Protein 2DZD (pdb70)

Radius of gyration: 31.81 Å; Cα contacts (8 Å, |Δi|>4): 2058; chains: 2; bounding box: 111×65×65 Å

Foldseek 3Di:
DQDFQEEEELDAFLQLLVLLVLQVVVNHAYEYEAEPVCPVWPSCPSHPHYYYFQYPDDRLVRSVRLVRVVVVCVVPVGQEYEHGDDRCQLPLVNQVVCVVSNHFYLFWHSVVSVCFVDQVSVQVLLVVLPAAAWDKDPFFDPDQVRVVVSCVVQPDQKKKAQPQLPPDPLMDTDGDPVGRPVRLVVSQVVSCVPPNGSTIMMTHDPPQFWKKKWKWAFFPVLDIEILFIKTQQADDVNHGFKIKPPQQPQDVVLSVVVHVSVRSSCSSVRTHAIKMWIWTHDDSDIHTRGIGRHDDPPVVFSCVFQVADRSSLSSCSSSRAGCCHPRNNHDDHVPGGGAFMKMKGFKFLQALVVVRQRKWAAWADWDFDDDPQKDWSAGQQDHGGGGDNPDDRTGIMIMGGDRYPLVNLCVVLVGLVRIDIDDTHICSLLSNLPSVDCCVSVSDGGNCVPVPDVVSSDD/DFDAQEEEELDAFLQLLLLLVLQVVVNHAYEYEAEPVCPVWPSQVNGNYYYYAPHPDARLCRSVPLVRVVVVCVVVVGQEYEHGDDHCQLPLVSCVVCVVVNHQYLFWHSVVSVLQVDQVSVVVLLVVLVHAAWDKDPFFDPDLVRVVVSCVVVNDFKKKAADVQDPPRQIDTDGDPVCSVVVVVVSVVNSCGIMMTHDPPLWWKKKWKWAFAPVLDIAILFIKTQFADDVNHGFKIKPPQQPQDPVLSVVVHVSVRSSCSSVSIHAIKMWMWTHDDSDIHTGHMGRGDDPPVVFSCLFQVADRSSLSSCRSSRDGCCDPRNPDDDNVPGDGFWMKMKGWKFLQALVVVGQGKWAFWQDKDFDDDPQKDWSAGQQDHGGTGDNRDDRTGTMIMGTDRYPLVRLVVQLVRLVRIDIPTGHICSLLSNLVSPDVCVSVSDGGNCVPVPPVVSSPD

Structure (mmCIF, N/CA/C/O backbone):
data_2DZD
#
_entry.id   2DZD
#
_cell.length_a   79.609
_cell.length_b   115.987
_cell.length_c   115.729
_cell.angle_alpha   90.00
_cell.angle_beta   90.00
_cell.angle_gamma   90.00
#
_symmetry.space_group_name_H-M   'P 21 21 21'
#
loop_
_entity.id
_entity.type
_entity.pdbx_description
1 polymer 'pyruvate carboxylase'
2 water water
#
loop_
_atom_site.group_PDB
_atom_site.id
_atom_site.type_symbol
_atom_site.label_atom_id
_atom_site.label_alt_id
_atom_site.label_comp_id
_atom_site.label_asym_id
_atom_site.label_entity_id
_atom_site.label_seq_id
_atom_site.pdbx_PDB_ins_code
_atom_site.Cartn_x
_atom_site.Cartn_y
_atom_site.Cartn_z
_atom_site.occupancy
_atom_site.B_iso_or_equiv
_atom_site.auth_seq_id
_atom_site.auth_comp_id
_atom_site.auth_asym_id
_atom_site.auth_atom_id
_atom_site.pdbx_PDB_model_num
ATOM 1 N N . THR A 1 3 ? 58.435 19.696 12.725 1.00 37.29 3 THR A N 1
ATOM 2 C CA . THR A 1 3 ? 59.098 19.289 14.002 1.00 36.77 3 THR A CA 1
ATOM 3 C C . THR A 1 3 ? 58.050 19.056 15.088 1.00 35.89 3 THR A C 1
ATOM 4 O O . THR A 1 3 ? 57.001 19.703 15.092 1.00 36.10 3 THR A O 1
ATOM 8 N N . ARG A 1 4 ? 58.327 18.126 16.000 1.00 35.25 4 ARG A N 1
ATOM 9 C CA . ARG A 1 4 ? 57.489 17.965 17.190 1.00 33.39 4 ARG A CA 1
ATOM 10 C C . ARG A 1 4 ? 57.541 19.279 17.970 1.00 32.44 4 ARG A C 1
ATOM 11 O O . ARG A 1 4 ? 58.623 19.804 18.239 1.00 32.61 4 ARG A O 1
ATOM 19 N N . ARG A 1 5 ? 56.378 19.820 18.313 1.00 31.13 5 ARG A N 1
ATOM 20 C CA . ARG A 1 5 ? 56.319 21.070 19.067 1.00 30.31 5 ARG A CA 1
ATOM 21 C C . ARG A 1 5 ? 55.836 20.875 20.497 1.00 29.06 5 ARG A C 1
ATOM 22 O O . ARG A 1 5 ? 56.077 21.721 21.360 1.00 30.24 5 ARG A O 1
ATOM 30 N N . ILE A 1 6 ? 55.141 19.766 20.736 1.00 26.12 6 ILE A N 1
ATOM 31 C CA . ILE A 1 6 ? 54.326 19.614 21.928 1.00 22.84 6 ILE A CA 1
ATOM 32 C C . ILE A 1 6 ? 55.153 19.118 23.109 1.00 21.58 6 ILE A C 1
ATOM 33 O O . ILE A 1 6 ? 55.509 17.937 23.179 1.00 19.17 6 ILE A O 1
ATOM 38 N N . ARG A 1 7 ? 55.442 20.028 24.036 1.00 20.83 7 ARG A N 1
ATOM 39 C CA . ARG A 1 7 ? 56.191 19.704 25.252 1.00 20.01 7 ARG A CA 1
ATOM 40 C C . ARG A 1 7 ? 55.208 19.466 26.375 1.00 19.23 7 ARG A C 1
ATOM 41 O O . ARG A 1 7 ? 55.361 18.530 27.152 1.00 19.79 7 ARG A O 1
ATOM 49 N N . LYS A 1 8 ? 54.194 20.323 26.450 1.00 20.50 8 LYS A N 1
ATOM 50 C CA . LYS A 1 8 ? 53.202 20.269 27.519 1.00 20.31 8 LYS A CA 1
ATOM 51 C C . LYS A 1 8 ? 51.784 20.284 26.964 1.00 19.16 8 LYS A C 1
ATOM 52 O O . LYS A 1 8 ? 51.474 21.060 26.059 1.00 20.08 8 LYS A O 1
ATOM 58 N N . VAL A 1 9 ? 50.919 19.440 27.520 1.00 18.74 9 VAL A N 1
ATOM 59 C CA . VAL A 1 9 ? 49.514 19.408 27.124 1.00 15.02 9 VAL A CA 1
ATOM 60 C C . VAL A 1 9 ? 48.560 19.705 28.278 1.00 17.24 9 VAL A C 1
ATOM 61 O O . VAL A 1 9 ? 48.756 19.228 29.408 1.00 16.06 9 VAL A O 1
ATOM 65 N N . LEU A 1 10 ? 47.528 20.500 27.983 1.00 15.76 10 LEU A N 1
ATOM 66 C CA . LEU A 1 10 ? 46.440 20.737 28.923 1.00 15.35 10 LEU A CA 1
ATOM 67 C C . LEU A 1 10 ? 45.182 19.994 28.479 1.00 15.97 10 LEU A C 1
ATOM 68 O O . LEU A 1 10 ? 44.755 20.095 27.324 1.00 15.53 10 LEU A O 1
ATOM 73 N N . VAL A 1 11 ? 44.586 19.245 29.396 1.00 16.06 11 VAL A N 1
ATOM 74 C CA . VAL A 1 11 ? 43.311 18.606 29.102 1.00 17.19 11 VAL A CA 1
ATOM 75 C C . VAL A 1 11 ? 42.172 19.478 29.613 1.00 16.44 11 VAL A C 1
ATOM 76 O O . VAL A 1 11 ? 42.039 19.706 30.811 1.00 19.07 11 VAL A O 1
ATOM 80 N N . ALA A 1 12 ? 41.365 19.981 28.690 1.00 17.11 12 ALA A N 1
ATOM 81 C CA . ALA A 1 12 ? 40.224 20.798 29.044 1.00 16.17 12 ALA A CA 1
ATOM 82 C C . ALA A 1 12 ? 39.033 19.890 29.294 1.00 16.97 12 ALA A C 1
ATOM 83 O O . ALA A 1 12 ? 38.131 19.790 28.463 1.00 20.86 12 ALA A O 1
ATOM 85 N N . ASN A 1 13 ? 39.023 19.233 30.444 1.00 14.84 13 ASN A N 1
ATOM 86 C CA . ASN A 1 13 ? 37.967 18.295 30.748 1.00 15.35 13 ASN A CA 1
ATOM 87 C C . ASN A 1 13 ? 38.174 17.805 32.178 1.00 16.94 13 ASN A C 1
ATOM 88 O O . ASN A 1 13 ? 38.942 18.394 32.939 1.00 19.41 13 ASN A O 1
ATOM 93 N N . ARG A 1 14 ? 37.485 16.738 32.550 1.00 16.66 14 ARG A N 1
ATOM 94 C CA . ARG A 1 14 ? 37.516 16.274 33.927 1.00 16.16 14 ARG A CA 1
ATOM 95 C C . ARG A 1 14 ? 37.293 14.765 33.983 1.00 18.59 14 ARG A C 1
ATOM 96 O O . ARG A 1 14 ? 36.944 14.141 32.973 1.00 17.63 14 ARG A O 1
ATOM 104 N N . GLY A 1 15 ? 37.506 14.175 35.156 1.00 17.37 15 GLY A N 1
ATOM 105 C CA . GLY A 1 15 ? 37.130 12.788 35.338 1.00 17.82 15 GLY A CA 1
ATOM 106 C C . GLY A 1 15 ? 37.938 11.818 34.500 1.00 16.64 15 GLY A C 1
ATOM 107 O O . GLY A 1 15 ? 39.050 12.116 34.082 1.00 18.62 15 GLY A O 1
ATOM 108 N N . GLU A 1 16 ? 37.369 10.649 34.247 1.00 17.44 16 GLU A N 1
ATOM 109 C CA . GLU A 1 16 ? 38.129 9.534 33.696 1.00 16.91 16 GLU A CA 1
ATOM 110 C C . GLU A 1 16 ? 38.878 9.882 32.409 1.00 16.84 16 GLU A C 1
ATOM 111 O O . GLU A 1 16 ? 40.018 9.447 32.210 1.00 17.83 16 GLU A O 1
ATOM 117 N N . ILE A 1 17 ? 38.248 10.654 31.533 1.00 14.98 17 ILE A N 1
ATOM 118 C CA . ILE A 1 17 ? 38.854 10.936 30.232 1.00 15.18 17 ILE A CA 1
ATOM 119 C C . ILE A 1 17 ? 40.039 11.892 30.349 1.00 14.84 17 ILE A C 1
ATOM 120 O O . ILE A 1 17 ? 40.972 11.825 29.561 1.00 14.84 17 ILE A O 1
ATOM 125 N N . ALA A 1 18 ? 40.000 12.780 31.335 1.00 14.84 18 ALA A N 1
ATOM 126 C CA . ALA A 1 18 ? 41.164 13.591 31.670 1.00 15.19 18 ALA A CA 1
ATOM 127 C C . ALA A 1 18 ? 42.298 12.687 32.165 1.00 15.51 18 ALA A C 1
ATOM 128 O O . ALA A 1 18 ? 43.422 12.752 31.664 1.00 14.94 18 ALA A O 1
ATOM 130 N N . ILE A 1 19 ? 41.994 11.831 33.141 1.00 16.30 19 ILE A N 1
ATOM 131 C CA . ILE A 1 19 ? 42.959 10.845 33.623 1.00 14.84 19 ILE A CA 1
ATOM 132 C C . ILE A 1 19 ? 43.530 10.057 32.445 1.00 15.30 19 ILE A C 1
ATOM 133 O O . ILE A 1 19 ? 44.750 9.881 32.336 1.00 16.36 19 ILE A O 1
ATOM 138 N N . ARG A 1 20 ? 42.654 9.586 31.557 1.00 14.84 20 ARG A N 1
ATOM 139 C CA . ARG A 1 20 ? 43.103 8.820 30.393 1.00 14.84 20 ARG A CA 1
ATOM 140 C C . ARG A 1 20 ? 44.176 9.542 29.568 1.00 14.84 20 ARG A C 1
ATOM 141 O O . ARG A 1 20 ? 45.166 8.935 29.154 1.00 14.84 20 ARG A O 1
ATOM 149 N N . VAL A 1 21 ? 43.978 10.832 29.324 1.00 14.84 21 VAL A N 1
ATOM 150 C CA . VAL A 1 21 ? 44.895 11.582 28.471 1.00 15.23 21 VAL A CA 1
ATOM 151 C C . VAL A 1 21 ? 46.155 11.977 29.242 1.00 14.84 21 VAL A C 1
ATOM 152 O O . VAL A 1 21 ? 47.202 12.213 28.658 1.00 14.84 21 VAL A O 1
ATOM 156 N N . PHE A 1 22 ? 46.056 12.032 30.563 1.00 14.84 22 PHE A N 1
ATOM 157 C CA . PHE A 1 22 ? 47.237 12.287 31.372 1.00 15.14 22 PHE A CA 1
ATOM 158 C C . PHE A 1 22 ? 48.254 11.154 31.225 1.00 14.84 22 PHE A C 1
ATOM 159 O O . PHE A 1 22 ? 49.447 11.395 31.045 1.00 14.84 22 PHE A O 1
ATOM 167 N N . ARG A 1 23 ? 47.768 9.922 31.285 1.00 15.74 23 ARG A N 1
ATOM 168 C CA . ARG A 1 23 ? 48.613 8.743 31.140 1.00 15.72 23 ARG A CA 1
ATOM 169 C C . ARG A 1 23 ? 49.312 8.751 29.786 1.00 14.84 23 ARG A C 1
ATOM 170 O O . ARG A 1 23 ? 50.531 8.597 29.710 1.00 14.84 23 ARG A O 1
ATOM 178 N N . ALA A 1 24 ? 48.520 8.923 28.730 1.00 16.10 24 ALA A N 1
ATOM 179 C CA . ALA A 1 24 ? 49.007 8.992 27.352 1.00 14.84 24 ALA A CA 1
ATOM 180 C C . ALA A 1 24 ? 50.117 10.014 27.211 1.00 14.84 24 ALA A C 1
ATOM 181 O O . ALA A 1 24 ? 51.108 9.768 26.527 1.00 14.84 24 ALA A O 1
ATOM 183 N N . CYS A 1 25 ? 49.946 11.159 27.865 1.00 14.84 25 CYS A N 1
ATOM 184 C CA . CYS A 1 25 ? 50.952 12.220 27.855 1.00 15.43 25 CYS A CA 1
ATOM 185 C C . CYS A 1 25 ? 52.234 11.822 28.569 1.00 15.43 25 CYS A C 1
ATOM 186 O O . CYS A 1 25 ? 53.324 11.959 28.023 1.00 18.13 25 CYS A O 1
ATOM 189 N N . THR A 1 26 ? 52.096 11.341 29.800 1.00 16.71 26 THR A N 1
ATOM 190 C CA . THR A 1 26 ? 53.237 10.966 30.624 1.00 15.13 26 THR A CA 1
ATOM 191 C C . THR A 1 26 ? 54.042 9.910 29.877 1.00 16.23 26 THR A C 1
ATOM 192 O O . THR A 1 26 ? 55.258 10.014 29.759 1.00 15.86 26 THR A O 1
ATOM 196 N N . GLU A 1 27 ? 53.335 8.909 29.352 1.00 16.67 27 GLU A N 1
ATOM 197 C CA . GLU A 1 27 ? 53.934 7.862 28.536 1.00 15.92 27 GLU A CA 1
ATOM 198 C C . GLU A 1 27 ? 54.772 8.392 27.379 1.00 15.83 27 GLU A C 1
ATOM 199 O O . GLU A 1 27 ? 55.814 7.826 27.062 1.00 17.35 27 GLU A O 1
ATOM 205 N N . LEU A 1 28 ? 54.322 9.479 26.758 1.00 14.98 28 LEU A N 1
ATOM 206 C CA . LEU A 1 28 ? 55.001 10.064 25.608 1.00 15.17 28 LEU A CA 1
ATOM 207 C C . LEU A 1 28 ? 56.053 11.095 26.019 1.00 16.06 28 LEU A C 1
ATOM 208 O O . LEU A 1 28 ? 56.729 11.676 25.173 1.00 14.84 28 LEU A O 1
ATOM 213 N N . GLY A 1 29 ? 56.175 11.334 27.321 1.00 16.61 29 GLY A N 1
ATOM 214 C CA . GLY A 1 29 ? 57.209 12.234 27.807 1.00 16.49 29 GLY A CA 1
ATOM 215 C C . GLY A 1 29 ? 56.747 13.678 27.848 1.00 16.79 29 GLY A C 1
ATOM 216 O O . GLY A 1 29 ? 57.557 14.594 27.948 1.00 17.73 29 GLY A O 1
ATOM 217 N N . ILE A 1 30 ? 55.436 13.877 27.764 1.00 17.23 30 ILE A N 1
ATOM 218 C CA . ILE A 1 30 ? 54.848 15.205 27.690 1.00 16.36 30 ILE A CA 1
ATOM 219 C C . ILE A 1 30 ? 54.282 15.567 29.071 1.00 18.51 30 ILE A C 1
ATOM 220 O O . ILE A 1 30 ? 53.615 14.742 29.707 1.00 18.15 30 ILE A O 1
ATOM 225 N N . ARG A 1 31 ? 54.556 16.788 29.529 1.00 16.65 31 ARG A N 1
ATOM 226 C CA . ARG A 1 31 ? 54.001 17.300 30.785 1.00 19.65 31 ARG A CA 1
ATOM 227 C C . ARG A 1 31 ? 52.502 17.573 30.669 1.00 21.29 31 ARG A C 1
ATOM 228 O O . ARG A 1 31 ? 52.000 17.804 29.564 1.00 21.16 31 ARG A O 1
ATOM 236 N N . THR A 1 32 ? 51.792 17.570 31.797 1.00 19.45 32 THR A N 1
ATOM 237 C CA . THR A 1 32 ? 50.337 17.729 31.763 1.00 21.12 32 THR A CA 1
ATOM 238 C C . THR A 1 32 ? 49.775 18.901 32.567 1.00 21.61 32 THR A C 1
ATOM 239 O O . THR A 1 32 ? 50.352 19.315 33.568 1.00 22.56 32 THR A O 1
ATOM 243 N N . VAL A 1 33 ? 48.635 19.430 32.126 1.00 23.19 33 VAL A N 1
ATOM 244 C CA . VAL A 1 33 ? 47.913 20.430 32.911 1.00 23.64 33 VAL A CA 1
ATOM 245 C C . VAL A 1 33 ? 46.418 20.146 33.000 1.00 24.61 33 VAL A C 1
ATOM 246 O O . VAL A 1 33 ? 45.724 20.094 31.985 1.00 26.72 33 VAL A O 1
ATOM 250 N N . ALA A 1 34 ? 45.929 19.974 34.224 1.00 23.51 34 ALA A N 1
ATOM 251 C CA . ALA A 1 34 ? 44.507 19.793 34.472 1.00 24.60 34 ALA A CA 1
ATOM 252 C C . ALA A 1 34 ? 43.855 21.101 34.892 1.00 25.09 34 ALA A C 1
ATOM 253 O O . ALA A 1 34 ? 44.500 21.963 35.488 1.00 25.82 34 ALA A O 1
ATOM 255 N N . ILE A 1 35 ? 42.567 21.234 34.591 1.00 24.49 35 ILE A N 1
ATOM 256 C CA . ILE A 1 35 ? 41.762 22.311 35.140 1.00 24.31 35 ILE A CA 1
ATOM 257 C C . ILE A 1 35 ? 40.664 21.705 36.003 1.00 25.62 35 ILE A C 1
ATOM 258 O O . ILE A 1 35 ? 40.230 20.578 35.764 1.00 26.34 35 ILE A O 1
ATOM 263 N N . TYR A 1 36 ? 40.222 22.451 37.009 1.00 25.34 36 TYR A N 1
ATOM 264 C CA . TYR A 1 36 ? 39.103 22.020 37.831 1.00 26.20 36 TYR A CA 1
ATOM 265 C C . TYR A 1 36 ? 38.224 23.209 38.210 1.00 27.43 36 TYR A C 1
ATOM 266 O O . TYR A 1 36 ? 38.700 24.338 38.301 1.00 26.20 36 TYR A O 1
ATOM 275 N N . SER A 1 37 ? 36.935 22.949 38.410 1.00 27.78 37 SER A N 1
ATOM 276 C CA . SER A 1 37 ? 36.020 23.965 38.923 1.00 28.47 37 SER A CA 1
ATOM 277 C C . SER A 1 37 ? 36.014 23.869 40.444 1.00 29.74 37 SER A C 1
ATOM 278 O O . SER A 1 37 ? 36.519 22.897 41.002 1.00 30.15 37 SER A O 1
ATOM 281 N N . LYS A 1 38 ? 35.446 24.867 41.110 1.00 30.50 38 LYS A N 1
ATOM 282 C CA . LYS A 1 38 ? 35.287 24.806 42.560 1.00 30.92 38 LYS A CA 1
ATOM 283 C C . LYS A 1 38 ? 34.645 23.477 42.898 1.00 31.63 38 LYS A C 1
ATOM 284 O O . LYS A 1 38 ? 35.013 22.823 43.874 1.00 32.12 38 LYS A O 1
ATOM 290 N N . GLU A 1 39 ? 33.681 23.083 42.072 1.00 32.99 39 GLU A N 1
ATOM 291 C CA . GLU A 1 39 ? 32.964 21.826 42.256 1.00 34.94 39 GLU A CA 1
ATOM 292 C C . GLU A 1 39 ? 33.919 20.641 42.278 1.00 34.97 39 GLU A C 1
ATOM 293 O O . GLU A 1 39 ? 33.646 19.635 42.930 1.00 36.09 39 GLU A O 1
ATOM 299 N N . ASP A 1 40 ? 35.036 20.763 41.566 1.00 34.64 40 ASP A N 1
ATOM 300 C CA . ASP A 1 40 ? 35.998 19.667 41.456 1.00 35.27 40 ASP A CA 1
ATOM 301 C C . ASP A 1 40 ? 37.284 19.873 42.247 1.00 34.76 40 ASP A C 1
ATOM 302 O O . ASP A 1 40 ? 38.320 19.310 41.897 1.00 36.61 40 ASP A O 1
ATOM 307 N N . VAL A 1 41 ? 37.235 20.670 43.305 1.00 33.56 41 VAL A N 1
ATOM 308 C CA . VAL A 1 41 ? 38.420 20.848 44.134 1.00 32.67 41 VAL A CA 1
ATOM 309 C C . VAL A 1 41 ? 38.778 19.537 44.829 1.00 33.76 41 VAL A C 1
ATOM 310 O O . VAL A 1 41 ? 39.907 19.356 45.286 1.00 34.81 41 VAL A O 1
ATOM 314 N N . GLY A 1 42 ? 37.813 18.623 44.903 1.00 33.86 42 GLY A N 1
ATOM 315 C CA . GLY A 1 42 ? 38.080 17.309 45.462 1.00 32.46 42 GLY A CA 1
ATOM 316 C C . GLY A 1 42 ? 38.055 16.191 44.431 1.00 32.39 42 GLY A C 1
ATOM 317 O O . GLY A 1 42 ? 38.019 15.012 44.789 1.00 31.51 42 GLY A O 1
ATOM 318 N N . SER A 1 43 ? 38.075 16.546 43.148 1.00 31.19 43 SER A N 1
ATOM 319 C CA . SER A 1 43 ? 38.003 15.534 42.099 1.00 30.48 43 SER A CA 1
ATOM 320 C C . SER A 1 43 ? 39.349 14.860 41.870 1.00 29.02 43 SER A C 1
ATOM 321 O O . SER A 1 43 ? 40.402 15.494 41.947 1.00 28.02 43 SER A O 1
ATOM 324 N N . TYR A 1 44 ? 39.293 13.566 41.578 1.00 28.52 44 TYR A N 1
ATOM 325 C CA . TYR A 1 44 ? 40.486 12.745 41.411 1.00 27.43 44 TYR A CA 1
ATOM 326 C C . TYR A 1 44 ? 41.412 13.313 40.320 1.00 25.63 44 TYR A C 1
ATOM 327 O O . TYR A 1 44 ? 42.635 13.308 40.467 1.00 25.93 44 TYR A O 1
ATOM 336 N N . HIS A 1 45 ? 40.835 13.830 39.241 1.00 22.70 45 HIS A N 1
ATOM 337 C CA . HIS A 1 45 ? 41.634 14.189 38.078 1.00 21.32 45 HIS A CA 1
ATOM 338 C C . HIS A 1 45 ? 42.555 15.379 38.316 1.00 22.60 45 HIS A C 1
ATOM 339 O O . HIS A 1 45 ? 43.625 15.473 37.717 1.00 21.31 45 HIS A O 1
ATOM 346 N N . ARG A 1 46 ? 42.141 16.285 39.195 1.00 23.40 46 ARG A N 1
ATOM 347 C CA . ARG A 1 46 ? 42.962 17.434 39.553 1.00 25.64 46 ARG A CA 1
ATOM 348 C C . ARG A 1 46 ? 44.372 17.006 39.969 1.00 25.72 46 ARG A C 1
ATOM 349 O O . ARG A 1 46 ? 45.337 17.744 39.778 1.00 25.75 46 ARG A O 1
ATOM 357 N N . TYR A 1 47 ? 44.488 15.810 40.533 1.00 26.69 47 TYR A N 1
ATOM 358 C CA . TYR A 1 47 ? 45.740 15.377 41.151 1.00 28.34 47 TYR A CA 1
ATOM 359 C C . TYR A 1 47 ? 46.596 14.483 40.257 1.00 28.05 47 TYR A C 1
ATOM 360 O O . TYR A 1 47 ? 47.764 14.238 40.548 1.00 28.26 47 TYR A O 1
ATOM 369 N N . LYS A 1 48 ? 46.014 14.007 39.163 1.00 27.12 48 LYS A N 1
ATOM 370 C CA . LYS A 1 48 ? 46.704 13.082 38.284 1.00 24.45 48 LYS A CA 1
ATOM 371 C C . LYS A 1 48 ? 47.475 13.834 37.208 1.00 24.21 48 LYS A C 1
ATOM 372 O O . LYS A 1 48 ? 48.204 13.225 36.430 1.00 24.50 48 LYS A O 1
ATOM 378 N N . ALA A 1 49 ? 47.309 15.155 37.167 1.00 22.51 49 ALA A N 1
ATOM 379 C CA . ALA A 1 49 ? 48.073 16.000 36.251 1.00 22.28 49 ALA A CA 1
ATOM 380 C C . ALA A 1 49 ? 49.290 16.577 36.957 1.00 23.63 49 ALA A C 1
ATOM 381 O O . ALA A 1 49 ? 49.300 16.703 38.182 1.00 24.47 49 ALA A O 1
ATOM 383 N N . ASP A 1 50 ? 50.314 16.927 36.182 1.00 24.10 50 ASP A N 1
ATOM 384 C CA . ASP A 1 50 ? 51.551 17.467 36.741 1.00 24.85 50 ASP A CA 1
ATOM 385 C C . ASP A 1 50 ? 51.295 18.787 37.478 1.00 25.22 50 ASP A C 1
ATOM 386 O O . ASP A 1 50 ? 52.060 19.177 38.354 1.00 24.36 50 ASP A O 1
ATOM 391 N N . GLU A 1 51 ? 50.215 19.467 37.114 1.00 26.16 51 GLU A N 1
ATOM 392 C CA . GLU A 1 51 ? 49.826 20.706 37.778 1.00 28.69 51 GLU A CA 1
ATOM 393 C C . GLU A 1 51 ? 48.403 21.082 37.384 1.00 28.97 51 GLU A C 1
ATOM 394 O O . GLU A 1 51 ? 47.979 20.840 36.253 1.00 29.66 51 GLU A O 1
ATOM 400 N N . ALA A 1 52 ? 47.664 21.669 38.318 1.00 29.26 52 ALA A N 1
ATOM 401 C CA . ALA A 1 52 ? 46.253 21.934 38.095 1.00 29.74 52 ALA A CA 1
ATOM 402 C C . ALA A 1 52 ? 45.872 23.385 38.386 1.00 31.13 52 ALA A C 1
ATOM 403 O O . ALA A 1 52 ? 46.394 24.012 39.311 1.00 29.86 52 ALA A O 1
ATOM 405 N N . TYR A 1 53 ? 44.951 23.910 37.584 1.00 32.40 53 TYR A N 1
ATOM 406 C CA . TYR A 1 53 ? 44.469 25.267 37.763 1.00 32.84 53 TYR A CA 1
ATOM 407 C C . TYR A 1 53 ? 42.945 25.344 37.722 1.00 32.73 53 TYR A C 1
ATOM 408 O O . TYR A 1 53 ? 42.297 24.721 36.873 1.00 31.31 53 TYR A O 1
ATOM 417 N N . LEU A 1 54 ? 42.390 26.113 38.656 1.00 31.63 54 LEU A N 1
ATOM 418 C CA . LEU A 1 54 ? 40.953 26.354 38.750 1.00 30.83 54 LEU A CA 1
ATOM 419 C C . LEU A 1 54 ? 40.468 27.196 37.567 1.00 31.29 54 LEU A C 1
ATOM 420 O O . LEU A 1 54 ? 41.052 28.230 37.248 1.00 30.67 54 LEU A O 1
ATOM 425 N N . VAL A 1 55 ? 39.401 26.752 36.912 1.00 31.49 55 VAL A N 1
ATOM 426 C CA . VAL A 1 55 ? 38.883 27.481 35.761 1.00 32.18 55 VAL A CA 1
ATOM 427 C C . VAL A 1 55 ? 37.471 27.981 36.028 1.00 33.33 55 VAL A C 1
ATOM 428 O O . VAL A 1 55 ? 36.781 27.472 36.921 1.00 33.19 55 VAL A O 1
ATOM 432 N N . GLY A 1 56 ? 37.063 28.993 35.260 1.00 33.99 56 GLY A N 1
ATOM 433 C CA . GLY A 1 56 ? 35.675 29.420 35.242 1.00 33.27 56 GLY A CA 1
ATOM 434 C C . GLY A 1 56 ? 35.135 29.821 36.599 1.00 33.25 56 GLY A C 1
ATOM 435 O O . GLY A 1 56 ? 33.972 29.560 36.910 1.00 31.89 56 GLY A O 1
ATOM 436 N N . GLU A 1 57 ? 35.978 30.454 37.409 1.00 33.56 57 GLU A N 1
ATOM 437 C CA . GLU A 1 57 ? 35.580 30.874 38.749 1.00 35.16 57 GLU A CA 1
ATOM 438 C C . GLU A 1 57 ? 34.333 31.748 38.722 1.00 34.77 57 GLU A C 1
ATOM 439 O O . GLU A 1 57 ? 34.235 32.681 37.921 1.00 34.98 57 GLU A O 1
ATOM 445 N N . GLY A 1 58 ? 33.386 31.441 39.604 1.00 34.35 58 GLY A N 1
ATOM 446 C CA . GLY A 1 58 ? 32.186 32.255 39.716 1.00 34.83 58 GLY A CA 1
ATOM 447 C C . GLY A 1 58 ? 31.119 31.807 38.739 1.00 34.66 58 GLY A C 1
ATOM 448 O O . GLY A 1 58 ? 29.935 32.096 38.917 1.00 36.35 58 GLY A O 1
ATOM 449 N N . LYS A 1 59 ? 31.542 31.096 37.700 1.00 33.69 59 LYS A N 1
ATOM 450 C CA . LYS A 1 59 ? 30.609 30.435 36.804 1.00 32.50 59 LYS A CA 1
ATOM 451 C C . LYS A 1 59 ? 30.005 29.205 37.474 1.00 32.45 59 LYS A C 1
ATOM 452 O O . LYS A 1 59 ? 30.389 28.833 38.587 1.00 30.94 59 LYS A O 1
ATOM 458 N N . LYS A 1 60 ? 29.049 28.589 36.786 1.00 33.12 60 LYS A N 1
ATOM 459 C CA . LYS A 1 60 ? 28.355 27.414 37.291 1.00 32.77 60 LYS A CA 1
ATOM 460 C C . LYS A 1 60 ? 29.193 26.170 37.034 1.00 32.32 60 LYS A C 1
ATOM 461 O O . LYS A 1 60 ? 30.150 26.213 36.267 1.00 32.16 60 LYS A O 1
ATOM 467 N N . PRO A 1 61 ? 28.829 25.039 37.663 1.00 31.93 61 PRO A N 1
ATOM 468 C CA . PRO A 1 61 ? 29.617 23.803 37.602 1.00 31.68 61 PRO A CA 1
ATOM 469 C C . PRO A 1 61 ? 29.957 23.374 36.185 1.00 31.68 61 PRO A C 1
ATOM 470 O O . PRO A 1 61 ? 31.119 23.151 35.853 1.00 32.13 61 PRO A O 1
ATOM 474 N N . ILE A 1 62 ? 28.933 23.255 35.351 1.00 32.81 62 ILE A N 1
ATOM 475 C CA . ILE A 1 62 ? 29.117 22.897 33.949 1.00 33.35 62 ILE A CA 1
ATOM 476 C C . ILE A 1 62 ? 29.769 24.031 33.153 1.00 33.65 62 ILE A C 1
ATOM 477 O O . ILE A 1 62 ? 30.611 23.793 32.277 1.00 32.84 62 ILE A O 1
ATOM 482 N N . GLU A 1 63 ? 29.372 25.263 33.459 1.00 34.21 63 GLU A N 1
ATOM 483 C CA . GLU A 1 63 ? 29.802 26.421 32.678 1.00 35.24 63 GLU A CA 1
ATOM 484 C C . GLU A 1 63 ? 31.303 26.633 32.791 1.00 33.19 63 GLU A C 1
ATOM 485 O O . GLU A 1 63 ? 31.947 27.045 31.831 1.00 33.92 63 GLU A O 1
ATOM 491 N N . ALA A 1 64 ? 31.854 26.336 33.965 1.00 31.49 64 ALA A N 1
ATOM 492 C CA . ALA A 1 64 ? 33.252 26.616 34.254 1.00 29.70 64 ALA A CA 1
ATOM 493 C C . ALA A 1 64 ? 34.187 25.789 33.378 1.00 28.56 64 ALA A C 1
ATOM 494 O O . ALA A 1 64 ? 35.377 26.067 33.290 1.00 28.92 64 ALA A O 1
ATOM 496 N N . TYR A 1 65 ? 33.649 24.763 32.734 1.00 27.01 65 TYR A N 1
ATOM 497 C CA . TYR A 1 65 ? 34.442 23.960 31.822 1.00 25.75 65 TYR A CA 1
ATOM 498 C C . TYR A 1 65 ? 34.221 24.422 30.397 1.00 26.90 65 TYR A C 1
ATOM 499 O O . TYR A 1 65 ? 34.943 24.019 29.483 1.00 27.36 65 TYR A O 1
ATOM 508 N N . LEU A 1 66 ? 33.221 25.283 30.220 1.00 26.93 66 LEU A N 1
ATOM 509 C CA . LEU A 1 66 ? 32.878 25.831 28.913 1.00 27.06 66 LEU A CA 1
ATOM 510 C C . LEU A 1 66 ? 33.530 27.193 28.767 1.00 27.12 66 LEU A C 1
ATOM 511 O O . LEU A 1 66 ? 33.444 27.831 27.718 1.00 26.42 66 LEU A O 1
ATOM 516 N N . ASP A 1 67 ? 34.179 27.637 29.838 1.00 27.82 67 ASP A N 1
ATOM 517 C CA . ASP A 1 67 ? 34.829 28.938 29.855 1.00 27.72 67 ASP A CA 1
ATOM 518 C C . ASP A 1 67 ? 35.989 28.987 28.859 1.00 25.78 67 ASP A C 1
ATOM 519 O O . ASP A 1 67 ? 37.157 28.944 29.236 1.00 26.31 67 ASP A O 1
ATOM 524 N N . ILE A 1 68 ? 35.654 29.097 27.581 1.00 25.13 68 ILE A N 1
ATOM 525 C CA . ILE A 1 68 ? 36.658 29.134 26.528 1.00 25.59 68 ILE A CA 1
ATOM 526 C C . ILE A 1 68 ? 37.784 30.148 26.731 1.00 26.78 68 ILE A C 1
ATOM 527 O O . ILE A 1 68 ? 38.943 29.827 26.480 1.00 28.49 68 ILE A O 1
ATOM 532 N N . GLU A 1 69 ? 37.465 31.360 27.177 1.00 26.57 69 GLU A N 1
ATOM 533 C CA . GLU A 1 69 ? 38.497 32.390 27.328 1.00 27.57 69 GLU A CA 1
ATOM 534 C C . GLU A 1 69 ? 39.376 32.198 28.568 1.00 27.76 69 GLU A C 1
ATOM 535 O O . GLU A 1 69 ? 40.564 32.515 28.548 1.00 27.93 69 GLU A O 1
ATOM 541 N N . GLY A 1 70 ? 38.793 31.677 29.644 1.00 27.75 70 GLY A N 1
ATOM 542 C CA . GLY A 1 70 ? 39.577 31.390 30.831 1.00 27.59 70 GLY A CA 1
ATOM 543 C C . GLY A 1 70 ? 40.476 30.177 30.651 1.00 27.38 70 GLY A C 1
ATOM 544 O O . GLY A 1 70 ? 41.592 30.133 31.181 1.00 25.98 70 GLY A O 1
ATOM 545 N N . ILE A 1 71 ? 39.993 29.184 29.912 1.00 26.70 71 ILE A N 1
ATOM 546 C CA . ILE A 1 71 ? 40.812 28.011 29.623 1.00 28.13 71 ILE A CA 1
ATOM 547 C C . ILE A 1 71 ? 42.051 28.430 28.855 1.00 28.16 71 ILE A C 1
ATOM 548 O O . ILE A 1 71 ? 43.177 28.138 29.262 1.00 28.23 71 ILE A O 1
ATOM 553 N N . ILE A 1 72 ? 41.829 29.126 27.745 1.00 29.71 72 ILE A N 1
ATOM 554 C CA . ILE A 1 72 ? 42.920 29.612 26.902 1.00 32.50 72 ILE A CA 1
ATOM 555 C C . ILE A 1 72 ? 43.868 30.550 27.644 1.00 34.19 72 ILE A C 1
ATOM 556 O O . ILE A 1 72 ? 45.071 30.570 27.381 1.00 34.56 72 ILE A O 1
ATOM 561 N N . GLU A 1 73 ? 43.317 31.322 28.574 1.00 36.09 73 GLU A N 1
ATOM 562 C CA . GLU A 1 73 ? 44.118 32.190 29.423 1.00 37.43 73 GLU A CA 1
ATOM 563 C C . GLU A 1 73 ? 45.062 31.353 30.281 1.00 38.27 73 GLU A C 1
ATOM 564 O O . GLU A 1 73 ? 46.163 31.790 30.622 1.00 38.59 73 GLU A O 1
ATOM 570 N N . ILE A 1 74 ? 44.632 30.139 30.618 1.00 38.48 74 ILE A N 1
ATOM 571 C CA . ILE A 1 74 ? 45.462 29.224 31.395 1.00 37.06 74 ILE A CA 1
ATOM 572 C C . ILE A 1 74 ? 46.561 28.585 30.552 1.00 35.98 74 ILE A C 1
ATOM 573 O O . ILE A 1 74 ? 47.709 28.506 30.975 1.00 34.95 74 ILE A O 1
ATOM 578 N N . ALA A 1 75 ? 46.205 28.134 29.356 1.00 35.58 75 ALA A N 1
ATOM 579 C CA . ALA A 1 75 ? 47.179 27.537 28.449 1.00 36.15 75 ALA A CA 1
ATOM 580 C C . ALA A 1 75 ? 48.359 28.481 28.209 1.00 35.92 75 ALA A C 1
ATOM 581 O O . ALA A 1 75 ? 49.514 28.128 28.452 1.00 35.10 75 ALA A O 1
ATOM 583 N N . LYS A 1 76 ? 48.055 29.685 27.734 1.00 36.29 76 LYS A N 1
ATOM 584 C CA . LYS A 1 76 ? 49.073 30.683 27.419 1.00 36.14 76 LYS A CA 1
ATOM 585 C C . LYS A 1 76 ? 49.883 31.058 28.661 1.00 35.22 76 LYS A C 1
ATOM 586 O O . LYS A 1 76 ? 51.063 31.404 28.565 1.00 35.29 76 LYS A O 1
ATOM 592 N N . ALA A 1 77 ? 49.245 30.982 29.824 1.00 32.74 77 ALA A N 1
ATOM 593 C CA . ALA A 1 77 ? 49.874 31.390 31.075 1.00 30.73 77 ALA A CA 1
ATOM 594 C C . ALA A 1 77 ? 50.893 30.366 31.573 1.00 30.72 77 ALA A C 1
ATOM 595 O O . ALA A 1 77 ? 51.783 30.703 32.355 1.00 30.01 77 ALA A O 1
ATOM 597 N N . HIS A 1 78 ? 50.768 29.119 31.123 1.00 29.39 78 HIS A N 1
ATOM 598 C CA . HIS A 1 78 ? 51.665 28.062 31.584 1.00 27.46 78 HIS A CA 1
ATOM 599 C C . HIS A 1 78 ? 52.322 27.228 30.481 1.00 25.53 78 HIS A C 1
ATOM 600 O O . HIS A 1 78 ? 52.499 26.023 30.633 1.00 27.23 78 HIS A O 1
ATOM 607 N N . ASP A 1 79 ? 52.684 27.873 29.380 1.00 22.65 79 ASP A N 1
ATOM 608 C CA . ASP A 1 79 ? 53.472 27.242 28.318 1.00 23.58 79 ASP A CA 1
ATOM 609 C C . ASP A 1 79 ? 52.850 25.982 27.717 1.00 22.32 79 ASP A C 1
ATOM 610 O O . ASP A 1 79 ? 53.549 25.008 27.441 1.00 21.07 79 ASP A O 1
ATOM 615 N N . VAL A 1 80 ? 51.540 26.012 27.504 1.00 21.31 80 VAL A N 1
ATOM 616 C CA . VAL A 1 80 ? 50.851 24.899 26.883 1.00 17.67 80 VAL A CA 1
ATOM 617 C C . VAL A 1 80 ? 50.944 24.991 25.376 1.00 20.32 80 VAL A C 1
ATOM 618 O O . VAL A 1 80 ? 50.720 26.056 24.787 1.00 21.32 80 VAL A O 1
ATOM 622 N N . ASP A 1 81 ? 51.289 23.866 24.756 1.00 20.38 81 ASP A N 1
ATOM 623 C CA . ASP A 1 81 ? 51.441 23.780 23.307 1.00 20.87 81 ASP A CA 1
ATOM 624 C C . ASP A 1 81 ? 50.181 23.269 22.614 1.00 19.19 81 ASP A C 1
ATOM 625 O O . ASP A 1 81 ? 49.939 23.591 21.453 1.00 19.24 81 ASP A O 1
ATOM 630 N N . ALA A 1 82 ? 49.387 22.476 23.326 1.00 17.18 82 ALA A N 1
ATOM 631 C CA . ALA A 1 82 ? 48.210 21.855 22.738 1.00 19.36 82 ALA A CA 1
ATOM 632 C C . ALA A 1 82 ? 47.190 21.489 23.806 1.00 19.65 82 ALA A C 1
ATOM 633 O O . ALA A 1 82 ? 47.554 21.167 24.934 1.00 20.93 82 ALA A O 1
ATOM 635 N N . ILE A 1 83 ? 45.912 21.549 23.448 1.00 19.31 83 ILE A N 1
ATOM 636 C CA . ILE A 1 83 ? 44.842 21.200 24.381 1.00 20.65 83 ILE A CA 1
ATOM 637 C C . ILE A 1 83 ? 44.114 19.968 23.874 1.00 19.40 83 ILE A C 1
ATOM 638 O O . ILE A 1 83 ? 43.685 19.929 22.721 1.00 19.22 83 ILE A O 1
ATOM 643 N N . HIS A 1 84 ? 43.981 18.955 24.725 1.00 18.95 84 HIS A N 1
ATOM 644 C CA . HIS A 1 84 ? 43.099 17.839 24.410 1.00 17.49 84 HIS A CA 1
ATOM 645 C C . HIS A 1 84 ? 41.735 18.114 25.031 1.00 18.08 84 HIS A C 1
ATOM 646 O O . HIS A 1 84 ? 41.636 18.368 26.235 1.00 18.15 84 HIS A O 1
ATOM 653 N N . PRO A 1 85 ? 40.670 18.092 24.208 1.00 16.49 85 PRO A N 1
ATOM 654 C CA . PRO A 1 85 ? 39.280 18.352 24.601 1.00 15.39 85 PRO A CA 1
ATOM 655 C C . PRO A 1 85 ? 38.494 17.111 25.066 1.00 15.65 85 PRO A C 1
ATOM 656 O O . PRO A 1 85 ? 37.294 17.195 25.324 1.00 14.87 85 PRO A O 1
ATOM 660 N N . GLY A 1 86 ? 39.154 15.960 25.132 1.00 14.84 86 GLY A N 1
ATOM 661 C CA . GLY A 1 86 ? 38.455 14.738 25.492 1.00 15.88 86 GLY A CA 1
ATOM 662 C C . GLY A 1 86 ? 37.178 14.499 24.694 1.00 17.18 86 GLY A C 1
ATOM 663 O O . GLY A 1 86 ? 37.179 14.568 23.456 1.00 14.84 86 GLY A O 1
ATOM 664 N N . TYR A 1 87 ? 36.088 14.212 25.407 1.00 15.74 87 TYR A N 1
ATOM 665 C CA . TYR A 1 87 ? 34.767 14.159 24.794 1.00 16.04 87 TYR A CA 1
ATOM 666 C C . TYR A 1 87 ? 33.751 14.955 25.615 1.00 18.59 87 TYR A C 1
ATOM 667 O O . TYR A 1 87 ? 33.933 15.164 26.815 1.00 21.21 87 TYR A O 1
ATOM 676 N N . GLY A 1 88 ? 32.696 15.419 24.956 1.00 20.10 88 GLY A N 1
ATOM 677 C CA . GLY A 1 88 ? 31.514 15.871 25.661 1.00 20.90 88 GLY A CA 1
ATOM 678 C C . GLY A 1 88 ? 31.571 17.171 26.442 1.00 24.99 88 GLY A C 1
ATOM 679 O O . GLY A 1 88 ? 30.815 17.342 27.409 1.00 28.82 88 GLY A O 1
ATOM 680 N N . PHE A 1 89 ? 32.437 18.098 26.056 1.00 22.74 89 PHE A N 1
ATOM 681 C CA . PHE A 1 89 ? 32.320 19.448 26.594 1.00 21.88 89 PHE A CA 1
ATOM 682 C C . PHE A 1 89 ? 32.508 20.456 25.470 1.00 20.39 89 PHE A C 1
ATOM 683 O O . PHE A 1 89 ? 31.532 20.900 24.861 1.00 21.33 89 PHE A O 1
ATOM 691 N N . LEU A 1 90 ? 33.766 20.795 25.188 1.00 17.78 90 LEU A N 1
ATOM 692 C CA . LEU A 1 90 ? 34.124 21.674 24.076 1.00 18.74 90 LEU A CA 1
ATOM 693 C C . LEU A 1 90 ? 34.729 20.894 22.901 1.00 24.29 90 LEU A C 1
ATOM 694 O O . LEU A 1 90 ? 35.124 21.471 21.893 1.00 19.71 90 LEU A O 1
ATOM 699 N N . SER A 1 91 ? 34.799 19.577 23.054 1.00 22.32 91 SER A N 1
ATOM 700 C CA . SER A 1 91 ? 35.430 18.691 22.076 1.00 24.50 91 SER A CA 1
ATOM 701 C C . SER A 1 91 ? 34.911 18.838 20.643 1.00 27.24 91 SER A C 1
ATOM 702 O O . SER A 1 91 ? 35.601 18.467 19.688 1.00 26.97 91 SER A O 1
ATOM 705 N N . GLU A 1 92 ? 33.700 19.362 20.487 1.00 26.33 92 GLU A N 1
ATOM 706 C CA . GLU A 1 92 ? 33.111 19.517 19.159 1.00 28.37 92 GLU A CA 1
ATOM 707 C C . GLU A 1 92 ? 32.812 20.979 18.860 1.00 28.75 92 GLU A C 1
ATOM 708 O O . GLU A 1 92 ? 32.204 21.300 17.838 1.00 28.46 92 GLU A O 1
ATOM 714 N N . ASN A 1 93 ? 33.247 21.856 19.760 1.00 27.94 93 ASN A N 1
ATOM 715 C CA . ASN A 1 93 ? 32.930 23.275 19.679 1.00 26.46 93 ASN A CA 1
ATOM 716 C C . ASN A 1 93 ? 33.866 24.026 18.723 1.00 28.12 93 ASN A C 1
ATOM 717 O O . ASN A 1 93 ? 35.075 24.119 18.962 1.00 29.64 93 ASN A O 1
ATOM 722 N N . ILE A 1 94 ? 33.297 24.565 17.648 1.00 28.65 94 ILE A N 1
ATOM 723 C CA . ILE A 1 94 ? 34.069 25.255 16.621 1.00 29.53 94 ILE A CA 1
ATOM 724 C C . ILE A 1 94 ? 34.824 26.456 17.184 1.00 30.34 94 ILE A C 1
ATOM 725 O O . ILE A 1 94 ? 35.997 26.658 16.867 1.00 31.07 94 ILE A O 1
ATOM 730 N N . GLN A 1 95 ? 34.150 27.249 18.015 1.00 29.93 95 GLN A N 1
ATOM 731 C CA . GLN A 1 95 ? 34.739 28.460 18.583 1.00 29.34 95 GLN A CA 1
ATOM 732 C C . GLN A 1 95 ? 36.039 28.149 19.320 1.00 29.30 95 GLN A C 1
ATOM 733 O O . GLN A 1 95 ? 37.042 28.851 19.158 1.00 29.42 95 GLN A O 1
ATOM 739 N N . PHE A 1 96 ? 36.011 27.095 20.129 1.00 26.99 96 PHE A N 1
ATOM 740 C CA . PHE A 1 96 ? 37.175 26.688 20.901 1.00 27.29 96 PHE A CA 1
ATOM 741 C C . PHE A 1 96 ? 38.358 26.434 19.972 1.00 26.18 96 PHE A C 1
ATOM 742 O O . PHE A 1 96 ? 39.414 27.048 20.115 1.00 24.91 96 PHE A O 1
ATOM 750 N N . ALA A 1 97 ? 38.158 25.540 19.007 1.00 27.07 97 ALA A N 1
ATOM 751 C CA . ALA A 1 97 ? 39.223 25.101 18.111 1.00 27.71 97 ALA A CA 1
ATOM 752 C C . ALA A 1 97 ? 39.917 26.253 17.391 1.00 28.30 97 ALA A C 1
ATOM 753 O O . ALA A 1 97 ? 41.143 26.311 17.337 1.00 28.90 97 ALA A O 1
ATOM 755 N N . LYS A 1 98 ? 39.140 27.172 16.836 1.00 29.22 98 LYS A N 1
ATOM 756 C CA . LYS A 1 98 ? 39.736 28.259 16.077 1.00 30.78 98 LYS A CA 1
ATOM 757 C C . LYS A 1 98 ? 40.415 29.277 16.991 1.00 29.64 98 LYS A C 1
ATOM 758 O O . LYS A 1 98 ? 41.420 29.872 16.611 1.00 30.36 98 LYS A O 1
ATOM 764 N N . ARG A 1 99 ? 39.875 29.476 18.191 1.00 30.19 99 ARG A N 1
ATOM 765 C CA . ARG A 1 99 ? 40.532 30.330 19.184 1.00 30.30 99 ARG A CA 1
ATOM 766 C C . ARG A 1 99 ? 41.897 29.757 19.541 1.00 29.54 99 ARG A C 1
ATOM 767 O O . ARG A 1 99 ? 42.900 30.478 19.560 1.00 29.12 99 ARG A O 1
ATOM 775 N N . CYS A 1 100 ? 41.934 28.456 19.815 1.00 27.91 100 CYS A N 1
ATOM 776 C CA . CYS A 1 100 ? 43.206 27.764 19.961 1.00 26.86 100 CYS A CA 1
ATOM 777 C C . CYS A 1 100 ? 44.113 28.093 18.786 1.00 27.31 100 CYS A C 1
ATOM 778 O O . CYS A 1 100 ? 45.286 28.412 18.976 1.00 28.89 100 CYS A O 1
ATOM 781 N N . ARG A 1 101 ? 43.578 28.021 17.572 1.00 27.73 101 ARG A N 1
ATOM 782 C CA . ARG A 1 101 ? 44.414 28.234 16.400 1.00 29.51 101 ARG A CA 1
ATOM 783 C C . ARG A 1 101 ? 44.968 29.651 16.359 1.00 30.81 101 ARG A C 1
ATOM 784 O O . ARG A 1 101 ? 46.106 29.866 15.944 1.00 29.04 101 ARG A O 1
ATOM 792 N N . GLU A 1 102 ? 44.163 30.619 16.786 1.00 30.91 102 GLU A N 1
ATOM 793 C CA . GLU A 1 102 ? 44.593 32.008 16.760 1.00 30.65 102 GLU A CA 1
ATOM 794 C C . GLU A 1 102 ? 45.688 32.210 17.800 1.00 31.24 102 GLU A C 1
ATOM 795 O O . GLU A 1 102 ? 46.705 32.841 17.526 1.00 32.56 102 GLU A O 1
ATOM 801 N N . GLU A 1 103 ? 45.492 31.649 18.988 1.00 31.49 103 GLU A N 1
ATOM 802 C CA . GLU A 1 103 ? 46.453 31.814 20.070 1.00 29.85 103 GLU A CA 1
ATOM 803 C C . GLU A 1 103 ? 47.691 30.964 19.854 1.00 28.68 103 GLU A C 1
ATOM 804 O O . GLU A 1 103 ? 48.589 30.928 20.693 1.00 29.07 103 GLU A O 1
ATOM 810 N N . GLY A 1 104 ? 47.731 30.269 18.725 1.00 27.74 104 GLY A N 1
ATOM 811 C CA . GLY A 1 104 ? 48.863 29.412 18.435 1.00 26.39 104 GLY A CA 1
ATOM 812 C C . GLY A 1 104 ? 48.931 28.145 19.275 1.00 26.79 104 GLY A C 1
ATOM 813 O O . GLY A 1 104 ? 49.969 27.476 19.291 1.00 27.55 104 GLY A O 1
ATOM 814 N N . ILE A 1 105 ? 47.842 27.806 19.968 1.00 24.79 105 ILE A N 1
ATOM 815 C CA . ILE A 1 105 ? 47.759 26.544 20.707 1.00 22.16 105 ILE A CA 1
ATOM 816 C C . ILE A 1 105 ? 47.171 25.452 19.811 1.00 22.75 105 ILE A C 1
ATOM 817 O O . ILE A 1 105 ? 46.079 25.629 19.267 1.00 23.04 105 ILE A O 1
ATOM 822 N N . ILE A 1 106 ? 47.870 24.323 19.675 1.00 20.60 106 ILE A N 1
ATOM 823 C CA . ILE A 1 106 ? 47.349 23.193 18.897 1.00 19.11 106 ILE A CA 1
ATOM 824 C C . ILE A 1 106 ? 46.092 22.577 19.506 1.00 19.23 106 ILE A C 1
ATOM 825 O O . ILE A 1 106 ? 45.973 22.462 20.728 1.00 17.64 106 ILE A O 1
ATOM 830 N N . PHE A 1 107 ? 45.158 22.183 18.637 1.00 20.02 107 PHE A N 1
ATOM 831 C CA . PHE A 1 107 ? 43.922 21.513 19.046 1.00 16.32 107 PHE A CA 1
ATOM 832 C C . PHE A 1 107 ? 43.989 20.047 18.609 1.00 17.00 107 PHE A C 1
ATOM 833 O O . PHE A 1 107 ? 44.013 19.752 17.408 1.00 15.70 107 PHE A O 1
ATOM 841 N N . ILE A 1 108 ? 44.032 19.134 19.583 1.00 17.93 108 ILE A N 1
ATOM 842 C CA . ILE A 1 108 ? 44.020 17.696 19.295 1.00 16.42 108 ILE A CA 1
ATOM 843 C C . ILE A 1 108 ? 42.619 17.308 18.844 1.00 17.81 108 ILE A C 1
ATOM 844 O O . ILE A 1 108 ? 41.709 17.189 19.666 1.00 16.41 108 ILE A O 1
ATOM 849 N N . GLY A 1 109 ? 42.468 17.101 17.538 1.00 19.31 109 GLY A N 1
ATOM 850 C CA . GLY A 1 109 ? 41.158 16.905 16.951 1.00 20.00 109 GLY A CA 1
ATOM 851 C C . GLY A 1 109 ? 41.144 17.394 15.507 1.00 22.89 109 GLY A C 1
ATOM 852 O O . GLY A 1 109 ? 42.125 17.994 15.033 1.00 19.04 109 GLY A O 1
ATOM 853 N N . PRO A 1 110 ? 40.043 17.151 14.771 1.00 22.78 110 PRO A N 1
ATOM 854 C CA . PRO A 1 110 ? 39.993 17.536 13.360 1.00 22.09 110 PRO A CA 1
ATOM 855 C C . PRO A 1 110 ? 39.941 19.053 13.219 1.00 22.09 110 PRO A C 1
ATOM 856 O O . PRO A 1 110 ? 39.973 19.784 14.209 1.00 19.60 110 PRO A O 1
ATOM 860 N N . ASN A 1 111 ? 39.849 19.506 11.977 1.00 22.72 111 ASN A N 1
ATOM 861 C CA . ASN A 1 111 ? 39.767 20.919 11.662 1.00 25.15 111 ASN A CA 1
ATOM 862 C C . ASN A 1 111 ? 38.350 21.449 11.815 1.00 25.82 111 ASN A C 1
ATOM 863 O O . ASN A 1 111 ? 37.389 20.684 11.853 1.00 25.33 111 ASN A O 1
ATOM 868 N N . GLU A 1 112 ? 38.224 22.765 11.897 1.00 26.65 112 GLU A N 1
ATOM 869 C CA . GLU A 1 112 ? 36.931 23.380 12.141 1.00 28.99 112 GLU A CA 1
ATOM 870 C C . GLU A 1 112 ? 35.903 23.046 11.063 1.00 30.67 112 GLU A C 1
ATOM 871 O O . GLU A 1 112 ? 34.727 22.826 11.371 1.00 31.25 112 GLU A O 1
ATOM 877 N N . ASN A 1 113 ? 36.323 22.999 9.801 1.00 30.54 113 ASN A N 1
ATOM 878 C CA . ASN A 1 113 ? 35.355 22.692 8.753 1.00 29.93 113 ASN A CA 1
ATOM 879 C C . ASN A 1 113 ? 34.878 21.255 8.902 1.00 29.57 113 ASN A C 1
ATOM 880 O O . ASN A 1 113 ? 33.830 20.876 8.372 1.00 29.53 113 ASN A O 1
ATOM 885 N N . HIS A 1 114 ? 35.647 20.460 9.642 1.00 30.66 114 HIS A N 1
ATOM 886 C CA . HIS A 1 114 ? 35.224 19.109 10.012 1.00 29.82 114 HIS A CA 1
ATOM 887 C C . HIS A 1 114 ? 34.203 19.186 11.139 1.00 28.70 114 HIS A C 1
ATOM 888 O O . HIS A 1 114 ? 33.175 18.515 11.099 1.00 29.80 114 HIS A O 1
ATOM 895 N N . LEU A 1 115 ? 34.481 20.016 12.138 1.00 28.77 115 LEU A N 1
ATOM 896 C CA . LEU A 1 115 ? 33.579 20.147 13.275 1.00 27.64 115 LEU A CA 1
ATOM 897 C C . LEU A 1 115 ? 32.256 20.747 12.826 1.00 27.67 115 LEU A C 1
ATOM 898 O O . LEU A 1 115 ? 31.192 20.393 13.341 1.00 27.88 115 LEU A O 1
ATOM 903 N N . ASP A 1 116 ? 32.323 21.646 11.852 1.00 27.88 116 ASP A N 1
ATOM 904 C CA . ASP A 1 116 ? 31.119 22.269 11.339 1.00 28.32 116 ASP A CA 1
ATOM 905 C C . ASP A 1 116 ? 30.327 21.279 10.497 1.00 29.09 116 ASP A C 1
ATOM 906 O O . ASP A 1 116 ? 29.142 21.059 10.751 1.00 28.88 116 ASP A O 1
ATOM 911 N N . MET A 1 117 ? 30.983 20.672 9.509 1.00 27.76 117 MET A N 1
ATOM 912 C CA . MET A 1 117 ? 30.289 19.815 8.553 1.00 28.52 117 MET A CA 1
ATOM 913 C C . MET A 1 117 ? 29.637 18.605 9.205 1.00 29.31 117 MET A C 1
ATOM 914 O O . MET A 1 117 ? 28.713 18.012 8.644 1.00 27.95 117 MET A O 1
ATOM 919 N N . PHE A 1 118 ? 30.120 18.235 10.386 1.00 28.12 118 PHE A N 1
ATOM 920 C CA . PHE A 1 118 ? 29.592 17.069 11.059 1.00 28.92 118 PHE A CA 1
ATOM 921 C C . PHE A 1 118 ? 28.790 17.430 12.304 1.00 30.20 118 PHE A C 1
ATOM 922 O O . PHE A 1 118 ? 28.350 16.547 13.041 1.00 32.39 118 PHE A O 1
ATOM 930 N N . GLY A 1 119 ? 28.596 18.727 12.531 1.00 29.12 119 GLY A N 1
ATOM 931 C CA . GLY A 1 119 ? 27.728 19.165 13.604 1.00 27.80 119 GLY A CA 1
ATOM 932 C C . GLY A 1 119 ? 26.354 19.490 13.055 1.00 29.66 119 GLY A C 1
ATOM 933 O O . GLY A 1 119 ? 25.386 19.662 13.800 1.00 27.27 119 GLY A O 1
ATOM 934 N N . ASP A 1 120 ? 26.273 19.574 11.731 1.00 32.23 120 ASP A N 1
ATOM 935 C CA . ASP A 1 120 ? 25.008 19.808 11.051 1.00 32.80 120 ASP A CA 1
ATOM 936 C C . ASP A 1 120 ? 24.583 18.539 10.337 1.00 32.53 120 ASP A C 1
ATOM 937 O O . ASP A 1 120 ? 25.294 18.033 9.463 1.00 33.49 120 ASP A O 1
ATOM 942 N N . LYS A 1 121 ? 23.418 18.026 10.708 1.00 31.87 121 LYS A N 1
ATOM 943 C CA . LYS A 1 121 ? 22.943 16.764 10.159 1.00 31.26 121 LYS A CA 1
ATOM 944 C C . LYS A 1 121 ? 22.715 16.853 8.656 1.00 29.52 121 LYS A C 1
ATOM 945 O O . LYS A 1 121 ? 22.829 15.858 7.948 1.00 29.63 121 LYS A O 1
ATOM 951 N N . VAL A 1 122 ? 22.398 18.047 8.165 1.00 28.24 122 VAL A N 1
ATOM 952 C CA . VAL A 1 122 ? 22.195 18.236 6.734 1.00 26.85 122 VAL A CA 1
ATOM 953 C C . VAL A 1 122 ? 23.533 18.219 5.989 1.00 26.72 122 VAL A C 1
ATOM 954 O O . VAL A 1 122 ? 23.676 17.554 4.961 1.00 26.57 122 VAL A O 1
ATOM 958 N N . LYS A 1 123 ? 24.520 18.934 6.515 1.00 25.64 123 LYS A N 1
ATOM 959 C CA . LYS A 1 123 ? 25.833 18.973 5.883 1.00 25.62 123 LYS A CA 1
ATOM 960 C C . LYS A 1 123 ? 26.484 17.590 5.842 1.00 25.00 123 LYS A C 1
ATOM 961 O O . LYS A 1 123 ? 27.162 17.236 4.875 1.00 22.74 123 LYS A O 1
ATOM 967 N N . ALA A 1 124 ? 26.264 16.810 6.898 1.00 26.74 124 ALA A N 1
ATOM 968 C CA . ALA A 1 124 ? 26.829 15.468 7.000 1.00 26.78 124 ALA A CA 1
ATOM 969 C C . ALA A 1 124 ? 26.132 14.526 6.022 1.00 27.33 124 ALA A C 1
ATOM 970 O O . ALA A 1 124 ? 26.785 13.776 5.284 1.00 25.64 124 ALA A O 1
ATOM 972 N N . ARG A 1 125 ? 24.803 14.575 6.025 1.00 26.68 125 ARG A N 1
ATOM 973 C CA . ARG A 1 125 ? 24.004 13.787 5.102 1.00 27.93 125 ARG A CA 1
ATOM 974 C C . ARG A 1 125 ? 24.508 14.051 3.687 1.00 27.95 125 ARG A C 1
ATOM 975 O O . ARG A 1 125 ? 24.665 13.127 2.894 1.00 29.09 125 ARG A O 1
ATOM 983 N N . HIS A 1 126 ? 24.776 15.316 3.378 1.00 28.03 126 HIS A N 1
ATOM 984 C CA . HIS A 1 126 ? 25.302 15.670 2.065 1.00 28.44 126 HIS A CA 1
ATOM 985 C C . HIS A 1 126 ? 26.724 15.147 1.881 1.00 27.31 126 HIS A C 1
ATOM 986 O O . HIS A 1 126 ? 27.080 14.669 0.803 1.00 27.18 126 HIS A O 1
ATOM 993 N N . ALA A 1 127 ? 27.531 15.236 2.933 1.00 26.63 127 ALA A N 1
ATOM 994 C CA . ALA A 1 127 ? 28.898 14.741 2.874 1.00 26.43 127 ALA A CA 1
ATOM 995 C C . ALA A 1 127 ? 28.900 13.266 2.502 1.00 27.19 127 ALA A C 1
ATOM 996 O O . ALA A 1 127 ? 29.652 12.847 1.621 1.00 28.64 127 ALA A O 1
ATOM 998 N N . ALA A 1 128 ? 28.040 12.490 3.163 1.00 26.88 128 ALA A N 1
ATOM 999 C CA . ALA A 1 128 ? 27.959 11.044 2.950 1.00 25.31 128 ALA A CA 1
ATOM 1000 C C . ALA A 1 128 ? 27.453 10.664 1.558 1.00 25.55 128 ALA A C 1
ATOM 1001 O O . ALA A 1 128 ? 27.961 9.718 0.949 1.00 24.96 128 ALA A O 1
ATOM 1003 N N . VAL A 1 129 ? 26.451 11.385 1.055 1.00 24.87 129 VAL A N 1
ATOM 1004 C CA . VAL A 1 129 ? 25.913 11.089 -0.276 1.00 24.15 129 VAL A CA 1
ATOM 1005 C C . VAL A 1 129 ? 26.953 11.437 -1.346 1.00 23.96 129 VAL A C 1
ATOM 1006 O O . VAL A 1 129 ? 27.184 10.669 -2.273 1.00 20.42 129 VAL A O 1
ATOM 1010 N N . ASN A 1 130 ? 27.593 12.591 -1.195 1.00 24.60 130 ASN A N 1
ATOM 1011 C CA . ASN A 1 130 ? 28.691 12.965 -2.078 1.00 26.07 130 ASN A CA 1
ATOM 1012 C C . ASN A 1 130 ? 29.752 11.876 -2.168 1.00 25.58 130 ASN A C 1
ATOM 1013 O O . ASN A 1 130 ? 30.378 11.690 -3.211 1.00 25.01 130 ASN A O 1
ATOM 1018 N N . ALA A 1 131 ? 29.969 11.175 -1.060 1.00 25.97 131 ALA A N 1
ATOM 1019 C CA . ALA A 1 131 ? 31.073 10.229 -0.964 1.00 25.60 131 ALA A CA 1
ATOM 1020 C C . ALA A 1 131 ? 30.645 8.834 -1.408 1.00 24.86 131 ALA A C 1
ATOM 1021 O O . ALA A 1 131 ? 31.475 7.936 -1.513 1.00 25.90 131 ALA A O 1
ATOM 1023 N N . GLY A 1 132 ? 29.351 8.656 -1.665 1.00 23.55 132 GLY A N 1
ATOM 1024 C CA . GLY A 1 132 ? 28.879 7.400 -2.223 1.00 23.90 132 GLY A CA 1
ATOM 1025 C C . GLY A 1 132 ? 28.491 6.363 -1.185 1.00 23.54 132 GLY A C 1
ATOM 1026 O O . GLY A 1 132 ? 28.456 5.170 -1.468 1.00 25.10 132 GLY A O 1
ATOM 1027 N N . ILE A 1 133 ? 28.203 6.822 0.025 1.00 24.02 133 ILE A N 1
ATOM 1028 C CA . ILE A 1 133 ? 27.720 5.955 1.093 1.00 22.55 133 ILE A CA 1
ATOM 1029 C C . ILE A 1 133 ? 26.221 6.096 1.272 1.00 22.16 133 ILE A C 1
ATOM 1030 O O . ILE A 1 133 ? 25.678 7.204 1.244 1.00 19.75 133 ILE A O 1
ATOM 1035 N N . PRO A 1 134 ? 25.530 4.964 1.469 1.00 21.58 134 PRO A N 1
ATOM 1036 C CA . PRO A 1 134 ? 24.075 4.990 1.621 1.00 20.25 134 PRO A CA 1
ATOM 1037 C C . PRO A 1 134 ? 23.626 5.735 2.872 1.00 20.46 134 PRO A C 1
ATOM 1038 O O . PRO A 1 134 ? 24.286 5.717 3.917 1.00 19.19 134 PRO A O 1
ATOM 1042 N N . VAL A 1 135 ? 22.491 6.402 2.736 1.00 20.58 135 VAL A N 1
ATOM 1043 C CA . VAL A 1 135 ? 21.881 7.167 3.807 1.00 19.52 135 VAL A CA 1
ATOM 1044 C C . VAL A 1 135 ? 20.449 6.660 3.965 1.00 18.22 135 VAL A C 1
ATOM 1045 O O . VAL A 1 135 ? 19.955 5.940 3.097 1.00 17.03 135 VAL A O 1
ATOM 1049 N N . ILE A 1 136 ? 19.796 7.009 5.072 1.00 18.07 136 ILE A N 1
ATOM 1050 C CA . ILE A 1 136 ? 18.403 6.615 5.293 1.00 16.44 136 ILE A CA 1
ATOM 1051 C C . ILE A 1 136 ? 17.485 7.510 4.469 1.00 15.70 136 ILE A C 1
ATOM 1052 O O . ILE A 1 136 ? 17.535 8.729 4.578 1.00 14.84 136 ILE A O 1
ATOM 1057 N N . PRO A 1 137 ? 16.635 6.905 3.624 1.00 16.02 137 PRO A N 1
ATOM 1058 C CA . PRO A 1 137 ? 15.714 7.655 2.760 1.00 16.08 137 PRO A CA 1
ATOM 1059 C C . PRO A 1 137 ? 14.714 8.520 3.531 1.00 16.72 137 PRO A C 1
ATOM 1060 O O . PRO A 1 137 ? 14.017 8.036 4.415 1.00 17.04 137 PRO A O 1
ATOM 1064 N N . GLY A 1 138 ? 14.645 9.799 3.177 1.00 16.44 138 GLY A N 1
ATOM 1065 C CA . GLY A 1 138 ? 13.682 10.691 3.782 1.00 20.60 138 GLY A CA 1
ATOM 1066 C C . GLY A 1 138 ? 13.345 11.803 2.808 1.00 23.64 138 GLY A C 1
ATOM 1067 O O . GLY A 1 138 ? 14.112 12.045 1.880 1.00 25.53 138 GLY A O 1
ATOM 1068 N N . SER A 1 139 ? 12.209 12.474 2.997 1.00 24.73 139 SER A N 1
ATOM 1069 C CA . SER A 1 139 ? 11.944 13.689 2.234 1.00 29.02 139 SER A CA 1
ATOM 1070 C C . SER A 1 139 ? 12.851 14.800 2.747 1.00 30.92 139 SER A C 1
ATOM 1071 O O . SER A 1 139 ? 13.168 14.859 3.934 1.00 30.31 139 SER A O 1
ATOM 1074 N N . ASP A 1 140 ? 13.278 15.665 1.835 1.00 34.07 140 ASP A N 1
ATOM 1075 C CA . ASP A 1 140 ? 14.181 16.768 2.158 1.00 36.39 140 ASP A CA 1
ATOM 1076 C C . ASP A 1 140 ? 13.397 17.910 2.797 1.00 35.54 140 ASP A C 1
ATOM 1077 O O . ASP A 1 140 ? 13.899 18.603 3.687 1.00 36.33 140 ASP A O 1
ATOM 1082 N N . GLY A 1 141 ? 12.176 18.114 2.310 1.00 33.50 141 GLY A N 1
ATOM 1083 C CA . GLY A 1 141 ? 11.284 19.087 2.904 1.00 32.35 141 GLY A CA 1
ATOM 1084 C C . GLY A 1 141 ? 10.093 18.357 3.484 1.00 31.88 141 GLY A C 1
ATOM 1085 O O . GLY A 1 141 ? 10.121 17.134 3.598 1.00 32.39 141 GLY A O 1
ATOM 1086 N N . PRO A 1 142 ? 9.037 19.077 3.878 1.00 31.77 142 PRO A N 1
ATOM 1087 C CA . PRO A 1 142 ? 7.761 18.449 4.232 1.00 31.51 142 PRO A CA 1
ATOM 1088 C C . PRO A 1 142 ? 7.050 18.002 2.969 1.00 31.24 142 PRO A C 1
ATOM 1089 O O . PRO A 1 142 ? 7.065 18.722 1.975 1.00 33.05 142 PRO A O 1
ATOM 1093 N N . VAL A 1 143 ? 6.434 16.825 2.997 1.00 29.64 143 VAL A N 1
ATOM 1094 C CA . VAL A 1 143 ? 5.752 16.309 1.812 1.00 29.66 143 VAL A CA 1
ATOM 1095 C C . VAL A 1 143 ? 4.643 17.264 1.374 1.00 31.11 143 VAL A C 1
ATOM 1096 O O . VAL A 1 143 ? 4.127 18.037 2.186 1.00 31.16 143 VAL A O 1
ATOM 1100 N N . ASP A 1 144 ? 4.285 17.209 0.091 1.00 31.69 144 ASP A N 1
ATOM 1101 C CA . ASP A 1 144 ? 3.207 18.043 -0.446 1.00 33.59 144 ASP A CA 1
ATOM 1102 C C . ASP A 1 144 ? 1.833 17.469 -0.120 1.00 32.58 144 ASP A C 1
ATOM 1103 O O . ASP A 1 144 ? 0.889 18.215 0.148 1.00 34.80 144 ASP A O 1
ATOM 1108 N N . GLY A 1 145 ? 1.720 16.146 -0.143 1.00 31.18 145 GLY A N 1
ATOM 1109 C CA . GLY A 1 145 ? 0.447 15.527 0.170 1.00 29.31 145 GLY A CA 1
ATOM 1110 C C . GLY A 1 145 ? 0.493 14.020 0.329 1.00 28.72 145 GLY A C 1
ATOM 1111 O O . GLY A 1 145 ? 1.564 13.409 0.428 1.00 27.82 145 GLY A O 1
ATOM 1112 N N . LEU A 1 146 ? -0.690 13.419 0.347 1.00 27.41 146 LEU A N 1
ATOM 1113 C CA . LEU A 1 146 ? -0.830 11.999 0.616 1.00 26.76 146 LEU A CA 1
ATOM 1114 C C . LEU A 1 146 ? -0.066 11.159 -0.420 1.00 26.32 146 LEU A C 1
ATOM 1115 O O . LEU A 1 146 ? 0.714 10.270 -0.066 1.00 25.13 146 LEU A O 1
ATOM 1120 N N . GLU A 1 147 ? -0.290 11.459 -1.696 1.00 24.03 147 GLU A N 1
ATOM 1121 C CA . GLU A 1 147 ? 0.285 10.686 -2.794 1.00 22.92 147 GLU A CA 1
ATOM 1122 C C . GLU A 1 147 ? 1.812 10.688 -2.735 1.00 22.55 147 GLU A C 1
ATOM 1123 O O . GLU A 1 147 ? 2.453 9.791 -3.268 1.00 20.89 147 GLU A O 1
ATOM 1129 N N . ASP A 1 148 ? 2.389 11.697 -2.084 1.00 22.46 148 ASP A N 1
ATOM 1130 C CA . ASP A 1 148 ? 3.831 11.751 -1.879 1.00 22.83 148 ASP A CA 1
ATOM 1131 C C . ASP A 1 148 ? 4.263 10.693 -0.878 1.00 21.27 148 ASP A C 1
ATOM 1132 O O . ASP A 1 148 ? 5.231 9.975 -1.099 1.00 22.31 148 ASP A O 1
ATOM 1137 N N . VAL A 1 149 ? 3.535 10.595 0.224 1.00 20.08 149 VAL A N 1
ATOM 1138 C CA . VAL A 1 149 ? 3.852 9.599 1.236 1.00 22.03 149 VAL A CA 1
ATOM 1139 C C . VAL A 1 149 ? 3.619 8.188 0.690 1.00 23.18 149 VAL A C 1
ATOM 1140 O O . VAL A 1 149 ? 4.405 7.278 0.947 1.00 24.80 149 VAL A O 1
ATOM 1144 N N . VAL A 1 150 ? 2.549 8.016 -0.078 1.00 24.53 150 VAL A N 1
ATOM 1145 C CA . VAL A 1 150 ? 2.274 6.745 -0.737 1.00 24.22 150 VAL A CA 1
ATOM 1146 C C . VAL A 1 150 ? 3.426 6.294 -1.632 1.00 25.68 150 VAL A C 1
ATOM 1147 O O . VAL A 1 150 ? 3.882 5.147 -1.549 1.00 25.55 150 VAL A O 1
ATOM 1151 N N . ALA A 1 151 ? 3.895 7.203 -2.484 1.00 25.01 151 ALA A N 1
ATOM 1152 C CA . ALA A 1 151 ? 4.878 6.866 -3.503 1.00 23.96 151 ALA A CA 1
ATOM 1153 C C . ALA A 1 151 ? 6.276 6.769 -2.890 1.00 23.02 151 ALA A C 1
ATOM 1154 O O . ALA A 1 151 ? 7.104 5.980 -3.339 1.00 22.46 151 ALA A O 1
ATOM 1156 N N . PHE A 1 152 ? 6.530 7.564 -1.854 1.00 21.78 152 PHE A N 1
ATOM 1157 C CA . PHE A 1 152 ? 7.716 7.367 -1.026 1.00 21.30 152 PHE A CA 1
ATOM 1158 C C . PHE A 1 152 ? 7.731 5.941 -0.474 1.00 20.33 152 PHE A C 1
ATOM 1159 O O . PHE A 1 152 ? 8.756 5.264 -0.505 1.00 20.45 152 PHE A O 1
ATOM 1167 N N . ALA A 1 153 ? 6.583 5.488 0.019 1.00 20.51 153 ALA A N 1
ATOM 1168 C CA . ALA A 1 153 ? 6.461 4.137 0.556 1.00 21.37 153 ALA A CA 1
ATOM 1169 C C . ALA A 1 153 ? 6.597 3.057 -0.520 1.00 22.44 153 ALA A C 1
ATOM 1170 O O . ALA A 1 153 ? 7.142 1.978 -0.263 1.00 20.96 153 ALA A O 1
ATOM 1172 N N . GLU A 1 154 ? 6.084 3.335 -1.716 1.00 21.32 154 GLU A N 1
ATOM 1173 C CA . GLU A 1 154 ? 6.206 2.386 -2.817 1.00 20.40 154 GLU A CA 1
ATOM 1174 C C . GLU A 1 154 ? 7.674 2.320 -3.251 1.00 19.67 154 GLU A C 1
ATOM 1175 O O . GLU A 1 154 ? 8.139 1.297 -3.746 1.00 20.08 154 GLU A O 1
ATOM 1181 N N . ALA A 1 155 ? 8.403 3.410 -3.044 1.00 17.68 155 ALA A N 1
ATOM 1182 C CA . ALA A 1 155 ? 9.801 3.467 -3.441 1.00 17.83 155 ALA A CA 1
ATOM 1183 C C . ALA A 1 155 ? 10.742 2.836 -2.419 1.00 19.74 155 ALA A C 1
ATOM 1184 O O . ALA A 1 155 ? 11.796 2.321 -2.790 1.00 21.91 155 ALA A O 1
ATOM 1186 N N . HIS A 1 156 ? 10.380 2.867 -1.138 1.00 19.58 156 HIS A N 1
ATOM 1187 C CA . HIS A 1 156 ? 11.324 2.450 -0.099 1.00 18.76 156 HIS A CA 1
ATOM 1188 C C . HIS A 1 156 ? 10.858 1.334 0.832 1.00 19.22 156 HIS A C 1
ATOM 1189 O O . HIS A 1 156 ? 11.659 0.779 1.588 1.00 17.04 156 HIS A O 1
ATOM 1196 N N . GLY A 1 157 ? 9.570 1.011 0.777 1.00 20.18 157 GLY A N 1
ATOM 1197 C CA . GLY A 1 157 ? 9.040 -0.088 1.562 1.00 20.49 157 GLY A CA 1
ATOM 1198 C C . GLY A 1 157 ? 8.771 0.308 3.001 1.00 22.22 157 GLY A C 1
ATOM 1199 O O . GLY A 1 157 ? 9.560 1.025 3.613 1.00 23.27 157 GLY A O 1
ATOM 1200 N N . TYR A 1 158 ? 7.654 -0.158 3.546 1.00 23.57 158 TYR A N 1
ATOM 1201 C CA . TYR A 1 158 ? 7.344 0.053 4.954 1.00 24.22 158 TYR A CA 1
ATOM 1202 C C . TYR A 1 158 ? 8.200 -0.899 5.754 1.00 23.69 158 TYR A C 1
ATOM 1203 O O . TYR A 1 158 ? 8.701 -1.875 5.212 1.00 24.66 158 TYR A O 1
ATOM 1212 N N . PRO A 1 159 ? 8.360 -0.648 7.062 1.00 23.90 159 PRO A N 1
ATOM 1213 C CA . PRO A 1 159 ? 7.756 0.481 7.785 1.00 24.65 159 PRO A CA 1
ATOM 1214 C C . PRO A 1 159 ? 8.312 1.856 7.409 1.00 24.16 159 PRO A C 1
ATOM 1215 O O . PRO A 1 159 ? 9.488 2.001 7.074 1.00 25.12 159 PRO A O 1
ATOM 1219 N N . ILE A 1 160 ? 7.441 2.856 7.467 1.00 23.03 160 ILE A N 1
ATOM 1220 C CA . ILE A 1 160 ? 7.825 4.245 7.289 1.00 23.19 160 ILE A CA 1
ATOM 1221 C C . ILE A 1 160 ? 7.479 4.996 8.569 1.00 22.80 160 ILE A C 1
ATOM 1222 O O . ILE A 1 160 ? 6.840 4.445 9.468 1.00 22.67 160 ILE A O 1
ATOM 1227 N N . ILE A 1 161 ? 7.897 6.256 8.648 1.00 22.99 161 ILE A N 1
ATOM 1228 C CA . ILE A 1 161 ? 7.606 7.081 9.812 1.00 22.97 161 ILE A CA 1
ATOM 1229 C C . ILE A 1 161 ? 7.398 8.545 9.408 1.00 21.64 161 ILE A C 1
ATOM 1230 O O . ILE A 1 161 ? 8.185 9.115 8.657 1.00 20.29 161 ILE A O 1
ATOM 1235 N N . ILE A 1 162 ? 6.315 9.132 9.906 1.00 21.92 162 ILE A N 1
ATOM 1236 C CA . ILE A 1 162 ? 5.914 10.497 9.563 1.00 22.29 162 ILE A CA 1
ATOM 1237 C C . ILE A 1 162 ? 6.161 11.384 10.777 1.00 23.72 162 ILE A C 1
ATOM 1238 O O . ILE A 1 162 ? 5.668 11.095 11.875 1.00 23.41 162 ILE A O 1
ATOM 1243 N N . LYS A 1 163 ? 6.932 12.451 10.580 1.00 24.44 163 LYS A N 1
ATOM 1244 C CA . LYS A 1 163 ? 7.351 13.320 11.679 1.00 24.13 163 LYS A CA 1
ATOM 1245 C C . LYS A 1 163 ? 6.850 14.746 11.471 1.00 25.63 163 LYS A C 1
ATOM 1246 O O . LYS A 1 163 ? 6.961 15.300 10.374 1.00 26.22 163 LYS A O 1
ATOM 1252 N N . ALA A 1 164 ? 6.311 15.344 12.526 1.00 25.40 164 ALA A N 1
ATOM 1253 C CA . ALA A 1 164 ? 5.908 16.740 12.468 1.00 25.09 164 ALA A CA 1
ATOM 1254 C C . ALA A 1 164 ? 7.155 17.549 12.228 1.00 25.45 164 ALA A C 1
ATOM 1255 O O . ALA A 1 164 ? 8.219 17.217 12.744 1.00 25.85 164 ALA A O 1
ATOM 1257 N N . ALA A 1 165 ? 7.022 18.611 11.442 1.00 26.64 165 ALA A N 1
ATOM 1258 C CA . ALA A 1 165 ? 8.147 19.489 11.134 1.00 26.35 165 ALA A CA 1
ATOM 1259 C C . ALA A 1 165 ? 8.607 20.239 12.385 1.00 26.14 165 ALA A C 1
ATOM 1260 O O . ALA A 1 165 ? 9.801 20.285 12.692 1.00 25.03 165 ALA A O 1
ATOM 1262 N N . LEU A 1 166 ? 7.649 20.818 13.103 1.00 27.58 166 LEU A N 1
ATOM 1263 C CA . LEU A 1 166 ? 7.953 21.612 14.284 1.00 29.19 166 LEU A CA 1
ATOM 1264 C C . LEU A 1 166 ? 7.933 20.759 15.546 1.00 31.24 166 LEU A C 1
ATOM 1265 O O . LEU A 1 166 ? 8.100 21.263 16.653 1.00 32.28 166 LEU A O 1
ATOM 1270 N N . GLY A 1 167 ? 7.739 19.458 15.381 1.00 33.07 167 GLY A N 1
ATOM 1271 C CA . GLY A 1 167 ? 7.871 18.575 16.522 1.00 35.92 167 GLY A CA 1
ATOM 1272 C C . GLY A 1 167 ? 9.336 18.467 16.896 1.00 37.78 167 GLY A C 1
ATOM 1273 O O . GLY A 1 167 ? 9.700 17.813 17.877 1.00 36.99 167 GLY A O 1
ATOM 1274 N N . GLY A 1 168 ? 10.183 19.123 16.108 1.00 39.08 168 GLY A N 1
ATOM 1275 C CA . GLY A 1 168 ? 11.607 18.867 16.201 1.00 40.95 168 GLY A CA 1
ATOM 1276 C C . GLY A 1 168 ? 11.828 17.369 16.142 1.00 42.62 168 GLY A C 1
ATOM 1277 O O . GLY A 1 168 ? 11.121 16.661 15.418 1.00 43.49 168 GLY A O 1
ATOM 1278 N N . GLY A 1 169 ? 12.797 16.874 16.904 1.00 43.12 169 GLY A N 1
ATOM 1279 C CA . GLY A 1 169 ? 12.955 15.439 17.019 1.00 43.40 169 GLY A CA 1
ATOM 1280 C C . GLY A 1 169 ? 12.168 14.932 18.209 1.00 43.54 169 GLY A C 1
ATOM 1281 O O . GLY A 1 169 ? 11.958 15.673 19.175 1.00 44.13 169 GLY A O 1
ATOM 1282 N N . GLY A 1 170 ? 11.717 13.683 18.136 1.00 41.32 170 GLY A N 1
ATOM 1283 C CA . GLY A 1 170 ? 11.284 12.984 19.333 1.00 40.45 170 GLY A CA 1
ATOM 1284 C C . GLY A 1 170 ? 9.832 13.140 19.755 1.00 39.79 170 GLY A C 1
ATOM 1285 O O . GLY A 1 170 ? 9.414 12.543 20.754 1.00 38.52 170 GLY A O 1
ATOM 1286 N N . ARG A 1 171 ? 9.060 13.932 19.013 1.00 37.92 171 ARG A N 1
ATOM 1287 C CA . ARG A 1 171 ? 7.634 14.064 19.289 1.00 36.25 171 ARG A CA 1
ATOM 1288 C C . ARG A 1 171 ? 6.837 14.392 18.037 1.00 34.43 171 ARG A C 1
ATOM 1289 O O . ARG A 1 171 ? 7.371 14.950 17.077 1.00 33.81 171 ARG A O 1
ATOM 1297 N N . GLY A 1 172 ? 5.553 14.045 18.053 1.00 32.04 172 GLY A N 1
ATOM 1298 C CA . GLY A 1 172 ? 4.741 14.192 16.861 1.00 29.66 172 GLY A CA 1
ATOM 1299 C C . GLY A 1 172 ? 5.255 13.267 15.771 1.00 29.10 172 GLY A C 1
ATOM 1300 O O . GLY A 1 172 ? 5.402 13.668 14.622 1.00 27.51 172 GLY A O 1
ATOM 1301 N N . MET A 1 173 ? 5.542 12.023 16.136 1.00 28.41 173 MET A N 1
ATOM 1302 C CA . MET A 1 173 ? 5.966 11.026 15.161 1.00 29.95 173 MET A CA 1
ATOM 1303 C C . MET A 1 173 ? 4.964 9.871 15.048 1.00 29.32 173 MET A C 1
ATOM 1304 O O . MET A 1 173 ? 4.378 9.442 16.046 1.00 29.50 173 MET A O 1
ATOM 1309 N N . ARG A 1 174 ? 4.771 9.375 13.827 1.00 27.37 174 ARG A N 1
ATOM 1310 C CA . ARG A 1 174 ? 3.829 8.292 13.586 1.00 24.52 174 ARG A CA 1
ATOM 1311 C C . ARG A 1 174 ? 4.415 7.217 12.683 1.00 21.36 174 ARG A C 1
ATOM 1312 O O . ARG A 1 174 ? 4.836 7.492 11.559 1.00 23.02 174 ARG A O 1
ATOM 1320 N N . ILE A 1 175 ? 4.427 5.985 13.179 1.00 22.37 175 ILE A N 1
ATOM 1321 C CA . ILE A 1 175 ? 4.921 4.857 12.405 1.00 20.35 175 ILE A CA 1
ATOM 1322 C C . ILE A 1 175 ? 3.808 4.239 11.569 1.00 19.31 175 ILE A C 1
ATOM 1323 O O . ILE A 1 175 ? 2.690 4.054 12.044 1.00 17.54 175 ILE A O 1
ATOM 1328 N N . VAL A 1 176 ? 4.132 3.932 10.317 1.00 19.13 176 VAL A N 1
ATOM 1329 C CA . VAL A 1 176 ? 3.204 3.265 9.410 1.00 21.47 176 VAL A CA 1
ATOM 1330 C C . VAL A 1 176 ? 3.822 1.961 8.946 1.00 22.29 176 VAL A C 1
ATOM 1331 O O . VAL A 1 176 ? 4.943 1.959 8.442 1.00 24.03 176 VAL A O 1
ATOM 1335 N N . ARG A 1 177 ? 3.105 0.854 9.112 1.00 22.07 177 ARG A N 1
ATOM 1336 C CA . ARG A 1 177 ? 3.642 -0.445 8.712 1.00 23.39 177 ARG A CA 1
ATOM 1337 C C . ARG A 1 177 ? 2.979 -1.008 7.456 1.00 24.84 177 ARG A C 1
ATOM 1338 O O . ARG A 1 177 ? 3.519 -1.906 6.813 1.00 25.72 177 ARG A O 1
ATOM 1346 N N . SER A 1 178 ? 1.819 -0.469 7.103 1.00 23.87 178 SER A N 1
ATOM 1347 C CA . SER A 1 178 ? 1.055 -0.984 5.972 1.00 24.85 178 SER A CA 1
ATOM 1348 C C . SER A 1 178 ? 0.426 0.138 5.171 1.00 23.99 178 SER A C 1
ATOM 1349 O O . SER A 1 178 ? 0.213 1.241 5.673 1.00 23.57 178 SER A O 1
ATOM 1352 N N . LYS A 1 179 ? 0.111 -0.152 3.921 1.00 24.01 179 LYS A N 1
ATOM 1353 C CA . LYS A 1 179 ? -0.539 0.842 3.092 1.00 24.50 179 LYS A CA 1
ATOM 1354 C C . LYS A 1 179 ? -1.974 1.085 3.568 1.00 22.61 179 LYS A C 1
ATOM 1355 O O . LYS A 1 179 ? -2.483 2.196 3.460 1.00 24.28 179 LYS A O 1
ATOM 1361 N N . SER A 1 180 ? -2.624 0.057 4.103 1.00 21.78 180 SER A N 1
ATOM 1362 C CA . SER A 1 180 ? -4.023 0.193 4.514 1.00 23.03 180 SER A CA 1
ATOM 1363 C C . SER A 1 180 ? -4.130 1.133 5.712 1.00 24.70 180 SER A C 1
ATOM 1364 O O . SER A 1 180 ? -5.206 1.334 6.279 1.00 25.19 180 SER A O 1
ATOM 1367 N N . GLU A 1 181 ? -2.994 1.703 6.084 1.00 24.64 181 GLU A N 1
ATOM 1368 C CA . GLU A 1 181 ? -2.821 2.357 7.371 1.00 24.23 181 GLU A CA 1
ATOM 1369 C C . GLU A 1 181 ? -2.447 3.823 7.138 1.00 22.75 181 GLU A C 1
ATOM 1370 O O . GLU A 1 181 ? -2.597 4.667 8.018 1.00 22.73 181 GLU A O 1
ATOM 1376 N N . VAL A 1 182 ? -1.976 4.115 5.931 1.00 21.45 182 VAL A N 1
ATOM 1377 C CA . VAL A 1 182 ? -1.304 5.375 5.643 1.00 21.91 182 VAL A CA 1
ATOM 1378 C C . VAL A 1 182 ? -2.227 6.595 5.517 1.00 21.40 182 VAL A C 1
ATOM 1379 O O . VAL A 1 182 ? -1.858 7.693 5.929 1.00 20.17 182 VAL A O 1
ATOM 1383 N N . LYS A 1 183 ? -3.420 6.413 4.960 1.00 23.07 183 LYS A N 1
ATOM 1384 C CA . LYS A 1 183 ? -4.297 7.553 4.688 1.00 25.48 183 LYS A CA 1
ATOM 1385 C C . LYS A 1 183 ? -4.716 8.239 5.978 1.00 27.12 183 LYS A C 1
ATOM 1386 O O . LYS A 1 183 ? -4.583 9.443 6.127 1.00 27.39 183 LYS A O 1
ATOM 1392 N N . GLU A 1 184 ? -5.227 7.456 6.913 1.00 29.19 184 GLU A N 1
ATOM 1393 C CA . GLU A 1 184 ? -5.685 8.004 8.167 1.00 30.89 184 GLU A CA 1
ATOM 1394 C C . GLU A 1 184 ? -4.486 8.523 8.947 1.00 31.51 184 GLU A C 1
ATOM 1395 O O . GLU A 1 1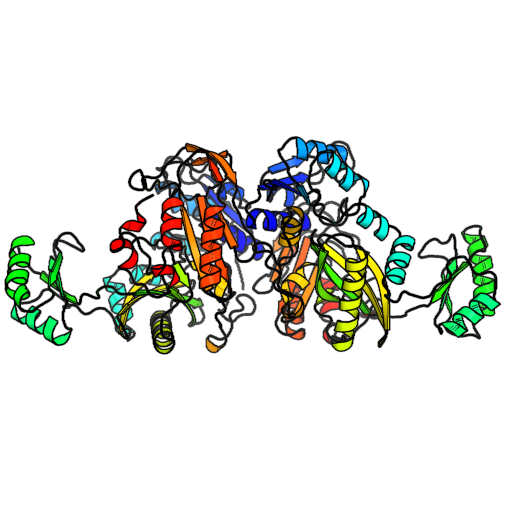84 ? -4.532 9.616 9.510 1.00 32.64 184 GLU A O 1
ATOM 1401 N N . ALA A 1 185 ? -3.409 7.739 8.960 1.00 30.60 185 ALA A N 1
ATOM 1402 C CA . ALA A 1 185 ? -2.215 8.075 9.727 1.00 30.69 185 ALA A CA 1
ATOM 1403 C C . ALA A 1 185 ? -1.576 9.387 9.275 1.00 30.78 185 ALA A C 1
ATOM 1404 O O . ALA A 1 185 ? -0.894 10.052 10.053 1.00 30.26 185 ALA A O 1
ATOM 1406 N N . PHE A 1 186 ? -1.797 9.752 8.016 1.00 30.42 186 PHE A N 1
ATOM 1407 C CA . PHE A 1 186 ? -1.285 11.006 7.474 1.00 30.51 186 PHE A CA 1
ATOM 1408 C C . PHE A 1 186 ? -2.197 12.177 7.852 1.00 31.32 186 PHE A C 1
ATOM 1409 O O . PHE A 1 186 ? -1.734 13.180 8.388 1.00 30.11 186 PHE A O 1
ATOM 1417 N N . GLU A 1 187 ? -3.491 12.042 7.581 1.00 32.42 187 GLU A N 1
ATOM 1418 C CA . GLU A 1 187 ? -4.436 13.112 7.879 1.00 33.59 187 GLU A CA 1
ATOM 1419 C C . GLU A 1 187 ? -4.275 13.488 9.344 1.00 32.82 187 GLU A C 1
ATOM 1420 O O . GLU A 1 187 ? -4.154 14.665 9.694 1.00 29.88 187 GLU A O 1
ATOM 1426 N N . ARG A 1 188 ? -4.249 12.460 10.189 1.00 32.74 188 ARG A N 1
ATOM 1427 C CA . ARG A 1 188 ? -4.076 12.613 11.628 1.00 31.56 188 ARG A CA 1
ATOM 1428 C C . ARG A 1 188 ? -2.773 13.311 11.997 1.00 30.88 188 ARG A C 1
ATOM 1429 O O . ARG A 1 188 ? -2.754 14.185 12.859 1.00 29.88 188 ARG A O 1
ATOM 1437 N N . ALA A 1 189 ? -1.680 12.920 11.350 1.00 31.51 189 ALA A N 1
ATOM 1438 C CA . ALA A 1 189 ? -0.378 13.488 11.689 1.00 31.23 189 ALA A CA 1
ATOM 1439 C C . ALA A 1 189 ? -0.346 14.983 11.394 1.00 31.28 189 ALA A C 1
ATOM 1440 O O . ALA A 1 189 ? 0.404 15.733 12.020 1.00 31.32 189 ALA A O 1
ATOM 1442 N N . LYS A 1 190 ? -1.164 15.420 10.443 1.00 33.13 190 LYS A N 1
ATOM 1443 C CA . LYS A 1 190 ? -1.243 16.840 10.125 1.00 35.54 190 LYS A CA 1
ATOM 1444 C C . LYS A 1 190 ? -1.942 17.557 11.270 1.00 35.82 190 LYS A C 1
ATOM 1445 O O . LYS A 1 190 ? -1.351 18.414 11.935 1.00 34.79 190 LYS A O 1
ATOM 1451 N N . SER A 1 191 ? -3.194 17.177 11.510 1.00 36.19 191 SER A N 1
ATOM 1452 C CA . SER A 1 191 ? -4.056 17.912 12.424 1.00 36.64 191 SER A CA 1
ATOM 1453 C C . SER A 1 191 ? -3.486 17.908 13.832 1.00 36.23 191 SER A C 1
ATOM 1454 O O . SER A 1 191 ? -3.712 18.845 14.594 1.00 36.49 191 SER A O 1
ATOM 1457 N N . GLU A 1 192 ? -2.744 16.856 14.173 1.00 35.63 192 GLU A N 1
ATOM 1458 C CA . GLU A 1 192 ? -2.135 16.749 15.497 1.00 36.31 192 GLU A CA 1
ATOM 1459 C C . GLU A 1 192 ? -0.898 17.637 15.637 1.00 34.94 192 GLU A C 1
ATOM 1460 O O . GLU A 1 192 ? -0.702 18.280 16.668 1.00 34.84 192 GLU A O 1
ATOM 1466 N N . ALA A 1 193 ? -0.067 17.675 14.602 1.00 31.84 193 ALA A N 1
ATOM 1467 C CA . ALA A 1 193 ? 1.086 18.562 14.613 1.00 31.03 193 ALA A CA 1
ATOM 1468 C C . ALA A 1 193 ? 0.624 20.019 14.592 1.00 30.55 193 ALA A C 1
ATOM 1469 O O . ALA A 1 193 ? 1.284 20.894 15.152 1.00 29.47 193 ALA A O 1
ATOM 1471 N N . LYS A 1 194 ? -0.509 20.278 13.944 1.00 29.66 194 LYS A N 1
ATOM 1472 C CA . LYS A 1 194 ? -1.020 21.641 13.872 1.00 30.25 194 LYS A CA 1
ATOM 1473 C C . LYS A 1 194 ? -1.532 22.074 15.235 1.00 30.27 194 LYS A C 1
ATOM 1474 O O . LYS A 1 194 ? -1.424 23.239 15.607 1.00 29.80 194 LYS A O 1
ATOM 1480 N N . ALA A 1 195 ? -2.086 21.127 15.979 1.00 29.54 195 ALA A N 1
ATOM 1481 C CA . ALA A 1 195 ? -2.641 21.438 17.284 1.00 30.12 195 ALA A CA 1
ATOM 1482 C C . ALA A 1 195 ? -1.555 21.546 18.348 1.00 29.91 195 ALA A C 1
ATOM 1483 O O . ALA A 1 195 ? -1.671 22.347 19.281 1.00 30.26 195 ALA A O 1
ATOM 1485 N N . ALA A 1 196 ? -0.505 20.742 18.222 1.00 29.19 196 ALA A N 1
ATOM 1486 C CA . ALA A 1 196 ? 0.507 20.685 19.274 1.00 29.85 196 ALA A CA 1
ATOM 1487 C C . ALA A 1 196 ? 1.664 21.661 19.045 1.00 30.72 196 ALA A C 1
ATOM 1488 O O . ALA A 1 196 ? 2.335 22.070 19.992 1.00 31.35 196 ALA A O 1
ATOM 1490 N N . PHE A 1 197 ? 1.893 22.039 17.793 1.00 31.35 197 PHE A N 1
ATOM 1491 C CA . PHE A 1 197 ? 3.025 22.902 17.463 1.00 32.94 197 PHE A CA 1
ATOM 1492 C C . PHE A 1 197 ? 2.584 24.149 16.709 1.00 33.32 197 PHE A C 1
ATOM 1493 O O . PHE A 1 197 ? 3.217 25.196 16.805 1.00 34.09 197 PHE A O 1
ATOM 1501 N N . GLY A 1 198 ? 1.498 24.029 15.955 1.00 33.99 198 GLY A N 1
ATOM 1502 C CA . GLY A 1 198 ? 0.968 25.183 15.255 1.00 33.73 198 GLY A CA 1
ATOM 1503 C C . GLY A 1 198 ? 1.214 25.146 13.763 1.00 32.19 198 GLY A C 1
ATOM 1504 O O . GLY A 1 198 ? 0.814 26.063 13.046 1.00 33.58 198 GLY A O 1
ATOM 1505 N N . SER A 1 199 ? 1.876 24.095 13.293 1.00 31.01 199 SER A N 1
ATOM 1506 C CA . SER A 1 199 ? 2.053 23.889 11.855 1.00 30.24 199 SER A CA 1
ATOM 1507 C C . SER A 1 199 ? 1.648 22.473 11.454 1.00 28.83 199 SER A C 1
ATOM 1508 O O . SER A 1 199 ? 1.948 21.512 12.156 1.00 28.23 199 SER A O 1
ATOM 1511 N N . ASP A 1 200 ? 0.965 22.354 10.319 1.00 29.79 200 ASP A N 1
ATOM 1512 C CA . ASP A 1 200 ? 0.516 21.056 9.811 1.00 30.16 200 ASP A CA 1
ATOM 1513 C C . ASP A 1 200 ? 1.564 20.331 8.971 1.00 28.80 200 ASP A C 1
ATOM 1514 O O . ASP A 1 200 ? 1.301 19.250 8.448 1.00 30.54 200 ASP A O 1
ATOM 1519 N N . GLU A 1 201 ? 2.746 20.922 8.840 1.00 28.69 201 GLU A N 1
ATOM 1520 C CA . GLU A 1 201 ? 3.800 20.348 8.008 1.00 29.31 201 GLU A CA 1
ATOM 1521 C C . GLU A 1 201 ? 4.471 19.129 8.644 1.00 28.10 201 GLU A C 1
ATOM 1522 O O . GLU A 1 201 ? 4.803 19.128 9.825 1.00 29.16 201 GLU A O 1
ATOM 1528 N N . VAL A 1 202 ? 4.668 18.091 7.841 1.00 26.10 202 VAL A N 1
ATOM 1529 C CA . VAL A 1 202 ? 5.199 16.820 8.312 1.00 23.19 202 VAL A CA 1
ATOM 1530 C C . VAL A 1 202 ? 6.235 16.360 7.301 1.00 22.26 202 VAL A C 1
ATOM 1531 O O . VAL A 1 202 ? 6.118 16.674 6.126 1.00 23.54 202 VAL A O 1
ATOM 1535 N N . TYR A 1 203 ? 7.244 15.623 7.755 1.00 21.71 203 TYR A N 1
ATOM 1536 C CA . TYR A 1 203 ? 8.212 15.000 6.858 1.00 20.52 203 TYR A CA 1
ATOM 1537 C C . TYR A 1 203 ? 7.980 13.498 6.856 1.00 20.20 203 TYR A C 1
ATOM 1538 O O . TYR A 1 203 ? 7.281 12.975 7.723 1.00 19.59 203 TYR A O 1
ATOM 1547 N N . VAL A 1 204 ? 8.570 12.792 5.895 1.00 19.36 204 VAL A N 1
ATOM 1548 C CA . VAL A 1 204 ? 8.563 11.336 5.965 1.00 18.96 204 VAL A CA 1
ATOM 1549 C C . VAL A 1 204 ? 9.963 10.737 5.953 1.00 18.54 204 VAL A C 1
ATOM 1550 O O . VAL A 1 204 ? 10.864 11.264 5.312 1.00 18.88 204 VAL A O 1
ATOM 1554 N N . GLU A 1 205 ? 10.145 9.640 6.683 1.00 18.28 205 GLU A N 1
ATOM 1555 C CA . GLU A 1 205 ? 11.394 8.891 6.614 1.00 20.13 205 GLU A CA 1
ATOM 1556 C C . GLU A 1 205 ? 11.178 7.393 6.522 1.00 20.38 205 GLU A C 1
ATOM 1557 O O . GLU A 1 205 ? 10.144 6.869 6.940 1.00 20.94 205 GLU A O 1
ATOM 1563 N N . LYS A 1 206 ? 12.175 6.711 5.977 1.00 18.73 206 LYS A N 1
ATOM 1564 C CA . LYS A 1 206 ? 12.215 5.260 5.983 1.00 20.53 206 LYS A CA 1
ATOM 1565 C C . LYS A 1 206 ? 12.554 4.779 7.395 1.00 21.60 206 LYS A C 1
ATOM 1566 O O . LYS A 1 206 ? 13.597 5.125 7.940 1.00 20.84 206 LYS A O 1
ATOM 1572 N N . LEU A 1 207 ? 11.677 3.984 7.997 1.00 21.47 207 LEU A N 1
ATOM 1573 C CA . LEU A 1 207 ? 11.982 3.469 9.322 1.00 20.88 207 LEU A CA 1
ATOM 1574 C C . LEU A 1 207 ? 12.859 2.242 9.212 1.00 21.49 207 LEU A C 1
ATOM 1575 O O . LEU A 1 207 ? 12.451 1.214 8.678 1.00 22.40 207 LEU A O 1
ATOM 1580 N N . ILE A 1 208 ? 14.071 2.344 9.730 1.00 22.48 208 ILE A N 1
ATOM 1581 C CA . ILE A 1 208 ? 14.932 1.186 9.773 1.00 23.69 208 ILE A CA 1
ATOM 1582 C C . ILE A 1 208 ? 14.862 0.593 11.163 1.00 26.31 208 ILE A C 1
ATOM 1583 O O . ILE A 1 208 ? 15.488 1.076 12.110 1.00 28.72 208 ILE A O 1
ATOM 1588 N N . GLU A 1 209 ? 14.068 -0.458 11.279 1.00 25.77 209 GLU A N 1
ATOM 1589 C CA . GLU A 1 209 ? 13.602 -0.891 12.573 1.00 26.07 209 GLU A CA 1
ATOM 1590 C C . GLU A 1 209 ? 14.506 -1.962 13.171 1.00 26.61 209 GLU A C 1
ATOM 1591 O O . GLU A 1 209 ? 14.908 -2.917 12.491 1.00 28.53 209 GLU A O 1
ATOM 1597 N N . ASN A 1 210 ? 14.823 -1.783 14.450 1.00 24.13 210 ASN A N 1
ATOM 1598 C CA . ASN A 1 210 ? 15.555 -2.775 15.220 1.00 21.70 210 ASN A CA 1
ATOM 1599 C C . ASN A 1 210 ? 16.937 -3.020 14.627 1.00 20.73 210 ASN A C 1
ATOM 1600 O O . ASN A 1 210 ? 17.422 -4.152 14.595 1.00 19.55 210 ASN A O 1
ATOM 1605 N N . PRO A 1 211 ? 17.595 -1.948 14.160 1.00 20.44 211 PRO A N 1
ATOM 1606 C CA . PRO A 1 211 ? 18.930 -2.092 13.575 1.00 20.38 211 PRO A CA 1
ATOM 1607 C C . PRO A 1 211 ? 19.926 -2.603 14.611 1.00 20.47 211 PRO A C 1
ATOM 1608 O O . PRO A 1 211 ? 19.641 -2.614 15.812 1.00 18.29 211 PRO A O 1
ATOM 1612 N N . LYS A 1 212 ? 21.083 -3.038 14.126 1.00 20.68 212 LYS A N 1
ATOM 1613 C CA . LYS A 1 212 ? 22.289 -3.091 14.941 1.00 20.36 212 LYS A CA 1
ATOM 1614 C C . LYS A 1 212 ? 22.906 -1.711 14.801 1.00 19.36 212 LYS A C 1
ATOM 1615 O O . LYS A 1 212 ? 22.812 -1.098 13.743 1.00 19.85 212 LYS A O 1
ATOM 1621 N N . HIS A 1 213 ? 23.506 -1.207 15.872 1.00 19.34 213 HIS A N 1
ATOM 1622 C CA . HIS A 1 213 ? 24.144 0.101 15.829 1.00 17.39 213 HIS A CA 1
ATOM 1623 C C . HIS A 1 213 ? 25.662 -0.087 15.714 1.00 17.28 213 HIS A C 1
ATOM 1624 O O . HIS A 1 213 ? 26.343 -0.354 16.707 1.00 18.00 213 HIS A O 1
ATOM 1631 N N . ILE A 1 214 ? 26.182 0.053 14.496 1.00 15.86 214 ILE A N 1
ATOM 1632 C CA . ILE A 1 214 ? 27.581 -0.262 14.215 1.00 15.45 214 ILE A CA 1
ATOM 1633 C C . ILE A 1 214 ? 28.388 1.009 13.971 1.00 15.60 214 ILE A C 1
ATOM 1634 O O . ILE A 1 214 ? 27.998 1.842 13.162 1.00 14.84 214 ILE A O 1
ATOM 1639 N N . GLU A 1 215 ? 29.507 1.153 14.680 1.00 14.84 215 GLU A N 1
ATOM 1640 C CA . GLU A 1 215 ? 30.350 2.338 14.550 1.00 14.84 215 GLU A CA 1
ATOM 1641 C C . GLU A 1 215 ? 31.778 1.953 14.173 1.00 15.04 215 GLU A C 1
ATOM 1642 O O . GLU A 1 215 ? 32.300 0.949 14.644 1.00 14.96 215 GLU A O 1
ATOM 1648 N N . VAL A 1 216 ? 32.407 2.754 13.320 1.00 15.22 216 VAL A N 1
ATOM 1649 C CA . VAL A 1 216 ? 33.781 2.501 12.894 1.00 17.04 216 VAL A CA 1
ATOM 1650 C C . VAL A 1 216 ? 34.755 3.589 13.381 1.00 17.96 216 VAL A C 1
ATOM 1651 O O . VAL A 1 216 ? 34.491 4.791 13.210 1.00 16.91 216 VAL A O 1
ATOM 1655 N N . GLN A 1 217 ? 35.873 3.160 13.977 1.00 15.87 217 GLN A N 1
ATOM 1656 C CA . GLN A 1 217 ? 36.946 4.070 14.406 1.00 15.92 217 GLN A CA 1
ATOM 1657 C C . GLN A 1 217 ? 37.842 4.483 13.229 1.00 17.59 217 GLN A C 1
ATOM 1658 O O . GLN A 1 217 ? 38.235 3.633 12.412 1.00 17.20 217 GLN A O 1
ATOM 1664 N N . ILE A 1 218 ? 38.174 5.773 13.158 1.00 15.86 218 ILE A N 1
ATOM 1665 C CA . ILE A 1 218 ? 38.997 6.306 12.072 1.00 16.71 218 ILE A CA 1
ATOM 1666 C C . ILE A 1 218 ? 40.165 7.168 12.564 1.00 18.04 218 ILE A C 1
ATOM 1667 O O . ILE A 1 218 ? 40.079 7.830 13.604 1.00 17.63 218 ILE A O 1
ATOM 1672 N N . LEU A 1 219 ? 41.260 7.145 11.810 1.00 17.00 219 LEU A N 1
ATOM 1673 C CA . LEU A 1 219 ? 42.398 8.018 12.071 1.00 17.93 219 LEU A CA 1
ATOM 1674 C C . LEU A 1 219 ? 42.917 8.563 10.754 1.00 18.34 219 LEU A C 1
ATOM 1675 O O . LEU A 1 219 ? 43.225 7.795 9.833 1.00 18.69 219 LEU A O 1
ATOM 1680 N N . GLY A 1 220 ? 43.013 9.887 10.668 1.00 17.47 220 GLY A N 1
ATOM 1681 C CA . GLY A 1 220 ? 43.622 10.506 9.508 1.00 17.65 220 GLY A CA 1
ATOM 1682 C C . GLY A 1 220 ? 44.778 11.394 9.922 1.00 17.33 220 GLY A C 1
ATOM 1683 O O . GLY A 1 220 ? 44.740 12.009 10.981 1.00 16.23 220 GLY A O 1
ATOM 1684 N N . ASP A 1 221 ? 45.814 11.458 9.096 1.00 18.76 221 ASP A N 1
ATOM 1685 C CA . ASP A 1 221 ? 46.905 12.386 9.347 1.00 20.61 221 ASP A CA 1
ATOM 1686 C C . ASP A 1 221 ? 46.837 13.570 8.379 1.00 21.67 221 ASP A C 1
ATOM 1687 O O . ASP A 1 221 ? 45.916 13.660 7.557 1.00 19.53 221 ASP A O 1
ATOM 1692 N N . TYR A 1 222 ? 47.786 14.495 8.501 1.00 22.30 222 TYR A N 1
ATOM 1693 C CA . TYR A 1 222 ? 47.749 15.717 7.704 1.00 23.39 222 TYR A CA 1
ATOM 1694 C C . TYR A 1 222 ? 48.223 15.432 6.292 1.00 23.02 222 TYR A C 1
ATOM 1695 O O . TYR A 1 222 ? 48.042 16.246 5.394 1.00 24.87 222 TYR A O 1
ATOM 1704 N N . GLU A 1 223 ? 48.836 14.269 6.112 1.00 23.08 223 GLU A N 1
ATOM 1705 C CA . GLU A 1 223 ? 49.283 13.814 4.805 1.00 23.60 223 GLU A CA 1
ATOM 1706 C C . GLU A 1 223 ? 48.225 12.997 4.062 1.00 24.69 223 GLU A C 1
ATOM 1707 O O . GLU A 1 223 ? 48.531 12.382 3.042 1.00 27.04 223 GLU A O 1
ATOM 1713 N N . GLY A 1 224 ? 46.994 12.968 4.573 1.00 24.45 224 GLY A N 1
ATOM 1714 C CA . GLY A 1 224 ? 45.911 12.301 3.859 1.00 24.47 224 GLY A CA 1
ATOM 1715 C C . GLY A 1 224 ? 45.759 10.797 4.069 1.00 24.63 224 GLY A C 1
ATOM 1716 O O . GLY A 1 224 ? 44.915 10.154 3.449 1.00 25.23 224 GLY A O 1
ATOM 1717 N N . ASN A 1 225 ? 46.561 10.213 4.944 1.00 24.95 225 ASN A N 1
ATOM 1718 C CA . ASN A 1 225 ? 46.411 8.793 5.205 1.00 25.63 225 ASN A CA 1
ATOM 1719 C C . ASN A 1 225 ? 45.170 8.533 6.063 1.00 25.60 225 ASN A C 1
ATOM 1720 O O . ASN A 1 225 ? 44.828 9.327 6.949 1.00 22.53 225 ASN A O 1
ATOM 1725 N N . ILE A 1 226 ? 44.479 7.433 5.770 1.00 24.33 226 ILE A N 1
ATOM 1726 C CA . ILE A 1 226 ? 43.308 7.034 6.549 1.00 23.10 226 ILE A CA 1
ATOM 1727 C C . ILE A 1 226 ? 43.385 5.553 6.871 1.00 21.89 226 ILE A C 1
ATOM 1728 O O . ILE A 1 226 ? 43.798 4.753 6.038 1.00 22.96 226 ILE A O 1
ATOM 1733 N N . VAL A 1 227 ? 42.996 5.184 8.082 1.00 20.93 227 VAL A N 1
ATOM 1734 C CA . VAL A 1 227 ? 42.808 3.777 8.399 1.00 19.87 227 VAL A CA 1
ATOM 1735 C C . VAL A 1 227 ? 41.588 3.625 9.279 1.00 18.93 227 VAL A C 1
ATOM 1736 O O . VAL A 1 227 ? 41.229 4.543 10.008 1.00 20.00 227 VAL A O 1
ATOM 1740 N N . HIS A 1 228 ? 40.940 2.471 9.202 1.00 17.95 228 HIS A N 1
ATOM 1741 C CA . HIS A 1 228 ? 39.925 2.136 10.179 1.00 17.96 228 HIS A CA 1
ATOM 1742 C C . HIS A 1 228 ? 40.501 1.152 11.201 1.00 17.36 228 HIS A C 1
ATOM 1743 O O . HIS A 1 228 ? 41.381 0.346 10.889 1.00 16.04 228 HIS A O 1
ATOM 1750 N N . LEU A 1 229 ? 40.024 1.245 12.433 1.00 15.78 229 LEU A N 1
ATOM 1751 C CA . LEU A 1 229 ? 40.397 0.283 13.456 1.00 14.97 229 LEU A CA 1
ATOM 1752 C C . LEU A 1 229 ? 39.202 -0.640 13.685 1.00 15.19 229 LEU A C 1
ATOM 1753 O O . LEU A 1 229 ? 38.855 -0.966 14.818 1.00 14.84 229 LEU A O 1
ATOM 1758 N N . TYR A 1 230 ? 38.566 -1.040 12.583 1.00 14.97 230 TYR A N 1
ATOM 1759 C CA . TYR A 1 230 ? 37.387 -1.903 12.618 1.00 14.84 230 TYR A CA 1
ATOM 1760 C C . TYR A 1 230 ? 36.276 -1.254 13.433 1.00 14.84 230 TYR A C 1
ATOM 1761 O O . TYR A 1 230 ? 36.343 -0.069 13.755 1.00 14.84 230 TYR A O 1
ATOM 1770 N N . GLU A 1 231 ? 35.254 -2.034 13.767 1.00 15.01 231 GLU A N 1
ATOM 1771 C CA . GLU A 1 231 ? 34.010 -1.485 14.303 1.00 15.07 231 GLU A CA 1
ATOM 1772 C C . GLU A 1 231 ? 33.824 -1.768 15.796 1.00 14.84 231 GLU A C 1
ATOM 1773 O O . GLU A 1 231 ? 34.467 -2.658 16.352 1.00 14.84 231 GLU A O 1
ATOM 1779 N N . ARG A 1 232 ? 32.947 -0.996 16.436 1.00 15.22 232 ARG A N 1
ATOM 1780 C CA . ARG A 1 232 ? 32.445 -1.303 17.780 1.00 15.28 232 ARG A CA 1
ATOM 1781 C C . ARG A 1 232 ? 30.925 -1.445 17.712 1.00 14.84 232 ARG A C 1
ATOM 1782 O O . ARG A 1 232 ? 30.257 -0.637 17.059 1.00 15.06 232 ARG A O 1
ATOM 1790 N N . ASP A 1 233 ? 30.383 -2.452 18.395 1.00 14.84 233 ASP A N 1
ATOM 1791 C CA . ASP A 1 233 ? 28.936 -2.693 18.397 1.00 14.93 233 ASP A CA 1
ATOM 1792 C C . ASP A 1 233 ? 28.277 -2.019 19.600 1.00 14.84 233 ASP A C 1
ATOM 1793 O O . ASP A 1 233 ? 28.593 -2.329 20.741 1.00 14.84 233 ASP A O 1
ATOM 1798 N N . CYS A 1 234 ? 27.369 -1.079 19.336 1.00 17.33 234 CYS A N 1
ATOM 1799 C CA . CYS A 1 234 ? 26.727 -0.312 20.409 1.00 17.44 234 CYS A CA 1
ATOM 1800 C C . CYS A 1 234 ? 25.219 -0.564 20.455 1.00 17.76 234 CYS A C 1
ATOM 1801 O O . CYS A 1 234 ? 24.443 0.345 20.749 1.00 20.40 234 CYS A O 1
ATOM 1804 N N . SER A 1 235 ? 24.802 -1.791 20.166 1.00 16.95 235 SER A N 1
ATOM 1805 C CA . SER A 1 235 ? 23.380 -2.094 20.075 1.00 17.07 235 SER A CA 1
ATOM 1806 C C . SER A 1 235 ? 22.686 -2.157 21.442 1.00 17.89 235 SER A C 1
ATOM 1807 O O . SER A 1 235 ? 21.516 -1.790 21.556 1.00 18.01 235 SER A O 1
ATOM 1810 N N . VAL A 1 236 ? 23.399 -2.618 22.472 1.00 16.56 236 VAL A N 1
ATOM 1811 C CA . VAL A 1 236 ? 22.834 -2.677 23.818 1.00 17.79 236 VAL A CA 1
ATOM 1812 C C . VAL A 1 236 ? 22.606 -1.268 24.363 1.00 19.66 236 VAL A C 1
ATOM 1813 O O . VAL A 1 236 ? 23.542 -0.600 24.801 1.00 20.96 236 VAL A O 1
ATOM 1817 N N . GLN A 1 237 ? 21.353 -0.823 24.317 1.00 21.40 237 GLN A N 1
ATOM 1818 C CA . GLN A 1 237 ? 20.987 0.556 24.639 1.00 21.61 237 GLN A CA 1
ATOM 1819 C C . GLN A 1 237 ? 19.719 0.585 25.489 1.00 22.55 237 GLN A C 1
ATOM 1820 O O . GLN A 1 237 ? 18.817 -0.237 25.311 1.00 21.65 237 GLN A O 1
ATOM 1826 N N . ARG A 1 238 ? 19.656 1.542 26.409 1.00 25.17 238 ARG A N 1
ATOM 1827 C CA . ARG A 1 238 ? 18.449 1.800 27.189 1.00 25.85 238 ARG A CA 1
ATOM 1828 C C . ARG A 1 238 ? 17.892 3.180 26.835 1.00 27.48 238 ARG A C 1
ATOM 1829 O O . ARG A 1 238 ? 18.556 4.198 27.044 1.00 27.53 238 ARG A O 1
ATOM 1837 N N . ARG A 1 239 ? 16.677 3.210 26.294 1.00 29.26 239 ARG A N 1
ATOM 1838 C CA . ARG A 1 239 ? 16.078 4.455 25.829 1.00 30.45 239 ARG A CA 1
ATOM 1839 C C . ARG A 1 239 ? 17.047 5.225 24.941 1.00 29.61 239 ARG A C 1
ATOM 1840 O O . ARG A 1 239 ? 17.163 6.456 25.050 1.00 28.75 239 ARG A O 1
ATOM 1848 N N . HIS A 1 240 ? 17.745 4.489 24.078 1.00 26.72 240 HIS A N 1
ATOM 1849 C CA . HIS A 1 240 ? 18.611 5.081 23.073 1.00 25.47 240 HIS A CA 1
ATOM 1850 C C . HIS A 1 240 ? 19.939 5.592 23.645 1.00 26.12 240 HIS A C 1
ATOM 1851 O O . HIS A 1 240 ? 20.732 6.189 22.916 1.00 26.31 240 HIS A O 1
ATOM 1858 N N . GLN A 1 241 ? 20.176 5.389 24.940 1.00 23.27 241 GLN A N 1
ATOM 1859 C CA . GLN A 1 241 ? 21.474 5.732 25.506 1.00 22.41 241 GLN A CA 1
ATOM 1860 C C . GLN A 1 241 ? 22.349 4.479 25.603 1.00 18.72 241 GLN A C 1
ATOM 1861 O O . GLN A 1 241 ? 21.893 3.421 26.035 1.00 19.43 241 GLN A O 1
ATOM 1867 N N . LYS A 1 242 ? 23.604 4.598 25.193 1.00 15.69 242 LYS A N 1
ATOM 1868 C CA . LYS A 1 242 ? 24.500 3.452 25.163 1.00 15.10 242 LYS A CA 1
ATOM 1869 C C . LYS A 1 242 ? 24.691 2.819 26.543 1.00 14.84 242 LYS A C 1
ATOM 1870 O O . LYS A 1 242 ? 24.824 3.512 27.551 1.00 14.84 242 LYS A O 1
ATOM 1876 N N . VAL A 1 243 ? 24.709 1.495 26.590 1.00 14.84 243 VAL A N 1
ATOM 1877 C CA . VAL A 1 243 ? 24.966 0.807 27.851 1.00 14.84 243 VAL A CA 1
ATOM 1878 C C . VAL A 1 243 ? 26.148 -0.152 27.758 1.00 14.84 243 VAL A C 1
ATOM 1879 O O . VAL A 1 243 ? 27.060 -0.083 28.578 1.00 14.84 243 VAL A O 1
ATOM 1883 N N . VAL A 1 244 ? 26.151 -1.044 26.771 1.00 14.84 244 VAL A N 1
ATOM 1884 C CA . VAL A 1 244 ? 27.300 -1.935 26.606 1.00 14.84 244 VAL A CA 1
ATOM 1885 C C . VAL A 1 244 ? 27.797 -2.053 25.167 1.00 14.84 244 VAL A C 1
ATOM 1886 O O . VAL A 1 244 ? 27.069 -2.489 24.282 1.00 15.20 244 VAL A O 1
ATOM 1890 N N . GLU A 1 245 ? 29.053 -1.680 24.947 1.00 15.33 245 GLU A N 1
ATOM 1891 C CA . GLU A 1 245 ? 29.656 -1.767 23.630 1.00 14.84 245 GLU A CA 1
ATOM 1892 C C . GLU A 1 245 ? 30.589 -2.968 23.510 1.00 15.41 245 GLU A C 1
ATOM 1893 O O . GLU A 1 245 ? 31.356 -3.290 24.430 1.00 14.84 245 GLU A O 1
ATOM 1899 N N . VAL A 1 246 ? 30.522 -3.622 22.357 1.00 14.84 246 VAL A N 1
ATOM 1900 C CA . VAL A 1 246 ? 31.310 -4.819 22.105 1.00 15.91 246 VAL A CA 1
ATOM 1901 C C . VAL A 1 246 ? 32.158 -4.658 20.846 1.00 15.64 246 VAL A C 1
ATOM 1902 O O . VAL A 1 246 ? 31.712 -4.075 19.855 1.00 14.84 246 VAL A O 1
ATOM 1906 N N . ALA A 1 247 ? 33.381 -5.177 20.888 1.00 14.84 247 ALA A N 1
ATOM 1907 C CA . ALA A 1 247 ? 34.244 -5.136 19.720 1.00 15.54 247 ALA A CA 1
ATOM 1908 C C . ALA A 1 247 ? 35.091 -6.398 19.572 1.00 14.84 247 ALA A C 1
ATOM 1909 O O . ALA A 1 247 ? 35.760 -6.831 20.510 1.00 14.84 247 ALA A O 1
ATOM 1911 N N . PRO A 1 248 ? 35.057 -7.013 18.379 1.00 15.40 248 PRO A N 1
ATOM 1912 C CA . PRO A 1 248 ? 34.229 -6.512 17.277 1.00 15.57 248 PRO A CA 1
ATOM 1913 C C . PRO A 1 248 ? 32.771 -6.903 17.537 1.00 15.93 248 PRO A C 1
ATOM 1914 O O . PRO A 1 248 ? 32.454 -7.435 18.596 1.00 16.67 248 PRO A O 1
ATOM 1918 N N . SER A 1 249 ? 31.888 -6.643 16.582 1.00 16.40 249 SER A N 1
ATOM 1919 C CA . SER A 1 249 ? 30.508 -7.100 16.697 1.00 17.58 249 SER A CA 1
ATOM 1920 C C . SER A 1 249 ? 30.426 -8.615 16.508 1.00 19.07 249 SER A C 1
ATOM 1921 O O . SER A 1 249 ? 30.866 -9.146 15.487 1.00 18.31 249 SER A O 1
ATOM 1924 N N . VAL A 1 250 ? 29.850 -9.307 17.486 1.00 18.10 250 VAL A N 1
ATOM 1925 C CA . VAL A 1 250 ? 29.946 -10.761 17.529 1.00 19.23 250 VAL A CA 1
ATOM 1926 C C . VAL A 1 250 ? 29.373 -11.430 16.277 1.00 21.24 250 VAL A C 1
ATOM 1927 O O . VAL A 1 250 ? 30.099 -12.085 15.532 1.00 21.32 250 VAL A O 1
ATOM 1931 N N . SER A 1 251 ? 28.077 -11.250 16.039 1.00 23.36 251 SER A N 1
ATOM 1932 C CA . SER A 1 251 ? 27.401 -11.923 14.929 1.00 24.49 251 SER A CA 1
ATOM 1933 C C . SER A 1 251 ? 27.220 -11.031 13.693 1.00 24.99 251 SER A C 1
ATOM 1934 O O . SER A 1 251 ? 26.232 -11.153 12.966 1.00 21.47 251 SER A O 1
ATOM 1937 N N . LEU A 1 252 ? 28.168 -10.129 13.459 1.00 23.89 252 LEU A N 1
ATOM 1938 C CA . LEU A 1 252 ? 28.135 -9.328 12.242 1.00 26.22 252 LEU A CA 1
ATOM 1939 C C . LEU A 1 252 ? 28.864 -10.096 11.147 1.00 29.09 252 LEU A C 1
ATOM 1940 O O . LEU A 1 252 ? 29.959 -10.619 11.361 1.00 30.75 252 LEU A O 1
ATOM 1945 N N . SER A 1 253 ? 28.253 -10.182 9.975 1.00 31.54 253 SER A N 1
ATOM 1946 C CA . SER A 1 253 ? 28.884 -10.878 8.866 1.00 33.58 253 SER A CA 1
ATOM 1947 C C . SER A 1 253 ? 30.242 -10.228 8.609 1.00 34.89 253 SER A C 1
ATOM 1948 O O . SER A 1 253 ? 30.376 -9.005 8.680 1.00 34.65 253 SER A O 1
ATOM 1951 N N . ASP A 1 254 ? 31.250 -11.044 8.329 1.00 35.63 254 ASP A N 1
ATOM 1952 C CA . ASP A 1 254 ? 32.599 -10.530 8.144 1.00 36.23 254 ASP A CA 1
ATOM 1953 C C . ASP A 1 254 ? 32.725 -9.819 6.803 1.00 35.96 254 ASP A C 1
ATOM 1954 O O . ASP A 1 254 ? 33.507 -8.882 6.655 1.00 35.41 254 ASP A O 1
ATOM 1959 N N . GLU A 1 255 ? 31.952 -10.280 5.827 1.00 35.49 255 GLU A N 1
ATOM 1960 C CA . GLU A 1 255 ? 31.835 -9.598 4.547 1.00 35.30 255 GLU A CA 1
ATOM 1961 C C . GLU A 1 255 ? 31.031 -8.307 4.725 1.00 34.53 255 GLU A C 1
ATOM 1962 O O . GLU A 1 255 ? 31.283 -7.302 4.052 1.00 33.42 255 GLU A O 1
ATOM 1968 N N . LEU A 1 256 ? 30.062 -8.343 5.637 1.00 32.16 256 LEU A N 1
ATOM 1969 C CA . LEU A 1 256 ? 29.309 -7.149 5.996 1.00 30.24 256 LEU A CA 1
ATOM 1970 C C . LEU A 1 256 ? 30.216 -6.229 6.817 1.00 29.58 256 LEU A C 1
ATOM 1971 O O . LEU A 1 256 ? 30.205 -5.008 6.638 1.00 29.47 256 LEU A O 1
ATOM 1976 N N . ARG A 1 257 ? 31.010 -6.819 7.706 1.00 28.17 257 ARG A N 1
ATOM 1977 C CA . ARG A 1 257 ? 31.983 -6.052 8.470 1.00 27.75 257 ARG A CA 1
ATOM 1978 C C . ARG A 1 257 ? 32.854 -5.241 7.526 1.00 28.44 257 ARG A C 1
ATOM 1979 O O . ARG A 1 257 ? 33.093 -4.054 7.761 1.00 29.17 257 ARG A O 1
ATOM 1987 N N . GLN A 1 258 ? 33.323 -5.884 6.459 1.00 28.63 258 GLN A N 1
ATOM 1988 C CA . GLN A 1 258 ? 34.186 -5.228 5.480 1.00 28.48 258 GLN A CA 1
ATOM 1989 C C . GLN A 1 258 ? 33.500 -4.057 4.794 1.00 26.84 258 GLN A C 1
ATOM 1990 O O . GLN A 1 258 ? 33.999 -2.942 4.838 1.00 27.31 258 GLN A O 1
ATOM 1996 N N . ARG A 1 259 ? 32.358 -4.307 4.160 1.00 26.77 259 ARG A N 1
ATOM 1997 C CA . ARG A 1 259 ? 31.642 -3.251 3.447 1.00 25.71 259 ARG A CA 1
ATOM 1998 C C . ARG A 1 259 ? 31.462 -2.020 4.327 1.00 24.37 259 ARG A C 1
ATOM 1999 O O . ARG A 1 259 ? 31.655 -0.902 3.876 1.00 24.98 259 ARG A O 1
ATOM 2007 N N . ILE A 1 260 ? 31.090 -2.236 5.587 1.00 24.15 260 ILE A N 1
ATOM 2008 C CA . ILE A 1 260 ? 30.809 -1.138 6.504 1.00 21.21 260 ILE A CA 1
ATOM 2009 C C . ILE A 1 260 ? 32.051 -0.299 6.716 1.00 21.23 260 ILE A C 1
ATOM 2010 O O . ILE A 1 260 ? 32.046 0.908 6.482 1.00 20.60 260 ILE A O 1
ATOM 2015 N N . CYS A 1 261 ? 33.124 -0.946 7.148 1.00 19.80 261 CYS A N 1
ATOM 2016 C CA . CYS A 1 261 ? 34.352 -0.233 7.450 1.00 20.59 261 CYS A CA 1
ATOM 2017 C C . CYS A 1 261 ? 34.883 0.572 6.273 1.00 22.43 261 CYS A C 1
ATOM 2018 O O . CYS A 1 261 ? 35.301 1.724 6.434 1.00 22.12 261 CYS A O 1
ATOM 2021 N N . GLU A 1 262 ? 34.868 -0.025 5.090 1.00 22.25 262 GLU A N 1
ATOM 2022 C CA . GLU A 1 262 ? 35.325 0.683 3.910 1.00 24.49 262 GLU A CA 1
ATOM 2023 C C . GLU A 1 262 ? 34.438 1.888 3.697 1.00 23.20 262 GLU A C 1
ATOM 2024 O O . GLU A 1 262 ? 34.911 2.969 3.352 1.00 23.01 262 GLU A O 1
ATOM 2030 N N . ALA A 1 263 ? 33.142 1.705 3.918 1.00 22.76 263 ALA A N 1
ATOM 2031 C CA . ALA A 1 263 ? 32.208 2.813 3.788 1.00 21.23 263 ALA A CA 1
ATOM 2032 C C . ALA A 1 263 ? 32.742 3.986 4.604 1.00 20.84 263 ALA A C 1
ATOM 2033 O O . ALA A 1 263 ? 32.735 5.127 4.148 1.00 20.81 263 ALA A O 1
ATOM 2035 N N . ALA A 1 264 ? 33.229 3.687 5.807 1.00 21.95 264 ALA A N 1
ATOM 2036 C CA . ALA A 1 264 ? 33.650 4.715 6.757 1.00 18.61 264 ALA A CA 1
ATOM 2037 C C . ALA A 1 264 ? 34.930 5.430 6.343 1.00 17.64 264 ALA A C 1
ATOM 2038 O O . ALA A 1 264 ? 35.079 6.626 6.602 1.00 15.86 264 ALA A O 1
ATOM 2040 N N . VAL A 1 265 ? 35.858 4.705 5.719 1.00 16.63 265 VAL A N 1
ATOM 2041 C CA . VAL A 1 265 ? 37.116 5.314 5.310 1.00 17.03 265 VAL A CA 1
ATOM 2042 C C . VAL A 1 265 ? 36.877 6.177 4.076 1.00 19.48 265 VAL A C 1
ATOM 2043 O O . VAL A 1 265 ? 37.383 7.298 3.974 1.00 18.80 265 VAL A O 1
ATOM 2047 N N . GLN A 1 266 ? 36.080 5.650 3.154 1.00 21.10 266 GLN A N 1
ATOM 2048 C CA . GLN A 1 266 ? 35.763 6.332 1.911 1.00 22.29 266 GLN A CA 1
ATOM 2049 C C . GLN A 1 266 ? 35.144 7.702 2.155 1.00 22.87 266 GLN A C 1
ATOM 2050 O O . GLN A 1 266 ? 35.416 8.647 1.413 1.00 24.28 266 GLN A O 1
ATOM 2056 N N . LEU A 1 267 ? 34.327 7.818 3.200 1.00 22.57 267 LEU A N 1
ATOM 2057 C CA . LEU A 1 267 ? 33.729 9.104 3.551 1.00 20.79 267 LEU A CA 1
ATOM 2058 C C . LEU A 1 267 ? 34.732 10.048 4.209 1.00 20.48 267 LEU A C 1
ATOM 2059 O O . LEU A 1 267 ? 34.750 11.241 3.924 1.00 20.26 267 LEU A O 1
ATOM 2064 N N . MET A 1 268 ? 35.564 9.518 5.098 1.00 20.12 268 MET A N 1
ATOM 2065 C CA . MET A 1 268 ? 36.513 10.361 5.817 1.00 20.12 268 MET A CA 1
ATOM 2066 C C . MET A 1 268 ? 37.639 10.834 4.900 1.00 20.33 268 MET A C 1
ATOM 2067 O O . MET A 1 268 ? 38.106 11.967 5.000 1.00 19.33 268 MET A O 1
ATOM 2072 N N . ARG A 1 269 ? 38.072 9.964 3.999 1.00 22.04 269 ARG A N 1
ATOM 2073 C CA . ARG A 1 269 ? 39.048 10.355 2.994 1.00 23.57 269 ARG A CA 1
ATOM 2074 C C . ARG A 1 269 ? 38.479 11.427 2.077 1.00 23.88 269 ARG A C 1
ATOM 2075 O O . ARG A 1 269 ? 39.189 12.349 1.679 1.00 25.46 269 ARG A O 1
ATOM 2083 N N . SER A 1 270 ? 37.195 11.313 1.750 1.00 24.80 270 SER A N 1
ATOM 2084 C CA . SER A 1 270 ? 36.567 12.259 0.833 1.00 24.70 270 SER A CA 1
ATOM 2085 C C . SER A 1 270 ? 36.507 13.653 1.457 1.00 24.15 270 SER A C 1
ATOM 2086 O O . SER A 1 270 ? 36.283 14.643 0.769 1.00 26.20 270 SER A O 1
ATOM 2089 N N . VAL A 1 271 ? 36.717 13.735 2.763 1.00 24.31 271 VAL A N 1
ATOM 2090 C CA . VAL A 1 271 ? 36.721 15.032 3.433 1.00 23.32 271 VAL A CA 1
ATOM 2091 C C . VAL A 1 271 ? 38.083 15.294 4.083 1.00 23.79 271 VAL A C 1
ATOM 2092 O O . VAL A 1 271 ? 38.293 16.318 4.735 1.00 22.70 271 VAL A O 1
ATOM 2096 N N . GLY A 1 272 ? 39.013 14.364 3.890 1.00 22.93 272 GLY A N 1
ATOM 2097 C CA . GLY A 1 272 ? 40.326 14.515 4.489 1.00 23.43 272 GLY A CA 1
ATOM 2098 C C . GLY A 1 272 ? 40.284 14.661 6.001 1.00 21.88 272 GLY A C 1
ATOM 2099 O O . GLY A 1 272 ? 40.923 15.548 6.558 1.00 22.92 272 GLY A O 1
ATOM 2100 N N . TYR A 1 273 ? 39.532 13.801 6.678 1.00 20.46 273 TYR A N 1
ATOM 2101 C CA . TYR A 1 273 ? 39.441 13.883 8.135 1.00 18.46 273 TYR A CA 1
ATOM 2102 C C . TYR A 1 273 ? 40.829 13.750 8.752 1.00 18.01 273 TYR A C 1
ATOM 2103 O O . TYR A 1 273 ? 41.595 12.856 8.398 1.00 18.45 273 TYR A O 1
ATOM 2112 N N . VAL A 1 274 ? 41.165 14.646 9.666 1.00 16.78 274 VAL A N 1
ATOM 2113 C CA . VAL A 1 274 ? 42.458 14.551 10.327 1.00 17.33 274 VAL A CA 1
ATOM 2114 C C . VAL A 1 274 ? 42.237 14.248 11.794 1.00 17.89 274 VAL A C 1
ATOM 2115 O O . VAL A 1 274 ? 41.340 14.823 12.420 1.00 18.66 274 VAL A O 1
ATOM 2119 N N . ASN A 1 275 ? 43.052 13.337 12.326 1.00 16.22 275 ASN A N 1
ATOM 2120 C CA . ASN A 1 275 ? 42.981 12.910 13.724 1.00 16.03 275 ASN A CA 1
ATOM 2121 C C . ASN A 1 275 ? 41.936 11.811 13.952 1.00 16.12 275 ASN A C 1
ATOM 2122 O O . ASN A 1 275 ? 41.590 11.063 13.031 1.00 14.84 275 ASN A O 1
ATOM 2127 N N . ALA A 1 276 ? 41.452 11.699 15.186 1.00 16.35 276 ALA A N 1
ATOM 2128 C CA . ALA A 1 276 ? 40.577 10.590 15.561 1.00 15.21 276 ALA A CA 1
ATOM 2129 C C . ALA A 1 276 ? 39.092 10.929 15.386 1.00 15.68 276 ALA A C 1
ATOM 2130 O O . ALA A 1 276 ? 38.625 11.980 15.824 1.00 14.84 276 ALA A O 1
ATOM 2132 N N . GLY A 1 277 ? 38.356 10.025 14.745 1.00 14.84 277 GLY A N 1
ATOM 2133 C CA . GLY A 1 277 ? 36.923 10.209 14.615 1.00 14.84 277 GLY A CA 1
ATOM 2134 C C . GLY A 1 277 ? 36.193 8.925 14.309 1.00 14.84 277 GLY A C 1
ATOM 2135 O O . GLY A 1 277 ? 36.779 7.954 13.839 1.00 14.84 277 GLY A O 1
ATOM 2136 N N . THR A 1 278 ? 34.895 8.920 14.564 1.00 14.84 278 THR A N 1
ATOM 2137 C CA . THR A 1 278 ? 34.103 7.711 14.414 1.00 14.84 278 THR A CA 1
ATOM 2138 C C . THR A 1 278 ? 32.947 7.921 13.439 1.00 15.03 278 THR A C 1
ATOM 2139 O O . THR A 1 278 ? 32.388 9.010 13.360 1.00 15.81 278 THR A O 1
ATOM 2143 N N . VAL A 1 279 ? 32.597 6.880 12.690 1.00 14.84 279 VAL A N 1
ATOM 2144 C CA . VAL A 1 279 ? 31.452 6.944 11.791 1.00 16.25 279 VAL A CA 1
ATOM 2145 C C . VAL A 1 279 ? 30.376 5.962 12.236 1.00 16.08 279 VAL A C 1
ATOM 2146 O O . VAL A 1 279 ? 30.658 4.788 12.426 1.00 17.39 279 VAL A O 1
ATOM 2150 N N . GLU A 1 280 ? 29.145 6.436 12.417 1.00 17.31 280 GLU A N 1
ATOM 2151 C CA . GLU A 1 280 ? 28.066 5.565 12.909 1.00 16.72 280 GLU A CA 1
ATOM 2152 C C . GLU A 1 280 ? 27.125 5.090 11.798 1.00 17.06 280 GLU A C 1
ATOM 2153 O O . GLU A 1 280 ? 26.755 5.862 10.914 1.00 20.21 280 GLU A O 1
ATOM 2159 N N . PHE A 1 281 ? 26.745 3.818 11.840 1.00 16.65 281 PHE A N 1
ATOM 2160 C CA . PHE A 1 281 ? 25.777 3.266 10.892 1.00 16.67 281 PHE A CA 1
ATOM 2161 C C . PHE A 1 281 ? 24.623 2.518 11.587 1.00 16.77 281 PHE A C 1
ATOM 2162 O O . PHE A 1 281 ? 24.782 1.964 12.673 1.00 17.45 281 PHE A O 1
ATOM 2170 N N . LEU A 1 282 ? 23.466 2.481 10.938 1.00 17.15 282 LEU A N 1
ATOM 2171 C CA . LEU A 1 282 ? 22.429 1.529 11.308 1.00 18.04 282 LEU A CA 1
ATOM 2172 C C . LEU A 1 282 ? 22.419 0.370 10.314 1.00 17.59 282 LEU A C 1
ATOM 2173 O O . LEU A 1 282 ? 22.592 0.573 9.114 1.00 18.92 282 LEU A O 1
ATOM 2178 N N . VAL A 1 283 ? 22.214 -0.840 10.817 1.00 16.74 283 VAL A N 1
ATOM 2179 C CA . VAL A 1 283 ? 22.331 -2.037 9.992 1.00 17.75 283 VAL A CA 1
ATOM 2180 C C . VAL A 1 283 ? 21.111 -2.954 10.078 1.00 18.15 283 VAL A C 1
ATOM 2181 O O . VAL A 1 283 ? 20.571 -3.195 11.156 1.00 17.68 283 VAL A O 1
ATOM 2185 N N . SER A 1 284 ? 20.689 -3.463 8.926 1.00 19.26 284 SER A N 1
ATOM 2186 C CA . SER A 1 284 ? 19.587 -4.411 8.846 1.00 17.96 284 SER A CA 1
ATOM 2187 C C . SER A 1 284 ? 19.836 -5.405 7.713 1.00 19.83 284 SER A C 1
ATOM 2188 O O . SER A 1 284 ? 19.907 -5.030 6.531 1.00 15.36 284 SER A O 1
ATOM 2191 N N . GLY A 1 285 ? 19.975 -6.672 8.091 1.00 21.00 285 GLY A N 1
ATOM 2192 C CA . GLY A 1 285 ? 20.244 -7.714 7.122 1.00 24.10 285 GLY A CA 1
ATOM 2193 C C . GLY A 1 285 ? 21.580 -7.513 6.440 1.00 26.42 285 GLY A C 1
ATOM 2194 O O . GLY A 1 285 ? 22.632 -7.745 7.038 1.00 28.74 285 GLY A O 1
ATOM 2195 N N . ASP A 1 286 ? 21.541 -7.077 5.185 1.00 27.58 286 ASP A N 1
ATOM 2196 C CA . ASP A 1 286 ? 22.760 -6.853 4.426 1.00 29.04 286 ASP A CA 1
ATOM 2197 C C . ASP A 1 286 ? 22.991 -5.370 4.152 1.00 28.55 286 ASP A C 1
ATOM 2198 O O . ASP A 1 286 ? 24.076 -4.978 3.727 1.00 29.54 286 ASP A O 1
ATOM 2203 N N . GLU A 1 287 ? 21.972 -4.549 4.397 1.00 27.71 287 GLU A N 1
ATOM 2204 C CA . GLU A 1 287 ? 22.083 -3.112 4.174 1.00 26.67 287 GLU A CA 1
ATOM 2205 C C . GLU A 1 287 ? 22.573 -2.363 5.408 1.00 25.36 287 GLU A C 1
ATOM 2206 O O . GLU A 1 287 ? 22.342 -2.781 6.544 1.00 26.75 287 GLU A O 1
ATOM 2212 N N . PHE A 1 288 ? 23.259 -1.251 5.178 1.00 23.11 288 PHE A N 1
ATOM 2213 C CA . PHE A 1 288 ? 23.652 -0.367 6.263 1.00 21.99 288 PHE A CA 1
ATOM 2214 C C . PHE A 1 288 ? 23.455 1.075 5.831 1.00 20.51 288 PHE A C 1
ATOM 2215 O O . PHE A 1 288 ? 23.546 1.402 4.653 1.00 22.89 288 PHE A O 1
ATOM 2223 N N . TYR A 1 289 ? 23.171 1.936 6.789 1.00 19.26 289 TYR A N 1
ATOM 2224 C CA . TYR A 1 289 ? 22.890 3.321 6.482 1.00 18.63 289 TYR A CA 1
ATOM 2225 C C . TYR A 1 289 ? 23.699 4.207 7.420 1.00 19.18 289 TYR A C 1
ATOM 2226 O O . TYR A 1 289 ? 23.688 3.996 8.637 1.00 19.28 289 TYR A O 1
ATOM 2235 N N . PHE A 1 290 ? 24.398 5.189 6.849 1.00 17.92 290 PHE A N 1
ATOM 2236 C CA . PHE A 1 290 ? 25.093 6.210 7.629 1.00 16.53 290 PHE A CA 1
ATOM 2237 C C . PHE A 1 290 ? 24.104 7.100 8.372 1.00 16.76 290 PHE A C 1
ATOM 2238 O O . PHE A 1 290 ? 23.077 7.464 7.819 1.00 15.06 290 PHE A O 1
ATOM 2246 N N . ILE A 1 291 ? 24.440 7.478 9.606 1.00 17.93 291 ILE A N 1
ATOM 2247 C CA . ILE A 1 291 ? 23.598 8.373 10.389 1.00 18.54 291 ILE A CA 1
ATOM 2248 C C . ILE A 1 291 ? 24.311 9.523 11.108 1.00 19.49 291 ILE A C 1
ATOM 2249 O O . ILE A 1 291 ? 23.685 10.534 11.418 1.00 20.77 291 ILE A O 1
ATOM 2254 N N . GLU A 1 292 ? 25.607 9.388 11.373 1.00 20.11 292 GLU A N 1
ATOM 2255 C CA . GLU A 1 292 ? 26.317 10.406 12.157 1.00 19.15 292 GLU A CA 1
ATOM 2256 C C . GLU A 1 292 ? 27.824 10.194 12.105 1.00 17.55 292 GLU A C 1
ATOM 2257 O O . GLU A 1 292 ? 28.283 9.065 11.951 1.00 18.08 292 GLU A O 1
ATOM 2263 N N . VAL A 1 293 ? 28.586 11.282 12.220 1.00 17.25 293 VAL A N 1
ATOM 2264 C CA . VAL A 1 293 ? 30.011 11.206 12.573 1.00 16.85 293 VAL A CA 1
ATOM 2265 C C . VAL A 1 293 ? 30.272 11.908 13.899 1.00 16.28 293 VAL A C 1
ATOM 2266 O O . VAL A 1 293 ? 29.767 13.002 14.128 1.00 14.84 293 VAL A O 1
ATOM 2270 N N . ASN A 1 294 ? 31.083 11.290 14.757 1.00 17.86 294 ASN A N 1
ATOM 2271 C CA . ASN A 1 294 ? 31.578 11.958 15.966 1.00 17.28 294 ASN A CA 1
ATOM 2272 C C . ASN A 1 294 ? 33.010 12.449 15.760 1.00 19.95 294 ASN A C 1
ATOM 2273 O O . ASN A 1 294 ? 33.957 11.647 15.758 1.00 19.39 294 ASN A O 1
ATOM 2278 N N . PRO A 1 295 ? 33.185 13.776 15.589 1.00 19.49 295 PRO A N 1
ATOM 2279 C CA . PRO A 1 295 ? 34.464 14.436 15.281 1.00 18.29 295 PRO A CA 1
ATOM 2280 C C . PRO A 1 295 ? 35.418 14.533 16.472 1.00 17.24 295 PRO A C 1
ATOM 2281 O O . PRO A 1 295 ? 35.981 15.599 16.742 1.00 14.84 295 PRO A O 1
ATOM 2285 N N . ARG A 1 296 ? 35.595 13.421 17.178 1.00 16.15 296 ARG A N 1
ATOM 2286 C CA . ARG A 1 296 ? 36.324 13.415 18.445 1.00 14.84 296 ARG A CA 1
ATOM 2287 C C . ARG A 1 296 ? 36.482 11.966 18.859 1.00 15.24 296 ARG A C 1
ATOM 2288 O O . ARG A 1 296 ? 35.986 11.070 18.187 1.00 14.84 296 ARG A O 1
ATOM 2296 N N . ILE A 1 297 ? 37.166 11.741 19.974 1.00 15.15 297 ILE A N 1
ATOM 2297 C CA . ILE A 1 297 ? 37.258 10.410 20.545 1.00 16.29 297 ILE A CA 1
ATOM 2298 C C . ILE A 1 297 ? 35.970 10.125 21.303 1.00 16.47 297 ILE A C 1
ATOM 2299 O O . ILE A 1 297 ? 35.178 11.041 21.571 1.00 14.97 297 ILE A O 1
ATOM 2304 N N . GLN A 1 298 ? 35.766 8.860 21.657 1.00 16.44 298 GLN A N 1
ATOM 2305 C CA . GLN A 1 298 ? 34.571 8.457 22.388 1.00 14.84 298 GLN A CA 1
ATOM 2306 C C . GLN A 1 298 ? 34.898 7.680 23.657 1.00 15.99 298 GLN A C 1
ATOM 2307 O O . GLN A 1 298 ? 35.983 7.104 23.782 1.00 15.22 298 GLN A O 1
ATOM 2313 N N . VAL A 1 299 ? 33.950 7.663 24.591 1.00 14.84 299 VAL A N 1
ATOM 2314 C CA . VAL A 1 299 ? 34.139 6.992 25.866 1.00 15.21 299 VAL A CA 1
ATOM 2315 C C . VAL A 1 299 ? 34.590 5.542 25.656 1.00 15.42 299 VAL A C 1
ATOM 2316 O O . VAL A 1 299 ? 35.442 5.034 26.379 1.00 14.84 299 VAL A O 1
ATOM 2320 N N . GLU A 1 300 ? 34.018 4.894 24.646 1.00 15.78 300 GLU A N 1
ATOM 2321 C CA . GLU A 1 300 ? 34.237 3.479 24.400 1.00 15.20 300 GLU A CA 1
ATOM 2322 C C . GLU A 1 300 ? 35.378 3.192 23.412 1.00 14.95 300 GLU A C 1
ATOM 2323 O O . GLU A 1 300 ? 35.429 2.119 22.809 1.00 14.84 300 GLU A O 1
ATOM 2329 N N . HIS A 1 301 ? 36.290 4.138 23.238 1.00 14.84 301 HIS A N 1
ATOM 2330 C CA . HIS A 1 301 ? 37.451 3.895 22.387 1.00 14.84 301 HIS A CA 1
ATOM 2331 C C . HIS A 1 301 ? 38.310 2.740 22.904 1.00 14.84 301 HIS A C 1
ATOM 2332 O O . HIS A 1 301 ? 39.061 2.118 22.157 1.00 14.84 301 HIS A O 1
ATOM 2339 N N . THR A 1 302 ? 38.169 2.449 24.188 1.00 15.26 302 THR A N 1
ATOM 2340 C CA . THR A 1 302 ? 39.072 1.560 24.898 1.00 15.46 302 THR A CA 1
ATOM 2341 C C . THR A 1 302 ? 39.116 0.162 24.286 1.00 16.98 302 THR A C 1
ATOM 2342 O O . THR A 1 302 ? 40.174 -0.475 24.225 1.00 14.84 302 THR A O 1
ATOM 2346 N N . ILE A 1 303 ? 37.958 -0.313 23.845 1.00 15.74 303 ILE A N 1
ATOM 2347 C CA . ILE A 1 303 ? 37.813 -1.708 23.482 1.00 14.84 303 ILE A CA 1
ATOM 2348 C C . ILE A 1 303 ? 38.371 -1.965 22.092 1.00 14.84 303 ILE A C 1
ATOM 2349 O O . ILE A 1 303 ? 38.784 -3.087 21.769 1.00 14.94 303 ILE A O 1
ATOM 2354 N N . THR A 1 304 ? 38.405 -0.923 21.271 1.00 14.90 304 THR A N 1
ATOM 2355 C CA . THR A 1 304 ? 39.078 -1.015 19.981 1.00 15.02 304 THR A CA 1
ATOM 2356 C C . THR A 1 304 ? 40.598 -1.092 20.189 1.00 14.84 304 THR A C 1
ATOM 2357 O O . THR A 1 304 ? 41.275 -1.941 19.599 1.00 14.84 304 THR A O 1
ATOM 2361 N N . GLU A 1 305 ? 41.122 -0.211 21.035 1.00 14.84 305 GLU A N 1
ATOM 2362 C CA . GLU A 1 305 ? 42.528 -0.259 21.410 1.00 14.84 305 GLU A CA 1
ATOM 2363 C C . GLU A 1 305 ? 42.919 -1.665 21.856 1.00 14.84 305 GLU A C 1
ATOM 2364 O O . GLU A 1 305 ? 44.024 -2.124 21.567 1.00 14.84 305 GLU A O 1
ATOM 2370 N N . MET A 1 306 ? 42.015 -2.346 22.555 1.00 14.84 306 MET A N 1
ATOM 2371 C CA . MET A 1 306 ? 42.316 -3.673 23.075 1.00 15.09 306 MET A CA 1
ATOM 2372 C C . MET A 1 306 ? 42.371 -4.771 21.996 1.00 14.84 306 MET A C 1
ATOM 2373 O O . MET A 1 306 ? 43.227 -5.645 22.040 1.00 14.84 306 MET A O 1
ATOM 2378 N N . ILE A 1 307 ? 41.472 -4.735 21.026 1.00 14.84 307 ILE A N 1
ATOM 2379 C CA . ILE A 1 307 ? 41.467 -5.796 20.035 1.00 16.05 307 ILE A CA 1
ATOM 2380 C C . ILE A 1 307 ? 42.462 -5.531 18.906 1.00 16.59 307 ILE A C 1
ATOM 2381 O O . ILE A 1 307 ? 42.890 -6.463 18.245 1.00 14.84 307 ILE A O 1
ATOM 2386 N N . THR A 1 308 ? 42.833 -4.265 18.709 1.00 16.87 308 THR A N 1
ATOM 2387 C CA . THR A 1 308 ? 43.799 -3.894 17.677 1.00 17.57 308 THR A CA 1
ATOM 2388 C C . THR A 1 308 ? 45.234 -3.776 18.200 1.00 18.02 308 THR A C 1
ATOM 2389 O O . THR A 1 308 ? 46.186 -3.976 17.452 1.00 19.31 308 THR A O 1
ATOM 2393 N N . GLY A 1 309 ? 45.389 -3.435 19.473 1.00 16.13 309 GLY A N 1
ATOM 2394 C CA . GLY A 1 309 ? 46.713 -3.153 19.989 1.00 15.47 309 GLY A CA 1
ATOM 2395 C C . GLY A 1 309 ? 47.223 -1.757 19.645 1.00 15.68 309 GLY A C 1
ATOM 2396 O O . GLY A 1 309 ? 48.407 -1.465 19.809 1.00 15.30 309 GLY A O 1
ATOM 2397 N N . ILE A 1 310 ? 46.345 -0.886 19.160 1.00 14.84 310 ILE A N 1
ATOM 2398 C CA . ILE A 1 310 ? 46.748 0.481 18.869 1.00 14.84 310 ILE A CA 1
ATOM 2399 C C . ILE A 1 310 ? 46.283 1.417 19.975 1.00 14.84 310 ILE A C 1
ATOM 2400 O O . ILE A 1 310 ? 45.116 1.416 20.348 1.00 14.84 310 ILE A O 1
ATOM 2405 N N . ASP A 1 311 ? 47.203 2.208 20.509 1.00 14.84 311 ASP A N 1
ATOM 2406 C CA . ASP A 1 311 ? 46.847 3.248 21.465 1.00 14.88 311 ASP A CA 1
ATOM 2407 C C . ASP A 1 311 ? 46.263 4.418 20.675 1.00 14.84 311 ASP A C 1
ATOM 2408 O O . ASP A 1 311 ? 46.959 5.086 19.919 1.00 14.84 311 ASP A O 1
ATOM 2413 N N . ILE A 1 312 ? 44.971 4.663 20.850 1.00 16.91 312 ILE A N 1
ATOM 2414 C CA . ILE A 1 312 ? 44.298 5.710 20.094 1.00 16.05 312 ILE A CA 1
ATOM 2415 C C . ILE A 1 312 ? 44.605 7.109 20.631 1.00 14.84 312 ILE A C 1
ATOM 2416 O O . ILE A 1 312 ? 44.813 8.048 19.862 1.00 14.84 312 ILE A O 1
ATOM 2421 N N . VAL A 1 313 ? 44.636 7.275 21.943 1.00 14.84 313 VAL A N 1
ATOM 2422 C CA . VAL A 1 313 ? 44.866 8.621 22.444 1.00 15.87 313 VAL A CA 1
ATOM 2423 C C . VAL A 1 313 ? 46.320 9.065 22.241 1.00 16.21 313 VAL A C 1
ATOM 2424 O O . VAL A 1 313 ? 46.574 10.225 21.915 1.00 14.84 313 VAL A O 1
ATOM 2428 N N . GLN A 1 314 ? 47.268 8.141 22.388 1.00 14.84 314 GLN A N 1
ATOM 2429 C CA . GLN A 1 314 ? 48.651 8.477 22.067 1.00 15.84 314 GLN A CA 1
ATOM 2430 C C . GLN A 1 314 ? 48.777 8.935 20.622 1.00 14.84 314 GLN A C 1
ATOM 2431 O O . GLN A 1 314 ? 49.574 9.828 20.323 1.00 14.84 314 GLN A O 1
ATOM 2437 N N . SER A 1 315 ? 47.987 8.320 19.739 1.00 14.84 315 SER A N 1
ATOM 2438 C CA . SER A 1 315 ? 48.003 8.633 18.307 1.00 14.84 315 SER A CA 1
ATOM 2439 C C . SER A 1 315 ? 47.455 10.020 18.032 1.00 14.84 315 SER A C 1
ATOM 2440 O O . SER A 1 315 ? 48.013 10.771 17.232 1.00 14.84 315 SER A O 1
ATOM 2443 N N . GLN A 1 316 ? 46.349 10.348 18.691 1.00 14.84 316 GLN A N 1
ATOM 2444 C CA . GLN A 1 316 ? 45.775 11.687 18.594 1.00 15.11 316 GLN A CA 1
ATOM 2445 C C . GLN A 1 316 ? 46.834 12.760 18.781 1.00 15.05 316 GLN A C 1
ATOM 2446 O O . GLN A 1 316 ? 46.901 13.735 18.028 1.00 14.84 316 GLN A O 1
ATOM 2452 N N . ILE A 1 317 ? 47.653 12.571 19.804 1.00 14.84 317 ILE A N 1
ATOM 2453 C CA . ILE A 1 317 ? 48.621 13.573 20.208 1.00 15.02 317 ILE A CA 1
ATOM 2454 C C . ILE A 1 317 ? 49.699 13.647 19.133 1.00 16.26 317 ILE A C 1
ATOM 2455 O O . ILE A 1 317 ? 50.071 14.732 18.685 1.00 15.91 317 ILE A O 1
ATOM 2460 N N . LEU A 1 318 ? 50.167 12.485 18.690 1.00 14.84 318 LEU A N 1
ATOM 2461 C CA . LEU A 1 318 ? 51.238 12.432 17.714 1.00 15.06 318 LEU A CA 1
ATOM 2462 C C . LEU A 1 318 ? 50.778 12.975 16.376 1.00 15.09 318 LEU A C 1
ATOM 2463 O O . LEU A 1 318 ? 51.510 13.714 15.716 1.00 15.11 318 LEU A O 1
ATOM 2468 N N . ILE A 1 319 ? 49.556 12.627 15.987 1.00 14.84 319 ILE A N 1
ATOM 2469 C CA . ILE A 1 319 ? 48.975 13.164 14.766 1.00 15.06 319 ILE A CA 1
ATOM 2470 C C . ILE A 1 319 ? 48.857 14.679 14.864 1.00 16.03 319 ILE A C 1
ATOM 2471 O O . ILE A 1 319 ? 49.089 15.386 13.892 1.00 17.05 319 ILE A O 1
ATOM 2476 N N . ALA A 1 320 ? 48.512 15.178 16.047 1.00 18.15 320 ALA A N 1
ATOM 2477 C CA . ALA A 1 320 ? 48.394 16.617 16.254 1.00 19.03 320 ALA A CA 1
ATOM 2478 C C . ALA A 1 320 ? 49.738 17.354 16.168 1.00 20.16 320 ALA A C 1
ATOM 2479 O O . ALA A 1 320 ? 49.771 18.556 15.901 1.00 23.66 320 ALA A O 1
ATOM 2481 N N . ASP A 1 321 ? 50.843 16.649 16.396 1.00 19.61 321 ASP A N 1
ATOM 2482 C CA . ASP A 1 321 ? 52.163 17.286 16.360 1.00 19.47 321 ASP A CA 1
ATOM 2483 C C . ASP A 1 321 ? 52.826 17.012 15.004 1.00 17.92 321 ASP A C 1
ATOM 2484 O O . ASP A 1 321 ? 54.036 17.136 14.848 1.00 15.56 321 ASP A O 1
ATOM 2489 N N . GLY A 1 322 ? 52.011 16.629 14.028 1.00 18.64 322 GLY A N 1
ATOM 2490 C CA . GLY A 1 322 ? 52.491 16.511 12.664 1.00 17.53 322 GLY A CA 1
ATOM 2491 C C . GLY A 1 322 ? 52.935 15.126 12.226 1.00 18.05 322 GLY A C 1
ATOM 2492 O O . GLY A 1 322 ? 53.422 14.968 11.111 1.00 19.02 322 GLY A O 1
ATOM 2493 N N . CYS A 1 323 ? 52.781 14.112 13.070 1.00 17.09 323 CYS A N 1
ATOM 2494 C CA . CYS A 1 323 ? 53.258 12.789 12.685 1.00 18.43 323 CYS A CA 1
ATOM 2495 C C . CYS A 1 323 ? 52.217 12.063 11.832 1.00 19.10 323 CYS A C 1
ATOM 2496 O O . CYS A 1 323 ? 51.014 12.274 12.007 1.00 18.70 323 CYS A O 1
ATOM 2499 N N . SER A 1 324 ? 52.681 11.221 10.907 1.00 17.23 324 SER A N 1
ATOM 2500 C CA . SER A 1 324 ? 51.780 10.472 10.037 1.00 17.58 324 SER A CA 1
ATOM 2501 C C . SER A 1 324 ? 51.461 9.077 10.593 1.00 17.97 324 SER A C 1
ATOM 2502 O O . SER A 1 324 ? 52.227 8.524 11.390 1.00 17.98 324 SER A O 1
ATOM 2505 N N . LEU A 1 325 ? 50.332 8.517 10.161 1.00 16.37 325 LEU A N 1
ATOM 2506 C CA . LEU A 1 325 ? 49.817 7.255 10.689 1.00 16.48 325 LEU A CA 1
ATOM 2507 C C . LEU A 1 325 ? 50.858 6.142 10.666 1.00 18.06 325 LEU A C 1
ATOM 2508 O O . LEU A 1 325 ? 50.867 5.264 11.543 1.00 18.14 325 LEU A O 1
ATOM 2513 N N . HIS A 1 326 ? 51.720 6.158 9.652 1.00 18.00 326 HIS A N 1
ATOM 2514 C CA . HIS A 1 326 ? 52.674 5.071 9.477 1.00 18.29 326 HIS A CA 1
ATOM 2515 C C . HIS A 1 326 ? 54.098 5.551 9.743 1.00 17.36 326 HIS A C 1
ATOM 2516 O O . HIS A 1 326 ? 55.078 4.837 9.501 1.00 18.58 326 HIS A O 1
ATOM 2523 N N . SER A 1 327 ? 54.205 6.769 10.265 1.00 16.46 327 SER A N 1
ATOM 2524 C CA . SER A 1 327 ? 55.488 7.302 10.708 1.00 14.91 327 SER A CA 1
ATOM 2525 C C . SER A 1 327 ? 56.091 6.401 11.785 1.00 17.36 327 SER A C 1
ATOM 2526 O O . SER A 1 327 ? 55.423 5.488 12.291 1.00 15.30 327 SER A O 1
ATOM 2529 N N . HIS A 1 328 ? 57.348 6.670 12.142 1.00 18.35 328 HIS A N 1
ATOM 2530 C CA . HIS A 1 328 ? 58.062 5.845 13.113 1.00 18.77 328 HIS A CA 1
ATOM 2531 C C . HIS A 1 328 ? 57.399 5.888 14.478 1.00 18.79 328 HIS A C 1
ATOM 2532 O O . HIS A 1 328 ? 57.310 4.869 15.166 1.00 17.81 328 HIS A O 1
ATOM 2539 N N . GLU A 1 329 ? 56.934 7.071 14.865 1.00 18.37 329 GLU A N 1
ATOM 2540 C CA . GLU A 1 329 ? 56.474 7.287 16.225 1.00 19.73 329 GLU A CA 1
ATOM 2541 C C . GLU A 1 329 ? 55.029 6.854 16.433 1.00 20.24 329 GLU A C 1
ATOM 2542 O O . GLU A 1 329 ? 54.695 6.255 17.458 1.00 18.78 329 GLU A O 1
ATOM 2548 N N . VAL A 1 330 ? 54.170 7.140 15.461 1.00 19.50 330 VAL A N 1
ATOM 2549 C CA . VAL A 1 330 ? 52.795 6.679 15.547 1.00 18.42 330 VAL A CA 1
ATOM 2550 C C . VAL A 1 330 ? 52.785 5.167 15.427 1.00 19.88 330 VAL A C 1
ATOM 2551 O O . VAL A 1 330 ? 52.278 4.469 16.314 1.00 19.15 330 VAL A O 1
ATOM 2555 N N . GLY A 1 331 ? 53.349 4.667 14.330 1.00 20.25 331 GLY A N 1
ATOM 2556 C CA . GLY A 1 331 ? 53.667 3.256 14.233 1.00 19.89 331 GLY A CA 1
ATOM 2557 C C . GLY A 1 331 ? 52.474 2.396 13.884 1.00 20.83 331 GLY A C 1
ATOM 2558 O O . GLY A 1 331 ? 52.492 1.177 14.069 1.00 22.39 331 GLY A O 1
ATOM 2559 N N . ILE A 1 332 ? 51.429 3.033 13.379 1.00 20.35 332 ILE A N 1
ATOM 2560 C CA . ILE A 1 332 ? 50.261 2.312 12.880 1.00 20.35 332 ILE A CA 1
ATOM 2561 C C . ILE A 1 332 ? 50.571 1.711 11.499 1.00 20.28 332 ILE A C 1
ATOM 2562 O O . ILE A 1 332 ? 51.004 2.419 10.592 1.00 19.32 332 ILE A O 1
ATOM 2567 N N . PRO A 1 333 ? 50.350 0.397 11.328 1.00 19.64 333 PRO A N 1
ATOM 2568 C CA . PRO A 1 333 ? 50.607 -0.290 10.055 1.00 21.68 333 PRO A CA 1
ATOM 2569 C C . PRO A 1 333 ? 49.631 0.075 8.930 1.00 22.60 333 PRO A C 1
ATOM 2570 O O . PRO A 1 333 ? 48.656 0.803 9.155 1.00 21.51 333 PRO A O 1
ATOM 2574 N N . LYS A 1 334 ? 49.906 -0.439 7.728 1.00 22.92 334 LYS A N 1
ATOM 2575 C CA . LYS A 1 334 ? 48.962 -0.369 6.603 1.00 23.32 334 LYS A CA 1
ATOM 2576 C C . LYS A 1 334 ? 47.692 -1.128 6.937 1.00 22.07 334 LYS A C 1
ATOM 2577 O O . LYS A 1 334 ? 47.692 -1.994 7.809 1.00 20.60 334 LYS A O 1
ATOM 2583 N N . GLN A 1 335 ? 46.618 -0.820 6.218 1.00 22.74 335 GLN A N 1
ATOM 2584 C CA . GLN A 1 335 ? 45.324 -1.405 6.522 1.00 24.84 335 GLN A CA 1
ATOM 2585 C C . GLN A 1 335 ? 45.409 -2.927 6.615 1.00 25.97 335 GLN A C 1
ATOM 2586 O O . GLN A 1 335 ? 44.947 -3.526 7.585 1.00 24.38 335 GLN A O 1
ATOM 2592 N N . GLU A 1 336 ? 46.020 -3.550 5.617 1.00 27.23 336 GLU A N 1
ATOM 2593 C CA . GLU A 1 336 ? 45.950 -4.999 5.496 1.00 28.80 336 GLU A CA 1
ATOM 2594 C C . GLU A 1 336 ? 46.637 -5.732 6.649 1.00 28.80 336 GLU A C 1
ATOM 2595 O O . GLU A 1 336 ? 46.425 -6.926 6.836 1.00 28.56 336 GLU A O 1
ATOM 2601 N N . ASP A 1 337 ? 47.449 -5.019 7.427 1.00 28.93 337 ASP A N 1
ATOM 2602 C CA . ASP A 1 337 ? 48.177 -5.635 8.537 1.00 28.90 337 ASP A CA 1
ATOM 2603 C C . ASP A 1 337 ? 47.593 -5.324 9.917 1.00 27.76 337 ASP A C 1
ATOM 2604 O O . ASP A 1 337 ? 48.000 -5.916 10.917 1.00 26.97 337 ASP A O 1
ATOM 2609 N N . ILE A 1 338 ? 46.652 -4.390 9.975 1.00 27.01 338 ILE A N 1
ATOM 2610 C CA . ILE A 1 338 ? 45.915 -4.135 11.205 1.00 25.53 338 ILE A CA 1
ATOM 2611 C C . ILE A 1 338 ? 44.948 -5.286 11.450 1.00 26.79 338 ILE A C 1
ATOM 2612 O O . ILE A 1 338 ? 44.229 -5.707 10.542 1.00 25.80 338 ILE A O 1
ATOM 2617 N N . ARG A 1 339 ? 44.938 -5.797 12.677 1.00 27.34 339 ARG A N 1
ATOM 2618 C CA . ARG A 1 339 ? 44.136 -6.970 13.002 1.00 28.37 339 ARG A CA 1
ATOM 2619 C C . ARG A 1 339 ? 43.411 -6.818 14.321 1.00 28.14 339 ARG A C 1
ATOM 2620 O O . ARG A 1 339 ? 43.807 -6.038 15.185 1.00 29.01 339 ARG A O 1
ATOM 2628 N N . ILE A 1 340 ? 42.348 -7.586 14.477 1.00 28.00 340 ILE A N 1
ATOM 2629 C CA . ILE A 1 340 ? 41.666 -7.663 15.748 1.00 28.55 340 ILE A CA 1
ATOM 2630 C C . ILE A 1 340 ? 41.990 -9.004 16.385 1.00 28.14 340 ILE A C 1
ATOM 2631 O O . ILE A 1 340 ? 42.061 -10.024 15.704 1.00 27.99 340 ILE A O 1
ATOM 2636 N N . ASN A 1 341 ? 42.205 -8.990 17.692 1.00 27.44 341 ASN A N 1
ATOM 2637 C CA . ASN A 1 341 ? 42.458 -10.207 18.444 1.00 26.61 341 ASN A CA 1
ATOM 2638 C C . ASN A 1 341 ? 41.509 -10.297 19.627 1.00 22.90 341 ASN A C 1
ATOM 2639 O O . ASN A 1 341 ? 41.619 -9.520 20.573 1.00 23.12 341 ASN A O 1
ATOM 2644 N N . GLY A 1 342 ? 40.586 -11.252 19.568 1.00 21.55 342 GLY A N 1
ATOM 2645 C CA . GLY A 1 342 ? 39.701 -11.500 20.687 1.00 16.38 342 GLY A CA 1
ATOM 2646 C C . GLY A 1 342 ? 38.561 -10.509 20.757 1.00 15.60 342 GLY A C 1
ATOM 2647 O O . GLY A 1 342 ? 38.200 -9.869 19.771 1.00 14.84 342 GLY A O 1
ATOM 2648 N N . TYR A 1 343 ? 37.983 -10.387 21.942 1.00 14.84 343 TYR A N 1
ATOM 2649 C CA . TYR A 1 343 ? 36.837 -9.523 22.123 1.00 14.88 343 TYR A CA 1
ATOM 2650 C C . TYR A 1 343 ? 37.072 -8.634 23.316 1.00 14.84 343 TYR A C 1
ATOM 2651 O O . TYR A 1 343 ? 37.876 -8.953 24.181 1.00 14.97 343 TYR A O 1
ATOM 2660 N N . ALA A 1 344 ? 36.395 -7.498 23.339 1.00 14.84 344 ALA A N 1
ATOM 2661 C CA . ALA A 1 344 ? 36.481 -6.592 24.466 1.00 14.89 344 ALA A CA 1
ATOM 2662 C C . ALA A 1 344 ? 35.124 -5.926 24.680 1.00 15.14 344 ALA A C 1
ATOM 2663 O O . ALA A 1 344 ? 34.385 -5.678 23.726 1.00 14.84 344 ALA A O 1
ATOM 2665 N N . ILE A 1 345 ? 34.794 -5.662 25.940 1.00 14.84 345 ILE A N 1
ATOM 2666 C CA . ILE A 1 345 ? 33.492 -5.124 26.288 1.00 14.84 345 ILE A CA 1
ATOM 2667 C C . ILE A 1 345 ? 33.700 -3.992 27.287 1.00 16.19 345 ILE A C 1
ATOM 2668 O O . ILE A 1 345 ? 34.638 -4.011 28.082 1.00 15.30 345 ILE A O 1
ATOM 2673 N N . GLN A 1 346 ? 32.823 -3.000 27.240 1.00 17.34 346 GLN A N 1
ATOM 2674 C CA . GLN A 1 346 ? 32.873 -1.906 28.197 1.00 16.04 346 GLN A CA 1
ATOM 2675 C C . GLN A 1 346 ? 31.498 -1.666 28.806 1.00 15.19 346 GLN A C 1
ATOM 2676 O O . GLN A 1 346 ? 30.480 -1.874 28.148 1.00 14.84 346 GLN A O 1
ATOM 2682 N N . SER A 1 347 ? 31.486 -1.253 30.075 1.00 15.12 347 SER A N 1
ATOM 2683 C CA . SER A 1 347 ? 30.321 -0.619 30.687 1.00 14.84 347 SER A CA 1
ATOM 2684 C C . SER A 1 347 ? 30.778 0.482 31.622 1.00 14.84 347 SER A C 1
ATOM 2685 O O . SER A 1 347 ? 31.968 0.637 31.887 1.00 16.19 347 SER A O 1
ATOM 2688 N N . ARG A 1 348 ? 29.826 1.257 32.121 1.00 15.52 348 ARG A N 1
ATOM 2689 C CA . ARG A 1 348 ? 30.148 2.403 32.956 1.00 15.51 348 ARG A CA 1
ATOM 2690 C C . ARG A 1 348 ? 29.383 2.364 34.279 1.00 15.65 348 ARG A C 1
ATOM 2691 O O . ARG A 1 348 ? 28.176 2.628 34.328 1.00 15.30 348 ARG A O 1
ATOM 2699 N N . VAL A 1 349 ? 30.101 2.029 35.347 1.00 15.11 349 VAL A N 1
ATOM 2700 C CA . VAL A 1 349 ? 29.548 2.010 36.686 1.00 14.84 349 VAL A CA 1
ATOM 2701 C C . VAL A 1 349 ? 29.284 3.442 37.136 1.00 15.22 349 VAL A C 1
ATOM 2702 O O . VAL A 1 349 ? 30.196 4.266 37.203 1.00 14.84 349 VAL A O 1
ATOM 2706 N N . THR A 1 350 ? 28.020 3.721 37.432 1.00 15.67 350 THR A N 1
ATOM 2707 C CA . THR A 1 350 ? 27.585 5.036 37.867 1.00 15.71 350 THR A CA 1
ATOM 2708 C C . THR A 1 350 ? 26.886 4.950 39.211 1.00 15.55 350 THR A C 1
ATOM 2709 O O . THR A 1 350 ? 26.734 3.877 39.792 1.00 14.84 350 THR A O 1
ATOM 2713 N N . THR A 1 351 ? 26.447 6.104 39.687 1.00 16.97 351 THR A N 1
ATOM 2714 C CA . THR A 1 351 ? 25.668 6.174 40.905 1.00 18.19 351 THR A CA 1
ATOM 2715 C C . THR A 1 351 ? 24.194 6.225 40.562 1.00 18.49 351 THR A C 1
ATOM 2716 O O . THR A 1 351 ? 23.411 6.787 41.315 1.00 17.46 351 THR A O 1
ATOM 2720 N N . GLU A 1 352 ? 23.819 5.653 39.419 1.00 18.96 352 GLU A N 1
ATOM 2721 C CA . GLU A 1 352 ? 22.406 5.587 39.044 1.00 18.89 352 GLU A CA 1
ATOM 2722 C C . GLU A 1 352 ? 21.693 4.452 39.755 1.00 19.43 352 GLU A C 1
ATOM 2723 O O . GLU A 1 352 ? 22.063 3.289 39.609 1.00 19.52 352 GLU A O 1
ATOM 2729 N N . ASP A 1 353 ? 20.655 4.797 40.511 1.00 22.18 353 ASP A N 1
ATOM 2730 C CA . ASP A 1 353 ? 19.906 3.815 41.286 1.00 22.57 353 ASP A CA 1
ATOM 2731 C C . ASP A 1 353 ? 18.782 3.209 40.455 1.00 24.75 353 ASP A C 1
ATOM 2732 O O . ASP A 1 353 ? 17.702 3.796 40.304 1.00 24.17 353 ASP A O 1
ATOM 2737 N N . PRO A 1 354 ? 19.019 2.011 39.911 1.00 24.67 354 PRO A N 1
ATOM 2738 C CA . PRO A 1 354 ? 18.012 1.377 39.062 1.00 26.87 354 PRO A CA 1
ATOM 2739 C C . PRO A 1 354 ? 16.665 1.244 39.764 1.00 29.76 354 PRO A C 1
ATOM 2740 O O . PRO A 1 354 ? 15.633 1.051 39.122 1.00 29.62 354 PRO A O 1
ATOM 2744 N N . LEU A 1 355 ? 16.673 1.345 41.087 1.00 31.83 355 LEU A N 1
ATOM 2745 C CA . LEU A 1 355 ? 15.444 1.174 41.847 1.00 34.23 355 LEU A CA 1
ATOM 2746 C C . LEU A 1 355 ? 14.858 2.531 42.188 1.00 34.57 355 LEU A C 1
ATOM 2747 O O . LEU A 1 355 ? 14.047 2.664 43.101 1.00 36.76 355 LEU A O 1
ATOM 2752 N N . ASN A 1 356 ? 15.286 3.541 41.443 1.00 34.37 356 ASN A N 1
ATOM 2753 C CA . ASN A 1 356 ? 14.819 4.901 41.650 1.00 33.64 356 ASN A CA 1
ATOM 2754 C C . ASN A 1 356 ? 14.803 5.609 40.302 1.00 33.58 356 ASN A C 1
ATOM 2755 O O . ASN A 1 356 ? 15.238 6.760 40.188 1.00 32.43 356 ASN A O 1
ATOM 2760 N N . ASN A 1 357 ? 14.311 4.905 39.283 1.00 32.87 357 ASN A N 1
ATOM 2761 C CA . ASN A 1 357 ? 14.274 5.429 37.924 1.00 33.73 357 ASN A CA 1
ATOM 2762 C C . ASN A 1 357 ? 15.664 5.869 37.459 1.00 32.96 357 ASN A C 1
ATOM 2763 O O . ASN A 1 357 ? 15.793 6.819 36.687 1.00 31.36 357 ASN A O 1
ATOM 2768 N N . PHE A 1 358 ? 16.699 5.192 37.948 1.00 31.29 358 PHE A N 1
ATOM 2769 C CA . PHE A 1 358 ? 18.074 5.494 37.555 1.00 31.64 358 PHE A CA 1
ATOM 2770 C C . PHE A 1 358 ? 18.514 6.921 37.885 1.00 32.99 358 PHE A C 1
ATOM 2771 O O . PHE A 1 358 ? 19.462 7.425 37.290 1.00 32.26 358 PHE A O 1
ATOM 2779 N N . MET A 1 359 ? 17.833 7.578 38.823 1.00 35.28 359 MET A N 1
ATOM 2780 C CA . MET A 1 359 ? 18.286 8.890 39.279 1.00 36.49 359 MET A CA 1
ATOM 2781 C C . MET A 1 359 ? 19.644 8.745 39.969 1.00 35.53 359 MET A C 1
ATOM 2782 O O . MET A 1 359 ? 19.832 7.877 40.828 1.00 35.26 359 MET A O 1
ATOM 2787 N N . PRO A 1 360 ? 20.613 9.590 39.591 1.00 34.06 360 PRO A N 1
ATOM 2788 C CA . PRO A 1 360 ? 21.954 9.510 40.183 1.00 34.15 360 PRO A CA 1
ATOM 2789 C C . PRO A 1 360 ? 22.018 9.873 41.667 1.00 33.69 360 PRO A C 1
ATOM 2790 O O . PRO A 1 360 ? 21.716 10.996 42.066 1.00 34.10 360 PRO A O 1
ATOM 2794 N N . ASP A 1 361 ? 22.417 8.901 42.475 1.00 32.85 361 ASP A N 1
ATOM 2795 C CA . ASP A 1 361 ? 22.638 9.107 43.896 1.00 31.64 361 ASP A CA 1
ATOM 2796 C C . ASP A 1 361 ? 23.855 10.018 44.059 1.00 30.68 361 ASP A C 1
ATOM 2797 O O . ASP A 1 361 ? 24.703 10.093 43.169 1.00 29.03 361 ASP A O 1
ATOM 2802 N N . THR A 1 362 ? 23.923 10.721 45.188 1.00 29.95 362 THR A N 1
ATOM 2803 C CA . THR A 1 362 ? 25.077 11.556 45.520 1.00 28.87 362 THR A CA 1
ATOM 2804 C C . THR A 1 362 ? 25.599 11.228 46.920 1.00 29.38 362 THR A C 1
ATOM 2805 O O . THR A 1 362 ? 24.981 10.454 47.654 1.00 28.17 362 THR A O 1
ATOM 2809 N N . GLY A 1 363 ? 26.741 11.812 47.282 1.00 28.67 363 GLY A N 1
ATOM 2810 C CA . GLY A 1 363 ? 27.247 11.649 48.633 1.00 27.80 363 GLY A CA 1
ATOM 2811 C C . GLY A 1 363 ? 28.679 11.153 48.756 1.00 28.32 363 GLY A C 1
ATOM 2812 O O . GLY A 1 363 ? 29.499 11.296 47.844 1.00 27.71 363 GLY A O 1
ATOM 2813 N N . LYS A 1 364 ? 28.992 10.568 49.904 1.00 28.06 364 LYS A N 1
ATOM 2814 C CA . LYS A 1 364 ? 30.356 10.149 50.172 1.00 28.90 364 LYS A CA 1
ATOM 2815 C C . LYS A 1 364 ? 30.425 8.638 50.162 1.00 27.49 364 LYS A C 1
ATOM 2816 O O . LYS A 1 364 ? 29.635 7.977 50.829 1.00 27.95 364 LYS A O 1
ATOM 2822 N N . ILE A 1 365 ? 31.376 8.108 49.395 1.00 25.87 365 ILE A N 1
ATOM 2823 C CA . ILE A 1 365 ? 31.634 6.675 49.312 1.00 23.65 365 ILE A CA 1
ATOM 2824 C C . ILE A 1 365 ? 32.406 6.204 50.539 1.00 22.90 365 ILE A C 1
ATOM 2825 O O . ILE A 1 365 ? 33.568 6.553 50.713 1.00 23.20 365 ILE A O 1
ATOM 2830 N N . MET A 1 366 ? 31.755 5.407 51.381 1.00 22.86 366 MET A N 1
ATOM 2831 C CA . MET A 1 366 ? 32.324 5.014 52.670 1.00 24.25 366 MET A CA 1
ATOM 2832 C C . MET A 1 366 ? 33.343 3.884 52.536 1.00 25.09 366 MET A C 1
ATOM 2833 O O . MET A 1 366 ? 34.425 3.940 53.130 1.00 24.13 366 MET A O 1
ATOM 2838 N N . ALA A 1 367 ? 32.990 2.858 51.763 1.00 24.06 367 ALA A N 1
ATOM 2839 C CA . ALA A 1 367 ? 33.919 1.778 51.451 1.00 21.95 367 ALA A CA 1
ATOM 2840 C C . ALA A 1 367 ? 33.921 1.550 49.952 1.00 22.81 367 ALA A C 1
ATOM 2841 O O . ALA A 1 367 ? 32.866 1.543 49.325 1.00 23.86 367 ALA A O 1
ATOM 2843 N N . TYR A 1 368 ? 35.103 1.377 49.369 1.00 23.61 368 TYR A N 1
ATOM 2844 C CA . TYR A 1 368 ? 35.191 1.167 47.928 1.00 25.22 368 TYR A CA 1
ATOM 2845 C C . TYR A 1 368 ? 36.320 0.215 47.570 1.00 25.37 368 TYR A C 1
ATOM 2846 O O . TYR A 1 368 ? 37.476 0.456 47.919 1.00 27.62 368 TYR A O 1
ATOM 2855 N N . ARG A 1 369 ? 35.981 -0.863 46.870 1.00 23.90 369 ARG A N 1
ATOM 2856 C CA . ARG A 1 369 ? 36.973 -1.843 46.431 1.00 23.54 369 ARG A CA 1
ATOM 2857 C C . ARG A 1 369 ? 36.542 -2.447 45.108 1.00 23.17 369 ARG A C 1
ATOM 2858 O O . ARG A 1 369 ? 35.347 -2.627 44.863 1.00 22.62 369 ARG A O 1
ATOM 2866 N N . SER A 1 370 ? 37.514 -2.751 44.253 1.00 22.53 370 SER A N 1
ATOM 2867 C CA . SER A 1 370 ? 37.218 -3.302 42.938 1.00 22.04 370 SER A CA 1
ATOM 2868 C C . SER A 1 370 ? 37.990 -4.579 42.633 1.00 22.06 370 SER A C 1
ATOM 2869 O O . SER A 1 370 ? 38.925 -4.932 43.337 1.00 22.07 370 SER A O 1
ATOM 2872 N N . GLY A 1 371 ? 37.583 -5.271 41.576 1.00 23.08 371 GLY A N 1
ATOM 2873 C CA . GLY A 1 371 ? 38.312 -6.444 41.131 1.00 25.11 371 GLY A CA 1
ATOM 2874 C C . GLY A 1 371 ? 39.588 -6.088 40.385 1.00 26.27 371 GLY A C 1
ATOM 2875 O O . GLY A 1 371 ? 40.612 -5.810 41.014 1.00 24.78 371 GLY A O 1
ATOM 2876 N N . GLY A 1 372 ? 39.531 -6.101 39.051 1.00 24.54 372 GLY A N 1
ATOM 2877 C CA . GLY A 1 372 ? 40.709 -5.795 38.254 1.00 23.14 372 GLY A CA 1
ATOM 2878 C C . GLY A 1 372 ? 41.494 -7.022 37.824 1.00 21.59 372 GLY A C 1
ATOM 2879 O O . GLY A 1 372 ? 41.146 -8.139 38.204 1.00 21.57 372 GLY A O 1
ATOM 2880 N N . GLY A 1 373 ? 42.550 -6.813 37.033 1.00 21.36 373 GLY A N 1
ATOM 2881 C CA . GLY A 1 373 ? 43.386 -7.917 36.577 1.00 18.65 373 GLY A CA 1
ATOM 2882 C C . GLY A 1 373 ? 43.706 -7.899 35.088 1.00 18.01 373 GLY A C 1
ATOM 2883 O O . GLY A 1 373 ? 43.374 -6.947 34.383 1.00 17.18 373 GLY A O 1
ATOM 2884 N N . PHE A 1 374 ? 44.346 -8.962 34.604 1.00 17.77 374 PHE A N 1
ATOM 2885 C CA . PHE A 1 374 ? 44.730 -9.074 33.195 1.00 16.77 374 PHE A CA 1
ATOM 2886 C C . PHE A 1 374 ? 43.536 -8.918 32.266 1.00 17.51 374 PHE A C 1
ATOM 2887 O O . PHE A 1 374 ? 42.472 -9.494 32.506 1.00 17.42 374 PHE A O 1
ATOM 2895 N N . GLY A 1 375 ? 43.724 -8.152 31.195 1.00 14.84 375 GLY A N 1
ATOM 2896 C CA . GLY A 1 375 ? 42.647 -7.927 30.260 1.00 14.84 375 GLY A CA 1
ATOM 2897 C C . GLY A 1 375 ? 41.532 -7.112 30.872 1.00 15.19 375 GLY A C 1
ATOM 2898 O O . GLY A 1 375 ? 40.489 -6.895 30.247 1.00 15.88 375 GLY A O 1
ATOM 2899 N N . VAL A 1 376 ? 41.741 -6.660 32.102 1.00 15.56 376 VAL A N 1
ATOM 2900 C CA . VAL A 1 376 ? 40.805 -5.754 32.742 1.00 14.84 376 VAL A CA 1
ATOM 2901 C C . VAL A 1 376 ? 41.384 -4.355 32.865 1.00 16.40 376 VAL A C 1
ATOM 2902 O O . VAL A 1 376 ? 42.523 -4.176 33.319 1.00 15.04 376 VAL A O 1
ATOM 2906 N N . ARG A 1 377 ? 40.581 -3.368 32.479 1.00 14.84 377 ARG A N 1
ATOM 2907 C CA . ARG A 1 377 ? 41.011 -1.987 32.487 1.00 14.84 377 ARG A CA 1
ATOM 2908 C C . ARG A 1 377 ? 40.085 -1.106 33.323 1.00 15.56 377 ARG A C 1
ATOM 2909 O O . ARG A 1 377 ? 38.866 -1.069 33.123 1.00 14.84 377 ARG A O 1
ATOM 2917 N N . LEU A 1 378 ? 40.689 -0.398 34.267 1.00 16.60 378 LEU A N 1
ATOM 2918 C CA . LEU A 1 378 ? 39.954 0.408 35.223 1.00 16.87 378 LEU A CA 1
ATOM 2919 C C . LEU A 1 378 ? 40.228 1.887 34.998 1.00 17.54 378 LEU A C 1
ATOM 2920 O O . LEU A 1 378 ? 41.219 2.428 35.484 1.00 18.25 378 LEU A O 1
ATOM 2925 N N . ASP A 1 379 ? 39.334 2.532 34.261 1.00 18.29 379 ASP A N 1
ATOM 2926 C CA . ASP A 1 379 ? 39.380 3.968 34.085 1.00 19.52 379 ASP A CA 1
ATOM 2927 C C . ASP A 1 379 ? 38.462 4.633 35.100 1.00 20.58 379 ASP A C 1
ATOM 2928 O O . ASP A 1 379 ? 37.250 4.706 34.902 1.00 21.44 379 ASP A O 1
ATOM 2933 N N . ALA A 1 380 ? 39.036 5.113 36.194 1.00 21.85 380 ALA A N 1
ATOM 2934 C CA . ALA A 1 380 ? 38.218 5.648 37.279 1.00 23.18 380 ALA A CA 1
ATOM 2935 C C . ALA A 1 380 ? 37.773 7.072 36.978 1.00 23.65 380 ALA A C 1
ATOM 2936 O O . ALA A 1 380 ? 38.549 7.889 36.467 1.00 24.58 380 ALA A O 1
ATOM 2938 N N . GLY A 1 381 ? 36.518 7.364 37.298 1.00 23.57 381 GLY A N 1
ATOM 2939 C CA . GLY A 1 381 ? 36.099 8.745 37.400 1.00 24.71 381 GLY A CA 1
ATOM 2940 C C . GLY A 1 381 ? 36.348 9.263 38.803 1.00 25.92 381 GLY A C 1
ATOM 2941 O O . GLY A 1 381 ? 37.449 9.724 39.133 1.00 23.55 381 GLY A O 1
ATOM 2942 N N . ASN A 1 382 ? 35.315 9.190 39.634 1.00 25.82 382 ASN A N 1
ATOM 2943 C CA . ASN A 1 382 ? 35.453 9.523 41.038 1.00 27.62 382 ASN A CA 1
ATOM 2944 C C . ASN A 1 382 ? 34.994 8.351 41.899 1.00 26.82 382 ASN A C 1
ATOM 2945 O O . ASN A 1 382 ? 34.416 8.539 42.965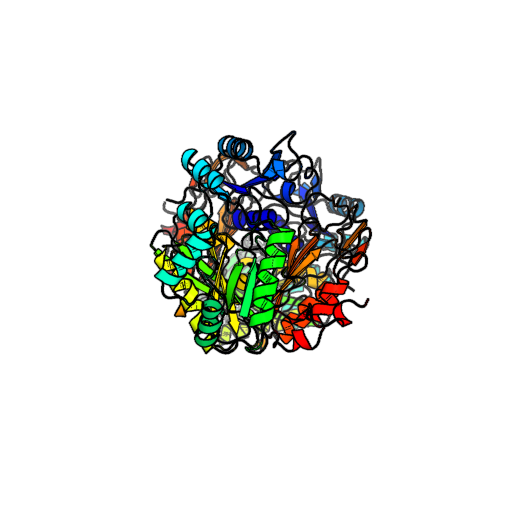 1.00 26.79 382 ASN A O 1
ATOM 2950 N N . GLY A 1 383 ? 35.259 7.140 41.420 1.00 25.80 383 GLY A N 1
ATOM 2951 C CA . GLY A 1 383 ? 34.962 5.957 42.201 1.00 27.00 383 GLY A CA 1
ATOM 2952 C C . GLY A 1 383 ? 36.129 5.554 43.082 1.00 27.97 383 GLY A C 1
ATOM 2953 O O . GLY A 1 383 ? 36.922 4.675 42.726 1.00 26.29 383 GLY A O 1
ATOM 2954 N N . PHE A 1 384 ? 36.247 6.215 44.231 1.00 29.25 384 PHE A N 1
ATOM 2955 C CA . PHE A 1 384 ? 37.228 5.831 45.231 1.00 30.80 384 PHE A CA 1
ATOM 2956 C C . PHE A 1 384 ? 36.704 6.060 46.646 1.00 31.57 384 PHE A C 1
ATOM 2957 O O . PHE A 1 384 ? 35.761 6.822 46.860 1.00 31.11 384 PHE A O 1
ATOM 2965 N N . GLN A 1 385 ? 37.324 5.379 47.602 1.00 30.84 385 GLN A N 1
ATOM 2966 C CA . GLN A 1 385 ? 36.913 5.419 48.999 1.00 31.78 385 GLN A CA 1
ATOM 2967 C C . GLN A 1 385 ? 37.088 6.831 49.551 1.00 31.74 385 GLN A C 1
ATOM 2968 O O . GLN A 1 385 ? 38.161 7.419 49.430 1.00 33.99 385 GLN A O 1
ATOM 2974 N N . GLY A 1 386 ? 36.039 7.379 50.152 1.00 30.74 386 GLY A N 1
ATOM 2975 C CA . GLY A 1 386 ? 36.154 8.704 50.744 1.00 30.19 386 GLY A CA 1
ATOM 2976 C C . GLY A 1 386 ? 35.773 9.831 49.795 1.00 30.79 386 GLY A C 1
ATOM 2977 O O . GLY A 1 386 ? 35.703 10.996 50.199 1.00 29.44 386 GLY A O 1
ATOM 2978 N N . ALA A 1 387 ? 35.516 9.486 48.535 1.00 30.25 387 ALA A N 1
ATOM 2979 C CA . ALA A 1 387 ? 35.117 10.466 47.530 1.00 31.32 387 ALA A CA 1
ATOM 2980 C C . ALA A 1 387 ? 33.775 11.123 47.853 1.00 31.80 387 ALA A C 1
ATOM 2981 O O . ALA A 1 387 ? 32.923 10.539 48.531 1.00 30.04 387 ALA A O 1
ATOM 2983 N N . VAL A 1 388 ? 33.597 12.340 47.345 1.00 32.16 388 VAL A N 1
ATOM 2984 C CA . VAL A 1 388 ? 32.329 13.047 47.450 1.00 33.02 388 VAL A CA 1
ATOM 2985 C C . VAL A 1 388 ? 31.697 13.241 46.073 1.00 32.99 388 VAL A C 1
ATOM 2986 O O . VAL A 1 388 ? 32.147 14.067 45.282 1.00 31.48 388 VAL A O 1
ATOM 2990 N N . ILE A 1 389 ? 30.643 12.482 45.799 1.00 33.30 389 ILE A N 1
ATOM 2991 C CA . ILE A 1 389 ? 29.974 12.541 44.507 1.00 33.91 389 ILE A CA 1
ATOM 2992 C C . ILE A 1 389 ? 28.853 13.579 44.527 1.00 34.95 389 ILE A C 1
ATOM 2993 O O . ILE A 1 389 ? 27.910 13.472 45.311 1.00 34.18 389 ILE A O 1
ATOM 2998 N N . THR A 1 390 ? 28.967 14.580 43.655 1.00 36.25 390 THR A N 1
ATOM 2999 C CA . THR A 1 390 ? 27.992 15.671 43.574 1.00 37.47 390 THR A CA 1
ATOM 3000 C C . THR A 1 390 ? 26.947 15.355 42.499 1.00 37.67 390 THR A C 1
ATOM 3001 O O . THR A 1 390 ? 27.093 14.390 41.746 1.00 38.95 390 THR A O 1
ATOM 3005 N N . PRO A 1 391 ? 25.880 16.170 42.417 1.00 36.90 391 PRO A N 1
ATOM 3006 C CA . PRO A 1 391 ? 24.844 16.063 41.378 1.00 35.72 391 PRO A CA 1
ATOM 3007 C C . PRO A 1 391 ? 25.206 16.740 40.049 1.00 34.01 391 PRO A C 1
ATOM 3008 O O . PRO A 1 391 ? 24.463 16.647 39.072 1.00 31.74 391 PRO A O 1
ATOM 3012 N N . TYR A 1 392 ? 26.335 17.436 40.015 1.00 32.83 392 TYR A N 1
ATOM 3013 C CA . TYR A 1 392 ? 26.609 18.333 38.902 1.00 32.35 392 TYR A CA 1
ATOM 3014 C C . TYR A 1 392 ? 27.032 17.645 37.602 1.00 32.40 392 TYR A C 1
ATOM 3015 O O . TYR A 1 392 ? 26.753 18.149 36.514 1.00 32.88 392 TYR A O 1
ATOM 3024 N N . TYR A 1 393 ? 27.694 16.497 37.690 1.00 31.17 393 TYR A N 1
ATOM 3025 C CA . TYR A 1 393 ? 28.343 15.966 36.501 1.00 31.49 393 TYR A CA 1
ATOM 3026 C C . TYR A 1 393 ? 27.818 14.639 35.967 1.00 31.20 393 TYR A C 1
ATOM 3027 O O . TYR A 1 393 ? 26.614 14.442 35.857 1.00 31.26 393 TYR A O 1
ATOM 3036 N N . ASP A 1 394 ? 28.724 13.742 35.600 1.00 32.04 394 ASP A N 1
ATOM 3037 C CA . ASP A 1 394 ? 28.328 12.494 34.959 1.00 31.53 394 ASP A CA 1
ATOM 3038 C C . ASP A 1 394 ? 28.196 11.354 35.970 1.00 29.51 394 ASP A C 1
ATOM 3039 O O . ASP A 1 394 ? 27.930 10.213 35.593 1.00 28.75 394 ASP A O 1
ATOM 3044 N N . SER A 1 395 ? 28.394 11.672 37.246 1.00 26.15 395 SER A N 1
ATOM 3045 C CA . SER A 1 395 ? 28.250 10.700 38.332 1.00 25.51 395 SER A CA 1
ATOM 3046 C C . SER A 1 395 ? 28.882 9.333 38.020 1.00 24.17 395 SER A C 1
ATOM 3047 O O . SER A 1 395 ? 28.334 8.284 38.361 1.00 21.26 395 SER A O 1
ATOM 3050 N N . LEU A 1 396 ? 30.044 9.359 37.375 1.00 23.59 396 LEU A N 1
ATOM 3051 C CA . LEU A 1 396 ? 30.701 8.138 36.931 1.00 21.55 396 LEU A CA 1
ATOM 3052 C C . LEU A 1 396 ? 31.753 7.653 37.919 1.00 20.59 396 LEU A C 1
ATOM 3053 O O . LEU A 1 396 ? 32.777 8.304 38.111 1.00 20.44 396 LEU A O 1
ATOM 3058 N N . LEU A 1 397 ? 31.510 6.490 38.516 1.00 19.39 397 LEU A N 1
ATOM 3059 C CA . LEU A 1 397 ? 32.458 5.897 39.450 1.00 19.44 397 LE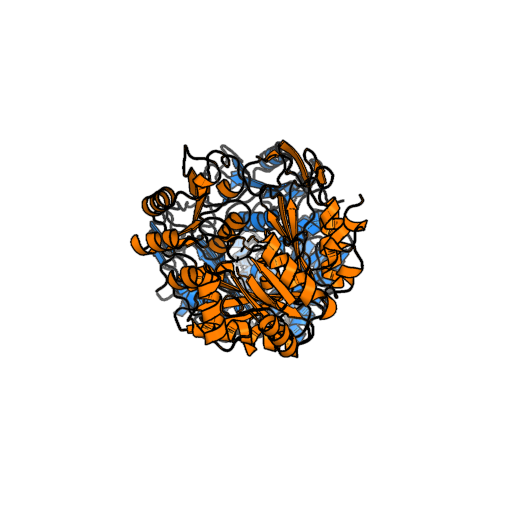U A CA 1
ATOM 3060 C C . LEU A 1 397 ? 33.708 5.337 38.757 1.00 20.81 397 LEU A C 1
ATOM 3061 O O . LEU A 1 397 ? 34.840 5.678 39.122 1.00 23.04 397 LEU A O 1
ATOM 3066 N N . VAL A 1 398 ? 33.506 4.488 37.755 1.00 19.20 398 VAL A N 1
ATOM 3067 C CA . VAL A 1 398 ? 34.615 3.924 36.996 1.00 16.14 398 VAL A CA 1
ATOM 3068 C C . VAL A 1 398 ? 34.108 3.342 35.671 1.00 15.53 398 VAL A C 1
ATOM 3069 O O . VAL A 1 398 ? 32.986 2.849 35.598 1.00 14.84 398 VAL A O 1
ATOM 3073 N N . LYS A 1 399 ? 34.936 3.410 34.633 1.00 14.84 399 LYS A N 1
ATOM 3074 C CA . LYS A 1 399 ? 34.601 2.803 33.347 1.00 15.49 399 LYS A CA 1
ATOM 3075 C C . LYS A 1 399 ? 35.352 1.488 33.215 1.00 14.84 399 LYS A C 1
ATOM 3076 O O . LYS A 1 399 ? 36.561 1.437 33.425 1.00 15.32 399 LYS A O 1
ATOM 3082 N N . LEU A 1 400 ? 34.626 0.433 32.859 1.00 14.84 400 LEU A N 1
ATOM 3083 C CA . LEU A 1 400 ? 35.123 -0.928 32.974 1.00 14.84 400 LEU A CA 1
ATOM 3084 C C . LEU A 1 400 ? 35.235 -1.610 31.616 1.00 14.84 400 LEU A C 1
ATOM 3085 O O . LEU A 1 400 ? 34.230 -1.837 30.962 1.00 14.94 400 LEU A O 1
ATOM 3090 N N . SER A 1 401 ? 36.454 -1.954 31.212 1.00 14.84 401 SER A N 1
ATOM 3091 C CA . SER A 1 401 ? 36.688 -2.560 29.904 1.00 15.43 401 SER A CA 1
ATOM 3092 C C . SER A 1 401 ? 37.393 -3.916 30.016 1.00 14.84 401 SER A C 1
ATOM 3093 O O . SER A 1 401 ? 38.464 -4.009 30.614 1.00 15.67 401 SER A O 1
ATOM 3096 N N . THR A 1 402 ? 36.804 -4.961 29.438 1.00 14.84 402 THR A N 1
ATOM 3097 C CA . THR A 1 402 ? 37.339 -6.312 29.611 1.00 15.98 402 THR A CA 1
ATOM 3098 C C . THR A 1 402 ? 37.550 -7.064 28.302 1.00 15.22 402 THR A C 1
ATOM 3099 O O . THR A 1 402 ? 36.641 -7.175 27.479 1.00 14.84 402 THR A O 1
ATOM 3103 N N . TRP A 1 403 ? 38.758 -7.601 28.149 1.00 15.56 403 TRP A N 1
ATOM 3104 C CA . TRP A 1 403 ? 39.178 -8.304 26.946 1.00 14.84 403 TRP A CA 1
ATOM 3105 C C . TRP A 1 403 ? 39.444 -9.774 27.256 1.00 15.31 403 TRP A C 1
ATOM 3106 O O . TRP A 1 403 ? 39.943 -10.123 28.332 1.00 14.86 403 TRP A O 1
ATOM 3117 N N . ALA A 1 404 ? 39.110 -10.634 26.303 1.00 14.84 404 ALA A N 1
ATOM 3118 C CA . ALA A 1 404 ? 39.476 -12.034 26.377 1.00 14.94 404 ALA A CA 1
ATOM 3119 C C . ALA A 1 404 ? 39.452 -12.581 24.965 1.00 14.84 404 ALA A C 1
ATOM 3120 O O . ALA A 1 404 ? 38.824 -11.995 24.093 1.00 16.44 404 ALA A O 1
ATOM 3122 N N . LEU A 1 405 ? 40.128 -13.705 24.749 1.00 15.65 405 LEU A N 1
ATOM 3123 C CA . LEU A 1 405 ? 40.228 -14.316 23.423 1.00 16.74 405 LEU A CA 1
ATOM 3124 C C . LEU A 1 405 ? 38.883 -14.608 22.770 1.00 17.69 405 LEU A C 1
ATOM 3125 O O . LEU A 1 405 ? 38.732 -14.386 21.586 1.00 20.22 405 LEU A O 1
ATOM 3130 N N . THR A 1 406 ? 37.919 -15.118 23.533 1.00 19.97 406 THR A N 1
ATOM 3131 C CA . THR A 1 406 ? 36.592 -15.430 22.994 1.00 21.89 406 THR A CA 1
ATOM 3132 C C . THR A 1 406 ? 35.514 -14.551 23.629 1.00 24.08 406 THR A C 1
ATOM 3133 O O . THR A 1 406 ? 35.614 -14.190 24.804 1.00 23.74 406 THR A O 1
ATOM 3137 N N . PHE A 1 407 ? 34.478 -14.213 22.860 1.00 24.07 407 PHE A N 1
ATOM 3138 C CA . PHE A 1 407 ? 33.411 -13.368 23.390 1.00 24.16 407 PHE A CA 1
ATOM 3139 C C . PHE A 1 407 ? 32.826 -13.903 24.692 1.00 21.95 407 PHE A C 1
ATOM 3140 O O . PHE A 1 407 ? 32.600 -13.150 25.637 1.00 19.98 407 PHE A O 1
ATOM 3148 N N . GLU A 1 408 ? 32.573 -15.204 24.729 1.00 21.57 408 GLU A N 1
ATOM 3149 C CA . GLU A 1 408 ? 32.075 -15.837 25.938 1.00 23.04 408 GLU A CA 1
ATOM 3150 C C . GLU A 1 408 ? 32.995 -15.481 27.112 1.00 22.50 408 GLU A C 1
ATOM 3151 O O . GLU A 1 408 ? 32.527 -15.028 28.162 1.00 23.42 408 GLU A O 1
ATOM 3157 N N . GLN A 1 409 ? 34.300 -15.654 26.916 1.00 20.56 409 GLN A N 1
ATOM 3158 C CA . GLN A 1 409 ? 35.302 -15.318 27.932 1.00 19.65 409 GLN A CA 1
ATOM 3159 C C . GLN A 1 409 ? 35.264 -13.843 28.355 1.00 18.19 409 GLN A C 1
ATOM 3160 O O . GLN A 1 409 ? 35.325 -13.527 29.553 1.00 18.71 409 GLN A O 1
ATOM 3166 N N . ALA A 1 410 ? 35.174 -12.948 27.375 1.00 15.81 410 ALA A N 1
ATOM 3167 C CA . ALA A 1 410 ? 35.081 -11.518 27.651 1.00 15.64 410 ALA A CA 1
ATOM 3168 C C . ALA A 1 410 ? 33.844 -11.194 28.491 1.00 16.50 410 ALA A C 1
ATOM 3169 O O . ALA A 1 410 ? 33.861 -10.272 29.316 1.00 16.03 410 ALA A O 1
ATOM 3171 N N . ALA A 1 411 ? 32.775 -11.956 28.284 1.00 15.63 411 ALA A N 1
ATOM 3172 C CA . ALA A 1 411 ? 31.526 -11.713 28.991 1.00 15.63 411 ALA A CA 1
ATOM 3173 C C . ALA A 1 411 ? 31.606 -12.188 30.441 1.00 16.10 411 ALA A C 1
ATOM 3174 O O . ALA A 1 411 ? 31.163 -11.486 31.355 1.00 15.09 411 ALA A O 1
ATOM 3176 N N . ARG A 1 412 ? 32.175 -13.374 30.651 1.00 17.14 412 ARG A N 1
ATOM 3177 C CA . ARG A 1 412 ? 32.397 -13.876 32.002 1.00 18.74 412 ARG A CA 1
ATOM 3178 C C . ARG A 1 412 ? 33.284 -12.892 32.763 1.00 17.03 412 ARG A C 1
ATOM 3179 O O . ARG A 1 412 ? 33.073 -12.646 33.946 1.00 17.00 412 ARG A O 1
ATOM 3187 N N . LYS A 1 413 ? 34.275 -12.331 32.076 1.00 16.88 413 LYS A N 1
ATOM 3188 C CA . LYS A 1 413 ? 35.238 -11.442 32.721 1.00 16.19 413 LYS A CA 1
ATOM 3189 C C . LYS A 1 413 ? 34.549 -10.163 33.208 1.00 15.88 413 LYS A C 1
ATOM 3190 O O . LYS A 1 413 ? 34.782 -9.709 34.326 1.00 14.84 413 LYS A O 1
ATOM 3196 N N . MET A 1 414 ? 33.689 -9.602 32.367 1.00 15.31 414 MET A N 1
ATOM 3197 C CA . MET A 1 414 ? 32.903 -8.430 32.738 1.00 15.76 414 MET A CA 1
ATOM 3198 C C . MET A 1 414 ? 31.984 -8.698 33.941 1.00 15.06 414 MET A C 1
ATOM 3199 O O . MET A 1 414 ? 32.023 -7.984 34.946 1.00 14.84 414 MET A O 1
ATOM 3204 N N . LEU A 1 415 ? 31.161 -9.734 33.822 1.00 14.84 415 LEU A N 1
ATOM 3205 C CA . LEU A 1 415 ? 30.217 -10.105 34.871 1.00 14.84 415 LEU A CA 1
ATOM 3206 C C . LEU A 1 415 ? 30.943 -10.325 36.197 1.00 15.19 415 LEU A C 1
ATOM 3207 O O . LEU A 1 415 ? 30.489 -9.885 37.254 1.00 14.84 415 LEU A O 1
ATOM 3212 N N . ARG A 1 416 ? 32.082 -11.007 36.130 1.00 14.84 416 ARG A N 1
ATOM 3213 C CA . ARG A 1 416 ? 32.787 -11.390 37.333 1.00 15.52 416 ARG A CA 1
ATOM 3214 C C . ARG A 1 416 ? 33.359 -10.151 38.003 1.00 14.92 416 ARG A C 1
ATOM 3215 O O . ARG A 1 416 ? 33.376 -10.044 39.230 1.00 14.84 416 ARG A O 1
ATOM 3223 N N . ASN A 1 417 ? 33.792 -9.193 37.193 1.00 14.84 417 ASN A N 1
ATOM 3224 C CA . ASN A 1 417 ? 34.383 -7.974 37.724 1.00 15.95 417 ASN A CA 1
ATOM 3225 C C . ASN A 1 417 ? 33.354 -6.927 38.152 1.00 16.21 417 ASN A C 1
ATOM 3226 O O . ASN A 1 417 ? 33.642 -6.099 39.005 1.00 14.84 417 ASN A O 1
ATOM 3231 N N . LEU A 1 418 ? 32.163 -6.955 37.557 1.00 17.48 418 LEU A N 1
ATOM 3232 C CA . LEU A 1 418 ? 31.067 -6.129 38.059 1.00 18.67 418 LEU A CA 1
ATOM 3233 C C . LEU A 1 418 ? 30.708 -6.663 39.426 1.00 21.16 418 LEU A C 1
ATOM 3234 O O . LEU A 1 418 ? 30.404 -5.904 40.349 1.00 23.58 418 LEU A O 1
ATOM 3239 N N . ARG A 1 419 ? 30.760 -7.984 39.554 1.00 22.99 419 ARG A N 1
ATOM 3240 C CA . ARG A 1 419 ? 30.429 -8.636 40.809 1.00 24.46 419 ARG A CA 1
ATOM 3241 C C . ARG A 1 419 ? 31.449 -8.375 41.907 1.00 25.15 419 ARG A C 1
ATOM 3242 O O . ARG A 1 419 ? 31.081 -8.220 43.073 1.00 25.91 419 ARG A O 1
ATOM 3250 N N . GLU A 1 420 ? 32.728 -8.317 41.544 1.00 25.82 420 GLU A N 1
ATOM 3251 C CA . GLU A 1 420 ? 33.767 -8.130 42.550 1.00 26.31 420 GLU A CA 1
ATOM 3252 C C . GLU A 1 420 ? 33.671 -6.773 43.256 1.00 27.07 420 GLU A C 1
ATOM 3253 O O . GLU A 1 420 ? 34.290 -6.567 44.296 1.00 27.18 420 GLU A O 1
ATOM 3259 N N . PHE A 1 421 ? 32.897 -5.846 42.703 1.00 27.65 421 PHE A N 1
ATOM 3260 C CA . PHE A 1 421 ? 32.808 -4.514 43.293 1.00 29.31 421 PHE A CA 1
ATOM 3261 C C . PHE A 1 421 ? 32.124 -4.511 44.648 1.00 31.41 421 PHE A C 1
ATOM 3262 O O . PHE A 1 421 ? 31.095 -5.167 44.844 1.00 31.83 421 PHE A O 1
ATOM 3270 N N . ARG A 1 422 ? 32.708 -3.759 45.576 1.00 33.27 422 ARG A N 1
ATOM 3271 C CA . ARG A 1 422 ? 32.132 -3.539 46.896 1.00 35.26 422 ARG A CA 1
ATOM 3272 C C . ARG A 1 422 ? 32.004 -2.038 47.143 1.00 35.85 422 ARG A C 1
ATOM 3273 O O . ARG A 1 422 ? 33.003 -1.350 47.330 1.00 37.20 422 ARG A O 1
ATOM 3281 N N . ILE A 1 423 ? 30.778 -1.530 47.149 1.00 35.90 423 ILE A N 1
ATOM 3282 C CA . ILE A 1 423 ? 30.554 -0.106 47.394 1.00 35.02 423 ILE A CA 1
ATOM 3283 C C . ILE A 1 423 ? 29.707 0.092 48.638 1.00 34.24 423 ILE A C 1
ATOM 3284 O O . ILE A 1 423 ? 28.739 -0.635 48.861 1.00 34.93 423 ILE A O 1
ATOM 3289 N N . ARG A 1 424 ? 30.063 1.079 49.448 1.00 32.98 424 ARG A N 1
ATOM 3290 C CA . ARG A 1 424 ? 29.281 1.388 50.636 1.00 32.38 424 ARG A CA 1
ATOM 3291 C C . ARG A 1 424 ? 29.164 2.888 50.776 1.00 32.08 424 ARG A C 1
ATOM 3292 O O . ARG A 1 424 ? 30.174 3.576 50.934 1.00 33.26 424 ARG A O 1
ATOM 3300 N N . GLY A 1 425 ? 27.935 3.393 50.723 1.00 30.47 425 GLY A N 1
ATOM 3301 C CA . GLY A 1 425 ? 27.708 4.801 50.982 1.00 29.44 425 GLY A CA 1
ATOM 3302 C C . GLY A 1 425 ? 26.894 5.485 49.902 1.00 29.73 425 GLY A C 1
ATOM 3303 O O . GLY A 1 425 ? 26.396 6.595 50.104 1.00 30.21 425 GLY A O 1
ATOM 3304 N N . ILE A 1 426 ? 26.759 4.824 48.755 1.00 28.93 426 ILE A N 1
ATOM 3305 C CA . ILE A 1 426 ? 26.022 5.382 47.628 1.00 27.57 426 ILE A CA 1
ATOM 3306 C C . ILE A 1 426 ? 25.472 4.231 46.799 1.00 26.44 426 ILE A C 1
ATOM 3307 O O . ILE A 1 426 ? 26.005 3.123 46.847 1.00 28.80 426 ILE A O 1
ATOM 3312 N N . LYS A 1 427 ? 24.407 4.481 46.045 1.00 24.72 427 LYS A N 1
ATOM 3313 C CA . LYS A 1 427 ? 23.851 3.457 45.161 1.00 22.72 427 LYS A CA 1
ATOM 3314 C C . LYS A 1 427 ? 24.637 3.393 43.850 1.00 20.08 427 LYS A C 1
ATOM 3315 O O . LYS A 1 427 ? 25.323 4.346 43.497 1.00 19.09 427 LYS A O 1
ATOM 3321 N N . THR A 1 428 ? 24.549 2.271 43.137 1.00 19.29 428 THR A N 1
ATOM 3322 C CA . THR A 1 428 ? 25.101 2.177 41.780 1.00 16.88 428 THR A CA 1
ATOM 3323 C C . THR A 1 428 ? 24.215 1.411 40.798 1.00 17.33 428 THR A C 1
ATOM 3324 O O . THR A 1 428 ? 23.262 0.732 41.184 1.00 17.75 428 THR A O 1
ATOM 3328 N N . ASN A 1 429 ? 24.568 1.513 39.519 1.00 18.02 429 ASN A N 1
ATOM 3329 C CA . ASN A 1 429 ? 23.855 0.830 38.440 1.00 17.07 429 ASN A CA 1
ATOM 3330 C C . ASN A 1 429 ? 24.383 -0.573 38.163 1.00 14.89 429 ASN A C 1
ATOM 3331 O O . ASN A 1 429 ? 24.022 -1.184 37.157 1.00 15.44 429 ASN A O 1
ATOM 3336 N N . ILE A 1 430 ? 25.226 -1.093 39.048 1.00 14.84 430 ILE A N 1
ATOM 3337 C CA . ILE A 1 430 ? 25.785 -2.435 38.865 1.00 14.84 430 ILE A CA 1
ATOM 3338 C C . ILE A 1 430 ? 24.767 -3.589 38.728 1.00 16.50 430 ILE A C 1
ATOM 3339 O O . ILE A 1 430 ? 24.955 -4.513 37.916 1.00 14.84 430 ILE A O 1
ATOM 3344 N N . PRO A 1 431 ? 23.670 -3.558 39.504 1.00 16.76 431 PRO A N 1
ATOM 3345 C CA . PRO A 1 431 ? 22.709 -4.668 39.388 1.00 18.05 431 PRO A CA 1
ATOM 3346 C C . PRO A 1 431 ? 22.007 -4.738 38.039 1.00 17.75 431 PRO A C 1
ATOM 3347 O O . PRO A 1 431 ? 21.590 -5.803 37.604 1.00 16.91 431 PRO A O 1
ATOM 3351 N N . PHE A 1 432 ? 21.890 -3.595 37.375 1.00 18.60 432 PHE A N 1
ATOM 3352 C CA . PHE A 1 432 ? 21.321 -3.538 36.039 1.00 16.24 432 PHE A CA 1
ATOM 3353 C C . PHE A 1 432 ? 22.376 -3.979 35.013 1.00 16.76 432 PHE A C 1
ATOM 3354 O O . PHE A 1 432 ? 22.094 -4.808 34.149 1.00 15.59 432 PHE A O 1
ATOM 3362 N N . LEU A 1 433 ? 23.600 -3.461 35.132 1.00 18.04 433 LEU A N 1
ATOM 3363 C CA . LEU A 1 433 ? 24.706 -3.927 34.284 1.00 15.99 433 LEU A CA 1
ATOM 3364 C C . LEU A 1 433 ? 24.860 -5.428 34.419 1.00 16.64 433 LEU A C 1
ATOM 3365 O O . LEU A 1 433 ? 25.127 -6.121 33.443 1.00 15.77 433 LEU A O 1
ATOM 3370 N N . GLU A 1 434 ? 24.687 -5.927 35.640 1.00 19.07 434 GLU A N 1
ATOM 3371 C CA . GLU A 1 434 ? 24.795 -7.355 35.902 1.00 19.91 434 GLU A CA 1
ATOM 3372 C C . GLU A 1 434 ? 23.702 -8.078 35.103 1.00 20.61 434 GLU A C 1
ATOM 3373 O O . GLU A 1 434 ? 23.985 -9.041 34.380 1.00 21.23 434 GLU A O 1
ATOM 3379 N N . ASN A 1 435 ? 22.465 -7.585 35.199 1.00 19.71 435 ASN A N 1
ATOM 3380 C CA . ASN A 1 435 ? 21.334 -8.163 34.461 1.00 18.59 435 ASN A CA 1
ATOM 3381 C C . ASN A 1 435 ? 21.553 -8.215 32.950 1.00 18.72 435 ASN A C 1
ATOM 3382 O O . ASN A 1 435 ? 21.190 -9.194 32.292 1.00 16.25 435 ASN A O 1
ATOM 3387 N N . VAL A 1 436 ? 22.135 -7.153 32.402 1.00 18.09 436 VAL A N 1
ATOM 3388 C CA . VAL A 1 436 ? 22.280 -7.048 30.959 1.00 17.63 436 VAL A CA 1
ATOM 3389 C C . VAL A 1 436 ? 23.295 -8.036 30.404 1.00 17.01 436 VAL A C 1
ATOM 3390 O O . VAL A 1 436 ? 22.980 -8.795 29.497 1.00 18.25 436 VAL A O 1
ATOM 3394 N N . VAL A 1 437 ? 24.502 -8.053 30.959 1.00 18.12 437 VAL A N 1
ATOM 3395 C CA . VAL A 1 437 ? 25.541 -8.929 30.433 1.00 19.32 437 VAL A CA 1
ATOM 3396 C C . VAL A 1 437 ? 25.419 -10.386 30.860 1.00 19.95 437 VAL A C 1
ATOM 3397 O O . VAL A 1 437 ? 26.131 -11.234 30.342 1.00 21.29 437 VAL A O 1
ATOM 3401 N N . GLN A 1 438 ? 24.515 -10.698 31.784 1.00 23.05 438 GLN A N 1
ATOM 3402 C CA . GLN A 1 438 ? 24.295 -12.105 32.154 1.00 24.16 438 GLN A CA 1
ATOM 3403 C C . GLN A 1 438 ? 23.151 -12.754 31.364 1.00 25.27 438 GLN A C 1
ATOM 3404 O O . GLN A 1 438 ? 22.941 -13.963 31.451 1.00 23.92 438 GLN A O 1
ATOM 3410 N N . HIS A 1 439 ? 22.428 -11.942 30.590 1.00 25.38 439 HIS A N 1
ATOM 3411 C CA . HIS A 1 439 ? 21.225 -12.395 29.903 1.00 24.83 439 HIS A CA 1
ATOM 3412 C C . HIS A 1 439 ? 21.578 -13.239 28.693 1.00 25.81 439 HIS A C 1
ATOM 3413 O O . HIS A 1 439 ? 22.413 -12.860 27.879 1.00 27.75 439 HIS A O 1
ATOM 3420 N N . PRO A 1 440 ? 20.917 -14.388 28.541 1.00 25.23 440 PRO A N 1
ATOM 3421 C CA . PRO A 1 440 ? 21.142 -15.252 27.378 1.00 24.92 440 PRO A CA 1
ATOM 3422 C C . PRO A 1 440 ? 21.186 -14.500 26.044 1.00 24.75 440 PRO A C 1
ATOM 3423 O O . PRO A 1 440 ? 21.993 -14.823 25.170 1.00 25.52 440 PRO A O 1
ATOM 3427 N N . LYS A 1 441 ? 20.327 -13.497 25.888 1.00 25.07 441 LYS A N 1
ATOM 3428 C CA . LYS A 1 441 ? 20.265 -12.743 24.636 1.00 23.99 441 LYS A CA 1
ATOM 3429 C C . LYS A 1 441 ? 21.586 -12.051 24.323 1.00 23.50 441 LYS A C 1
ATOM 3430 O O . LYS A 1 441 ? 22.106 -12.170 23.212 1.00 24.03 441 LYS A O 1
ATOM 3436 N N . PHE A 1 442 ? 22.132 -11.324 25.294 1.00 22.36 442 PHE A N 1
ATOM 3437 C CA . PHE A 1 442 ? 23.430 -10.689 25.089 1.00 20.50 442 PHE A CA 1
ATOM 3438 C C . PHE A 1 442 ? 24.485 -11.763 24.882 1.00 19.83 442 PHE A C 1
ATOM 3439 O O . PHE A 1 442 ? 25.205 -11.733 23.888 1.00 17.65 442 PHE A O 1
ATOM 3447 N N . LEU A 1 443 ? 24.550 -12.724 25.809 1.00 20.20 443 LEU A N 1
ATOM 3448 C CA . LEU A 1 443 ? 25.510 -13.827 25.726 1.00 22.07 443 LEU A CA 1
ATOM 3449 C C . LEU A 1 443 ? 25.426 -14.576 24.396 1.00 23.98 443 LEU A C 1
ATOM 3450 O O . LEU A 1 443 ? 26.378 -15.259 23.998 1.00 23.84 443 LEU A O 1
ATOM 3455 N N . SER A 1 444 ? 24.286 -14.455 23.715 1.00 24.10 444 SER A N 1
ATOM 3456 C CA . SER A 1 444 ? 24.075 -15.165 22.454 1.00 24.67 444 SER A CA 1
ATOM 3457 C C . SER A 1 444 ? 24.966 -14.573 21.375 1.00 22.87 444 SER A C 1
ATOM 3458 O O . SER A 1 444 ? 25.236 -15.212 20.365 1.00 23.87 444 SER A O 1
ATOM 3461 N N . GLY A 1 445 ? 25.414 -13.344 21.595 1.00 21.53 445 GLY A N 1
ATOM 3462 C CA . GLY A 1 445 ? 26.183 -12.650 20.580 1.00 18.71 445 GLY A CA 1
ATOM 3463 C C . GLY A 1 445 ? 25.295 -12.083 19.492 1.00 17.68 445 GLY A C 1
ATOM 3464 O O . GLY A 1 445 ? 25.735 -11.282 18.673 1.00 17.51 445 GLY A O 1
ATOM 3465 N N . GLU A 1 446 ? 24.033 -12.496 19.480 1.00 17.11 446 GLU A N 1
ATOM 3466 C CA . GLU A 1 446 ? 23.123 -12.082 18.424 1.00 17.20 446 GLU A CA 1
ATOM 3467 C C . GLU A 1 446 ? 21.977 -11.263 19.014 1.00 15.97 446 GLU A C 1
ATOM 3468 O O . GLU A 1 446 ? 21.138 -11.777 19.760 1.00 17.74 446 GLU A O 1
ATOM 3474 N N . TYR A 1 447 ? 21.964 -9.976 18.686 1.00 14.97 447 TYR A N 1
ATOM 3475 C CA . TYR A 1 447 ? 21.039 -9.034 19.292 1.00 15.19 447 TYR A CA 1
ATOM 3476 C C . TYR A 1 447 ? 21.117 -7.707 18.539 1.00 15.16 447 TYR A C 1
ATOM 3477 O O . TYR A 1 447 ? 22.105 -7.437 17.859 1.00 17.42 447 TYR A O 1
ATOM 3486 N N . ASP A 1 448 ? 20.070 -6.896 18.651 1.00 14.84 448 ASP A N 1
ATOM 3487 C CA . ASP A 1 448 ? 20.027 -5.587 18.013 1.00 15.00 448 ASP A CA 1
ATOM 3488 C C . ASP A 1 448 ? 19.625 -4.519 19.021 1.00 14.84 448 ASP A C 1
ATOM 3489 O O . ASP A 1 448 ? 19.674 -4.767 20.221 1.00 15.77 448 ASP A O 1
ATOM 3494 N N . THR A 1 449 ? 19.236 -3.341 18.536 1.00 14.84 449 THR A N 1
ATOM 3495 C CA . THR A 1 449 ? 18.987 -2.183 19.393 1.00 15.91 449 THR A CA 1
ATOM 3496 C C . THR A 1 449 ? 17.677 -2.247 20.166 1.00 18.21 449 THR A C 1
ATOM 3497 O O . THR A 1 449 ? 17.404 -1.384 21.011 1.00 20.33 449 THR A O 1
ATOM 3501 N N . SER A 1 450 ? 16.861 -3.256 19.885 1.00 18.10 450 SER A N 1
ATOM 3502 C CA . SER A 1 450 ? 15.617 -3.428 20.624 1.00 18.76 450 SER A CA 1
ATOM 3503 C C . SER A 1 450 ? 15.839 -4.242 21.904 1.00 20.04 450 SER A C 1
ATOM 3504 O O . SER A 1 450 ? 14.920 -4.409 22.708 1.00 19.85 450 SER A O 1
ATOM 3507 N N . PHE A 1 451 ? 17.061 -4.740 22.090 1.00 21.56 451 PHE A N 1
ATOM 3508 C CA . PHE A 1 451 ? 17.352 -5.679 23.167 1.00 21.86 451 PHE A CA 1
ATOM 3509 C C . PHE A 1 451 ? 16.779 -5.221 24.498 1.00 22.16 451 PHE A C 1
ATOM 3510 O O . PHE A 1 451 ? 15.797 -5.790 24.967 1.00 22.38 451 PHE A O 1
ATOM 3518 N N . ILE A 1 452 ? 17.386 -4.199 25.099 1.00 22.69 452 ILE A N 1
ATOM 3519 C CA . ILE A 1 452 ? 17.019 -3.768 26.449 1.00 25.24 452 ILE A CA 1
ATOM 3520 C C . ILE A 1 452 ? 15.562 -3.338 26.556 1.00 28.65 452 ILE A C 1
ATOM 3521 O O . ILE A 1 452 ? 14.853 -3.760 27.474 1.00 29.37 452 ILE A O 1
ATOM 3526 N N . ASP A 1 453 ? 15.120 -2.501 25.621 1.00 30.85 453 ASP A N 1
ATOM 3527 C CA . ASP A 1 453 ? 13.775 -1.939 25.681 1.00 32.62 453 ASP A CA 1
ATOM 3528 C C . ASP A 1 453 ? 12.688 -3.008 25.583 1.00 32.26 453 ASP A C 1
ATOM 3529 O O . ASP A 1 453 ? 11.522 -2.737 25.877 1.00 31.99 453 ASP A O 1
ATOM 3534 N N . THR A 1 454 ? 13.073 -4.218 25.175 1.00 31.56 454 THR A N 1
ATOM 3535 C CA . THR A 1 454 ? 12.108 -5.253 24.811 1.00 30.17 454 THR A CA 1
ATOM 3536 C C . THR A 1 454 ? 12.150 -6.446 25.780 1.00 28.70 454 THR A C 1
ATOM 3537 O O . THR A 1 454 ? 11.296 -7.343 25.732 1.00 26.48 454 THR A O 1
ATOM 3541 N N . THR A 1 455 ? 13.152 -6.450 26.654 1.00 26.53 455 THR A N 1
ATOM 3542 C CA . THR A 1 455 ? 13.348 -7.545 27.595 1.00 25.46 455 THR A CA 1
ATOM 3543 C C . THR A 1 455 ? 13.134 -7.057 29.033 1.00 24.89 455 THR A C 1
ATOM 3544 O O . THR A 1 455 ? 14.052 -6.557 29.690 1.00 22.50 455 THR A O 1
ATOM 3548 N N . PRO A 1 456 ? 11.898 -7.201 29.536 1.00 24.55 456 PRO A N 1
ATOM 3549 C CA . PRO A 1 456 ? 11.463 -6.627 30.815 1.00 24.54 456 PRO A CA 1
ATOM 3550 C C . PRO A 1 456 ? 12.123 -7.232 32.063 1.00 24.34 456 PRO A C 1
ATOM 3551 O O . PRO A 1 456 ? 12.221 -6.574 33.100 1.00 23.38 456 PRO A O 1
ATOM 3555 N N . GLU A 1 457 ? 12.581 -8.475 31.969 1.00 24.53 457 GLU A N 1
ATOM 3556 C CA . GLU A 1 457 ? 13.183 -9.123 33.134 1.00 26.80 457 GLU A CA 1
ATOM 3557 C C . GLU A 1 457 ? 14.456 -8.406 33.561 1.00 26.81 457 GLU A C 1
ATOM 3558 O O . GLU A 1 457 ? 14.967 -8.621 34.659 1.00 27.91 457 GLU A O 1
ATOM 3564 N N . LEU A 1 458 ? 14.964 -7.561 32.676 1.00 27.12 458 LEU A N 1
ATOM 3565 C CA . LEU A 1 458 ? 16.189 -6.814 32.912 1.00 27.77 458 LEU A CA 1
ATOM 3566 C C . LEU A 1 458 ? 15.970 -5.740 33.969 1.00 30.03 458 LEU A C 1
ATOM 3567 O O . LEU A 1 458 ? 16.925 -5.153 34.491 1.00 30.36 458 LEU A O 1
ATOM 3572 N N . PHE A 1 459 ? 14.706 -5.470 34.277 1.00 30.88 459 PHE A N 1
ATOM 3573 C CA . PHE A 1 459 ? 14.388 -4.427 35.238 1.00 31.90 459 PHE A CA 1
ATOM 3574 C C . PHE A 1 459 ? 13.764 -4.987 36.505 1.00 33.25 459 PHE A C 1
ATOM 3575 O O . PHE A 1 459 ? 13.056 -4.282 37.222 1.00 33.40 459 PHE A O 1
ATOM 3583 N N . VAL A 1 460 ? 14.026 -6.262 36.773 1.00 36.03 460 VAL A N 1
ATOM 3584 C CA . VAL A 1 460 ? 13.653 -6.864 38.048 1.00 39.17 460 VAL A CA 1
ATOM 3585 C C . VAL A 1 460 ? 14.895 -7.052 38.913 1.00 40.23 460 VAL A C 1
ATOM 3586 O O . VAL A 1 460 ? 15.902 -7.597 38.461 1.00 40.63 460 VAL A O 1
ATOM 3590 N N . PHE A 1 461 ? 14.819 -6.592 40.156 1.00 41.88 461 PHE A N 1
ATOM 3591 C CA . PHE A 1 461 ? 15.921 -6.748 41.095 1.00 43.03 461 PHE A CA 1
ATOM 3592 C C . PHE A 1 461 ? 15.423 -7.333 42.420 1.00 44.32 461 PHE A C 1
ATOM 3593 O O . PHE A 1 461 ? 14.506 -8.183 42.374 1.00 44.96 461 PHE A O 1
ATOM 3602 N N . THR B 1 3 ? 39.123 -13.700 50.239 1.00 38.90 3 THR B N 1
ATOM 3603 C CA . THR B 1 3 ? 40.204 -13.978 49.247 1.00 39.49 3 THR B CA 1
ATOM 3604 C C . THR B 1 3 ? 41.259 -12.864 49.209 1.00 38.34 3 THR B C 1
ATOM 3605 O O . THR B 1 3 ? 41.997 -12.659 50.179 1.00 38.47 3 THR B O 1
ATOM 3609 N N . ARG B 1 4 ? 41.326 -12.150 48.089 1.00 36.02 4 ARG B N 1
ATOM 3610 C CA . ARG B 1 4 ? 42.245 -11.026 47.937 1.00 33.64 4 ARG B CA 1
ATOM 3611 C C . ARG B 1 4 ? 42.077 -10.042 49.094 1.00 32.19 4 ARG B C 1
ATOM 3612 O O . ARG B 1 4 ? 40.968 -9.827 49.581 1.00 31.14 4 ARG B O 1
ATOM 3620 N N . ARG B 1 5 ? 43.183 -9.451 49.534 1.00 31.03 5 ARG B N 1
ATOM 3621 C CA . ARG B 1 5 ? 43.155 -8.549 50.672 1.00 29.76 5 ARG B CA 1
ATOM 3622 C C . ARG B 1 5 ? 43.832 -7.213 50.389 1.00 28.08 5 ARG B C 1
ATOM 3623 O O . ARG B 1 5 ? 43.741 -6.292 51.207 1.00 28.35 5 ARG B O 1
ATOM 3631 N N . ILE B 1 6 ? 44.506 -7.094 49.242 1.00 23.94 6 ILE B N 1
ATOM 3632 C CA . ILE B 1 6 ? 45.254 -5.872 48.945 1.00 20.00 6 ILE B CA 1
ATOM 3633 C C . ILE B 1 6 ? 44.397 -4.734 48.390 1.00 18.79 6 ILE B C 1
ATOM 3634 O O . ILE B 1 6 ? 43.872 -4.808 47.277 1.00 18.26 6 ILE B O 1
ATOM 3639 N N . ARG B 1 7 ? 44.282 -3.669 49.173 1.00 18.63 7 ARG B N 1
ATOM 3640 C CA . ARG B 1 7 ? 43.538 -2.484 48.773 1.00 18.53 7 ARG B CA 1
ATOM 3641 C C . ARG B 1 7 ? 44.480 -1.292 48.683 1.00 19.09 7 ARG B C 1
ATOM 3642 O O . ARG B 1 7 ? 44.168 -0.291 48.028 1.00 21.22 7 ARG B O 1
ATOM 3650 N N . LYS B 1 8 ? 45.636 -1.413 49.336 1.00 17.52 8 LYS B N 1
ATOM 3651 C CA . LYS B 1 8 ? 46.585 -0.312 49.444 1.00 17.37 8 LYS B CA 1
ATOM 3652 C C . LYS B 1 8 ? 48.023 -0.824 49.553 1.00 17.61 8 LYS B C 1
ATOM 3653 O O . LYS B 1 8 ? 48.329 -1.704 50.355 1.00 16.96 8 LYS B O 1
ATOM 3659 N N . VAL B 1 9 ? 48.905 -0.258 48.742 1.00 17.99 9 VAL B N 1
ATOM 3660 C CA . VAL B 1 9 ? 50.294 -0.668 48.715 1.00 16.38 9 VAL B CA 1
ATOM 3661 C C . VAL B 1 9 ? 51.188 0.548 48.874 1.00 18.50 9 VAL B C 1
ATOM 3662 O O . VAL B 1 9 ? 50.948 1.604 48.269 1.00 19.75 9 VAL B O 1
ATOM 3666 N N . LEU B 1 10 ? 52.211 0.397 49.705 1.00 18.04 10 LEU B N 1
ATOM 3667 C CA . LEU B 1 10 ? 53.225 1.423 49.885 1.00 15.65 10 LEU B CA 1
ATOM 3668 C C . LEU B 1 10 ? 54.451 0.958 49.118 1.00 14.84 10 LEU B C 1
ATOM 3669 O O . LEU B 1 10 ? 54.833 -0.204 49.213 1.00 14.84 10 LEU B O 1
ATOM 3674 N N . VAL B 1 11 ? 55.058 1.852 48.346 1.00 14.84 11 VAL B N 1
ATOM 3675 C CA . VAL B 1 11 ? 56.277 1.503 47.626 1.00 16.50 11 VAL B CA 1
ATOM 3676 C C . VAL B 1 11 ? 57.508 2.000 48.377 1.00 16.07 11 VAL B C 1
ATOM 3677 O O . VAL B 1 11 ? 57.711 3.210 48.510 1.00 15.15 11 VAL B O 1
ATOM 3681 N N . ALA B 1 12 ? 58.319 1.064 48.873 1.00 14.84 12 ALA B N 1
ATOM 3682 C CA . ALA B 1 12 ? 59.476 1.415 49.694 1.00 15.27 12 ALA B CA 1
ATOM 3683 C C . ALA B 1 12 ? 60.671 1.632 48.788 1.00 17.13 12 ALA B C 1
ATOM 3684 O O . ALA B 1 12 ? 61.597 0.812 48.731 1.00 17.98 12 ALA B O 1
ATOM 3686 N N . ASN B 1 13 ? 60.644 2.750 48.077 1.00 16.81 13 ASN B N 1
ATOM 3687 C CA . ASN B 1 13 ? 61.640 3.021 47.062 1.00 16.66 13 ASN B CA 1
ATOM 3688 C C . ASN B 1 13 ? 61.355 4.411 46.512 1.00 16.40 13 ASN B C 1
ATOM 3689 O O . ASN B 1 13 ? 60.567 5.174 47.086 1.00 16.23 13 ASN B O 1
ATOM 3694 N N . ARG B 1 14 ? 61.996 4.734 45.400 1.00 14.95 14 ARG B N 1
ATOM 3695 C CA . ARG B 1 14 ? 61.940 6.073 44.845 1.00 14.84 14 ARG B CA 1
ATOM 3696 C C . ARG B 1 14 ? 62.272 6.014 43.364 1.00 15.19 14 ARG B C 1
ATOM 3697 O O . ARG B 1 14 ? 62.695 4.973 42.854 1.00 15.40 14 ARG B O 1
ATOM 3705 N N . GLY B 1 15 ? 62.086 7.133 42.670 1.00 15.01 15 GLY B N 1
ATOM 3706 C CA . GLY B 1 15 ? 62.528 7.207 41.290 1.00 14.92 15 GLY B CA 1
ATOM 3707 C C . GLY B 1 15 ? 61.665 6.353 40.385 1.00 14.85 15 GLY B C 1
ATOM 3708 O O . GLY B 1 15 ? 60.481 6.129 40.655 1.00 15.39 15 GLY B O 1
ATOM 3709 N N . GLU B 1 16 ? 62.260 5.866 39.305 1.00 15.69 16 GLU B N 1
ATOM 3710 C CA . GLU B 1 16 ? 61.495 5.223 38.248 1.00 14.96 16 GLU B CA 1
ATOM 3711 C C . GLU B 1 16 ? 60.775 3.987 38.775 1.00 14.99 16 GLU B C 1
ATOM 3712 O O . GLU B 1 16 ? 59.624 3.730 38.417 1.00 14.93 16 GLU B O 1
ATOM 3718 N N . ILE B 1 17 ? 61.445 3.216 39.625 1.00 14.84 17 ILE B N 1
ATOM 3719 C CA . ILE B 1 17 ? 60.894 1.927 39.994 1.00 14.84 17 ILE B CA 1
ATOM 3720 C C . ILE B 1 17 ? 59.641 2.120 40.829 1.00 15.92 17 ILE B C 1
ATOM 3721 O O . ILE B 1 17 ? 58.709 1.326 40.739 1.00 16.39 17 ILE B O 1
ATOM 3726 N N . ALA B 1 18 ? 59.603 3.199 41.612 1.00 16.67 18 ALA B N 1
ATOM 3727 C CA . ALA B 1 18 ? 58.437 3.517 42.434 1.00 14.96 18 ALA B CA 1
ATOM 3728 C C . ALA B 1 18 ? 57.284 4.084 41.603 1.00 15.63 18 ALA B C 1
ATOM 3729 O O . ALA B 1 18 ? 56.124 3.847 41.919 1.00 17.83 18 ALA B O 1
ATOM 3731 N N . ILE B 1 19 ? 57.603 4.836 40.552 1.00 14.94 19 ILE B N 1
ATOM 3732 C CA . ILE B 1 19 ? 56.594 5.340 39.621 1.00 14.84 19 ILE B CA 1
ATOM 3733 C C . ILE B 1 19 ? 56.018 4.185 38.795 1.00 15.44 19 ILE B C 1
ATOM 3734 O O . ILE B 1 19 ? 54.838 4.179 38.449 1.00 16.44 19 ILE B O 1
ATOM 3739 N N . ARG B 1 20 ? 56.861 3.206 38.488 1.00 14.84 20 ARG B N 1
ATOM 3740 C CA . ARG B 1 20 ? 56.448 2.039 37.725 1.00 14.84 20 ARG B CA 1
ATOM 3741 C C . ARG B 1 20 ? 55.446 1.185 38.497 1.00 15.83 20 ARG B C 1
ATOM 3742 O O . ARG B 1 20 ? 54.501 0.631 37.920 1.00 17.19 20 ARG B O 1
ATOM 3750 N N . VAL B 1 21 ? 55.650 1.069 39.802 1.00 14.84 21 VAL B N 1
ATOM 3751 C CA . VAL B 1 21 ? 54.748 0.284 40.616 1.00 14.84 21 VAL B CA 1
ATOM 3752 C C . VAL B 1 21 ? 53.471 1.082 40.891 1.00 15.20 21 VAL B C 1
ATOM 3753 O O . VAL B 1 21 ? 52.386 0.511 40.972 1.00 14.84 21 VAL B O 1
ATOM 3757 N N . PHE B 1 22 ? 53.596 2.404 40.995 1.00 16.13 22 PHE B N 1
ATOM 3758 C CA . PHE B 1 22 ? 52.416 3.265 41.101 1.00 16.35 22 PHE B CA 1
ATOM 3759 C C . PHE B 1 22 ? 51.481 3.077 39.908 1.00 15.56 22 PHE B C 1
ATOM 3760 O O . PHE B 1 22 ? 50.274 3.216 40.042 1.00 16.47 22 PHE B O 1
ATOM 3768 N N . ARG B 1 23 ? 52.032 2.767 38.740 1.00 17.83 23 ARG B N 1
ATOM 3769 C CA . ARG B 1 23 ? 51.200 2.560 37.552 1.00 19.02 23 ARG B CA 1
ATOM 3770 C C . ARG B 1 23 ? 50.405 1.276 37.703 1.00 18.03 23 ARG B C 1
ATOM 3771 O O . ARG B 1 23 ? 49.180 1.275 37.636 1.00 20.78 23 ARG B O 1
ATOM 3779 N N . ALA B 1 24 ? 51.125 0.181 37.897 1.00 15.80 24 ALA B N 1
ATOM 3780 C CA . ALA B 1 24 ? 50.519 -1.118 38.054 1.00 15.11 24 ALA B CA 1
ATOM 3781 C C . ALA B 1 24 ? 49.398 -1.049 39.085 1.00 16.07 24 ALA B C 1
ATOM 3782 O O . ALA B 1 24 ? 48.275 -1.492 38.815 1.00 18.00 24 ALA B O 1
ATOM 3784 N N . CYS B 1 25 ? 49.698 -0.486 40.257 1.00 14.84 25 CYS B N 1
ATOM 3785 C CA . CYS B 1 25 ? 48.712 -0.381 41.324 1.00 15.27 25 CYS B CA 1
ATOM 3786 C C . CYS B 1 25 ? 47.413 0.277 40.863 1.00 14.84 25 CYS B C 1
ATOM 3787 O O . CYS B 1 25 ? 46.333 -0.275 41.061 1.00 14.84 25 CYS B O 1
ATOM 3790 N N . THR B 1 26 ? 47.514 1.442 40.233 1.00 14.84 26 THR B N 1
ATOM 3791 C CA . THR B 1 26 ? 46.320 2.184 39.815 1.00 15.22 26 THR B CA 1
ATOM 3792 C C . THR B 1 26 ? 45.522 1.380 38.794 1.00 16.28 26 THR B C 1
ATOM 3793 O O . THR B 1 26 ? 44.282 1.391 38.793 1.00 15.38 26 THR B O 1
ATOM 3797 N N . GLU B 1 27 ? 46.240 0.680 37.921 1.00 15.75 27 GLU B N 1
ATOM 3798 C CA . GLU B 1 27 ? 45.596 -0.103 36.879 1.00 14.85 27 GLU B CA 1
ATOM 3799 C C . GLU B 1 27 ? 44.859 -1.276 37.489 1.00 15.08 27 GLU B C 1
ATOM 3800 O O . GLU B 1 27 ? 44.108 -1.956 36.795 1.00 17.38 27 GLU B O 1
ATOM 3806 N N . LEU B 1 28 ? 45.070 -1.520 38.782 1.00 14.93 28 LEU B N 1
ATOM 3807 C CA . LEU B 1 28 ? 44.388 -2.622 39.464 1.00 14.84 28 LEU B CA 1
ATOM 3808 C C . LEU B 1 28 ? 43.350 -2.129 40.468 1.00 14.84 28 LEU B C 1
ATOM 3809 O O . LEU B 1 28 ? 42.789 -2.918 41.226 1.00 15.83 28 LEU B O 1
ATOM 3814 N N . GLY B 1 29 ? 43.092 -0.828 40.477 1.00 14.84 29 GLY B N 1
ATOM 3815 C CA . GLY B 1 29 ? 42.179 -0.274 41.460 1.00 14.84 29 GLY B CA 1
ATOM 3816 C C . GLY B 1 29 ? 42.814 -0.139 42.838 1.00 16.60 29 GLY B C 1
ATOM 3817 O O . GLY B 1 29 ? 42.115 0.044 43.835 1.00 17.75 29 GLY B O 1
ATOM 3818 N N . ILE B 1 30 ? 44.141 -0.224 42.898 1.00 15.54 30 ILE B N 1
ATOM 3819 C CA . ILE B 1 30 ? 44.852 -0.237 44.167 1.00 14.84 30 ILE B CA 1
ATOM 3820 C C . ILE B 1 30 ? 45.394 1.147 44.524 1.00 15.14 30 ILE B C 1
ATOM 3821 O O . ILE B 1 30 ? 46.037 1.816 43.704 1.00 15.38 30 ILE B O 1
ATOM 3826 N N . ARG B 1 31 ? 45.121 1.583 45.749 1.00 14.84 31 ARG B N 1
ATOM 3827 C CA . ARG B 1 31 ? 45.554 2.906 46.192 1.00 16.16 31 ARG B CA 1
ATOM 3828 C C . ARG B 1 31 ? 47.038 2.865 46.534 1.00 16.30 31 ARG B C 1
ATOM 3829 O O . ARG B 1 31 ? 47.560 1.820 46.933 1.00 18.12 31 ARG B O 1
ATOM 3837 N N . THR B 1 32 ? 47.712 4.000 46.377 1.00 15.83 32 THR B N 1
ATOM 3838 C CA . THR B 1 32 ? 49.168 4.044 46.432 1.00 15.73 32 THR B CA 1
ATOM 3839 C C . THR B 1 32 ? 49.712 5.050 47.441 1.00 16.46 32 THR B C 1
ATOM 3840 O O . THR B 1 32 ? 49.175 6.153 47.599 1.00 18.61 32 THR B O 1
ATOM 3844 N N . VAL B 1 33 ? 50.784 4.658 48.122 1.00 17.46 33 VAL B N 1
ATOM 3845 C CA . VAL B 1 33 ? 51.523 5.544 49.018 1.00 14.97 33 VAL B CA 1
ATOM 3846 C C . VAL B 1 33 ? 53.011 5.563 48.663 1.00 15.39 33 VAL B C 1
ATOM 3847 O O . VAL B 1 33 ? 53.611 4.523 48.398 1.00 16.18 33 VAL B O 1
ATOM 3851 N N . ALA B 1 34 ? 53.602 6.751 48.661 1.00 17.27 34 ALA B N 1
ATOM 3852 C CA . ALA B 1 34 ? 55.037 6.908 48.446 1.00 19.16 34 ALA B CA 1
ATOM 3853 C C . ALA B 1 34 ? 55.755 7.432 49.705 1.00 21.08 34 ALA B C 1
ATOM 3854 O O . ALA B 1 34 ? 55.146 8.089 50.553 1.00 19.61 34 ALA B O 1
ATOM 3856 N N . ILE B 1 35 ? 57.051 7.151 49.808 1.00 21.98 35 ILE B N 1
ATOM 3857 C CA . ILE B 1 35 ? 57.892 7.733 50.855 1.00 21.84 35 ILE B CA 1
ATOM 3858 C C . ILE B 1 35 ? 59.073 8.450 50.214 1.00 21.70 35 ILE B C 1
ATOM 3859 O O . ILE B 1 35 ? 59.654 7.957 49.259 1.00 23.39 35 ILE B O 1
ATOM 3864 N N . TYR B 1 36 ? 59.432 9.609 50.747 1.00 21.19 36 TYR B N 1
ATOM 3865 C CA . TYR B 1 36 ? 60.551 10.367 50.208 1.00 20.43 36 TYR B CA 1
ATOM 3866 C C . TYR B 1 36 ? 61.451 10.810 51.354 1.00 19.84 36 TYR B C 1
ATOM 3867 O O . TYR B 1 36 ? 60.979 11.039 52.467 1.00 17.94 36 TYR B O 1
ATOM 3876 N N . SER B 1 37 ? 62.744 10.927 51.078 1.00 20.04 37 SER B N 1
ATOM 3877 C CA . SER B 1 37 ? 63.674 11.474 52.056 1.00 20.34 37 SER B CA 1
ATOM 3878 C C . SER B 1 37 ? 63.624 12.978 51.922 1.00 22.28 37 SER B C 1
ATOM 3879 O O . SER B 1 37 ? 63.051 13.502 50.956 1.00 23.17 37 SER B O 1
ATOM 3882 N N . LYS B 1 38 ? 64.217 13.679 52.883 1.00 21.44 38 LYS B N 1
ATOM 3883 C CA . LYS B 1 38 ? 64.271 15.129 52.799 1.00 23.14 38 LYS B CA 1
ATOM 3884 C C . LYS B 1 38 ? 64.858 15.515 51.438 1.00 22.31 38 LYS B C 1
ATOM 3885 O O . LYS B 1 38 ? 64.294 16.335 50.728 1.00 21.22 38 LYS B O 1
ATOM 3891 N N . GLU B 1 39 ? 65.978 14.896 51.077 1.00 22.41 39 GLU B N 1
ATOM 3892 C CA . GLU B 1 39 ? 66.638 15.156 49.804 1.00 22.67 39 GLU B CA 1
ATOM 3893 C C . GLU B 1 39 ? 65.680 15.044 48.605 1.00 24.26 39 GLU B C 1
ATOM 3894 O O . GLU B 1 39 ? 65.788 15.818 47.648 1.00 23.61 39 GLU B O 1
ATOM 3900 N N . ASP B 1 40 ? 64.757 14.083 48.655 1.00 23.53 40 ASP B N 1
ATOM 3901 C CA . ASP B 1 40 ? 63.823 13.834 47.553 1.00 25.18 40 ASP B CA 1
ATOM 3902 C C . ASP B 1 40 ? 62.516 14.606 47.745 1.00 27.06 40 ASP B C 1
ATOM 3903 O O . ASP B 1 40 ? 61.438 14.138 47.365 1.00 25.03 40 ASP B O 1
ATOM 3908 N N . VAL B 1 41 ? 62.622 15.788 48.342 1.00 28.48 41 VAL B N 1
ATOM 3909 C CA . VAL B 1 41 ? 61.458 16.614 48.642 1.00 29.79 41 VAL B CA 1
ATOM 3910 C C . VAL B 1 41 ? 60.867 17.204 47.357 1.00 31.65 41 VAL B C 1
ATOM 3911 O O . VAL B 1 41 ? 59.682 17.553 47.294 1.00 31.20 41 VAL B O 1
ATOM 3915 N N . GLY B 1 42 ? 61.716 17.323 46.339 1.00 32.87 42 GLY B N 1
ATOM 3916 C CA . GLY B 1 42 ? 61.266 17.734 45.025 1.00 31.59 42 GLY B CA 1
ATOM 3917 C C . GLY B 1 42 ? 61.362 16.593 44.026 1.00 32.14 42 GLY B C 1
ATOM 3918 O O . GLY B 1 42 ? 61.237 16.806 42.819 1.00 32.26 42 GLY B O 1
ATOM 3919 N N . SER B 1 43 ? 61.583 15.377 44.521 1.00 31.62 43 SER B N 1
ATOM 3920 C CA . SER B 1 43 ? 61.571 14.201 43.654 1.00 31.45 43 SER B CA 1
ATOM 3921 C C . SER B 1 43 ? 60.204 13.992 42.998 1.00 30.42 43 SER B C 1
ATOM 3922 O O . SER B 1 43 ? 59.158 14.150 43.634 1.00 30.78 43 SER B O 1
ATOM 3925 N N . TYR B 1 44 ? 60.237 13.621 41.722 1.00 28.30 44 TYR B N 1
ATOM 3926 C CA . TYR B 1 44 ? 59.035 13.389 40.925 1.00 26.09 44 TYR B CA 1
ATOM 3927 C C . TYR B 1 44 ? 58.137 12.306 41.529 1.00 24.75 44 TYR B C 1
ATOM 3928 O O . TYR B 1 44 ? 56.919 12.477 41.612 1.00 25.39 44 TYR B O 1
ATOM 3937 N N . HIS B 1 45 ? 58.728 11.194 41.957 1.00 22.28 45 HIS B N 1
ATOM 3938 C CA . HIS B 1 45 ? 57.920 10.061 42.391 1.00 20.36 45 HIS B CA 1
ATOM 3939 C C . HIS B 1 45 ? 56.979 10.403 43.547 1.00 19.31 45 HIS B C 1
ATOM 3940 O O . HIS B 1 45 ? 55.916 9.809 43.665 1.00 17.01 45 HIS B O 1
ATOM 3947 N N . ARG B 1 46 ? 57.358 11.373 44.377 1.00 20.04 46 ARG B N 1
ATOM 3948 C CA . ARG B 1 46 ? 56.538 11.784 45.521 1.00 21.58 46 ARG B CA 1
ATOM 3949 C C . ARG B 1 46 ? 55.129 12.216 45.131 1.00 23.31 46 ARG B C 1
ATOM 3950 O O . ARG B 1 46 ? 54.170 11.969 45.864 1.00 23.57 46 ARG B O 1
ATOM 3958 N N . TYR B 1 47 ? 55.002 12.870 43.981 1.00 24.06 47 TYR B N 1
ATOM 3959 C CA . TYR B 1 47 ? 53.711 13.393 43.557 1.00 25.77 47 TYR B CA 1
ATOM 3960 C C . TYR B 1 47 ? 52.897 12.417 42.712 1.00 24.92 47 TYR B C 1
ATOM 3961 O O . TYR B 1 47 ? 51.772 12.725 42.326 1.00 25.52 47 TYR B O 1
ATOM 3970 N N . LYS B 1 48 ? 53.461 11.237 42.451 1.00 25.08 48 LYS B N 1
ATOM 3971 C CA . LYS B 1 48 ? 52.850 10.240 41.562 1.00 23.91 48 LYS B CA 1
ATOM 3972 C C . LYS B 1 48 ? 52.042 9.169 42.291 1.00 23.07 48 LYS B C 1
ATOM 3973 O O . LYS B 1 48 ? 51.432 8.298 41.655 1.00 23.05 48 LYS B O 1
ATOM 3979 N N . ALA B 1 49 ? 52.046 9.237 43.619 1.00 20.92 49 ALA B N 1
ATOM 3980 C CA . ALA B 1 49 ? 51.300 8.306 44.454 1.00 18.38 49 ALA B CA 1
ATOM 3981 C C . ALA B 1 49 ? 50.074 9.012 45.022 1.00 18.61 49 ALA B C 1
ATOM 3982 O O . ALA B 1 49 ? 50.020 10.241 45.057 1.00 18.55 49 ALA B O 1
ATOM 3984 N N . ASP B 1 50 ? 49.087 8.243 45.472 1.00 18.76 50 ASP B N 1
ATOM 3985 C CA . ASP B 1 50 ? 47.876 8.847 46.009 1.00 21.17 50 ASP B CA 1
ATOM 3986 C C . ASP B 1 50 ? 48.140 9.601 47.325 1.00 23.40 50 ASP B C 1
ATOM 3987 O O . ASP B 1 50 ? 47.463 10.592 47.630 1.00 24.15 50 ASP B O 1
ATOM 3992 N N . GLU B 1 51 ? 49.124 9.125 48.092 1.00 24.48 51 GLU B N 1
ATOM 3993 C CA . GLU B 1 51 ? 49.585 9.771 49.330 1.00 24.53 51 GLU B CA 1
ATOM 3994 C C . GLU B 1 51 ? 51.109 9.863 49.268 1.00 23.94 51 GLU B C 1
ATOM 3995 O O . GLU B 1 51 ? 51.717 9.328 48.339 1.00 24.63 51 GLU B O 1
ATOM 4001 N N . ALA B 1 52 ? 51.723 10.518 50.254 1.00 21.54 52 ALA B N 1
ATOM 4002 C CA . ALA B 1 52 ? 53.183 10.640 50.282 1.00 21.45 52 ALA B CA 1
ATOM 4003 C C . ALA B 1 52 ? 53.694 11.216 51.602 1.00 21.65 52 ALA B C 1
ATOM 4004 O O . ALA B 1 52 ? 53.249 12.277 52.031 1.00 21.18 52 ALA B O 1
ATOM 4006 N N . TYR B 1 53 ? 54.639 10.514 52.229 1.00 21.95 53 TYR B N 1
ATOM 4007 C CA . TYR B 1 53 ? 55.147 10.890 53.547 1.00 22.30 53 TYR B CA 1
ATOM 4008 C C . TYR B 1 53 ? 56.668 10.865 53.645 1.00 22.59 53 TYR B C 1
ATOM 4009 O O . TYR B 1 53 ? 57.320 9.922 53.197 1.00 21.47 53 TYR B O 1
ATOM 4018 N N . LEU B 1 54 ? 57.226 11.905 54.257 1.00 24.99 54 LEU B N 1
ATOM 4019 C CA . LEU B 1 54 ? 58.674 12.014 54.436 1.00 24.42 54 LEU B CA 1
ATOM 4020 C C . LEU B 1 54 ? 59.149 10.907 55.366 1.00 23.56 54 LEU B C 1
ATOM 4021 O O . LEU B 1 54 ? 58.579 10.706 56.438 1.00 23.43 54 LEU B O 1
ATOM 4026 N N . VAL B 1 55 ? 60.191 10.192 54.956 1.00 22.65 55 VAL B N 1
ATOM 4027 C CA . VAL B 1 55 ? 60.680 9.060 55.729 1.00 22.37 55 VAL B CA 1
ATOM 4028 C C . VAL B 1 55 ? 62.119 9.284 56.201 1.00 24.21 55 VAL B C 1
ATOM 4029 O O . VAL B 1 55 ? 62.908 9.975 55.540 1.00 23.20 55 VAL B O 1
ATOM 4033 N N . GLY B 1 56 ? 62.447 8.707 57.354 1.00 23.98 56 GLY B N 1
ATOM 4034 C CA . GLY B 1 56 ? 63.803 8.769 57.864 1.00 25.94 56 GLY B CA 1
ATOM 4035 C C . GLY B 1 56 ? 64.342 10.175 58.044 1.00 28.16 56 GLY B C 1
ATOM 4036 O O . GLY B 1 56 ? 65.533 10.407 57.842 1.00 29.19 56 GLY B O 1
ATOM 4037 N N . GLU B 1 57 ? 63.487 11.120 58.420 1.00 29.88 57 GLU B N 1
ATOM 4038 C CA . GLU B 1 57 ? 63.945 12.491 58.580 1.00 32.99 57 GLU B CA 1
ATOM 4039 C C . GLU B 1 57 ? 65.092 12.473 59.578 1.00 35.16 57 GLU B C 1
ATOM 4040 O O . GLU B 1 57 ? 65.013 11.812 60.616 1.00 36.84 57 GLU B O 1
ATOM 4046 N N . GLY B 1 58 ? 66.169 13.175 59.254 1.00 36.81 58 GLY B N 1
ATOM 4047 C CA . GLY B 1 58 ? 67.294 13.228 60.167 1.00 38.95 58 GLY B CA 1
ATOM 4048 C C . GLY B 1 58 ? 68.292 12.103 59.967 1.00 39.95 58 GLY B C 1
ATOM 4049 O O . GLY B 1 58 ? 69.165 11.897 60.813 1.00 41.74 58 GLY B O 1
ATOM 4050 N N . LYS B 1 59 ? 68.169 11.371 58.860 1.00 38.86 59 LYS B N 1
ATOM 4051 C CA . LYS B 1 59 ? 69.148 10.344 58.503 1.00 38.31 59 LYS B CA 1
ATOM 4052 C C . LYS B 1 59 ? 69.834 10.691 57.187 1.00 38.76 59 LYS B C 1
ATOM 4053 O O . LYS B 1 59 ? 69.337 11.512 56.415 1.00 40.63 59 LYS B O 1
ATOM 4059 N N . LYS B 1 60 ? 70.971 10.061 56.922 1.00 38.41 60 LYS B N 1
ATOM 4060 C CA . LYS B 1 60 ? 71.620 10.220 55.630 1.00 38.07 60 LYS B CA 1
ATOM 4061 C C . LYS B 1 60 ? 70.589 9.961 54.536 1.00 37.42 60 LYS B C 1
ATOM 4062 O O . LYS B 1 60 ? 69.522 9.407 54.797 1.00 37.47 60 LYS B O 1
ATOM 4068 N N . PRO B 1 61 ? 70.888 10.374 53.296 1.00 36.85 61 PRO B N 1
ATOM 4069 C CA . PRO B 1 61 ? 69.977 10.124 52.172 1.00 35.59 61 PRO B CA 1
ATOM 4070 C C . PRO B 1 61 ? 69.667 8.648 51.892 1.00 34.38 61 PRO B C 1
ATOM 4071 O O . PRO B 1 61 ? 68.506 8.276 51.712 1.00 33.80 61 PRO B O 1
ATOM 4075 N N . ILE B 1 62 ? 70.694 7.807 51.863 1.00 33.06 62 ILE B N 1
ATOM 4076 C CA . ILE B 1 62 ? 70.485 6.388 51.584 1.00 31.69 62 ILE B CA 1
ATOM 4077 C C . ILE B 1 62 ? 69.795 5.692 52.758 1.00 31.72 62 ILE B C 1
ATOM 4078 O O . ILE B 1 62 ? 68.827 4.953 52.571 1.00 31.91 62 ILE B O 1
ATOM 4083 N N . GLU B 1 63 ? 70.299 5.937 53.966 1.00 30.39 63 GLU B N 1
ATOM 4084 C CA . GLU B 1 63 ? 69.745 5.325 55.168 1.00 29.35 63 GLU B CA 1
ATOM 4085 C C . GLU B 1 63 ? 68.271 5.684 55.276 1.00 26.86 63 GLU B C 1
ATOM 4086 O O . GLU B 1 63 ? 67.481 4.939 55.860 1.00 25.42 63 GLU B O 1
ATOM 4092 N N . ALA B 1 64 ? 67.910 6.833 54.715 1.00 23.99 64 ALA B N 1
ATOM 4093 C CA . ALA B 1 64 ? 66.532 7.303 54.774 1.00 23.52 64 ALA B CA 1
ATOM 4094 C C . ALA B 1 64 ? 65.609 6.221 54.238 1.00 20.67 64 ALA B C 1
ATOM 4095 O O . ALA B 1 64 ? 64.574 5.951 54.823 1.00 21.47 64 ALA B O 1
ATOM 4097 N N . TYR B 1 65 ? 66.004 5.599 53.131 1.00 21.01 65 TYR B N 1
ATOM 4098 C CA . TYR B 1 65 ? 65.211 4.545 52.495 1.00 23.55 65 TYR B CA 1
ATOM 4099 C C . TYR B 1 65 ? 65.569 3.160 53.027 1.00 23.41 65 TYR B C 1
ATOM 4100 O O . TYR B 1 65 ? 65.185 2.144 52.450 1.00 23.12 65 TYR B O 1
ATOM 4109 N N . LEU B 1 66 ? 66.313 3.134 54.128 1.00 24.86 66 LEU B N 1
ATOM 4110 C CA . LEU B 1 66 ? 66.709 1.890 54.777 1.00 26.16 66 LEU B CA 1
ATOM 4111 C C . LEU B 1 66 ? 66.098 1.801 56.170 1.00 26.78 66 LEU B C 1
ATOM 4112 O O . LEU B 1 66 ? 66.363 0.861 56.918 1.00 27.90 66 LEU B O 1
ATOM 4117 N N . ASP B 1 67 ? 65.286 2.791 56.523 1.00 26.73 67 ASP B N 1
ATOM 4118 C CA . ASP B 1 67 ? 64.682 2.818 57.846 1.00 26.91 67 ASP B CA 1
ATOM 4119 C C . ASP B 1 67 ? 63.466 1.902 57.884 1.00 26.14 67 ASP B C 1
ATOM 4120 O O . ASP B 1 67 ? 62.331 2.332 57.655 1.00 25.30 67 ASP B O 1
ATOM 4125 N N . ILE B 1 68 ? 63.714 0.631 58.175 1.00 25.15 68 ILE B N 1
ATOM 4126 C CA . ILE B 1 68 ? 62.647 -0.357 58.228 1.00 25.76 68 ILE B CA 1
ATOM 4127 C C . ILE B 1 68 ? 61.529 0.054 59.172 1.00 27.37 68 ILE B C 1
ATOM 4128 O O . ILE B 1 68 ? 60.345 -0.035 58.827 1.00 29.38 68 ILE B O 1
ATOM 4133 N N . GLU B 1 69 ? 61.897 0.518 60.358 1.00 26.76 69 GLU B N 1
ATOM 4134 C CA . GLU B 1 69 ? 60.898 0.857 61.361 1.00 27.19 69 GLU B CA 1
ATOM 4135 C C . GLU B 1 69 ? 60.110 2.117 61.014 1.00 25.02 69 GLU B C 1
ATOM 4136 O O . GLU B 1 69 ? 58.954 2.256 61.414 1.00 24.58 69 GLU B O 1
ATOM 4142 N N . GLY B 1 70 ? 60.739 3.027 60.270 1.00 25.22 70 GLY B N 1
ATOM 4143 C CA . GLY B 1 70 ? 60.065 4.241 59.834 1.00 22.63 70 GLY B CA 1
ATOM 4144 C C . GLY B 1 70 ? 59.106 3.966 58.691 1.00 21.75 70 GLY B C 1
ATOM 4145 O O . GLY B 1 70 ? 58.085 4.637 58.531 1.00 20.62 70 GLY B O 1
ATOM 4146 N N . ILE B 1 71 ? 59.434 2.959 57.892 1.00 23.23 71 ILE B N 1
ATOM 4147 C CA . ILE B 1 71 ? 58.569 2.539 56.799 1.00 21.73 71 ILE B CA 1
ATOM 4148 C C . ILE B 1 71 ? 57.368 1.756 57.324 1.00 21.79 71 ILE B C 1
ATOM 4149 O O . ILE B 1 71 ? 56.242 1.950 56.861 1.00 21.31 71 ILE B O 1
ATOM 4154 N N . ILE B 1 72 ? 57.605 0.880 58.297 1.00 22.13 72 ILE B N 1
ATOM 4155 C CA . ILE B 1 72 ? 56.513 0.113 58.890 1.00 23.20 72 ILE B CA 1
ATOM 4156 C C . ILE B 1 72 ? 55.520 1.089 59.514 1.00 23.82 72 ILE B C 1
ATOM 4157 O O . ILE B 1 72 ? 54.315 1.007 59.262 1.00 22.96 72 ILE B O 1
ATOM 4162 N N . GLU B 1 73 ? 56.039 2.025 60.308 1.00 23.45 73 GLU B N 1
ATOM 4163 C CA . GLU B 1 73 ? 55.208 3.047 60.947 1.00 24.72 73 GLU B CA 1
ATOM 4164 C C . GLU B 1 73 ? 54.254 3.737 59.965 1.00 24.86 73 GLU B C 1
ATOM 4165 O O . GLU B 1 73 ? 53.045 3.792 60.197 1.00 23.27 73 GLU B O 1
ATOM 4171 N N . ILE B 1 74 ? 54.804 4.269 58.873 1.00 25.17 74 ILE B N 1
ATOM 4172 C CA . ILE B 1 74 ? 53.997 4.985 57.894 1.00 24.69 74 ILE B CA 1
ATOM 4173 C C . ILE B 1 74 ? 52.914 4.065 57.329 1.00 24.21 74 ILE B C 1
ATOM 4174 O O . ILE B 1 74 ? 51.768 4.481 57.162 1.00 23.57 74 ILE B O 1
ATOM 4179 N N . ALA B 1 75 ? 53.275 2.810 57.069 1.00 24.25 75 ALA B N 1
ATOM 4180 C CA . ALA B 1 75 ? 52.336 1.835 56.515 1.00 24.50 75 ALA B CA 1
ATOM 4181 C C . ALA B 1 75 ? 51.179 1.496 57.462 1.00 24.93 75 ALA B C 1
ATOM 4182 O O . ALA B 1 75 ? 50.031 1.350 57.027 1.00 24.40 75 ALA B O 1
ATOM 4184 N N . LYS B 1 76 ? 51.477 1.365 58.754 1.00 24.70 76 LYS B N 1
ATOM 4185 C CA . LYS B 1 76 ? 50.440 1.051 59.734 1.00 25.55 76 LYS B CA 1
ATOM 4186 C C . LYS B 1 76 ? 49.534 2.254 59.994 1.00 25.27 76 LYS B C 1
ATOM 4187 O O . LYS B 1 76 ? 48.321 2.112 60.133 1.00 25.26 76 LYS B O 1
ATOM 4193 N N . ALA B 1 77 ? 50.129 3.438 60.052 1.00 24.39 77 ALA B N 1
ATOM 4194 C CA . ALA B 1 77 ? 49.378 4.642 60.363 1.00 25.19 77 ALA B CA 1
ATOM 4195 C C . ALA B 1 77 ? 48.391 4.977 59.252 1.00 26.03 77 ALA B C 1
ATOM 4196 O O . ALA B 1 77 ? 47.427 5.720 59.468 1.00 26.87 77 ALA B O 1
ATOM 4198 N N . HIS B 1 78 ? 48.641 4.431 58.066 1.00 24.73 78 HIS B N 1
ATOM 4199 C CA . HIS B 1 78 ? 47.872 4.788 56.879 1.00 22.62 78 HIS B CA 1
ATOM 4200 C C . HIS B 1 78 ? 47.196 3.587 56.224 1.00 22.64 78 HIS B C 1
ATOM 4201 O O . HIS B 1 78 ? 46.751 3.673 55.083 1.00 23.68 78 HIS B O 1
ATOM 4208 N N . ASP B 1 79 ? 47.134 2.473 56.948 1.00 20.67 79 ASP B N 1
ATOM 4209 C CA . ASP B 1 79 ? 46.285 1.352 56.575 1.00 19.51 79 ASP B CA 1
ATOM 4210 C C . ASP B 1 79 ? 46.774 0.688 55.292 1.00 19.35 79 ASP B C 1
ATOM 4211 O O . ASP B 1 79 ? 45.989 0.406 54.384 1.00 19.41 79 ASP B O 1
ATOM 4216 N N . VAL B 1 80 ? 48.081 0.449 55.226 1.00 19.07 80 VAL B N 1
ATOM 4217 C CA . VAL B 1 80 ? 48.708 -0.198 54.078 1.00 17.65 80 VAL B CA 1
ATOM 4218 C C . VAL B 1 80 ? 48.701 -1.720 54.232 1.00 18.72 80 VAL B C 1
ATOM 4219 O O . VAL B 1 80 ? 49.064 -2.265 55.279 1.00 17.36 80 VAL B O 1
ATOM 4223 N N . ASP B 1 81 ? 48.277 -2.394 53.170 1.00 18.39 81 ASP B N 1
ATOM 4224 C CA . ASP B 1 81 ? 48.123 -3.845 53.160 1.00 16.14 81 ASP B CA 1
ATOM 4225 C C . ASP B 1 81 ? 49.346 -4.596 52.664 1.00 14.87 81 ASP B C 1
ATOM 4226 O O . ASP B 1 81 ? 49.482 -5.790 52.901 1.00 16.18 81 ASP B O 1
ATOM 4231 N N . ALA B 1 82 ? 50.224 -3.905 51.952 1.00 14.84 82 ALA B N 1
ATOM 4232 C CA . ALA B 1 82 ? 51.320 -4.574 51.276 1.00 15.29 82 ALA B CA 1
ATOM 4233 C C . ALA B 1 82 ? 52.349 -3.557 50.844 1.00 15.32 82 ALA B C 1
ATOM 4234 O O . ALA B 1 82 ? 52.020 -2.412 50.544 1.00 16.62 82 ALA B O 1
ATOM 4236 N N . ILE B 1 83 ? 53.607 -3.973 50.822 1.00 15.43 83 ILE B N 1
ATOM 4237 C CA . ILE B 1 83 ? 54.674 -3.053 50.475 1.00 15.66 83 ILE B CA 1
ATOM 4238 C C . ILE B 1 83 ? 55.452 -3.618 49.310 1.00 15.37 83 ILE B C 1
ATOM 4239 O O . ILE B 1 83 ? 55.867 -4.766 49.362 1.00 15.36 83 ILE B O 1
ATOM 4244 N N . HIS B 1 84 ? 55.641 -2.815 48.264 1.00 14.84 84 HIS B N 1
ATOM 4245 C CA . HIS B 1 84 ? 56.537 -3.184 47.179 1.00 14.84 84 HIS B CA 1
ATOM 4246 C C . HIS B 1 84 ? 57.946 -2.624 47.390 1.00 14.84 84 HIS B C 1
ATOM 4247 O O . HIS B 1 84 ? 58.133 -1.414 47.471 1.00 14.84 84 HIS B O 1
ATOM 4254 N N . PRO B 1 85 ? 58.962 -3.504 47.487 1.00 16.05 85 PRO B N 1
ATOM 4255 C CA . PRO B 1 85 ? 60.328 -3.025 47.759 1.00 15.46 85 PRO B CA 1
ATOM 4256 C C . PRO B 1 85 ? 61.053 -2.509 46.513 1.00 15.00 85 PRO B C 1
ATOM 4257 O O . PRO B 1 85 ? 62.071 -1.817 46.612 1.00 14.84 85 PRO B O 1
ATOM 4261 N N . GLY B 1 86 ? 60.524 -2.865 45.346 1.00 14.84 86 GLY B N 1
ATOM 4262 C CA . GLY B 1 86 ? 61.172 -2.517 44.092 1.00 15.10 86 GLY B CA 1
ATOM 4263 C C . GLY B 1 86 ? 62.470 -3.279 43.887 1.00 15.07 86 GLY B C 1
ATOM 4264 O O . GLY B 1 86 ? 62.527 -4.486 44.132 1.00 14.84 86 GLY B O 1
ATOM 4265 N N . TYR B 1 87 ? 63.505 -2.574 43.431 1.00 14.84 87 TYR B N 1
ATOM 4266 C CA . TYR B 1 87 ? 64.854 -3.118 43.384 1.00 14.93 87 TYR B CA 1
ATOM 4267 C C . TYR B 1 87 ? 65.850 -2.206 44.100 1.00 14.96 87 TYR B C 1
ATOM 4268 O O . TYR B 1 87 ? 65.687 -0.988 44.120 1.00 14.84 87 TYR B O 1
ATOM 4277 N N . GLY B 1 88 ? 66.872 -2.812 44.696 1.00 16.09 88 GLY B N 1
ATOM 4278 C CA . GLY B 1 88 ? 68.039 -2.070 45.135 1.00 17.86 88 GLY B CA 1
ATOM 4279 C C . GLY B 1 88 ? 68.015 -1.237 46.410 1.00 21.89 88 GLY B C 1
ATOM 4280 O O . GLY B 1 88 ? 68.769 -0.248 46.497 1.00 25.27 88 GLY B O 1
ATOM 4281 N N . PHE B 1 89 ? 67.190 -1.594 47.394 1.00 20.40 89 PHE B N 1
ATOM 4282 C CA . PHE B 1 89 ? 67.311 -0.956 48.716 1.00 21.21 89 PHE B CA 1
ATOM 4283 C C . PHE B 1 89 ? 67.108 -1.946 49.850 1.00 20.10 89 PHE B C 1
ATOM 4284 O O . PHE B 1 89 ? 68.063 -2.478 50.414 1.00 19.64 89 PHE B O 1
ATOM 4292 N N . LEU B 1 90 ? 65.846 -2.186 50.184 1.00 17.20 90 LEU B N 1
ATOM 4293 C CA . LEU B 1 90 ? 65.491 -3.280 51.085 1.00 18.14 90 LEU B CA 1
ATOM 4294 C C . LEU B 1 90 ? 64.833 -4.440 50.335 1.00 18.14 90 LEU B C 1
ATOM 4295 O O . LEU B 1 90 ? 64.121 -5.241 50.927 1.00 18.43 90 LEU B O 1
ATOM 4300 N N . SER B 1 91 ? 65.064 -4.514 49.026 1.00 17.87 91 SER B N 1
ATOM 4301 C CA . SER B 1 91 ? 64.374 -5.483 48.174 1.00 18.39 91 SER B CA 1
ATOM 4302 C C . SER B 1 91 ? 64.907 -6.905 48.334 1.00 20.13 91 SER B C 1
ATOM 4303 O O . SER B 1 91 ? 64.324 -7.860 47.814 1.00 22.20 91 SER B O 1
ATOM 4306 N N . GLU B 1 92 ? 66.016 -7.052 49.050 1.00 19.72 92 GLU B N 1
ATOM 4307 C CA . GLU B 1 92 ? 66.573 -8.379 49.342 1.00 19.37 92 GLU B CA 1
ATOM 4308 C C . GLU B 1 92 ? 66.825 -8.557 50.837 1.00 17.03 92 GLU B C 1
ATOM 4309 O O . GLU B 1 92 ? 67.400 -9.556 51.254 1.00 14.97 92 GLU B O 1
ATOM 4315 N N . ASN B 1 93 ? 66.381 -7.584 51.628 1.00 17.92 93 ASN B N 1
ATOM 4316 C CA . ASN B 1 93 ? 66.658 -7.533 53.067 1.00 18.05 93 ASN B CA 1
ATOM 4317 C C . ASN B 1 93 ? 65.725 -8.434 53.874 1.00 18.37 93 ASN B C 1
ATOM 4318 O O . ASN B 1 93 ? 64.550 -8.109 54.075 1.00 17.43 93 ASN B O 1
ATOM 4323 N N . ILE B 1 94 ? 66.249 -9.559 54.351 1.00 19.67 94 ILE B N 1
ATOM 4324 C CA . ILE B 1 94 ? 65.420 -10.535 55.053 1.00 20.55 94 ILE B CA 1
ATOM 4325 C C . ILE B 1 94 ? 64.732 -9.936 56.275 1.00 20.35 94 ILE B C 1
ATOM 4326 O O . ILE B 1 94 ? 63.595 -10.285 56.598 1.00 19.74 94 ILE B O 1
ATOM 4331 N N . GLN B 1 95 ? 65.419 -9.023 56.951 1.00 20.95 95 GLN B N 1
ATOM 4332 C CA . GLN B 1 95 ? 64.856 -8.402 58.139 1.00 21.06 95 GLN B CA 1
ATOM 4333 C C . GLN B 1 95 ? 63.687 -7.495 57.777 1.00 21.34 95 GLN B C 1
ATOM 4334 O O . GLN B 1 95 ? 62.743 -7.356 58.558 1.00 23.50 95 GLN B O 1
ATOM 4340 N N . PHE B 1 96 ? 63.726 -6.904 56.583 1.00 19.92 96 PHE B N 1
ATOM 4341 C CA . PHE B 1 96 ? 62.600 -6.104 56.114 1.00 18.61 96 PHE B CA 1
ATOM 4342 C C . PHE B 1 96 ? 61.365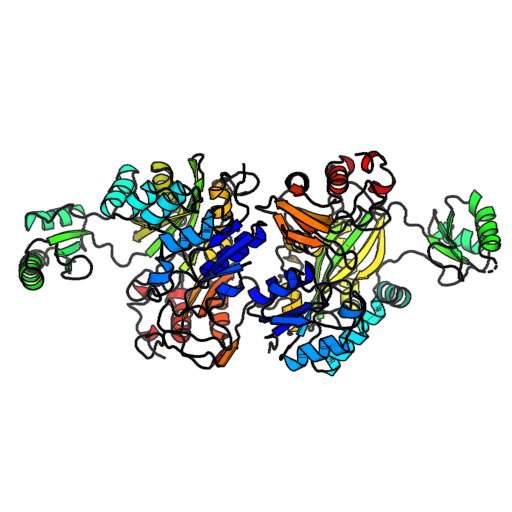 -6.968 55.869 1.00 18.00 96 PHE B C 1
ATOM 4343 O O . PHE B 1 96 ? 60.264 -6.621 56.290 1.00 20.22 96 PHE B O 1
ATOM 4351 N N . ALA B 1 97 ? 61.551 -8.101 55.206 1.00 19.54 97 ALA B N 1
ATOM 4352 C CA . ALA B 1 97 ? 60.446 -9.007 54.929 1.00 19.67 97 ALA B CA 1
ATOM 4353 C C . ALA B 1 97 ? 59.910 -9.605 56.227 1.00 22.21 97 ALA B C 1
ATOM 4354 O O . ALA B 1 97 ? 58.708 -9.891 56.364 1.00 20.61 97 ALA B O 1
ATOM 4356 N N . LYS B 1 98 ? 60.817 -9.784 57.181 1.00 26.20 98 LYS B N 1
ATOM 4357 C CA . LYS B 1 98 ? 60.477 -10.358 58.481 1.00 27.95 98 LYS B CA 1
ATOM 4358 C C . LYS B 1 98 ? 59.530 -9.443 59.257 1.00 26.87 98 LYS B C 1
ATOM 4359 O O . LYS B 1 98 ? 58.519 -9.894 59.799 1.00 26.69 98 LYS B O 1
ATOM 4365 N N . ARG B 1 99 ? 59.855 -8.153 59.305 1.00 27.03 99 ARG B N 1
ATOM 4366 C CA . ARG B 1 99 ? 59.010 -7.197 60.009 1.00 25.28 99 ARG B CA 1
ATOM 4367 C C . ARG B 1 99 ? 57.610 -7.113 59.380 1.00 26.37 99 ARG B C 1
ATOM 4368 O O . ARG B 1 99 ? 56.605 -7.047 60.101 1.00 27.17 99 ARG B O 1
ATOM 4376 N N . CYS B 1 100 ? 57.543 -7.124 58.048 1.00 24.51 100 CYS B N 1
ATOM 4377 C CA . CYS B 1 100 ? 56.261 -7.079 57.346 1.00 22.64 100 CYS B CA 1
ATOM 4378 C C . CYS B 1 100 ? 55.363 -8.218 57.814 1.00 23.93 100 CYS B C 1
ATOM 4379 O O . CYS B 1 100 ? 54.210 -8.001 58.208 1.00 23.55 100 CYS B O 1
ATOM 4382 N N . ARG B 1 101 ? 55.898 -9.434 57.768 1.00 23.98 101 ARG B N 1
ATOM 4383 C CA . ARG B 1 101 ? 55.173 -10.612 58.227 1.00 24.81 101 ARG B CA 1
ATOM 4384 C C . ARG B 1 101 ? 54.790 -10.401 59.688 1.00 24.61 101 ARG B C 1
ATOM 4385 O O . ARG B 1 101 ? 53.664 -10.678 60.099 1.00 23.46 101 ARG B O 1
ATOM 4393 N N . GLU B 1 102 ? 55.733 -9.888 60.466 1.00 27.99 102 GLU B N 1
ATOM 4394 C CA . GLU B 1 102 ? 55.475 -9.600 61.875 1.00 29.99 102 GLU B CA 1
ATOM 4395 C C . GLU B 1 102 ? 54.231 -8.748 62.056 1.00 29.90 102 GLU B C 1
ATOM 4396 O O . GLU B 1 102 ? 53.352 -9.094 62.842 1.00 30.81 102 GLU B O 1
ATOM 4402 N N . GLU B 1 103 ? 54.157 -7.638 61.323 1.00 29.41 103 GLU B N 1
ATOM 4403 C CA . GLU B 1 103 ? 53.037 -6.712 61.449 1.00 27.93 103 GLU B CA 1
ATOM 4404 C C . GLU B 1 103 ? 51.910 -7.081 60.471 1.00 25.69 103 GLU B C 1
ATOM 4405 O O . GLU B 1 103 ? 51.074 -6.244 60.108 1.00 24.21 103 GLU B O 1
ATOM 4411 N N . GLY B 1 104 ? 51.898 -8.339 60.046 1.00 23.16 104 GLY B N 1
ATOM 4412 C CA . GLY B 1 104 ? 50.866 -8.805 59.134 1.00 21.83 104 GLY B CA 1
ATOM 4413 C C . GLY B 1 104 ? 50.750 -7.941 57.894 1.00 20.79 104 GLY B C 1
ATOM 4414 O O . GLY B 1 104 ? 49.659 -7.712 57.387 1.00 20.78 104 GLY B O 1
ATOM 4415 N N . ILE B 1 105 ? 51.884 -7.443 57.419 1.00 20.25 105 ILE B N 1
ATOM 4416 C CA . ILE B 1 105 ? 51.920 -6.632 56.219 1.00 19.32 105 ILE B CA 1
ATOM 4417 C C . ILE B 1 105 ? 52.493 -7.502 55.117 1.00 18.76 105 ILE B C 1
ATOM 4418 O O . ILE B 1 105 ? 53.562 -8.086 55.280 1.00 15.42 105 ILE B O 1
ATOM 4423 N N . ILE B 1 106 ? 51.774 -7.609 54.003 1.00 19.04 106 ILE B N 1
ATOM 4424 C CA . ILE B 1 106 ? 52.227 -8.474 52.917 1.00 17.97 106 ILE B CA 1
ATOM 4425 C C . ILE B 1 106 ? 53.488 -7.891 52.287 1.00 18.38 106 ILE B C 1
ATOM 4426 O O . ILE B 1 106 ? 53.588 -6.678 52.070 1.00 19.19 106 ILE B O 1
ATOM 4431 N N . PHE B 1 107 ? 54.454 -8.767 52.022 1.00 16.85 107 PHE B N 1
ATOM 4432 C CA . PHE B 1 107 ? 55.726 -8.378 51.420 1.00 16.21 107 PHE B CA 1
ATOM 4433 C C . PHE B 1 107 ? 55.723 -8.836 49.971 1.00 16.14 107 PHE B C 1
ATOM 4434 O O . PHE B 1 107 ? 55.709 -10.036 49.690 1.00 15.29 107 PHE B O 1
ATOM 4442 N N . ILE B 1 108 ? 55.726 -7.869 49.058 1.00 14.86 108 ILE B N 1
ATOM 4443 C CA . ILE B 1 108 ? 55.532 -8.148 47.643 1.00 14.84 108 ILE B CA 1
ATOM 4444 C C . ILE B 1 108 ? 56.850 -8.673 47.060 1.00 15.92 108 ILE B C 1
ATOM 4445 O O . ILE B 1 108 ? 57.680 -7.922 46.532 1.00 14.84 108 ILE B O 1
ATOM 4450 N N . GLY B 1 109 ? 57.010 -9.987 47.178 1.00 14.84 109 GLY B N 1
ATOM 4451 C CA . GLY B 1 109 ? 58.305 -10.628 47.051 1.00 15.69 109 GLY B CA 1
ATOM 4452 C C . GLY B 1 109 ? 58.255 -12.025 47.650 1.00 15.47 109 GLY B C 1
ATOM 4453 O O . GLY B 1 109 ? 57.242 -12.421 48.228 1.00 14.84 109 GLY B O 1
ATOM 4454 N N . PRO B 1 110 ? 59.337 -12.803 47.519 1.00 15.53 110 PRO B N 1
ATOM 4455 C CA . PRO B 1 110 ? 59.404 -14.203 47.959 1.00 16.01 110 PRO B CA 1
ATOM 4456 C C . PRO B 1 110 ? 59.520 -14.362 49.476 1.00 16.26 110 PRO B C 1
ATOM 4457 O O . PRO B 1 110 ? 59.571 -13.374 50.201 1.00 18.48 110 PRO B O 1
ATOM 4461 N N . ASN B 1 111 ? 59.582 -15.607 49.945 1.00 17.43 111 ASN B N 1
ATOM 4462 C CA . ASN B 1 111 ? 59.747 -15.895 51.371 1.00 20.12 111 ASN B CA 1
ATOM 4463 C C . ASN B 1 111 ? 61.144 -15.585 51.899 1.00 20.43 111 ASN B C 1
ATOM 4464 O O . ASN B 1 111 ? 62.119 -15.587 51.148 1.00 21.21 111 ASN B O 1
ATOM 4469 N N . GLU B 1 112 ? 61.229 -15.335 53.201 1.00 21.92 112 GLU B N 1
ATOM 4470 C CA . GLU B 1 112 ? 62.498 -15.046 53.862 1.00 25.05 112 GLU B CA 1
ATOM 4471 C C . GLU B 1 112 ? 63.589 -16.106 53.655 1.00 27.14 112 GLU B C 1
ATOM 4472 O O . GLU B 1 112 ? 64.780 -15.769 53.606 1.00 25.89 112 GLU B O 1
ATOM 4478 N N . ASN B 1 113 ? 63.207 -17.379 53.540 1.00 27.61 113 ASN B N 1
ATOM 4479 C CA . ASN B 1 113 ? 64.212 -18.403 53.278 1.00 27.45 113 ASN B CA 1
ATOM 4480 C C . ASN B 1 113 ? 64.754 -18.303 51.851 1.00 26.80 113 ASN B C 1
ATOM 4481 O O . ASN B 1 113 ? 65.932 -18.577 51.609 1.00 28.09 113 ASN B O 1
ATOM 4486 N N . HIS B 1 114 ? 63.906 -17.891 50.911 1.00 25.01 114 HIS B N 1
ATOM 4487 C CA . HIS B 1 114 ? 64.367 -17.556 49.562 1.00 21.65 114 HIS B CA 1
ATOM 4488 C C . HIS B 1 114 ? 65.425 -16.448 49.598 1.00 20.70 114 HIS B C 1
ATOM 4489 O O . HIS B 1 114 ? 66.474 -16.546 48.975 1.00 19.89 114 HIS B O 1
ATOM 4496 N N . LEU B 1 115 ? 65.147 -15.385 50.336 1.00 21.93 115 LEU B N 1
ATOM 4497 C CA . LEU B 1 115 ? 66.115 -14.310 50.475 1.00 20.08 115 LEU B CA 1
ATOM 4498 C C . LEU B 1 115 ? 67.426 -14.824 51.080 1.00 21.63 115 LEU B C 1
ATOM 4499 O O . LEU B 1 115 ? 68.506 -14.529 50.565 1.00 19.36 115 LEU B O 1
ATOM 4504 N N . ASP B 1 116 ? 67.334 -15.608 52.158 1.00 22.98 116 ASP B N 1
ATOM 4505 C CA . ASP B 1 116 ? 68.525 -16.111 52.845 1.00 21.38 116 ASP B CA 1
ATOM 4506 C C . ASP B 1 116 ? 69.400 -17.006 51.959 1.00 19.87 116 ASP B C 1
ATOM 4507 O O . ASP B 1 116 ? 70.605 -16.776 51.836 1.00 18.75 116 ASP B O 1
ATOM 4512 N N . MET B 1 117 ? 68.803 -18.029 51.353 1.00 19.03 117 MET B N 1
ATOM 4513 C CA . MET B 1 117 ? 69.575 -18.993 50.563 1.00 18.03 117 MET B CA 1
ATOM 4514 C C . MET B 1 117 ? 70.159 -18.337 49.310 1.00 17.54 117 MET B C 1
ATOM 4515 O O . MET B 1 117 ? 71.228 -18.719 48.834 1.00 16.52 117 MET B O 1
ATOM 4520 N N . PHE B 1 118 ? 69.458 -17.344 48.779 1.00 17.36 118 PHE B N 1
ATOM 4521 C CA . PHE B 1 118 ? 69.897 -16.696 47.555 1.00 18.79 118 PHE B CA 1
ATOM 4522 C C . PHE B 1 118 ? 70.657 -15.393 47.773 1.00 20.68 118 PHE B C 1
ATOM 4523 O O . PHE B 1 118 ? 71.118 -14.767 46.815 1.00 21.53 118 PHE B O 1
ATOM 4531 N N . GLY B 1 119 ? 70.790 -14.995 49.034 1.00 22.47 119 GLY B N 1
ATOM 4532 C CA . GLY B 1 119 ? 71.633 -13.865 49.375 1.00 23.89 119 GLY B CA 1
ATOM 4533 C C . GLY B 1 119 ? 72.981 -14.344 49.884 1.00 26.75 119 GLY B C 1
ATOM 4534 O O . GLY B 1 119 ? 73.740 -13.579 50.484 1.00 26.22 119 GLY B O 1
ATOM 4535 N N . ASP B 1 120 ? 73.278 -15.621 49.647 1.00 28.16 120 ASP B N 1
ATOM 4536 C CA . ASP B 1 120 ? 74.561 -16.199 50.041 1.00 29.87 120 ASP B CA 1
ATOM 4537 C C . ASP B 1 120 ? 75.081 -17.106 48.937 1.00 29.56 120 ASP B C 1
ATOM 4538 O O . ASP B 1 120 ? 74.392 -18.035 48.520 1.00 31.21 120 ASP B O 1
ATOM 4543 N N . LYS B 1 121 ? 76.295 -16.841 48.467 1.00 29.03 121 LYS B N 1
ATOM 4544 C CA . LYS B 1 121 ? 76.835 -17.570 47.325 1.00 28.00 121 LYS B CA 1
ATOM 4545 C C . LYS B 1 121 ? 76.948 -19.059 47.611 1.00 25.08 121 LYS B C 1
ATOM 4546 O O . LYS B 1 121 ? 76.686 -19.875 46.738 1.00 22.86 121 LYS B O 1
ATOM 4552 N N . VAL B 1 122 ? 77.331 -19.403 48.839 1.00 24.36 122 VAL B N 1
ATOM 4553 C CA . VAL B 1 122 ? 77.467 -20.799 49.238 1.00 23.20 122 VAL B CA 1
ATOM 4554 C C . VAL B 1 122 ? 76.117 -21.495 49.314 1.00 23.32 122 VAL B C 1
ATOM 4555 O O . VAL B 1 122 ? 75.916 -22.543 48.701 1.00 23.22 122 VAL B O 1
ATOM 4559 N N . LYS B 1 123 ? 75.186 -20.919 50.063 1.00 22.71 123 LYS B N 1
ATOM 4560 C CA . LYS B 1 123 ? 73.867 -21.525 50.171 1.00 23.11 123 LYS B CA 1
ATOM 4561 C C . LYS B 1 123 ? 73.238 -21.619 48.784 1.00 22.29 123 LYS B C 1
ATOM 4562 O O . LYS B 1 123 ? 72.558 -22.591 48.468 1.00 21.87 123 LYS B O 1
ATOM 4568 N N . ALA B 1 124 ? 73.485 -20.608 47.953 1.00 21.51 124 ALA B N 1
ATOM 4569 C CA . ALA B 1 124 ? 72.899 -20.555 46.619 1.00 21.13 124 ALA B CA 1
ATOM 4570 C C . ALA B 1 124 ? 73.430 -21.687 45.743 1.00 20.61 124 ALA B C 1
ATOM 4571 O O . ALA B 1 124 ? 72.670 -22.355 45.036 1.00 20.43 124 ALA B O 1
ATOM 4573 N N . ARG B 1 125 ? 74.739 -21.893 45.801 1.00 19.26 125 ARG B N 1
ATOM 4574 C CA . ARG B 1 125 ? 75.412 -22.873 44.966 1.00 20.94 125 ARG B CA 1
ATOM 4575 C C . ARG B 1 125 ? 74.951 -24.290 45.300 1.00 23.59 125 ARG B C 1
ATOM 4576 O O . ARG B 1 125 ? 74.905 -25.169 44.430 1.00 21.36 125 ARG B O 1
ATOM 4584 N N . HIS B 1 126 ? 74.605 -24.498 46.567 1.00 24.77 126 HIS B N 1
ATOM 4585 C CA . HIS B 1 126 ? 74.194 -25.808 47.056 1.00 26.56 126 HIS B CA 1
ATOM 4586 C C . HIS B 1 126 ? 72.769 -26.123 46.608 1.00 27.90 126 HIS B C 1
ATOM 4587 O O . HIS B 1 126 ? 72.472 -27.260 46.236 1.00 28.02 126 HIS B O 1
ATOM 4594 N N . ALA B 1 127 ? 71.894 -25.116 46.619 1.00 26.88 127 ALA B N 1
ATOM 4595 C CA . ALA B 1 127 ? 70.536 -25.285 46.088 1.00 26.20 127 ALA B CA 1
ATOM 4596 C C . ALA B 1 127 ? 70.535 -25.539 44.578 1.00 26.16 127 ALA B C 1
ATOM 4597 O O . ALA B 1 127 ? 69.704 -26.299 44.062 1.00 25.21 127 ALA B O 1
ATOM 4599 N N . ALA B 1 128 ? 71.470 -24.910 43.870 1.00 25.21 128 ALA B N 1
ATOM 4600 C CA . ALA B 1 128 ? 71.572 -25.100 42.429 1.00 24.90 128 ALA B CA 1
ATOM 4601 C C . ALA B 1 128 ? 72.042 -26.520 42.141 1.00 25.31 128 ALA B C 1
ATOM 4602 O O . ALA B 1 128 ? 71.520 -27.195 41.247 1.00 26.07 128 ALA B O 1
ATOM 4604 N N . VAL B 1 129 ? 73.030 -26.963 42.909 1.00 23.37 129 VAL B N 1
ATOM 4605 C CA . VAL B 1 129 ? 73.601 -28.287 42.736 1.00 22.82 129 VAL B CA 1
ATOM 4606 C C . VAL B 1 129 ? 72.585 -29.344 43.120 1.00 23.95 129 VAL B C 1
ATOM 4607 O O . VAL B 1 129 ? 72.369 -30.308 42.387 1.00 23.81 129 VAL B O 1
ATOM 4611 N N . ASN B 1 130 ? 71.950 -29.157 44.268 1.00 24.52 130 ASN B N 1
ATOM 4612 C CA . ASN B 1 130 ? 70.997 -30.140 44.745 1.00 26.60 130 ASN B CA 1
ATOM 4613 C C . ASN B 1 130 ? 69.823 -30.277 43.788 1.00 26.31 130 ASN B C 1
ATOM 4614 O O . ASN B 1 130 ? 69.012 -31.193 43.930 1.00 27.31 130 ASN B O 1
ATOM 4619 N N . ALA B 1 131 ? 69.740 -29.381 42.804 1.00 24.81 131 ALA B N 1
ATOM 4620 C CA . ALA B 1 131 ? 68.635 -29.420 41.845 1.00 23.20 131 ALA B CA 1
ATOM 4621 C C . ALA B 1 131 ? 69.012 -29.984 40.474 1.00 22.41 131 ALA B C 1
ATOM 4622 O O . ALA B 1 131 ? 68.190 -30.014 39.573 1.00 20.47 131 ALA B O 1
ATOM 4624 N N . GLY B 1 132 ? 70.252 -30.436 40.317 1.00 24.47 132 GLY B N 1
ATOM 4625 C CA . GLY B 1 132 ? 70.676 -30.986 39.036 1.00 25.46 132 GLY B CA 1
ATOM 4626 C C . GLY B 1 132 ? 71.087 -29.933 38.017 1.00 26.03 132 GLY B C 1
ATOM 4627 O O . GLY B 1 132 ? 71.222 -30.217 36.824 1.00 26.51 132 GLY B O 1
ATOM 4628 N N . ILE B 1 133 ? 71.292 -28.711 38.493 1.00 25.82 133 ILE B N 1
ATOM 4629 C CA . ILE B 1 133 ? 71.691 -27.600 37.640 1.00 27.19 133 ILE B CA 1
ATOM 4630 C C . ILE B 1 133 ? 73.211 -27.450 37.637 1.00 27.88 133 ILE B C 1
ATOM 4631 O O . ILE B 1 133 ? 73.850 -27.453 38.695 1.00 27.85 133 ILE B O 1
ATOM 4636 N N . PRO B 1 134 ? 73.813 -27.318 36.443 1.00 27.86 134 PRO B N 1
ATOM 4637 C CA . PRO B 1 134 ? 75.270 -27.201 36.378 1.00 28.58 134 PRO B CA 1
ATOM 4638 C C . PRO B 1 134 ? 75.762 -25.910 37.008 1.00 28.52 134 PRO B C 1
ATOM 4639 O O . PRO B 1 134 ? 75.134 -24.869 36.881 1.00 29.35 134 PRO B O 1
ATOM 4643 N N . VAL B 1 135 ? 76.891 -25.993 37.696 1.00 28.30 135 VAL B N 1
ATOM 4644 C CA . VAL B 1 135 ? 77.565 -24.810 38.193 1.00 28.77 135 VAL B CA 1
ATOM 4645 C C . VAL B 1 135 ? 78.996 -24.822 37.669 1.00 28.30 135 VAL B C 1
ATOM 4646 O O . VAL B 1 135 ? 79.406 -25.760 36.971 1.00 27.87 135 VAL B O 1
ATOM 4650 N N . ILE B 1 136 ? 79.750 -23.775 37.990 1.00 27.46 136 ILE B N 1
ATOM 4651 C CA . ILE B 1 136 ? 81.128 -23.660 37.541 1.00 26.08 136 ILE B CA 1
ATOM 4652 C C . ILE B 1 136 ? 82.033 -24.502 38.445 1.00 25.54 136 ILE B C 1
ATOM 4653 O O . ILE B 1 136 ? 81.934 -24.432 39.670 1.00 23.92 136 ILE B O 1
ATOM 4658 N N . PRO B 1 137 ? 82.927 -25.311 37.842 1.00 25.36 137 PRO B N 1
ATOM 4659 C CA . PRO B 1 137 ? 83.804 -26.232 38.573 1.00 25.39 137 PRO B CA 1
ATOM 4660 C C . PRO B 1 137 ? 84.788 -25.560 39.531 1.00 25.07 137 PRO B C 1
ATOM 4661 O O . PRO B 1 137 ? 85.370 -24.532 39.229 1.00 24.17 137 PRO B O 1
ATOM 4665 N N . GLY B 1 138 ? 84.959 -26.155 40.700 1.00 26.34 138 GLY B N 1
ATOM 4666 C CA . GLY B 1 138 ? 85.915 -25.630 41.649 1.00 30.63 138 GLY B CA 1
ATOM 4667 C C . GLY B 1 138 ? 86.281 -26.710 42.637 1.00 33.34 138 GLY B C 1
ATOM 4668 O O . GLY B 1 138 ? 85.548 -27.691 42.777 1.00 34.25 138 GLY B O 1
ATOM 4669 N N . SER B 1 139 ? 87.410 -26.544 43.317 1.00 36.22 139 SER B N 1
ATOM 4670 C CA . SER B 1 139 ? 87.765 -27.430 44.425 1.00 39.87 139 SER B CA 1
ATOM 4671 C C . SER B 1 139 ? 86.876 -27.106 45.626 1.00 42.28 139 SER B C 1
ATOM 4672 O O . SER B 1 139 ? 86.741 -25.943 46.004 1.00 42.64 139 SER B O 1
ATOM 4675 N N . ASP B 1 140 ? 86.265 -28.123 46.225 1.00 44.94 140 ASP B N 1
ATOM 4676 C CA . ASP B 1 140 ? 85.343 -27.885 47.334 1.00 47.19 140 ASP B CA 1
ATOM 4677 C C . ASP B 1 140 ? 86.097 -27.426 48.588 1.00 47.90 140 ASP B C 1
ATOM 4678 O O . ASP B 1 140 ? 85.517 -27.310 49.672 1.00 48.50 140 ASP B O 1
ATOM 4683 N N . GLY B 1 141 ? 87.394 -27.170 48.422 1.00 47.45 141 GLY B N 1
ATOM 4684 C CA . GLY B 1 141 ? 88.224 -26.665 49.503 1.00 46.69 141 GLY B CA 1
ATOM 4685 C C . GLY B 1 141 ? 89.596 -26.315 48.960 1.00 46.14 141 GLY B C 1
ATOM 4686 O O . GLY B 1 141 ? 89.801 -26.373 47.753 1.00 47.35 141 GLY B O 1
ATOM 4687 N N . PRO B 1 142 ? 90.562 -25.946 49.813 1.00 46.08 142 PRO B N 1
ATOM 4688 C CA . PRO B 1 142 ? 91.905 -25.632 49.306 1.00 45.75 142 PRO B CA 1
ATOM 4689 C C . PRO B 1 142 ? 92.579 -26.866 48.717 1.00 44.49 142 PRO B C 1
ATOM 4690 O O . PRO B 1 142 ? 92.382 -27.973 49.209 1.00 44.50 142 PRO B O 1
ATOM 4694 N N . VAL B 1 143 ? 93.375 -26.673 47.671 1.00 44.10 143 VAL B N 1
ATOM 4695 C CA . VAL B 1 143 ? 94.098 -27.781 47.048 1.00 43.04 143 VAL B CA 1
ATOM 4696 C C . VAL B 1 143 ? 95.283 -28.239 47.905 1.00 43.99 143 VAL B C 1
ATOM 4697 O O . VAL B 1 143 ? 95.822 -27.458 48.696 1.00 44.08 143 VAL B O 1
ATOM 4701 N N . ASP B 1 144 ? 95.676 -29.504 47.749 1.00 43.90 144 ASP B N 1
ATOM 4702 C CA . ASP B 1 144 ? 96.692 -30.109 48.617 1.00 44.24 144 ASP B CA 1
ATOM 4703 C C . ASP B 1 144 ? 98.098 -29.837 48.097 1.00 43.25 144 ASP B C 1
ATOM 4704 O O . ASP B 1 144 ? 99.083 -30.005 48.818 1.00 43.85 144 ASP B O 1
ATOM 4709 N N . GLY B 1 145 ? 98.182 -29.429 46.836 1.00 41.47 145 GLY B N 1
ATOM 4710 C CA . GLY B 1 145 ? 99.473 -29.209 46.213 1.00 38.30 145 GLY B CA 1
ATOM 4711 C C . GLY B 1 145 ? 99.307 -28.926 44.734 1.00 35.98 145 GLY B C 1
ATOM 4712 O O . GLY B 1 145 ? 98.194 -28.704 44.266 1.00 35.81 145 GLY B O 1
ATOM 4713 N N . LEU B 1 146 ? 100.412 -28.946 43.998 1.00 33.80 146 LEU B N 1
ATOM 4714 C CA . LEU B 1 146 ? 100.406 -28.603 42.581 1.00 31.91 146 LEU B CA 1
ATOM 4715 C C . LEU B 1 146 ? 99.716 -29.670 41.720 1.00 31.36 146 LEU B C 1
ATOM 4716 O O . LEU B 1 146 ? 98.925 -29.346 40.825 1.00 29.53 146 LEU B O 1
ATOM 4721 N N . GLU B 1 147 ? 100.010 -30.937 41.998 1.00 28.86 147 GLU B N 1
ATOM 4722 C CA . GLU B 1 147 ? 99.426 -32.040 41.238 1.00 27.67 147 GLU B CA 1
ATOM 4723 C C . GLU B 1 147 ? 97.885 -32.059 41.257 1.00 25.71 147 GLU B C 1
ATOM 4724 O O . GLU B 1 147 ? 97.264 -32.577 40.328 1.00 25.01 147 GLU B O 1
ATOM 4730 N N . ASP B 1 148 ? 97.267 -31.487 42.293 1.00 23.62 148 ASP B N 1
ATOM 4731 C CA . ASP B 1 148 ? 95.804 -31.346 42.323 1.00 21.92 148 ASP B CA 1
ATOM 4732 C C . ASP B 1 148 ? 95.305 -30.280 41.344 1.00 22.96 148 ASP B C 1
ATOM 4733 O O . ASP B 1 148 ? 94.254 -30.433 40.709 1.00 20.12 148 ASP B O 1
ATOM 4738 N N . VAL B 1 149 ? 96.056 -29.192 41.223 1.00 22.40 149 VAL B N 1
ATOM 4739 C CA . VAL B 1 149 ? 95.687 -28.155 40.275 1.00 21.22 149 VAL B CA 1
ATOM 4740 C C . VAL B 1 149 ? 95.833 -28.721 38.880 1.00 22.55 149 VAL B C 1
ATOM 4741 O O . VAL B 1 149 ? 94.944 -28.574 38.033 1.00 23.15 149 VAL B O 1
ATOM 4745 N N . VAL B 1 150 ? 96.964 -29.375 38.644 1.00 23.36 150 VAL B N 1
ATOM 4746 C CA . VAL B 1 150 ? 97.200 -30.038 37.375 1.00 23.15 150 VAL B CA 1
ATOM 4747 C C . VAL B 1 150 ? 95.970 -30.879 37.033 1.00 24.23 150 VAL B C 1
ATOM 4748 O O . VAL B 1 150 ? 95.365 -30.716 35.969 1.00 23.53 150 VAL B O 1
ATOM 4752 N N . ALA B 1 151 ? 95.592 -31.753 37.964 1.00 23.83 151 ALA B N 1
ATOM 4753 C CA . ALA B 1 151 ? 94.514 -32.711 37.738 1.00 23.21 151 ALA B CA 1
ATOM 4754 C C . ALA B 1 151 ? 93.135 -32.051 37.625 1.00 22.32 151 ALA B C 1
ATOM 4755 O O . ALA B 1 151 ? 92.278 -32.529 36.882 1.00 21.89 151 ALA B O 1
ATOM 4757 N N . PHE B 1 152 ? 92.921 -30.962 38.363 1.00 22.04 152 PHE B N 1
ATOM 4758 C CA . PHE B 1 152 ? 91.686 -30.182 38.243 1.00 19.98 152 PHE B CA 1
ATOM 4759 C C . PHE B 1 152 ? 91.552 -29.684 36.813 1.00 17.51 152 PHE B C 1
ATOM 4760 O O . PHE B 1 152 ? 90.485 -29.786 36.212 1.00 17.88 152 PHE B O 1
ATOM 4768 N N . ALA B 1 153 ? 92.640 -29.155 36.270 1.00 16.70 153 ALA B N 1
ATOM 4769 C CA . ALA B 1 153 ? 92.620 -28.620 34.907 1.00 19.23 153 ALA B CA 1
ATOM 4770 C C . ALA B 1 153 ? 92.563 -29.716 33.852 1.00 19.91 153 ALA B C 1
ATOM 4771 O O . ALA B 1 153 ? 92.117 -29.476 32.735 1.00 22.25 153 ALA B O 1
ATOM 4773 N N . GLU B 1 154 ? 93.013 -30.917 34.194 1.00 20.95 154 GLU B N 1
ATOM 4774 C CA . GLU B 1 154 ? 92.965 -32.012 33.239 1.00 21.90 154 GLU B CA 1
ATOM 4775 C C . GLU B 1 154 ? 91.535 -32.518 33.128 1.00 22.85 154 GLU B C 1
ATOM 4776 O O . GLU B 1 154 ? 91.072 -32.897 32.044 1.00 19.57 154 GLU B O 1
ATOM 4782 N N . ALA B 1 155 ? 90.836 -32.502 34.259 1.00 22.30 155 ALA B N 1
ATOM 4783 C CA . ALA B 1 155 ? 89.429 -32.861 34.279 1.00 22.87 155 ALA B CA 1
ATOM 4784 C C . ALA B 1 155 ? 88.525 -31.781 33.670 1.00 22.83 155 ALA B C 1
ATOM 4785 O O . ALA B 1 155 ? 87.612 -32.106 32.907 1.00 26.07 155 ALA B O 1
ATOM 4787 N N . HIS B 1 156 ? 88.770 -30.508 33.982 1.00 21.48 156 HIS B N 1
ATOM 4788 C CA . HIS B 1 156 ? 87.833 -29.447 33.571 1.00 20.39 156 HIS B CA 1
ATOM 4789 C C . HIS B 1 156 ? 88.349 -28.574 32.435 1.00 20.98 156 HIS B C 1
ATOM 4790 O O . HIS B 1 156 ? 87.578 -27.850 31.797 1.00 21.59 156 HIS B O 1
ATOM 4797 N N . GLY B 1 157 ? 89.652 -28.641 32.190 1.00 21.22 157 GLY B N 1
ATOM 4798 C CA . GLY B 1 157 ? 90.225 -27.979 31.033 1.00 23.02 157 GLY B CA 1
ATOM 4799 C C . GLY B 1 157 ? 90.529 -26.512 31.262 1.00 23.70 157 GLY B C 1
ATOM 4800 O O . GLY B 1 157 ? 89.735 -25.810 31.871 1.00 23.30 157 GLY B O 1
ATOM 4801 N N . TYR B 1 158 ? 91.678 -26.061 30.763 1.00 26.46 158 TYR B N 1
ATOM 4802 C CA . TYR B 1 158 ? 92.079 -24.649 30.793 1.00 28.78 158 TYR B CA 1
ATOM 4803 C C . TYR B 1 158 ? 91.145 -23.773 29.967 1.00 28.67 158 TYR B C 1
ATOM 4804 O O . TYR B 1 158 ? 90.492 -24.248 29.042 1.00 30.13 158 TYR B O 1
ATOM 4813 N N . PRO B 1 159 ? 91.101 -22.469 30.269 1.00 29.76 159 PRO B N 1
ATOM 4814 C CA . PRO B 1 159 ? 91.873 -21.816 31.333 1.00 30.34 159 PRO B CA 1
ATOM 4815 C C . PRO B 1 159 ? 91.286 -21.943 32.744 1.00 32.46 159 PRO B C 1
ATOM 4816 O O . PRO B 1 159 ? 90.064 -21.985 32.924 1.00 33.16 159 PRO B O 1
ATOM 4820 N N . ILE B 1 160 ? 92.176 -21.990 33.733 1.00 32.39 160 ILE B N 1
ATOM 4821 C CA . ILE B 1 160 ? 91.803 -22.092 35.143 1.00 34.40 160 ILE B CA 1
ATOM 4822 C C . ILE B 1 160 ? 92.138 -20.801 35.888 1.00 35.48 160 ILE B C 1
ATOM 4823 O O . ILE B 1 160 ? 92.793 -19.906 35.347 1.00 35.30 160 ILE B O 1
ATOM 4828 N N . ILE B 1 161 ? 91.685 -20.706 37.134 1.00 35.85 161 ILE B N 1
ATOM 4829 C CA . ILE B 1 161 ? 91.917 -19.514 37.933 1.00 36.48 161 ILE B CA 1
ATOM 4830 C C . ILE B 1 161 ? 92.336 -19.881 39.360 1.00 36.37 161 ILE B C 1
ATOM 4831 O O . ILE B 1 161 ? 91.699 -20.703 40.017 1.00 35.06 161 ILE B O 1
ATOM 4836 N N . ILE B 1 162 ? 93.420 -19.268 39.827 1.00 36.80 162 ILE B N 1
ATOM 4837 C CA . ILE B 1 162 ? 93.949 -19.528 41.165 1.00 37.06 162 ILE B CA 1
ATOM 4838 C C . ILE B 1 162 ? 93.687 -18.326 42.067 1.00 38.55 162 ILE B C 1
ATOM 4839 O O . ILE B 1 162 ? 94.035 -17.202 41.719 1.00 39.61 162 ILE B O 1
ATOM 4844 N N . LYS B 1 163 ? 93.077 -18.561 43.224 1.00 40.99 163 LYS B N 1
ATOM 4845 C CA . LYS B 1 163 ? 92.744 -17.471 44.133 1.00 42.58 163 LYS B CA 1
ATOM 4846 C C . LYS B 1 163 ? 93.173 -17.751 45.569 1.00 44.15 163 LYS B C 1
ATOM 4847 O O . LYS B 1 163 ? 93.289 -18.903 45.981 1.00 43.83 163 LYS B O 1
ATOM 4853 N N . ALA B 1 164 ? 93.411 -16.684 46.324 1.00 47.25 164 ALA B N 1
ATOM 4854 C CA . ALA B 1 164 ? 93.771 -16.801 47.733 1.00 50.33 164 ALA B CA 1
ATOM 4855 C C . ALA B 1 164 ? 92.524 -16.833 48.618 1.00 52.23 164 ALA B C 1
ATOM 4856 O O . ALA B 1 164 ? 91.477 -16.293 48.256 1.00 51.59 164 ALA B O 1
ATOM 4858 N N . ALA B 1 165 ? 92.650 -17.466 49.783 1.00 55.59 165 ALA B N 1
ATOM 4859 C CA . ALA B 1 165 ? 91.542 -17.586 50.731 1.00 58.52 165 ALA B CA 1
ATOM 4860 C C . ALA B 1 165 ? 91.344 -16.313 51.560 1.00 60.41 165 ALA B C 1
ATOM 4861 O O . ALA B 1 165 ? 90.249 -15.749 51.594 1.00 61.36 165 ALA B O 1
ATOM 4863 N N . LEU B 1 166 ? 92.403 -15.861 52.228 1.00 61.88 166 LEU B N 1
ATOM 4864 C CA . LEU B 1 166 ? 92.326 -14.649 53.039 1.00 62.86 166 LEU B CA 1
ATOM 4865 C C . LEU B 1 166 ? 92.148 -13.428 52.136 1.00 63.60 166 LEU B C 1
ATOM 4866 O O . LEU B 1 166 ? 91.937 -12.312 52.614 1.00 63.46 166 LEU B O 1
ATOM 4871 N N . GLY B 1 167 ? 92.232 -13.650 50.828 1.00 64.43 167 GLY B N 1
ATOM 4872 C CA . GLY B 1 167 ? 92.110 -12.554 49.885 1.00 65.33 167 GLY B CA 1
ATOM 4873 C C . GLY B 1 167 ? 90.670 -12.258 49.527 1.00 66.23 167 GLY B C 1
ATOM 4874 O O . GLY B 1 167 ? 90.041 -11.384 50.121 1.00 66.27 167 GLY B O 1
ATOM 4875 N N . GLY B 1 168 ? 90.144 -12.995 48.556 1.00 67.08 168 GLY B N 1
ATOM 4876 C CA . GLY B 1 168 ? 88.795 -12.743 48.084 1.00 67.86 168 GLY B CA 1
ATOM 4877 C C . GLY B 1 168 ? 88.760 -12.459 46.594 1.00 68.38 168 GLY B C 1
ATOM 4878 O O . GLY B 1 168 ? 89.798 -12.208 45.977 1.00 67.75 168 GLY B O 1
ATOM 4879 N N . GLY B 1 169 ? 87.564 -12.500 46.014 1.00 69.06 169 GLY B N 1
ATOM 4880 C CA . GLY B 1 169 ? 87.423 -12.268 44.589 1.00 69.43 169 GLY B CA 1
ATOM 4881 C C . GLY B 1 169 ? 88.080 -10.978 44.142 1.00 69.72 169 GLY B C 1
ATOM 4882 O O . GLY B 1 169 ? 87.635 -9.888 44.499 1.00 69.10 169 GLY B O 1
ATOM 4883 N N . GLY B 1 170 ? 89.143 -11.106 43.352 1.00 70.43 170 GLY B N 1
ATOM 4884 C CA . GLY B 1 170 ? 89.873 -9.944 42.880 1.00 71.16 170 GLY B CA 1
ATOM 4885 C C . GLY B 1 170 ? 91.241 -9.825 43.528 1.00 72.19 170 GLY B C 1
ATOM 4886 O O . GLY B 1 170 ? 92.241 -10.286 42.973 1.00 71.95 170 GLY B O 1
ATOM 4887 N N . ARG B 1 171 ? 91.280 -9.208 44.709 1.00 72.70 171 ARG B N 1
ATOM 4888 C CA . ARG B 1 171 ? 92.528 -8.972 45.432 1.00 72.75 171 ARG B CA 1
ATOM 4889 C C . ARG B 1 171 ? 93.195 -10.287 45.843 1.00 72.62 171 ARG B C 1
ATOM 4890 O O . ARG B 1 171 ? 93.199 -10.663 47.019 1.00 73.07 171 ARG B O 1
ATOM 4898 N N . GLY B 1 172 ? 93.770 -10.971 44.857 1.00 71.89 172 GLY B N 1
ATOM 4899 C CA . GLY B 1 172 ? 94.329 -12.293 45.078 1.00 70.14 172 GLY B CA 1
ATOM 4900 C C . GLY B 1 172 ? 93.845 -13.279 44.028 1.00 68.70 172 GLY B C 1
ATOM 4901 O O . GLY B 1 172 ? 93.296 -14.330 44.363 1.00 68.64 172 GLY B O 1
ATOM 4902 N N . MET B 1 173 ? 94.043 -12.937 42.756 1.00 66.57 173 MET B N 1
ATOM 4903 C CA . MET B 1 173 ? 93.520 -13.744 41.660 1.00 64.13 173 MET B CA 1
ATOM 4904 C C . MET B 1 173 ? 94.435 -13.719 40.435 1.00 62.80 173 MET B C 1
ATOM 4905 O O . MET B 1 173 ? 95.007 -12.679 40.097 1.00 61.64 173 MET B O 1
ATOM 4910 N N . ARG B 1 174 ? 94.556 -14.868 39.770 1.00 60.73 174 ARG B N 1
ATOM 4911 C CA . ARG B 1 174 ? 95.506 -15.039 38.673 1.00 58.66 174 ARG B CA 1
ATOM 4912 C C . ARG B 1 174 ? 95.021 -16.074 37.652 1.00 56.57 174 ARG B C 1
ATOM 4913 O O . ARG B 1 174 ? 94.652 -17.193 38.015 1.00 56.33 174 ARG B O 1
ATOM 4921 N N . ILE B 1 175 ? 95.027 -15.703 36.375 1.00 53.66 175 ILE B N 1
ATOM 4922 C CA . ILE B 1 175 ? 94.622 -16.624 35.314 1.00 51.38 175 ILE B CA 1
ATOM 4923 C C . ILE B 1 175 ? 95.776 -17.522 34.877 1.00 50.92 175 ILE B C 1
ATOM 4924 O O . ILE B 1 175 ? 96.935 -17.109 34.889 1.00 50.74 175 ILE B O 1
ATOM 4929 N N . VAL B 1 176 ? 95.442 -18.752 34.489 1.00 50.10 176 VAL B N 1
ATOM 4930 C CA . VAL B 1 176 ? 96.408 -19.705 33.948 1.00 48.26 176 VAL B CA 1
ATOM 4931 C C . VAL B 1 176 ? 95.837 -20.384 32.707 1.00 47.85 176 VAL B C 1
ATOM 4932 O O . VAL B 1 176 ? 94.814 -21.059 32.793 1.00 47.49 176 VAL B O 1
ATOM 4936 N N . ARG B 1 177 ? 96.504 -20.222 31.566 1.00 47.03 177 ARG B N 1
ATOM 4937 C CA . ARG B 1 177 ? 95.946 -20.647 30.281 1.00 45.99 177 ARG B CA 1
ATOM 4938 C C . ARG B 1 177 ? 96.527 -21.959 29.755 1.00 46.35 177 ARG B C 1
ATOM 4939 O O . ARG B 1 177 ? 95.872 -22.685 28.998 1.00 46.47 177 ARG B O 1
ATOM 4947 N N . SER B 1 178 ? 97.762 -22.253 30.142 1.00 45.41 178 SER B N 1
ATOM 4948 C CA . SER B 1 178 ? 98.421 -23.477 29.7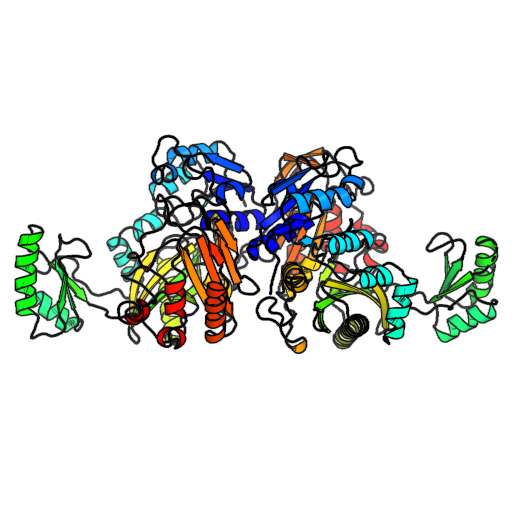17 1.00 44.71 178 SER B CA 1
ATOM 4949 C C . SER B 1 178 ? 99.077 -24.191 30.892 1.00 44.99 178 SER B C 1
ATOM 4950 O O . SER B 1 178 ? 99.114 -23.669 32.007 1.00 44.61 178 SER B O 1
ATOM 4953 N N . LYS B 1 179 ? 99.589 -25.390 30.630 1.00 45.08 179 LYS B N 1
ATOM 4954 C CA . LYS B 1 179 ? 100.235 -26.191 31.658 1.00 45.59 179 LYS B CA 1
ATOM 4955 C C . LYS B 1 179 ? 101.607 -25.618 32.010 1.00 45.46 179 LYS B C 1
ATOM 4956 O O . LYS B 1 179 ? 102.094 -25.793 33.129 1.00 44.83 179 LYS B O 1
ATOM 4962 N N . SER B 1 180 ? 102.220 -24.919 31.059 1.00 45.73 180 SER B N 1
ATOM 4963 C CA . SER B 1 180 ? 103.538 -24.327 31.271 1.00 45.27 180 SER B CA 1
ATOM 4964 C C . SER B 1 180 ? 103.541 -23.287 32.397 1.00 46.10 180 SER B C 1
ATOM 4965 O O . SER B 1 180 ? 104.545 -23.106 33.095 1.00 45.31 180 SER B O 1
ATOM 4968 N N . GLU B 1 181 ? 102.410 -22.613 32.582 1.00 46.14 181 GLU B N 1
ATOM 4969 C CA . GLU B 1 181 ? 102.314 -21.550 33.574 1.00 46.23 181 GLU B CA 1
ATOM 4970 C C . GLU B 1 181 ? 101.997 -22.069 34.974 1.00 47.36 181 GLU B C 1
ATOM 4971 O O . GLU B 1 181 ? 102.472 -21.517 35.966 1.00 47.32 181 GLU B O 1
ATOM 4977 N N . VAL B 1 182 ? 101.193 -23.127 35.054 1.00 47.61 182 VAL B N 1
ATOM 4978 C CA . VAL B 1 182 ? 100.712 -23.618 36.341 1.00 47.83 182 VAL B CA 1
ATOM 4979 C C . VAL B 1 182 ? 101.853 -23.774 37.331 1.00 48.81 182 VAL B C 1
ATOM 4980 O O . VAL B 1 182 ? 101.747 -23.356 38.481 1.00 49.75 182 VAL B O 1
ATOM 4984 N N . LYS B 1 183 ? 102.948 -24.374 36.881 1.00 50.19 183 LYS B N 1
ATOM 4985 C CA . LYS B 1 183 ? 104.077 -24.615 37.765 1.00 50.71 183 LYS B CA 1
ATOM 4986 C C . LYS B 1 183 ? 104.502 -23.301 38.400 1.00 50.87 183 LYS B C 1
ATOM 4987 O O . LYS B 1 183 ? 104.602 -23.197 39.621 1.00 51.69 183 LYS B O 1
ATOM 4993 N N . GLU B 1 184 ? 104.730 -22.293 37.566 1.00 50.69 184 GLU B N 1
ATOM 4994 C CA . GLU B 1 184 ? 105.190 -20.996 38.047 1.00 51.41 184 GLU B CA 1
ATOM 4995 C C . GLU B 1 184 ? 104.058 -20.182 38.662 1.00 49.76 184 GLU B C 1
ATOM 4996 O O . GLU B 1 184 ? 104.270 -19.442 39.621 1.00 49.03 184 GLU B O 1
ATOM 5002 N N . ALA B 1 185 ? 102.860 -20.325 38.103 1.00 48.60 185 ALA B N 1
ATOM 5003 C CA . ALA B 1 185 ? 101.698 -19.566 38.552 1.00 47.91 185 ALA B CA 1
ATOM 5004 C C . ALA B 1 185 ? 101.280 -20.018 39.940 1.00 47.31 185 ALA B C 1
ATOM 5005 O O . ALA B 1 185 ? 101.217 -19.217 40.870 1.00 47.67 185 ALA B O 1
ATOM 5007 N N . PHE B 1 186 ? 100.999 -21.310 40.076 1.00 47.23 186 PHE B N 1
ATOM 5008 C CA . PHE B 1 186 ? 100.719 -21.893 41.384 1.00 46.83 186 PHE B CA 1
ATOM 5009 C C . PHE B 1 186 ? 101.811 -21.472 42.358 1.00 47.58 186 PHE B C 1
ATOM 5010 O O . PHE B 1 186 ? 101.527 -21.069 43.485 1.00 48.63 186 PHE B O 1
ATOM 5018 N N . GLU B 1 187 ? 103.061 -21.547 41.913 1.00 48.34 187 GLU B N 1
ATOM 5019 C CA . GLU B 1 187 ? 104.191 -21.174 42.757 1.00 50.40 187 GLU B CA 1
ATOM 5020 C C . GLU B 1 187 ? 104.091 -19.707 43.189 1.00 51.30 187 GLU B C 1
ATOM 5021 O O . GLU B 1 187 ? 104.348 -19.369 44.349 1.00 51.07 187 GLU B O 1
ATOM 5027 N N . ARG B 1 188 ? 103.704 -18.841 42.258 1.00 51.83 188 ARG B N 1
ATOM 5028 C CA . ARG B 1 188 ? 103.554 -17.421 42.557 1.00 53.01 188 ARG B CA 1
ATOM 5029 C C . ARG B 1 188 ? 102.385 -17.151 43.501 1.00 53.66 188 ARG B C 1
ATOM 5030 O O . ARG B 1 188 ? 102.528 -16.437 44.493 1.00 53.34 188 ARG B O 1
ATOM 5038 N N . ALA B 1 189 ? 101.230 -17.729 43.187 1.00 54.61 189 ALA B N 1
ATOM 5039 C CA . ALA B 1 189 ? 100.017 -17.496 43.963 1.00 55.32 189 ALA B CA 1
ATOM 5040 C C . ALA B 1 189 ? 100.245 -17.793 45.444 1.00 56.25 189 ALA B C 1
ATOM 5041 O O . ALA B 1 189 ? 99.710 -17.111 46.316 1.00 56.03 189 ALA B O 1
ATOM 5043 N N . LYS B 1 190 ? 101.050 -18.813 45.719 1.00 57.90 190 LYS B N 1
ATOM 5044 C CA . LYS B 1 190 ? 101.365 -19.196 47.088 1.00 59.30 190 LYS B CA 1
ATOM 5045 C C . LYS B 1 190 ? 102.224 -18.126 47.754 1.00 60.00 190 LYS B C 1
ATOM 5046 O O . LYS B 1 190 ? 101.973 -17.737 48.893 1.00 60.49 190 LYS B O 1
ATOM 5052 N N . SER B 1 191 ? 103.239 -17.649 47.042 1.00 60.41 191 SER B N 1
ATOM 5053 C CA . SER B 1 191 ? 104.103 -16.610 47.578 1.00 60.74 191 SER B CA 1
ATOM 5054 C C . SER B 1 191 ? 103.349 -15.285 47.693 1.00 61.79 191 SER B C 1
ATOM 5055 O O . SER B 1 191 ? 103.407 -14.621 48.732 1.00 61.19 191 SER B O 1
ATOM 5058 N N . GLU B 1 192 ? 102.635 -14.907 46.635 1.00 61.97 192 GLU B N 1
ATOM 5059 C CA . GLU B 1 192 ? 101.891 -13.650 46.637 1.00 63.72 192 GLU B CA 1
ATOM 5060 C C . GLU B 1 192 ? 100.879 -13.627 47.782 1.00 64.43 192 GLU B C 1
ATOM 5061 O O . GLU B 1 192 ? 100.975 -12.806 48.698 1.00 63.60 192 GLU B O 1
ATOM 5067 N N . ALA B 1 193 ? 99.918 -14.544 47.726 1.00 65.29 193 ALA B N 1
ATOM 5068 C CA . ALA B 1 193 ? 98.843 -14.608 48.712 1.00 65.77 193 ALA B CA 1
ATOM 5069 C C . ALA B 1 193 ? 99.400 -14.609 50.130 1.00 65.94 193 ALA B C 1
ATOM 5070 O O . ALA B 1 193 ? 98.729 -14.189 51.071 1.00 66.62 193 ALA B O 1
ATOM 5072 N N . LYS B 1 194 ? 100.627 -15.092 50.276 1.00 65.75 194 LYS B N 1
ATOM 5073 C CA . LYS B 1 194 ? 101.304 -15.087 51.565 1.00 61.50 194 LYS B CA 1
ATOM 5074 C C . LYS B 1 194 ? 101.958 -13.724 51.767 1.00 59.16 194 LYS B C 1
ATOM 5075 O O . LYS B 1 194 ? 101.753 -13.111 52.840 1.00 62.59 194 LYS B O 1
ATOM 5081 N N . GLU B 1 201 ? 97.871 -21.131 50.919 1.00 54.63 201 GLU B N 1
ATOM 5082 C CA . GLU B 1 201 ? 96.552 -21.826 50.846 1.00 54.40 201 GLU B CA 1
ATOM 5083 C C . GLU B 1 201 ? 95.675 -21.216 49.753 1.00 52.52 201 GLU B C 1
ATOM 5084 O O . GLU B 1 201 ? 95.211 -20.077 49.876 1.00 51.50 201 GLU B O 1
ATOM 5090 N N . VAL B 1 202 ? 95.461 -21.979 48.681 1.00 50.61 202 VAL B N 1
ATOM 5091 C CA . VAL B 1 202 ? 94.739 -21.479 47.514 1.00 49.51 202 VAL B CA 1
ATOM 5092 C C . VAL B 1 202 ? 93.626 -22.406 47.029 1.00 47.78 202 VAL B C 1
ATOM 5093 O O . VAL B 1 202 ? 93.588 -23.600 47.364 1.00 47.24 202 VAL B O 1
ATOM 5097 N N . TYR B 1 203 ? 92.720 -21.827 46.242 1.00 44.54 203 TYR B N 1
ATOM 5098 C CA . TYR B 1 203 ? 91.604 -22.547 45.629 1.00 42.28 203 TYR B CA 1
ATOM 5099 C C . TYR B 1 203 ? 91.770 -22.493 44.110 1.00 39.35 203 TYR B C 1
ATOM 5100 O O . TYR B 1 203 ? 92.475 -21.635 43.588 1.00 37.89 203 TYR B O 1
ATOM 5109 N N . VAL B 1 204 ? 91.122 -23.405 43.398 1.00 37.78 204 VAL B N 1
ATOM 5110 C CA . VAL B 1 204 ? 91.123 -23.345 41.940 1.00 35.49 204 VAL B CA 1
ATOM 5111 C C . VAL B 1 204 ? 89.701 -23.379 41.416 1.00 33.40 204 VAL B C 1
ATOM 5112 O O . VAL B 1 204 ? 88.839 -24.043 41.996 1.00 33.09 204 VAL B O 1
ATOM 5116 N N . GLU B 1 205 ? 89.461 -22.654 40.328 1.00 31.94 205 GLU B N 1
ATOM 5117 C CA . GLU B 1 205 ? 88.164 -22.676 39.654 1.00 32.77 205 GLU B CA 1
ATOM 5118 C C . GLU B 1 205 ? 88.406 -22.765 38.154 1.00 32.44 205 GLU B C 1
ATOM 5119 O O . GLU B 1 205 ? 89.475 -22.376 37.676 1.00 34.13 205 GLU B O 1
ATOM 5125 N N . LYS B 1 206 ? 87.429 -23.265 37.402 1.00 29.45 206 LYS B N 1
ATOM 5126 C CA . LYS B 1 206 ? 87.517 -23.147 35.957 1.00 28.60 206 LYS B CA 1
ATOM 5127 C C . LYS B 1 206 ? 87.152 -21.717 35.585 1.00 28.80 206 LYS B C 1
ATOM 5128 O O . LYS B 1 206 ? 86.271 -21.108 36.199 1.00 26.96 206 LYS B O 1
ATOM 5134 N N . LEU B 1 207 ? 87.850 -21.178 34.590 1.00 27.74 207 LEU B N 1
ATOM 5135 C CA . LEU B 1 207 ? 87.497 -19.884 34.040 1.00 26.51 207 LEU B CA 1
ATOM 5136 C C . LEU B 1 207 ? 86.539 -20.080 32.884 1.00 26.59 207 LEU B C 1
ATOM 5137 O O . LEU B 1 207 ? 86.854 -20.776 31.915 1.00 24.64 207 LEU B O 1
ATOM 5142 N N . ILE B 1 208 ? 85.371 -19.461 32.985 1.00 27.32 208 ILE B N 1
ATOM 5143 C CA . ILE B 1 208 ? 84.474 -19.366 31.840 1.00 28.02 208 ILE B CA 1
ATOM 5144 C C . ILE B 1 208 ? 84.760 -18.043 31.146 1.00 27.74 208 ILE B C 1
ATOM 5145 O O . ILE B 1 208 ? 84.252 -17.003 31.564 1.00 27.06 208 ILE B O 1
ATOM 5150 N N . GLU B 1 209 ? 85.578 -18.074 30.097 1.00 29.35 209 GLU B N 1
ATOM 5151 C CA . GLU B 1 209 ? 86.021 -16.828 29.467 1.00 30.43 209 GLU B CA 1
ATOM 5152 C C . GLU B 1 209 ? 85.151 -16.365 28.308 1.00 29.71 209 GLU B C 1
ATOM 5153 O O . GLU B 1 209 ? 84.661 -17.170 27.528 1.00 30.02 209 GLU B O 1
ATOM 5159 N N . ASN B 1 210 ? 84.983 -15.052 28.202 1.00 29.42 210 ASN B N 1
ATOM 5160 C CA . ASN B 1 210 ? 84.128 -14.449 27.189 1.00 29.45 210 ASN B CA 1
ATOM 5161 C C . ASN B 1 210 ? 82.749 -15.102 27.159 1.00 28.84 210 ASN B C 1
ATOM 5162 O O . ASN B 1 210 ? 82.203 -15.359 26.090 1.00 30.46 210 ASN B O 1
ATOM 5167 N N . PRO B 1 211 ? 82.163 -15.377 28.332 1.00 28.02 211 PRO B N 1
ATOM 5168 C CA . PRO B 1 211 ? 80.843 -16.014 28.331 1.00 25.98 211 PRO B CA 1
ATOM 5169 C C . PRO B 1 211 ? 79.782 -15.011 27.898 1.00 23.62 211 PRO B C 1
ATOM 5170 O O . PRO B 1 211 ? 79.953 -13.810 28.100 1.00 23.50 211 PRO B O 1
ATOM 5174 N N . LYS B 1 212 ? 78.693 -15.496 27.310 1.00 22.49 212 LYS B N 1
ATOM 5175 C CA . LYS B 1 212 ? 77.503 -14.659 27.125 1.00 20.79 212 LYS B CA 1
ATOM 5176 C C . LYS B 1 212 ? 76.779 -14.609 28.460 1.00 17.73 212 LYS B C 1
ATOM 5177 O O . LYS B 1 212 ? 76.816 -15.570 29.213 1.00 17.18 212 LYS B O 1
ATOM 5183 N N . HIS B 1 213 ? 76.136 -13.493 28.769 1.00 17.81 213 HIS B N 1
ATOM 5184 C CA . HIS B 1 213 ? 75.461 -13.376 30.051 1.00 18.10 213 HIS B CA 1
ATOM 5185 C C . HIS B 1 213 ? 73.953 -13.384 29.895 1.00 18.98 213 HIS B C 1
ATOM 5186 O O . HIS B 1 213 ? 73.348 -12.361 29.566 1.00 21.52 213 HIS B O 1
ATOM 5193 N N . ILE B 1 214 ? 73.358 -14.541 30.166 1.00 18.05 214 ILE B N 1
ATOM 5194 C CA . ILE B 1 214 ? 71.933 -14.771 29.951 1.00 17.51 214 ILE B CA 1
ATOM 5195 C C . ILE B 1 214 ? 71.234 -14.963 31.302 1.00 16.92 214 ILE B C 1
ATOM 5196 O O . ILE B 1 214 ? 71.684 -15.751 32.131 1.00 17.19 214 ILE B O 1
ATOM 5201 N N . GLU B 1 215 ? 70.135 -14.244 31.510 1.00 16.66 215 GLU B N 1
ATOM 5202 C CA . GLU B 1 215 ? 69.332 -14.383 32.722 1.00 14.84 215 GLU B CA 1
ATOM 5203 C C . GLU B 1 215 ? 67.902 -14.796 32.352 1.00 15.23 215 GLU B C 1
ATOM 5204 O O . GLU B 1 215 ? 67.351 -14.339 31.348 1.00 14.84 215 GLU B O 1
ATOM 5210 N N . VAL B 1 216 ? 67.299 -15.661 33.158 1.00 17.27 216 VAL B N 1
ATOM 5211 C CA . VAL B 1 216 ? 65.930 -16.102 32.889 1.00 17.29 216 VAL B CA 1
ATOM 5212 C C . VAL B 1 216 ? 64.944 -15.577 33.937 1.00 17.74 216 VAL B C 1
ATOM 5213 O O . VAL B 1 216 ? 65.157 -15.731 35.142 1.00 17.88 216 VAL B O 1
ATOM 5217 N N . GLN B 1 217 ? 63.861 -14.973 33.456 1.00 16.72 217 GLN B N 1
ATOM 5218 C CA . GLN B 1 217 ? 62.781 -14.489 34.301 1.00 15.43 217 GLN B CA 1
ATOM 5219 C C . GLN B 1 217 ? 61.924 -15.671 34.755 1.00 17.13 217 GLN B C 1
ATOM 5220 O O . GLN B 1 217 ? 61.502 -16.502 33.938 1.00 14.84 217 GLN B O 1
ATOM 5226 N N . ILE B 1 218 ? 61.681 -15.736 36.065 1.00 16.50 218 ILE B N 1
ATOM 5227 C CA . ILE B 1 218 ? 60.851 -16.777 36.652 1.00 15.15 218 ILE B CA 1
ATOM 5228 C C . ILE B 1 218 ? 59.683 -16.164 37.433 1.00 16.97 218 ILE B C 1
ATOM 5229 O O . ILE B 1 218 ? 59.805 -15.083 38.019 1.00 15.83 218 ILE B O 1
ATOM 5234 N N . LEU B 1 219 ? 58.555 -16.870 37.433 1.00 16.57 219 LEU B N 1
ATOM 5235 C CA . LEU B 1 219 ? 57.426 -16.546 38.297 1.00 17.84 219 LEU B CA 1
ATOM 5236 C C . LEU B 1 219 ? 56.856 -17.808 38.948 1.00 18.36 219 LEU B C 1
ATOM 5237 O O . LEU B 1 219 ? 56.748 -18.865 38.309 1.00 15.58 219 LEU B O 1
ATOM 5242 N N . GLY B 1 220 ? 56.478 -17.683 40.217 1.00 19.47 220 GLY B N 1
ATOM 5243 C CA . GLY B 1 220 ? 55.859 -18.792 40.920 1.00 20.82 220 GLY B CA 1
ATOM 5244 C C . GLY B 1 220 ? 54.763 -18.337 41.860 1.00 20.64 220 GLY B C 1
ATOM 5245 O O . GLY B 1 220 ? 54.738 -17.179 42.276 1.00 22.21 220 GLY B O 1
ATOM 5246 N N . ASP B 1 221 ? 53.856 -19.247 42.202 1.00 21.17 221 ASP B N 1
ATOM 5247 C CA . ASP B 1 221 ? 52.746 -18.916 43.086 1.00 21.85 221 ASP B CA 1
ATOM 5248 C C . ASP B 1 221 ? 52.746 -19.772 44.356 1.00 23.98 221 ASP B C 1
ATOM 5249 O O . ASP B 1 221 ? 53.589 -20.656 44.534 1.00 23.54 221 ASP B O 1
ATOM 5254 N N . TYR B 1 222 ? 51.799 -19.496 45.244 1.00 24.20 222 TYR B N 1
ATOM 5255 C CA . TYR B 1 222 ? 51.733 -20.188 46.515 1.00 24.45 222 TYR B CA 1
ATOM 5256 C C . TYR B 1 222 ? 51.171 -21.584 46.333 1.00 24.20 222 TYR B C 1
ATOM 5257 O O . TYR B 1 222 ? 51.054 -22.344 47.286 1.00 24.37 222 TYR B O 1
ATOM 5266 N N . GLU B 1 223 ? 50.835 -21.925 45.097 1.00 25.89 223 GLU B N 1
ATOM 5267 C CA . GLU B 1 223 ? 50.258 -23.234 44.801 1.00 26.28 223 GLU B CA 1
ATOM 5268 C C . GLU B 1 223 ? 51.339 -24.175 44.282 1.00 25.58 223 GLU B C 1
ATOM 5269 O O . GLU B 1 223 ? 51.104 -25.364 44.079 1.00 25.18 223 GLU B O 1
ATOM 5275 N N . GLY B 1 224 ? 52.533 -23.630 44.076 1.00 25.45 224 GLY B N 1
ATOM 5276 C CA . GLY B 1 224 ? 53.643 -24.441 43.617 1.00 24.63 224 GLY B CA 1
ATOM 5277 C C . GLY B 1 224 ? 53.801 -24.427 42.107 1.00 23.92 224 GLY B C 1
ATOM 5278 O O . GLY B 1 224 ? 54.493 -25.279 41.554 1.00 26.58 224 GLY B O 1
ATOM 5279 N N . ASN B 1 225 ? 53.171 -23.465 41.438 1.00 21.50 225 ASN B N 1
ATOM 5280 C CA . ASN B 1 225 ? 53.278 -23.354 39.984 1.00 20.92 225 ASN B CA 1
ATOM 5281 C C . ASN B 1 225 ? 54.461 -22.489 39.575 1.00 22.08 225 ASN B C 1
ATOM 5282 O O . ASN B 1 225 ? 54.765 -21.483 40.231 1.00 21.04 225 ASN B O 1
ATOM 5287 N N . ILE B 1 226 ? 55.127 -22.887 38.491 1.00 19.27 226 ILE B N 1
ATOM 5288 C CA . ILE B 1 226 ? 56.300 -22.173 38.010 1.00 18.90 226 ILE B CA 1
ATOM 5289 C C . ILE B 1 226 ? 56.246 -21.981 36.496 1.00 18.03 226 ILE B C 1
ATOM 5290 O O . ILE B 1 226 ? 56.032 -22.936 35.751 1.00 20.08 226 ILE B O 1
ATOM 5295 N N . VAL B 1 227 ? 56.441 -20.748 36.039 1.00 17.32 227 VAL B N 1
ATOM 5296 C CA . VAL B 1 227 ? 56.672 -20.489 34.614 1.00 16.20 227 VAL B CA 1
ATOM 5297 C C . VAL B 1 227 ? 57.884 -19.588 34.403 1.00 17.02 227 VAL B C 1
ATOM 5298 O O . VAL B 1 227 ? 58.163 -18.699 35.221 1.00 17.49 227 VAL B O 1
ATOM 5302 N N . HIS B 1 228 ? 58.614 -19.819 33.317 1.00 16.55 228 HIS B N 1
ATOM 5303 C CA . HIS B 1 228 ? 59.616 -18.850 32.899 1.00 14.84 228 HIS B CA 1
ATOM 5304 C C . HIS B 1 228 ? 58.980 -17.929 31.863 1.00 15.39 228 HIS B C 1
ATOM 5305 O O . HIS B 1 228 ? 58.000 -18.307 31.222 1.00 14.84 228 HIS B O 1
ATOM 5312 N N . LEU B 1 229 ? 59.505 -16.711 31.737 1.00 15.49 229 LEU B N 1
ATOM 5313 C CA . LEU B 1 229 ? 59.091 -15.796 30.672 1.00 14.84 229 LEU B CA 1
ATOM 5314 C C . LEU B 1 229 ? 60.283 -15.600 29.749 1.00 15.63 229 LEU B C 1
ATOM 5315 O O . LEU B 1 229 ? 60.522 -14.510 29.225 1.00 15.69 229 LEU B O 1
ATOM 5320 N N . TYR B 1 230 ? 61.044 -16.674 29.578 1.00 16.80 230 TYR B N 1
ATOM 5321 C CA . TYR B 1 230 ? 62.234 -16.663 28.745 1.00 16.31 230 TYR B CA 1
ATOM 5322 C C . TYR B 1 230 ? 63.303 -15.714 29.251 1.00 15.08 230 TYR B C 1
ATOM 5323 O O . TYR B 1 230 ? 63.246 -15.251 30.385 1.00 14.84 230 TYR B O 1
ATOM 5332 N N . GLU B 1 231 ? 64.286 -15.436 28.402 1.00 17.19 231 GLU B N 1
ATOM 5333 C CA . GLU B 1 231 ? 65.551 -14.862 28.859 1.00 17.40 231 GLU B CA 1
ATOM 5334 C C . GLU B 1 231 ? 65.768 -13.419 28.427 1.00 16.56 231 GLU B C 1
ATOM 5335 O O . GLU B 1 231 ? 65.225 -12.970 27.421 1.00 17.54 231 GLU B O 1
ATOM 5341 N N . ARG B 1 232 ? 66.581 -12.707 29.197 1.00 16.10 232 ARG B N 1
ATOM 5342 C CA . ARG B 1 232 ? 67.142 -11.438 28.766 1.00 16.18 232 ARG B CA 1
ATOM 5343 C C . ARG B 1 232 ? 68.652 -11.594 28.582 1.00 16.75 232 ARG B C 1
ATOM 5344 O O . ARG B 1 232 ? 69.303 -12.339 29.329 1.00 17.63 232 ARG B O 1
ATOM 5352 N N . ASP B 1 233 ? 69.207 -10.895 27.592 1.00 15.00 233 ASP B N 1
ATOM 5353 C CA . ASP B 1 233 ? 70.640 -10.975 27.314 1.00 15.05 233 ASP B CA 1
ATOM 5354 C C . ASP B 1 233 ? 71.344 -9.721 27.807 1.00 15.96 233 ASP B C 1
ATOM 5355 O O . ASP B 1 233 ? 71.134 -8.638 27.259 1.00 14.84 233 ASP B O 1
ATOM 5360 N N . CYS B 1 234 ? 72.186 -9.880 28.830 1.00 15.90 234 CYS B N 1
ATOM 5361 C CA . CYS B 1 234 ? 72.824 -8.749 29.506 1.00 18.05 234 CYS B CA 1
ATOM 5362 C C . CYS B 1 234 ? 74.339 -8.733 29.245 1.00 19.48 234 CYS B C 1
ATOM 5363 O O . CYS B 1 234 ? 75.108 -8.178 30.032 1.00 19.06 234 CYS B O 1
ATOM 5366 N N . SER B 1 235 ? 74.762 -9.345 28.144 1.00 20.45 235 SER B N 1
ATOM 5367 C CA . SER B 1 235 ? 76.182 -9.484 27.848 1.00 22.51 235 SER B CA 1
ATOM 5368 C C . SER B 1 235 ? 76.882 -8.139 27.764 1.00 24.41 235 SER B C 1
ATOM 5369 O O . SER B 1 235 ? 78.041 -8.015 28.152 1.00 27.10 235 SER B O 1
ATOM 5372 N N . VAL B 1 236 ? 76.176 -7.137 27.248 1.00 25.27 236 VAL B N 1
ATOM 5373 C CA . VAL B 1 236 ? 76.761 -5.825 27.010 1.00 23.32 236 VAL B CA 1
ATOM 5374 C C . VAL B 1 236 ? 76.982 -5.060 28.306 1.00 25.72 236 VAL B C 1
ATOM 5375 O O . VAL B 1 236 ? 76.061 -4.459 28.862 1.00 24.03 236 VAL B O 1
ATOM 5379 N N . GLN B 1 237 ? 78.229 -5.082 28.766 1.00 27.35 237 GLN B N 1
ATOM 5380 C CA . GLN B 1 237 ? 78.589 -4.573 30.077 1.00 27.50 237 GLN B CA 1
ATOM 5381 C C . GLN B 1 237 ? 79.853 -3.720 29.979 1.00 30.44 237 GLN B C 1
ATOM 5382 O O . GLN B 1 237 ? 80.770 -4.019 29.211 1.00 31.12 237 GLN B O 1
ATOM 5388 N N . ARG B 1 238 ? 79.898 -2.648 30.751 1.00 32.63 238 ARG B N 1
ATOM 5389 C CA . ARG B 1 238 ? 81.115 -1.871 30.878 1.00 35.53 238 ARG B CA 1
ATOM 5390 C C . ARG B 1 238 ? 81.656 -2.067 32.294 1.00 37.11 238 ARG B C 1
ATOM 5391 O O . ARG B 1 238 ? 81.062 -1.595 33.265 1.00 36.98 238 ARG B O 1
ATOM 5399 N N . ARG B 1 239 ? 82.775 -2.777 32.403 1.00 37.94 239 ARG B N 1
ATOM 5400 C CA . ARG B 1 239 ? 83.341 -3.116 33.701 1.00 38.12 239 ARG B CA 1
ATOM 5401 C C . ARG B 1 239 ? 82.327 -3.877 34.552 1.00 37.73 239 ARG B C 1
ATOM 5402 O O . ARG B 1 239 ? 82.125 -3.579 35.730 1.00 37.19 239 ARG B O 1
ATOM 5410 N N . HIS B 1 240 ? 81.687 -4.858 33.921 1.00 37.40 240 HIS B N 1
ATOM 5411 C CA . HIS B 1 240 ? 80.750 -5.769 34.580 1.00 37.83 240 HIS B CA 1
ATOM 5412 C C . HIS B 1 240 ? 79.484 -5.101 35.093 1.00 36.12 240 HIS B C 1
ATOM 5413 O O . HIS B 1 240 ? 78.679 -5.726 35.784 1.00 36.33 240 HIS B O 1
ATOM 5420 N N . GLN B 1 241 ? 79.315 -3.830 34.751 1.00 33.74 241 GLN B N 1
ATOM 5421 C CA . GLN B 1 241 ? 78.053 -3.134 34.967 1.00 31.98 241 GLN B CA 1
ATOM 5422 C C . GLN B 1 241 ? 77.165 -3.374 33.749 1.00 29.37 241 GLN B C 1
ATOM 5423 O O . GLN B 1 241 ? 77.666 -3.467 32.634 1.00 28.70 241 GLN B O 1
ATOM 5429 N N . LYS B 1 242 ? 75.854 -3.474 33.951 1.00 26.50 242 LYS B N 1
ATOM 5430 C CA . LYS B 1 242 ? 74.952 -3.668 32.816 1.00 22.40 242 LYS B CA 1
ATOM 5431 C C . LYS B 1 242 ? 74.679 -2.355 32.104 1.00 19.59 242 LYS B C 1
ATOM 5432 O O . LYS B 1 242 ? 74.293 -1.365 32.726 1.00 18.16 242 LYS B O 1
ATOM 5438 N N . VAL B 1 243 ? 74.878 -2.348 30.792 1.00 17.66 243 VAL B N 1
ATOM 5439 C CA . VAL B 1 243 ? 74.685 -1.134 30.013 1.00 15.58 243 VAL B CA 1
ATOM 5440 C C . VAL B 1 243 ? 73.504 -1.250 29.060 1.00 15.15 243 VAL B C 1
ATOM 5441 O O . VAL B 1 243 ? 72.647 -0.361 29.014 1.00 15.11 243 VAL B O 1
ATOM 5445 N N . VAL B 1 244 ? 73.451 -2.342 28.300 1.00 14.84 244 VAL B N 1
ATOM 5446 C CA . VAL B 1 244 ? 72.343 -2.559 27.364 1.00 15.14 244 VAL B CA 1
ATOM 5447 C C . VAL B 1 244 ? 71.862 -4.001 27.367 1.00 14.84 244 VAL B C 1
ATOM 5448 O O . VAL B 1 244 ? 72.602 -4.914 27.003 1.00 14.84 244 VAL B O 1
ATOM 5452 N N . GLU B 1 245 ? 70.613 -4.197 27.768 1.00 14.84 245 GLU B N 1
ATOM 5453 C CA . GLU B 1 245 ? 70.010 -5.518 27.791 1.00 14.84 245 GLU B CA 1
ATOM 5454 C C . GLU B 1 245 ? 69.072 -5.741 26.602 1.00 14.84 245 GLU B C 1
ATOM 5455 O O . GLU B 1 245 ? 68.365 -4.824 26.175 1.00 14.84 245 GLU B O 1
ATOM 5461 N N . VAL B 1 246 ? 69.071 -6.962 26.069 1.00 15.09 246 VAL B N 1
ATOM 5462 C CA . VAL B 1 246 ? 68.224 -7.306 24.921 1.00 14.91 246 VAL B CA 1
ATOM 5463 C C . VAL B 1 246 ? 67.425 -8.589 25.145 1.00 15.41 246 VAL B C 1
ATOM 5464 O O . VAL B 1 246 ? 67.900 -9.520 25.788 1.00 15.36 246 VAL B O 1
ATOM 5468 N N . ALA B 1 247 ? 66.209 -8.643 24.611 1.00 15.23 247 ALA B N 1
ATOM 5469 C CA . ALA B 1 247 ? 65.392 -9.845 24.751 1.00 16.75 247 ALA B CA 1
ATOM 5470 C C . ALA B 1 247 ? 64.524 -10.092 23.536 1.00 16.01 247 ALA B C 1
ATOM 5471 O O . ALA B 1 247 ? 63.910 -9.164 23.006 1.00 16.39 247 ALA B O 1
ATOM 5473 N N . PRO B 1 248 ? 64.493 -11.348 23.055 1.00 17.22 248 PRO B N 1
ATOM 5474 C CA . PRO B 1 248 ? 65.297 -12.427 23.651 1.00 18.33 248 PRO B CA 1
ATOM 5475 C C . PRO B 1 248 ? 66.728 -12.257 23.143 1.00 19.20 248 PRO B C 1
ATOM 5476 O O . PRO B 1 248 ? 66.970 -11.434 22.268 1.00 19.64 248 PRO B O 1
ATOM 5480 N N . SER B 1 249 ? 67.665 -13.033 23.673 1.00 20.89 249 SER B N 1
ATOM 5481 C CA . SER B 1 249 ? 69.039 -12.994 23.176 1.00 21.56 249 SER B CA 1
ATOM 5482 C C . SER B 1 249 ? 69.013 -13.299 21.685 1.00 20.33 249 SER B C 1
ATOM 5483 O O . SER B 1 249 ? 68.358 -14.239 21.253 1.00 21.75 249 SER B O 1
ATOM 5486 N N . VAL B 1 250 ? 69.730 -12.507 20.901 1.00 23.45 250 VAL B N 1
ATOM 5487 C CA . VAL B 1 250 ? 69.607 -12.556 19.447 1.00 22.67 250 VAL B CA 1
ATOM 5488 C C . VAL B 1 250 ? 70.179 -13.814 18.804 1.00 25.15 250 VAL B C 1
ATOM 5489 O O . VAL B 1 250 ? 69.527 -14.424 17.954 1.00 26.82 250 VAL B O 1
ATOM 5493 N N . SER B 1 251 ? 71.388 -14.205 19.197 1.00 26.18 251 SER B N 1
ATOM 5494 C CA . SER B 1 251 ? 72.054 -15.342 18.566 1.00 28.84 251 SER B CA 1
ATOM 5495 C C . SER B 1 251 ? 72.192 -16.543 19.489 1.00 30.40 251 SER B C 1
ATOM 5496 O O . SER B 1 251 ? 73.210 -17.228 19.464 1.00 32.00 251 SER B O 1
ATOM 5499 N N . LEU B 1 252 ? 71.174 -16.804 20.299 1.00 30.73 252 LEU B N 1
ATOM 5500 C CA . LEU B 1 252 ? 71.211 -17.945 21.206 1.00 31.06 252 LEU B CA 1
ATOM 5501 C C . LEU B 1 252 ? 70.302 -19.069 20.691 1.00 31.04 252 LEU B C 1
ATOM 5502 O O . LEU B 1 252 ? 69.092 -18.899 20.564 1.00 29.42 252 LEU B O 1
ATOM 5507 N N . SER B 1 253 ? 70.907 -20.213 20.387 1.00 32.24 253 SER B N 1
ATOM 5508 C CA . SER B 1 253 ? 70.197 -21.380 19.855 1.00 32.87 253 SER B CA 1
ATOM 5509 C C . SER B 1 253 ? 68.894 -21.663 20.612 1.00 33.19 253 SER B C 1
ATOM 5510 O O . SER B 1 253 ? 68.763 -21.325 21.784 1.00 32.46 253 SER B O 1
ATOM 5513 N N . ASP B 1 254 ? 67.928 -22.284 19.945 1.00 33.61 254 ASP B N 1
ATOM 5514 C CA . ASP B 1 254 ? 66.664 -22.604 20.607 1.00 35.12 254 ASP B CA 1
ATOM 5515 C C . ASP B 1 254 ? 66.824 -23.779 21.566 1.00 34.26 254 ASP B C 1
ATOM 5516 O O . ASP B 1 254 ? 66.319 -23.756 22.685 1.00 34.26 254 ASP B O 1
ATOM 5521 N N . GLU B 1 255 ? 67.533 -24.806 21.117 1.00 34.74 255 GLU B N 1
ATOM 5522 C CA . GLU B 1 255 ? 67.845 -25.946 21.968 1.00 34.28 255 GLU B CA 1
ATOM 5523 C C . GLU B 1 255 ? 68.430 -25.404 23.256 1.00 32.78 255 GLU B C 1
ATOM 5524 O O . GLU B 1 255 ? 67.943 -25.699 24.343 1.00 34.61 255 GLU B O 1
ATOM 5530 N N . LEU B 1 256 ? 69.471 -24.593 23.112 1.00 30.92 256 LEU B N 1
ATOM 5531 C CA . LEU B 1 256 ? 70.208 -24.048 24.240 1.00 31.19 256 LEU B CA 1
ATOM 5532 C C . LEU B 1 256 ? 69.324 -23.128 25.071 1.00 31.13 256 LEU B C 1
ATOM 5533 O O . LEU B 1 256 ? 69.343 -23.176 26.305 1.00 31.60 256 LEU B O 1
ATOM 5538 N N . ARG B 1 257 ? 68.542 -22.298 24.393 1.00 31.73 257 ARG B N 1
ATOM 5539 C CA . ARG B 1 257 ? 67.547 -21.477 25.072 1.00 33.03 257 ARG B CA 1
ATOM 5540 C C . ARG B 1 257 ? 66.636 -22.363 25.915 1.00 31.79 257 ARG B C 1
ATOM 5541 O O . ARG B 1 257 ? 66.498 -22.158 27.119 1.00 32.85 257 ARG B O 1
ATOM 5549 N N . GLN B 1 258 ? 66.019 -23.352 25.282 1.00 31.11 258 GLN B N 1
ATOM 5550 C CA . GLN B 1 258 ? 65.121 -24.246 26.003 1.00 31.92 258 GLN B CA 1
ATOM 5551 C C . GLN B 1 258 ? 65.836 -24.876 27.188 1.00 31.05 258 GLN B C 1
ATOM 5552 O O . GLN B 1 258 ? 65.297 -24.924 28.297 1.00 29.94 258 GLN B O 1
ATOM 5558 N N . ARG B 1 259 ? 67.058 -25.348 26.953 1.00 28.67 259 ARG B N 1
ATOM 5559 C CA . ARG B 1 259 ? 67.835 -25.969 28.015 1.00 27.10 259 ARG B CA 1
ATOM 5560 C C . ARG B 1 259 ? 68.101 -24.991 29.151 1.00 25.88 259 ARG B C 1
ATOM 5561 O O . ARG B 1 259 ? 68.112 -25.374 30.319 1.00 25.50 259 ARG B O 1
ATOM 5569 N N . ILE B 1 260 ? 68.318 -23.724 28.822 1.00 24.48 260 ILE B N 1
ATOM 5570 C CA . ILE B 1 260 ? 68.673 -22.776 29.866 1.00 22.70 260 ILE B CA 1
ATOM 5571 C C . ILE B 1 260 ? 67.449 -22.374 30.675 1.00 22.17 260 ILE B C 1
ATOM 5572 O O . ILE B 1 260 ? 67.527 -22.200 31.889 1.00 23.72 260 ILE B O 1
ATOM 5577 N N . CYS B 1 261 ? 66.311 -22.237 30.013 1.00 19.72 261 CYS B N 1
ATOM 5578 C CA . CYS B 1 261 ? 65.107 -21.860 30.728 1.00 20.01 261 CYS B CA 1
ATOM 5579 C C . CYS B 1 261 ? 64.615 -22.959 31.675 1.00 20.43 261 CYS B C 1
ATOM 5580 O O . CYS B 1 261 ? 64.243 -22.686 32.825 1.00 18.53 261 CYS B O 1
ATOM 5583 N N . GLU B 1 262 ? 64.623 -24.199 31.202 1.00 20.22 262 GLU B N 1
ATOM 5584 C CA . GLU B 1 262 ? 64.184 -25.312 32.034 1.00 23.29 262 GLU B CA 1
ATOM 5585 C C . GLU B 1 262 ? 65.048 -25.418 33.290 1.00 22.73 262 GLU B C 1
ATOM 5586 O O . GLU B 1 262 ? 64.551 -25.700 34.384 1.00 20.23 262 GLU B O 1
ATOM 5592 N N . ALA B 1 263 ? 66.343 -25.174 33.122 1.00 22.73 263 ALA B N 1
ATOM 5593 C CA . ALA B 1 263 ? 67.268 -25.159 34.242 1.00 21.80 263 ALA B CA 1
ATOM 5594 C C . ALA B 1 263 ? 66.770 -24.187 35.311 1.00 22.37 263 ALA B C 1
ATOM 5595 O O . ALA B 1 263 ? 66.767 -24.509 36.501 1.00 23.21 263 ALA B O 1
ATOM 5597 N N . ALA B 1 264 ? 66.337 -23.008 34.878 1.00 21.94 264 ALA B N 1
ATOM 5598 C CA . ALA B 1 264 ? 65.831 -21.980 35.789 1.00 21.20 264 ALA B CA 1
ATOM 5599 C C . ALA B 1 264 ? 64.538 -22.400 36.483 1.00 19.34 264 ALA B C 1
ATOM 5600 O O . ALA B 1 264 ? 64.344 -22.114 37.664 1.00 22.15 264 ALA B O 1
ATOM 5602 N N . VAL B 1 265 ? 63.652 -23.056 35.740 1.00 18.80 265 VAL B N 1
ATOM 5603 C CA . VAL B 1 265 ? 62.384 -23.543 36.279 1.00 17.30 265 VAL B CA 1
ATOM 5604 C C . VAL B 1 265 ? 62.630 -24.701 37.246 1.00 18.36 265 VAL B C 1
ATOM 5605 O O . VAL B 1 265 ? 62.166 -24.686 38.381 1.00 17.82 265 VAL B O 1
ATOM 5609 N N . GLN B 1 266 ? 63.378 -25.696 36.781 1.00 19.74 266 GLN B N 1
ATOM 5610 C CA . GLN B 1 266 ? 63.765 -26.836 37.605 1.00 19.48 266 GLN B CA 1
ATOM 5611 C C . GLN B 1 266 ? 64.316 -26.378 38.958 1.00 17.88 266 GLN B C 1
ATOM 5612 O O . GLN B 1 266 ? 63.981 -26.946 39.992 1.00 19.12 266 GLN B O 1
ATOM 5618 N N . LEU B 1 267 ? 65.154 -25.349 38.949 1.00 17.86 267 LEU B N 1
ATOM 5619 C CA . LEU B 1 267 ? 65.808 -24.892 40.172 1.00 19.93 267 LEU B CA 1
ATOM 5620 C C . LEU B 1 267 ? 64.848 -24.150 41.094 1.00 19.95 267 LEU B C 1
ATOM 5621 O O . LEU B 1 267 ? 64.887 -24.315 42.309 1.00 21.22 267 LEU B O 1
ATOM 5626 N N . MET B 1 268 ? 63.986 -23.329 40.514 1.00 20.17 268 MET B N 1
ATOM 5627 C CA . MET B 1 268 ? 63.039 -22.564 41.307 1.00 20.58 268 MET B CA 1
ATOM 5628 C C . MET B 1 268 ? 61.908 -23.443 41.846 1.00 19.96 268 MET B C 1
ATOM 5629 O O . MET B 1 268 ? 61.400 -23.217 42.948 1.00 17.32 268 MET B O 1
ATOM 5634 N N . ARG B 1 269 ? 61.525 -24.458 41.079 1.00 20.22 269 ARG B N 1
ATOM 5635 C CA . ARG B 1 269 ? 60.528 -25.403 41.554 1.00 20.66 269 ARG B CA 1
ATOM 5636 C C . ARG B 1 269 ? 61.060 -26.205 42.731 1.00 21.85 269 ARG B C 1
ATOM 5637 O O . ARG B 1 269 ? 60.313 -26.558 43.649 1.00 21.08 269 ARG B O 1
ATOM 5645 N N . SER B 1 270 ? 62.356 -26.491 42.711 1.00 21.66 270 SER B N 1
ATOM 5646 C CA . SER B 1 270 ? 62.909 -27.387 43.698 1.00 22.64 270 SER B CA 1
ATOM 5647 C C . SER B 1 270 ? 63.007 -26.679 45.035 1.00 23.45 270 SER B C 1
ATOM 5648 O O . SER B 1 270 ? 63.150 -27.330 46.070 1.00 24.40 270 SER B O 1
ATOM 5651 N N . VAL B 1 271 ? 62.927 -25.347 45.015 1.00 22.98 271 VAL B N 1
ATOM 5652 C CA . VAL B 1 271 ? 62.962 -24.555 46.251 1.00 21.30 271 VAL B CA 1
ATOM 5653 C C . VAL B 1 271 ? 61.584 -23.973 46.592 1.00 20.40 271 VAL B C 1
ATOM 5654 O O . VAL B 1 271 ? 61.417 -23.326 47.625 1.00 18.28 271 VAL B O 1
ATOM 5658 N N . GLY B 1 272 ? 60.602 -24.204 45.720 1.00 19.93 272 GLY B N 1
ATOM 5659 C CA . GLY B 1 272 ? 59.278 -23.638 45.925 1.00 18.89 272 GLY B CA 1
ATOM 5660 C C . GLY B 1 272 ? 59.267 -22.117 45.917 1.00 19.11 272 GLY B C 1
ATOM 5661 O O . GLY B 1 272 ? 58.541 -21.483 46.687 1.00 18.07 272 GLY B O 1
ATOM 5662 N N . TYR B 1 273 ? 60.074 -21.527 45.040 1.00 19.73 273 TYR B N 1
ATOM 5663 C CA . TYR B 1 273 ? 60.193 -20.072 44.942 1.00 16.87 273 TYR B CA 1
ATOM 5664 C C . TYR B 1 273 ? 58.849 -19.438 44.600 1.00 16.37 273 TYR B C 1
ATOM 5665 O O . TYR B 1 273 ? 58.072 -19.995 43.832 1.00 14.84 273 TYR B O 1
ATOM 5674 N N . VAL B 1 274 ? 58.588 -18.266 45.173 1.00 17.72 274 VAL B N 1
ATOM 5675 C CA . VAL B 1 274 ? 57.313 -17.578 44.982 1.00 17.43 274 VAL B CA 1
ATOM 5676 C C . VAL B 1 274 ? 57.500 -16.094 44.622 1.00 16.39 274 VAL B C 1
ATOM 5677 O O . VAL B 1 274 ? 58.415 -15.432 45.119 1.00 16.49 274 VAL B O 1
ATOM 5681 N N . ASN B 1 275 ? 56.623 -15.602 43.743 1.00 16.81 275 ASN B N 1
ATOM 5682 C CA . ASN B 1 275 ? 56.649 -14.238 43.192 1.00 15.95 275 ASN B CA 1
ATOM 5683 C C . ASN B 1 275 ? 57.724 -14.108 42.120 1.00 15.82 275 ASN B C 1
ATOM 5684 O O . ASN B 1 275 ? 58.021 -15.074 41.419 1.00 14.84 275 ASN B O 1
ATOM 5689 N N . ALA B 1 276 ? 58.294 -12.916 41.977 1.00 16.17 276 ALA B N 1
ATOM 5690 C CA . ALA B 1 276 ? 59.187 -12.637 40.849 1.00 15.80 276 ALA B CA 1
ATOM 5691 C C . ALA B 1 276 ? 60.656 -12.838 41.212 1.00 14.84 276 ALA B C 1
ATOM 5692 O O . ALA B 1 276 ? 61.106 -12.409 42.277 1.00 15.35 276 ALA B O 1
ATOM 5694 N N . GLY B 1 277 ? 61.393 -13.492 40.317 1.00 14.84 277 GLY B N 1
ATOM 5695 C CA . GLY B 1 277 ? 62.799 -13.759 40.553 1.00 14.84 277 GLY B CA 1
ATOM 5696 C C . GLY B 1 277 ? 63.569 -14.096 39.286 1.00 14.84 277 GLY B C 1
ATOM 5697 O O . GLY B 1 277 ? 62.988 -14.551 38.300 1.00 15.91 277 GLY B O 1
ATOM 5698 N N . THR B 1 278 ? 64.880 -13.878 39.306 1.00 15.15 278 THR B N 1
ATOM 5699 C CA . THR B 1 278 ? 65.701 -14.122 38.124 1.00 16.44 278 THR B CA 1
ATOM 5700 C C . THR B 1 278 ? 66.891 -15.035 38.388 1.00 17.33 278 THR B C 1
ATOM 5701 O O . THR B 1 278 ? 67.595 -14.904 39.396 1.00 17.03 278 THR B O 1
ATOM 5705 N N . VAL B 1 279 ? 67.109 -15.964 37.468 1.00 17.72 279 VAL B N 1
ATOM 5706 C CA . VAL B 1 279 ? 68.231 -16.886 37.567 1.00 17.85 279 VAL B CA 1
ATOM 5707 C C . VAL B 1 279 ? 69.266 -16.527 36.505 1.00 17.61 279 VAL B C 1
ATOM 5708 O O . VAL B 1 279 ? 68.985 -16.651 35.316 1.00 15.69 279 VAL B O 1
ATOM 5712 N N . GLU B 1 280 ? 70.453 -16.092 36.930 1.00 17.57 280 GLU B N 1
ATOM 5713 C CA . GLU B 1 280 ? 71.514 -15.724 35.984 1.00 19.22 280 GLU B CA 1
ATOM 5714 C C . GLU B 1 280 ? 72.440 -16.895 35.645 1.00 20.24 280 GLU B C 1
ATOM 5715 O O . GLU B 1 280 ? 72.813 -17.684 36.519 1.00 17.39 280 GLU B O 1
ATOM 5721 N N . PHE B 1 281 ? 72.815 -16.977 34.367 1.00 21.94 281 PHE B N 1
ATOM 5722 C CA . PHE B 1 281 ? 73.718 -18.005 33.855 1.00 22.35 281 PHE B CA 1
ATOM 5723 C C . PHE B 1 281 ? 74.880 -17.357 33.100 1.00 24.83 281 PHE B C 1
ATOM 5724 O O . PHE B 1 281 ? 74.770 -16.221 32.625 1.00 24.75 281 PHE B O 1
ATOM 5732 N N . LEU B 1 282 ? 75.986 -18.087 32.977 1.00 24.63 282 LEU B N 1
ATOM 5733 C CA . LEU B 1 282 ? 77.015 -17.746 31.997 1.00 25.00 282 LEU B CA 1
ATOM 5734 C C . LEU B 1 282 ? 77.057 -18.841 30.948 1.00 23.75 282 LEU B C 1
ATOM 5735 O O . LEU B 1 282 ? 77.149 -20.014 31.282 1.00 26.02 282 LEU B O 1
ATOM 5740 N N . VAL B 1 283 ? 76.979 -18.461 29.680 1.00 23.16 283 VAL B N 1
ATOM 5741 C CA . VAL B 1 283 ? 76.985 -19.441 28.606 1.00 23.34 283 VAL B CA 1
ATOM 5742 C C . VAL B 1 283 ? 78.289 -19.400 27.810 1.00 25.49 283 VAL B C 1
ATOM 5743 O O . VAL B 1 283 ? 78.806 -18.328 27.496 1.00 24.95 283 VAL B O 1
ATOM 5747 N N . SER B 1 284 ? 78.818 -20.581 27.496 1.00 27.46 284 SER B N 1
ATOM 5748 C CA . SER B 1 284 ? 80.028 -20.717 26.681 1.00 26.11 284 SER B CA 1
ATOM 5749 C C . SER B 1 284 ? 79.807 -21.816 25.641 1.00 25.35 284 SER B C 1
ATOM 5750 O O . SER B 1 284 ? 79.846 -23.005 25.969 1.00 22.74 284 SER B O 1
ATOM 5753 N N . GLY B 1 285 ? 79.563 -21.414 24.395 1.00 24.48 285 GLY B N 1
ATOM 5754 C CA . GLY B 1 285 ? 79.300 -22.382 23.348 1.00 26.54 285 GLY B CA 1
ATOM 5755 C C . GLY B 1 285 ? 77.973 -23.096 23.519 1.00 28.52 285 GLY B C 1
ATOM 5756 O O . GLY B 1 285 ? 76.909 -22.513 23.306 1.00 29.23 285 GLY B O 1
ATOM 5757 N N . ASP B 1 286 ? 78.027 -24.365 23.906 1.00 30.18 286 ASP B N 1
ATOM 5758 C CA . ASP B 1 286 ? 76.811 -25.136 24.145 1.00 30.51 286 ASP B CA 1
ATOM 5759 C C . ASP B 1 286 ? 76.603 -25.360 25.638 1.00 29.66 286 ASP B C 1
ATOM 5760 O O . ASP B 1 286 ? 75.523 -25.757 26.071 1.00 29.77 286 ASP B O 1
ATOM 5765 N N . GLU B 1 287 ? 77.643 -25.098 26.421 1.00 27.98 287 GLU B N 1
ATOM 5766 C CA . GLU B 1 287 ? 77.561 -25.218 27.873 1.00 28.85 287 GLU B CA 1
ATOM 5767 C C . GLU B 1 287 ? 76.952 -23.959 28.492 1.00 26.65 287 GLU B C 1
ATOM 5768 O O . GLU B 1 287 ? 76.995 -22.887 27.892 1.00 26.72 287 GLU B O 1
ATOM 5774 N N . PHE B 1 288 ? 76.385 -24.093 29.687 1.00 24.62 288 PHE B N 1
ATOM 5775 C CA . PHE B 1 288 ? 76.023 -22.928 30.492 1.00 24.41 288 PHE B CA 1
ATOM 5776 C C . PHE B 1 288 ? 76.273 -23.206 31.979 1.00 24.04 288 PHE B C 1
ATOM 5777 O O . PHE B 1 288 ? 76.525 -24.347 32.361 1.00 24.11 288 PHE B O 1
ATOM 5785 N N . TYR B 1 289 ? 76.235 -22.170 32.815 1.00 22.77 289 TYR B N 1
ATOM 5786 C CA . TYR B 1 289 ? 76.544 -22.331 34.241 1.00 21.85 289 TYR B CA 1
ATOM 5787 C C . TYR B 1 289 ? 75.740 -21.373 35.123 1.00 19.10 289 TYR B C 1
ATOM 5788 O O . TYR B 1 289 ? 75.678 -20.175 34.859 1.00 15.58 289 TYR B O 1
ATOM 5797 N N . PHE B 1 290 ? 75.148 -21.906 36.186 1.00 18.90 290 PHE B N 1
ATOM 5798 C CA . PHE B 1 290 ? 74.445 -21.073 37.158 1.00 18.99 290 PHE B CA 1
ATOM 5799 C C . PHE B 1 290 ? 75.410 -20.214 37.952 1.00 20.04 290 PHE B C 1
ATOM 5800 O O . PHE B 1 290 ? 76.464 -20.677 38.378 1.00 20.25 290 PHE B O 1
ATOM 5808 N N . ILE B 1 291 ? 75.031 -18.965 38.184 1.00 21.61 291 ILE B N 1
ATOM 5809 C CA . ILE B 1 291 ? 75.846 -18.100 39.017 1.00 21.87 291 ILE B CA 1
ATOM 5810 C C . ILE B 1 291 ? 75.077 -17.344 40.115 1.00 21.50 291 ILE B C 1
ATOM 5811 O O . ILE B 1 291 ? 75.600 -17.124 41.210 1.00 21.70 291 ILE B O 1
ATOM 5816 N N . GLU B 1 292 ? 73.837 -16.959 39.842 1.00 22.94 292 GLU B N 1
ATOM 5817 C CA . GLU B 1 292 ? 73.113 -16.093 40.773 1.00 22.20 292 GLU B CA 1
ATOM 5818 C C . GLU B 1 292 ? 71.600 -16.157 40.579 1.00 21.70 292 GLU B C 1
ATOM 5819 O O . GLU B 1 292 ? 71.108 -16.318 39.464 1.00 22.26 292 GLU B O 1
ATOM 5825 N N . VAL B 1 293 ? 70.869 -16.024 41.678 1.00 20.83 293 VAL B N 1
ATOM 5826 C CA . VAL B 1 293 ? 69.450 -15.704 41.625 1.00 19.15 293 VAL B CA 1
ATOM 5827 C C . VAL B 1 293 ? 69.208 -14.295 42.196 1.00 19.92 293 VAL B C 1
ATOM 5828 O O . VAL B 1 293 ? 69.588 -14.007 43.335 1.00 19.69 293 VAL B O 1
ATOM 5832 N N . ASN B 1 294 ? 68.572 -13.430 41.407 1.00 18.05 294 ASN B N 1
ATOM 5833 C CA . ASN B 1 294 ? 68.120 -12.132 41.904 1.00 19.25 294 ASN B CA 1
ATOM 5834 C C . ASN B 1 294 ? 66.677 -12.234 42.385 1.00 19.85 294 ASN B C 1
ATOM 5835 O O . ASN B 1 294 ? 65.736 -12.201 41.583 1.00 20.16 294 ASN B O 1
ATOM 5840 N N . PRO B 1 295 ? 66.488 -12.381 43.709 1.00 21.55 295 PRO B N 1
ATOM 5841 C CA . PRO B 1 295 ? 65.196 -12.745 44.307 1.00 19.09 295 PRO B CA 1
ATOM 5842 C C . PRO B 1 295 ? 64.270 -11.548 44.374 1.00 19.40 295 PRO B C 1
ATOM 5843 O O . PRO B 1 295 ? 63.597 -11.319 45.376 1.00 21.42 295 PRO B O 1
ATOM 5847 N N . ARG B 1 296 ? 64.255 -10.774 43.302 1.00 19.38 296 ARG B N 1
ATOM 5848 C CA . ARG B 1 296 ? 63.496 -9.534 43.252 1.00 18.64 296 ARG B CA 1
ATOM 5849 C C . ARG B 1 296 ? 63.252 -9.214 41.774 1.00 19.11 296 ARG B C 1
ATOM 5850 O O . ARG B 1 296 ? 63.569 -10.018 40.902 1.00 17.93 296 ARG B O 1
ATOM 5858 N N . ILE B 1 297 ? 62.684 -8.046 41.501 1.00 18.41 297 ILE B N 1
ATOM 5859 C CA . ILE B 1 297 ? 62.520 -7.588 40.130 1.00 18.13 297 ILE B CA 1
ATOM 5860 C C . ILE B 1 297 ? 63.783 -6.836 39.708 1.00 17.96 297 ILE B C 1
ATOM 5861 O O . ILE B 1 297 ? 64.541 -6.355 40.563 1.00 19.09 297 ILE B O 1
ATOM 5866 N N . GLN B 1 298 ? 64.018 -6.750 38.400 1.00 15.92 298 GLN B N 1
ATOM 5867 C CA . GLN B 1 298 ? 65.175 -6.029 37.874 1.00 14.84 298 GLN B CA 1
ATOM 5868 C C . GLN B 1 298 ? 64.810 -4.858 36.986 1.00 14.91 298 GLN B C 1
ATOM 5869 O O . GLN B 1 298 ? 63.709 -4.794 36.436 1.00 15.04 298 GLN B O 1
ATOM 5875 N N . VAL B 1 299 ? 65.759 -3.940 36.844 1.00 14.92 299 VAL B N 1
ATOM 5876 C CA . VAL B 1 299 ? 65.584 -2.756 36.017 1.00 16.28 299 VAL B CA 1
ATOM 5877 C C . VAL B 1 299 ? 65.080 -3.174 34.646 1.00 14.84 299 VAL B C 1
ATOM 5878 O O . VAL B 1 299 ? 64.152 -2.582 34.103 1.00 14.84 299 VAL B O 1
ATOM 5882 N N . GLU B 1 300 ? 65.700 -4.220 34.113 1.00 14.84 300 GLU B N 1
ATOM 5883 C CA . GLU B 1 300 ? 65.508 -4.637 32.729 1.00 15.52 300 GLU B CA 1
ATOM 5884 C C . GLU B 1 300 ? 64.186 -5.347 32.497 1.00 15.19 300 GLU B C 1
ATOM 5885 O O . GLU B 1 300 ? 63.910 -5.761 31.379 1.00 14.84 300 GLU B O 1
ATOM 5891 N N . HIS B 1 301 ? 63.387 -5.514 33.548 1.00 16.58 301 HIS B N 1
ATOM 5892 C CA . HIS B 1 301 ? 62.174 -6.335 33.459 1.00 16.57 301 HIS B CA 1
ATOM 5893 C C . HIS B 1 301 ? 61.226 -5.814 32.374 1.00 15.64 301 HIS B C 1
ATOM 5894 O O . HIS B 1 301 ? 60.345 -6.531 31.919 1.00 14.84 301 HIS B O 1
ATOM 5901 N N . THR B 1 302 ? 61.407 -4.562 31.974 1.00 14.84 302 THR B N 1
ATOM 5902 C CA . THR B 1 302 ? 60.543 -3.950 30.976 1.00 14.86 302 THR B CA 1
ATOM 5903 C C 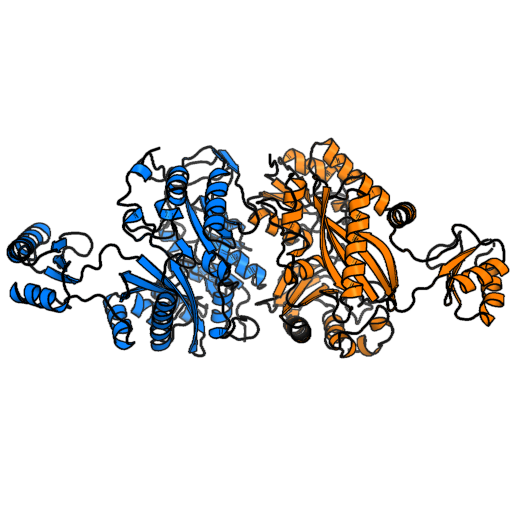. THR B 1 302 ? 60.564 -4.771 29.668 1.00 14.84 302 THR B C 1
ATOM 5904 O O . THR B 1 302 ? 59.513 -5.117 29.118 1.00 14.84 302 THR B O 1
ATOM 5908 N N . ILE B 1 303 ? 61.759 -5.092 29.187 1.00 14.84 303 ILE B N 1
ATOM 5909 C CA . ILE B 1 303 ? 61.907 -5.630 27.841 1.00 14.84 303 ILE B CA 1
ATOM 5910 C C . ILE B 1 303 ? 61.299 -7.037 27.714 1.00 15.83 303 ILE B C 1
ATOM 5911 O O . ILE B 1 303 ? 60.953 -7.471 26.609 1.00 14.84 303 ILE B O 1
ATOM 5916 N N . THR B 1 304 ? 61.180 -7.740 28.846 1.00 16.26 304 THR B N 1
ATOM 5917 C CA . THR B 1 304 ? 60.563 -9.074 28.882 1.00 14.99 304 THR B CA 1
ATOM 5918 C C . THR B 1 304 ? 59.043 -8.964 28.846 1.00 14.84 304 THR B C 1
ATOM 5919 O O . THR B 1 304 ? 58.373 -9.730 28.154 1.00 14.84 304 THR B O 1
ATOM 5923 N N . GLU B 1 305 ? 58.502 -7.997 29.575 1.00 14.84 305 GLU B N 1
ATOM 5924 C CA . GLU B 1 305 ? 57.080 -7.690 29.478 1.00 15.50 305 GLU B CA 1
ATOM 5925 C C . GLU B 1 305 ? 56.696 -7.416 28.026 1.00 15.76 305 GLU B C 1
ATOM 5926 O O . GLU B 1 305 ? 55.660 -7.884 27.557 1.00 14.84 305 GLU B O 1
ATOM 5932 N N . MET B 1 306 ? 57.548 -6.655 27.333 1.00 15.96 306 MET B N 1
ATOM 5933 C CA . MET B 1 306 ? 57.280 -6.175 25.988 1.00 14.84 306 MET B CA 1
ATOM 5934 C C . MET B 1 306 ? 57.209 -7.317 24.970 1.00 14.84 306 MET B C 1
ATOM 5935 O O . MET B 1 306 ? 56.370 -7.317 24.090 1.00 15.59 306 MET B O 1
ATOM 5940 N N . ILE B 1 307 ? 58.083 -8.299 25.081 1.00 14.84 307 ILE B N 1
ATOM 5941 C CA . ILE B 1 307 ? 58.064 -9.361 24.093 1.00 15.50 307 ILE B CA 1
ATOM 5942 C C . ILE B 1 307 ? 56.992 -10.409 24.368 1.00 15.75 307 ILE B C 1
ATOM 5943 O O . ILE B 1 307 ? 56.471 -11.008 23.428 1.00 14.84 307 ILE B O 1
ATOM 5948 N N . THR B 1 308 ? 56.666 -10.624 25.646 1.00 14.84 308 THR B N 1
ATOM 5949 C CA . THR B 1 308 ? 55.701 -11.647 26.017 1.00 14.84 308 THR B CA 1
ATOM 5950 C C . THR B 1 308 ? 54.294 -11.071 26.165 1.00 14.84 308 THR B C 1
ATOM 5951 O O . THR B 1 308 ? 53.310 -11.788 26.048 1.00 14.84 308 THR B O 1
ATOM 5955 N N . GLY B 1 309 ? 54.194 -9.772 26.408 1.00 15.23 309 GLY B N 1
ATOM 5956 C CA . GLY B 1 309 ? 52.894 -9.195 26.707 1.00 16.12 309 GLY B CA 1
ATOM 5957 C C . GLY B 1 309 ? 52.364 -9.620 28.065 1.00 16.76 309 GLY B C 1
ATOM 5958 O O . GLY B 1 309 ? 51.164 -9.817 28.249 1.00 19.30 309 GLY B O 1
ATOM 5959 N N . ILE B 1 310 ? 53.259 -9.770 29.032 1.00 17.75 310 ILE B N 1
ATOM 5960 C CA . ILE B 1 310 ? 52.840 -10.091 30.380 1.00 15.78 310 ILE B CA 1
ATOM 5961 C C . ILE B 1 310 ? 53.324 -9.013 31.333 1.00 16.15 310 ILE B C 1
ATOM 5962 O O . ILE B 1 310 ? 54.488 -8.634 31.305 1.00 18.13 310 ILE B O 1
ATOM 5967 N N . ASP B 1 311 ? 52.419 -8.488 32.151 1.00 16.23 311 ASP B N 1
ATOM 5968 C CA . ASP B 1 311 ? 52.770 -7.397 33.058 1.00 14.84 311 ASP B CA 1
ATOM 5969 C C . ASP B 1 311 ? 53.277 -8.028 34.340 1.00 14.93 311 ASP B C 1
ATOM 5970 O O . ASP B 1 311 ? 52.531 -8.666 35.081 1.00 14.84 311 ASP B O 1
ATOM 5975 N N . ILE B 1 312 ? 54.564 -7.851 34.584 1.00 16.26 312 ILE B N 1
ATOM 5976 C CA . ILE B 1 312 ? 55.250 -8.568 35.644 1.00 16.33 312 ILE B CA 1
ATOM 5977 C C . ILE B 1 312 ? 54.935 -7.954 37.012 1.00 16.67 312 ILE B C 1
ATOM 5978 O O . ILE B 1 312 ? 54.619 -8.675 37.957 1.00 16.35 312 ILE B O 1
ATOM 5983 N N . VAL B 1 313 ? 54.987 -6.628 37.110 1.00 15.30 313 VAL B N 1
ATOM 5984 C CA . VAL B 1 313 ? 54.647 -5.951 38.360 1.00 16.54 313 VAL B CA 1
ATOM 5985 C C . VAL B 1 313 ? 53.218 -6.264 38.816 1.00 16.64 313 VAL B C 1
ATOM 5986 O O . VAL B 1 313 ? 52.978 -6.485 39.996 1.00 15.31 313 VAL B O 1
ATOM 5990 N N . GLN B 1 314 ? 52.265 -6.279 37.887 1.00 16.66 314 GLN B N 1
ATOM 5991 C CA . GLN B 1 314 ? 50.895 -6.589 38.265 1.00 15.36 314 GLN B CA 1
ATOM 5992 C C . GLN B 1 314 ? 50.797 -8.030 38.741 1.00 14.84 314 GLN B C 1
ATOM 5993 O O . GLN B 1 314 ? 50.163 -8.311 39.753 1.00 14.98 314 GLN B O 1
ATOM 5999 N N . SER B 1 315 ? 51.439 -8.941 38.022 1.00 14.84 315 SER B N 1
ATOM 6000 C CA . SER B 1 315 ? 51.530 -10.326 38.470 1.00 15.83 315 SER B CA 1
ATOM 6001 C C . SER B 1 315 ? 52.178 -10.415 39.858 1.00 14.84 315 SER B C 1
ATOM 6002 O O . SER B 1 315 ? 51.777 -11.221 40.684 1.00 14.84 315 SER B O 1
ATOM 6005 N N . GLN B 1 316 ? 53.182 -9.587 40.106 1.00 14.84 316 GLN B N 1
ATOM 6006 C CA . GLN B 1 316 ? 53.803 -9.534 41.422 1.00 15.26 316 GLN B CA 1
ATOM 6007 C C . GLN B 1 316 ? 52.761 -9.253 42.503 1.00 16.16 316 GLN B C 1
ATOM 6008 O O . GLN B 1 316 ? 52.743 -9.902 43.558 1.00 14.84 316 GLN B O 1
ATOM 6014 N N . ILE B 1 317 ? 51.913 -8.263 42.240 1.00 15.09 317 ILE B N 1
ATOM 6015 C CA . ILE B 1 317 ? 50.986 -7.774 43.247 1.00 15.34 317 ILE B CA 1
ATOM 6016 C C . ILE B 1 317 ? 49.916 -8.835 43.478 1.00 17.12 317 ILE B C 1
ATOM 6017 O O . ILE B 1 317 ? 49.561 -9.144 44.623 1.00 14.84 317 ILE B O 1
ATOM 6022 N N . LEU B 1 318 ? 49.432 -9.418 42.384 1.00 15.87 318 LEU B N 1
ATOM 6023 C CA . LEU B 1 318 ? 48.352 -10.380 42.463 1.00 15.34 318 LEU B CA 1
ATOM 6024 C C . LEU B 1 318 ? 48.827 -11.689 43.080 1.00 14.84 318 LEU B C 1
ATOM 6025 O O . LEU B 1 318 ? 48.112 -12.311 43.860 1.00 14.84 318 LEU B O 1
ATOM 6030 N N . ILE B 1 319 ? 50.044 -12.101 42.755 1.00 15.03 319 ILE B N 1
ATOM 6031 C CA . ILE B 1 319 ? 50.590 -13.305 43.355 1.00 14.84 319 ILE B CA 1
ATOM 6032 C C . ILE B 1 319 ? 50.746 -13.162 44.872 1.00 16.64 319 ILE B C 1
ATOM 6033 O O . ILE B 1 319 ? 50.367 -14.061 45.624 1.00 17.06 319 ILE B O 1
ATOM 6038 N N . ALA B 1 320 ? 51.278 -12.028 45.329 1.00 17.83 320 ALA B N 1
ATOM 6039 C CA . ALA B 1 320 ? 51.379 -11.764 46.763 1.00 20.06 320 ALA B CA 1
ATOM 6040 C C . ALA B 1 320 ? 50.006 -11.655 47.436 1.00 22.12 320 ALA B C 1
ATOM 6041 O O . ALA B 1 320 ? 49.913 -11.689 48.660 1.00 24.41 320 ALA B O 1
ATOM 6043 N N . ASP B 1 321 ? 48.947 -11.523 46.643 1.00 22.51 321 ASP B N 1
ATOM 6044 C CA . ASP B 1 321 ? 47.592 -11.407 47.184 1.00 22.97 321 ASP B CA 1
ATOM 6045 C C . ASP B 1 321 ? 46.910 -12.768 47.199 1.00 22.85 321 ASP B C 1
ATOM 6046 O O . ASP B 1 321 ? 45.708 -12.871 47.456 1.00 22.63 321 ASP B O 1
ATOM 6051 N N . GLY B 1 322 ? 47.682 -13.809 46.901 1.00 22.77 322 GLY B N 1
ATOM 6052 C CA . GLY B 1 322 ? 47.159 -15.158 46.960 1.00 21.61 322 GLY B CA 1
ATOM 6053 C C . GLY B 1 322 ? 46.796 -15.732 45.605 1.00 22.59 322 GLY B C 1
ATOM 6054 O O . GLY B 1 322 ? 46.503 -16.923 45.501 1.00 22.27 322 GLY B O 1
ATOM 6055 N N . CYS B 1 323 ? 46.815 -14.901 44.564 1.00 22.95 323 CYS B N 1
ATOM 6056 C CA . CYS B 1 323 ? 46.329 -15.330 43.255 1.00 21.85 323 CYS B CA 1
ATOM 6057 C C . CYS B 1 323 ? 47.266 -16.301 42.557 1.00 21.35 323 CYS B C 1
ATOM 6058 O O . CYS B 1 323 ? 48.487 -16.101 42.519 1.00 20.65 323 CYS B O 1
ATOM 6061 N N . SER B 1 324 ? 46.672 -17.347 41.995 1.00 19.58 324 SER B N 1
ATOM 6062 C CA . SER B 1 324 ? 47.407 -18.386 41.281 1.00 19.30 324 SER B CA 1
ATOM 6063 C C . SER B 1 324 ? 47.965 -17.817 39.986 1.00 18.10 324 SER B C 1
ATOM 6064 O O . SER B 1 324 ? 47.395 -16.888 39.418 1.00 17.51 324 SER B O 1
ATOM 6067 N N . LEU B 1 325 ? 49.080 -18.377 39.524 1.00 16.92 325 LEU B N 1
ATOM 6068 C CA . LEU B 1 325 ? 49.706 -17.939 38.281 1.00 15.25 325 LEU B CA 1
ATOM 6069 C C . LEU B 1 325 ? 48.699 -17.940 37.142 1.00 15.78 325 LEU B C 1
ATOM 6070 O O . LEU B 1 325 ? 48.649 -17.005 36.342 1.00 14.84 325 LEU B O 1
ATOM 6075 N N . HIS B 1 326 ? 47.897 -18.996 37.080 1.00 15.01 326 HIS B N 1
ATOM 6076 C CA . HIS B 1 326 ? 47.033 -19.242 35.938 1.00 15.89 326 HIS B CA 1
ATOM 6077 C C . HIS B 1 326 ? 45.577 -18.900 36.212 1.00 17.27 326 HIS B C 1
ATOM 6078 O O . HIS B 1 326 ? 44.690 -19.179 35.396 1.00 18.85 326 HIS B O 1
ATOM 6085 N N . SER B 1 327 ? 45.341 -18.267 37.357 1.00 15.23 327 SER B N 1
ATOM 6086 C CA . SER B 1 327 ? 44.017 -17.771 37.699 1.00 14.84 327 SER B CA 1
ATOM 6087 C C . SER B 1 327 ? 43.520 -16.723 36.713 1.00 15.91 327 SER B C 1
ATOM 6088 O O . SER B 1 327 ? 44.277 -16.205 35.877 1.00 14.84 327 SER B O 1
ATOM 6091 N N . HIS B 1 328 ? 42.236 -16.403 36.831 1.00 15.65 328 HIS B N 1
ATOM 6092 C CA . HIS B 1 328 ? 41.634 -15.373 36.002 1.00 15.58 328 HIS B CA 1
ATOM 6093 C C . HIS B 1 328 ? 42.362 -14.035 36.156 1.00 15.24 328 HIS B C 1
ATOM 6094 O O . HIS B 1 328 ? 42.597 -13.323 35.166 1.00 14.89 328 HIS B O 1
ATOM 6101 N N . GLU B 1 329 ? 42.720 -13.701 37.395 1.00 14.84 329 GLU B N 1
ATOM 6102 C CA . GLU B 1 329 ? 43.299 -12.395 37.704 1.00 15.60 329 GLU B CA 1
ATOM 6103 C C . GLU B 1 329 ? 44.708 -12.228 37.134 1.00 14.84 329 GLU B C 1
ATOM 6104 O O . GLU B 1 329 ? 44.993 -11.261 36.431 1.00 14.84 329 GLU B O 1
ATOM 6110 N N . VAL B 1 330 ? 45.589 -13.173 37.434 1.00 15.72 330 VAL B N 1
ATOM 6111 C CA . VAL B 1 330 ? 46.961 -13.105 36.938 1.00 16.02 330 VAL B CA 1
ATOM 6112 C C . VAL B 1 330 ? 47.032 -13.399 35.443 1.00 16.23 330 VAL B C 1
ATOM 6113 O O . VAL B 1 330 ? 47.741 -12.721 34.720 1.00 15.79 330 VAL B O 1
ATOM 6117 N N . GLY B 1 331 ? 46.286 -14.403 34.989 1.00 17.35 331 GLY B N 1
ATOM 6118 C CA . GLY B 1 331 ? 45.967 -14.510 33.577 1.00 18.57 331 GLY B CA 1
ATOM 6119 C C . GLY B 1 331 ? 47.112 -14.991 32.705 1.00 19.18 331 GLY B C 1
ATOM 6120 O O . GLY B 1 331 ? 47.139 -14.746 31.497 1.00 19.23 331 GLY B O 1
ATOM 6121 N N . ILE B 1 332 ? 48.066 -15.681 33.312 1.00 19.37 332 ILE B N 1
ATOM 6122 C CA . ILE B 1 332 ? 49.212 -16.184 32.572 1.00 18.44 332 ILE B CA 1
ATOM 6123 C C . ILE B 1 332 ? 48.928 -17.562 32.011 1.00 20.19 332 ILE B C 1
ATOM 6124 O O . ILE B 1 332 ? 48.483 -18.463 32.714 1.00 21.25 332 ILE B O 1
ATOM 6129 N N . PRO B 1 333 ? 49.160 -17.733 30.710 1.00 21.75 333 PRO B N 1
ATOM 6130 C CA . PRO B 1 333 ? 48.849 -18.981 30.008 1.00 22.94 333 PRO B CA 1
ATOM 6131 C C . PRO B 1 333 ? 49.710 -20.151 30.465 1.00 24.88 333 PRO B C 1
ATOM 6132 O O . PRO B 1 333 ? 50.574 -19.999 31.335 1.00 24.00 333 PRO B O 1
ATOM 6136 N N . LYS B 1 334 ? 49.467 -21.314 29.866 1.00 25.40 334 LYS B N 1
ATOM 6137 C CA . LYS B 1 334 ? 50.225 -22.520 30.194 1.00 26.58 334 LYS B CA 1
ATOM 6138 C C . LYS B 1 334 ? 51.631 -22.286 29.672 1.00 24.31 334 LYS B C 1
ATOM 6139 O O . LYS B 1 334 ? 51.792 -21.621 28.658 1.00 23.25 334 LYS B O 1
ATOM 6145 N N . GLN B 1 335 ? 52.640 -22.820 30.354 1.00 23.44 335 GLN B N 1
ATOM 6146 C CA . GLN B 1 335 ? 54.019 -22.511 29.994 1.00 23.17 335 GLN B CA 1
ATOM 6147 C C . GLN B 1 335 ? 54.229 -22.699 28.512 1.00 24.02 335 GLN B C 1
ATOM 6148 O O . GLN B 1 335 ? 54.983 -21.954 27.883 1.00 23.93 335 GLN B O 1
ATOM 6154 N N . GLU B 1 336 ? 53.550 -23.700 27.967 1.00 24.03 336 GLU B N 1
ATOM 6155 C CA . GLU B 1 336 ? 53.726 -24.098 26.582 1.00 24.96 336 GLU B CA 1
ATOM 6156 C C . GLU B 1 336 ? 53.032 -23.123 25.634 1.00 24.92 336 GLU B C 1
ATOM 6157 O O . GLU B 1 336 ? 53.305 -23.125 24.435 1.00 25.78 336 GLU B O 1
ATOM 6163 N N . ASP B 1 337 ? 52.134 -22.299 26.169 1.00 25.42 337 ASP B N 1
ATOM 6164 C CA . ASP B 1 337 ? 51.354 -21.362 25.354 1.00 26.60 337 ASP B CA 1
ATOM 6165 C C . ASP B 1 337 ? 51.919 -19.947 25.426 1.00 26.94 337 ASP B C 1
ATOM 6166 O O . ASP B 1 337 ? 51.589 -19.096 24.602 1.00 26.49 337 ASP B O 1
ATOM 6171 N N . ILE B 1 338 ? 52.766 -19.698 26.419 1.00 27.56 338 ILE B N 1
ATOM 6172 C CA . ILE B 1 338 ? 53.499 -18.440 26.502 1.00 26.55 338 ILE B CA 1
ATOM 6173 C C . ILE B 1 338 ? 54.390 -18.307 25.267 1.00 28.54 338 ILE B C 1
ATOM 6174 O O . ILE B 1 338 ? 55.136 -19.230 24.937 1.00 29.81 338 ILE B O 1
ATOM 6179 N N . ARG B 1 339 ? 54.297 -17.164 24.588 1.00 28.55 339 ARG B N 1
ATOM 6180 C CA . ARG B 1 339 ? 55.057 -16.911 23.363 1.00 27.24 339 ARG B CA 1
ATOM 6181 C C . ARG B 1 339 ? 55.887 -15.640 23.483 1.00 26.66 339 ARG B C 1
ATOM 6182 O O . ARG B 1 339 ? 55.576 -14.752 24.277 1.00 26.98 339 ARG B O 1
ATOM 6190 N N . ILE B 1 340 ? 56.939 -15.549 22.682 1.00 26.09 340 ILE B N 1
ATOM 6191 C CA . ILE B 1 340 ? 57.630 -14.278 22.500 1.00 26.15 340 ILE B CA 1
ATOM 6192 C C . ILE B 1 340 ? 57.508 -13.786 21.069 1.00 24.99 340 ILE B C 1
ATOM 6193 O O . ILE B 1 340 ? 57.589 -14.561 20.113 1.00 24.42 340 ILE B O 1
ATOM 6198 N N . ASN B 1 341 ? 57.302 -12.486 20.931 1.00 23.64 341 ASN B N 1
ATOM 6199 C CA . ASN B 1 341 ? 57.173 -11.884 19.620 1.00 21.59 341 ASN B CA 1
ATOM 6200 C C . ASN B 1 341 ? 57.949 -10.589 19.570 1.00 19.48 341 ASN B C 1
ATOM 6201 O O . ASN B 1 341 ? 57.819 -9.756 20.461 1.00 18.72 341 ASN B O 1
ATOM 6206 N N . GLY B 1 342 ? 58.764 -10.428 18.532 1.00 17.73 342 GLY B N 1
ATOM 6207 C CA . GLY B 1 342 ? 59.558 -9.220 18.397 1.00 16.75 342 GLY B CA 1
ATOM 6208 C C . GLY B 1 342 ? 60.737 -9.171 19.356 1.00 15.62 342 GLY B C 1
ATOM 6209 O O . GLY B 1 342 ? 61.074 -10.166 19.993 1.00 15.30 342 GLY B O 1
ATOM 6210 N N . TYR B 1 343 ? 61.356 -8.002 19.462 1.00 15.06 343 TYR B N 1
ATOM 6211 C CA . TYR B 1 343 ? 62.565 -7.825 20.259 1.00 14.92 343 TYR B CA 1
ATOM 6212 C C . TYR B 1 343 ? 62.471 -6.550 21.102 1.00 14.84 343 TYR B C 1
ATOM 6213 O O . TYR B 1 343 ? 61.831 -5.577 20.710 1.00 14.84 343 TYR B O 1
ATOM 6222 N N 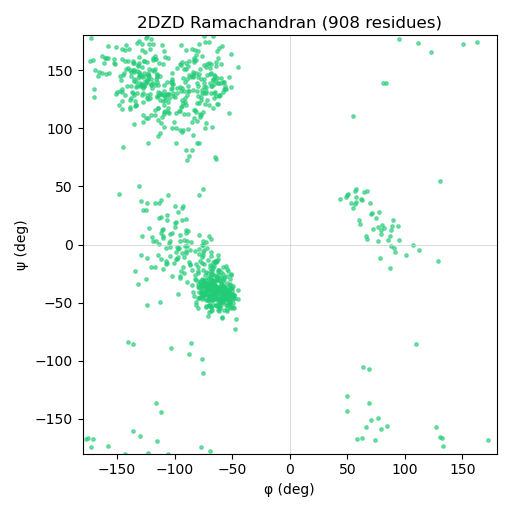. ALA B 1 344 ? 63.118 -6.556 22.261 1.00 15.59 344 ALA B N 1
ATOM 6223 C CA . ALA B 1 344 ? 63.073 -5.400 23.145 1.00 15.26 344 ALA B CA 1
ATOM 6224 C C . ALA B 1 344 ? 64.432 -5.092 23.755 1.00 14.84 344 ALA B C 1
ATOM 6225 O O . ALA B 1 344 ? 65.137 -5.995 24.195 1.00 14.84 344 ALA B O 1
ATOM 6227 N N . ILE B 1 345 ? 64.777 -3.803 23.779 1.00 15.93 345 ILE B N 1
ATOM 6228 C CA . ILE B 1 345 ? 66.073 -3.327 24.270 1.00 14.84 345 ILE B CA 1
ATOM 6229 C C . ILE B 1 345 ? 65.894 -2.218 25.320 1.00 15.51 345 ILE B C 1
ATOM 6230 O O . ILE B 1 345 ? 65.058 -1.332 25.152 1.00 16.13 345 ILE B O 1
ATOM 6235 N N . GLN B 1 346 ? 66.677 -2.266 26.398 1.00 15.07 346 GLN B N 1
ATOM 6236 C CA . GLN B 1 346 ? 66.638 -1.211 27.404 1.00 16.55 346 GLN B CA 1
ATOM 6237 C C . GLN B 1 346 ? 67.940 -0.417 27.538 1.00 18.32 346 GLN B C 1
ATOM 6238 O O . GLN B 1 346 ? 69.036 -0.961 27.394 1.00 16.35 346 GLN B O 1
ATOM 6244 N N . SER B 1 347 ? 67.794 0.871 27.842 1.00 18.73 347 SER B N 1
ATOM 6245 C CA . SER B 1 347 ? 68.926 1.776 28.045 1.00 19.15 347 SER B CA 1
ATOM 6246 C C . SER B 1 347 ? 68.599 2.655 29.249 1.00 18.62 347 SER B C 1
ATOM 6247 O O . SER B 1 347 ? 67.434 2.954 29.484 1.00 17.89 347 SER B O 1
ATOM 6250 N N . ARG B 1 348 ? 69.611 3.065 30.012 1.00 17.52 348 ARG B N 1
ATOM 6251 C CA . ARG B 1 348 ? 69.387 4.026 31.095 1.00 16.47 348 ARG B CA 1
ATOM 6252 C C . ARG B 1 348 ? 70.190 5.305 30.932 1.00 14.84 348 ARG B C 1
ATOM 6253 O O . ARG B 1 348 ? 71.402 5.309 31.051 1.00 15.14 348 ARG B O 1
ATOM 6261 N N . VAL B 1 349 ? 69.488 6.394 30.671 1.00 14.96 349 VAL B N 1
ATOM 6262 C CA . VAL B 1 349 ? 70.092 7.715 30.549 1.00 15.26 349 VAL B CA 1
ATOM 6263 C C . VAL B 1 349 ? 70.368 8.276 31.951 1.00 16.19 349 VAL B C 1
ATOM 6264 O O . VAL B 1 349 ? 69.440 8.415 32.755 1.00 14.84 349 VAL B O 1
ATOM 6268 N N . THR B 1 350 ? 71.640 8.589 32.232 1.00 15.43 350 THR B N 1
ATOM 6269 C CA . THR B 1 350 ? 72.038 9.195 33.507 1.00 15.22 350 THR B CA 1
ATOM 6270 C C . THR B 1 350 ? 72.789 10.510 33.289 1.00 16.31 350 THR B C 1
ATOM 6271 O O . THR B 1 350 ? 73.001 10.933 32.156 1.00 14.84 350 THR B O 1
ATOM 6275 N N . THR B 1 351 ? 73.191 11.156 34.380 1.00 15.72 351 THR B N 1
ATOM 6276 C CA . THR B 1 351 ? 74.050 12.332 34.281 1.00 16.64 351 THR B CA 1
ATOM 6277 C C . THR B 1 351 ? 75.518 11.941 34.401 1.00 20.75 351 THR B C 1
ATOM 6278 O O . THR B 1 351 ? 76.338 12.719 34.907 1.00 22.12 351 THR B O 1
ATOM 6282 N N . GLU B 1 352 ? 75.857 10.741 33.944 1.00 21.87 352 GLU B N 1
ATOM 6283 C CA . GLU B 1 352 ? 77.245 10.315 33.980 1.00 25.54 352 GLU B CA 1
ATOM 6284 C C . GLU B 1 352 ? 77.980 10.865 32.768 1.00 27.45 352 GLU B C 1
ATOM 6285 O O . GLU B 1 352 ? 77.753 10.423 31.639 1.00 27.11 352 GLU B O 1
ATOM 6291 N N . ASP B 1 353 ? 78.853 11.841 33.012 1.00 27.59 353 ASP B N 1
ATOM 6292 C CA . ASP B 1 353 ? 79.612 12.484 31.942 1.00 27.67 353 ASP B CA 1
ATOM 6293 C C . ASP B 1 353 ? 80.755 11.562 31.537 1.00 26.27 353 ASP B C 1
ATOM 6294 O O . ASP B 1 353 ? 81.700 11.346 32.298 1.00 26.29 353 ASP B O 1
ATOM 6299 N N . PRO B 1 354 ? 80.670 10.979 30.337 1.00 25.28 354 PRO B N 1
ATOM 6300 C CA . PRO B 1 354 ? 81.765 10.095 29.926 1.00 26.01 354 PRO B CA 1
ATOM 6301 C C . PRO B 1 354 ? 83.054 10.832 29.572 1.00 27.33 354 PRO B C 1
ATOM 6302 O O . PRO B 1 354 ? 84.043 10.217 29.184 1.00 26.73 354 PRO B O 1
ATOM 6306 N N . LEU B 1 355 ? 83.038 12.151 29.718 1.00 30.05 355 LEU B N 1
ATOM 6307 C CA . LEU B 1 355 ? 84.229 12.962 29.478 1.00 33.55 355 LEU B CA 1
ATOM 6308 C C . LEU B 1 355 ? 84.830 13.379 30.813 1.00 35.18 355 LEU B C 1
ATOM 6309 O O . LEU B 1 355 ? 85.860 14.053 30.877 1.00 35.59 355 LEU B O 1
ATOM 6314 N N . ASN B 1 356 ? 84.161 12.976 31.882 1.00 37.17 356 ASN B N 1
ATOM 6315 C CA . ASN B 1 356 ? 84.677 13.170 33.226 1.00 37.96 356 ASN B CA 1
ATOM 6316 C C . ASN B 1 356 ? 84.591 11.849 33.989 1.00 38.22 356 ASN B C 1
ATOM 6317 O O . ASN B 1 356 ? 84.053 11.796 35.092 1.00 38.77 356 ASN B O 1
ATOM 6322 N N . ASN B 1 357 ? 85.104 10.782 33.384 1.00 37.17 357 ASN B N 1
ATOM 6323 C CA . ASN B 1 357 ? 85.236 9.509 34.074 1.00 36.75 357 ASN B CA 1
ATOM 6324 C C . ASN B 1 357 ? 83.900 8.928 34.544 1.00 35.06 357 ASN B C 1
ATOM 6325 O O . ASN B 1 357 ? 83.871 8.049 35.409 1.00 33.24 357 ASN B O 1
ATOM 6330 N N . PHE B 1 358 ? 82.799 9.417 33.978 1.00 32.86 358 PHE B N 1
ATOM 6331 C CA . PHE B 1 358 ? 81.472 8.915 34.329 1.00 31.51 358 PHE B CA 1
ATOM 6332 C C . PHE B 1 358 ? 81.049 9.332 35.727 1.00 31.08 358 PHE B C 1
ATOM 6333 O O . PHE B 1 358 ? 80.245 8.663 36.370 1.00 30.55 358 PHE B O 1
ATOM 6341 N N . MET B 1 359 ? 81.599 10.448 36.185 1.00 31.93 359 MET B N 1
ATOM 6342 C CA . MET B 1 359 ? 81.199 11.042 37.447 1.00 33.04 359 MET B CA 1
ATOM 6343 C C . MET B 1 359 ? 79.841 11.711 37.256 1.00 32.39 359 MET B C 1
ATOM 6344 O O . MET B 1 359 ? 79.644 12.475 36.312 1.00 32.01 359 MET B O 1
ATOM 6349 N N . PRO B 1 360 ? 78.886 11.421 38.152 1.00 32.40 360 PRO B N 1
ATOM 6350 C CA . PRO B 1 360 ? 77.510 11.931 38.092 1.00 32.25 360 PRO B CA 1
ATOM 6351 C C . PRO B 1 360 ? 77.417 13.452 38.221 1.00 32.32 360 PRO B C 1
ATOM 6352 O O . PRO B 1 360 ? 77.850 14.037 39.216 1.00 31.55 360 PRO B O 1
ATOM 6356 N N . ASP B 1 361 ? 76.842 14.082 37.204 1.00 33.01 361 ASP B N 1
ATOM 6357 C CA . ASP B 1 361 ? 76.718 15.530 37.166 1.00 33.49 361 ASP B CA 1
ATOM 6358 C C . ASP B 1 361 ? 75.467 15.884 37.951 1.00 34.25 361 ASP B C 1
ATOM 6359 O O . ASP B 1 361 ? 74.489 15.136 37.935 1.00 36.50 361 ASP B O 1
ATOM 6364 N N . THR B 1 362 ? 75.503 17.011 38.656 1.00 35.05 362 THR B N 1
ATOM 6365 C CA . THR B 1 362 ? 74.353 17.466 39.432 1.00 33.94 362 THR B CA 1
ATOM 6366 C C . THR B 1 362 ? 73.953 18.860 38.946 1.00 34.23 362 THR B C 1
ATOM 6367 O O . THR B 1 362 ? 74.659 19.470 38.139 1.00 33.17 362 THR B O 1
ATOM 6371 N N . GLY B 1 363 ? 72.826 19.363 39.439 1.00 33.81 363 GLY B N 1
ATOM 6372 C CA . GLY B 1 363 ? 72.401 20.697 39.057 1.00 33.69 363 GLY B CA 1
ATOM 6373 C C . GLY B 1 363 ? 70.946 20.790 38.644 1.00 34.04 363 GLY B C 1
ATOM 6374 O O . GLY B 1 363 ? 70.152 19.873 38.881 1.00 34.00 363 GLY B O 1
ATOM 6375 N N . LYS B 1 364 ? 70.598 21.914 38.024 1.00 33.89 364 LYS B N 1
ATOM 6376 C CA . LYS B 1 364 ? 69.222 22.193 37.635 1.00 33.00 364 LYS B CA 1
ATOM 6377 C C . LYS B 1 364 ? 69.048 22.043 36.128 1.00 31.78 364 LYS B C 1
ATOM 6378 O O . LYS B 1 364 ? 69.732 22.702 35.348 1.00 30.62 364 LYS B O 1
ATOM 6384 N N . ILE B 1 365 ? 68.137 21.168 35.718 1.00 32.06 365 ILE B N 1
ATOM 6385 C CA . ILE B 1 365 ? 67.880 20.979 34.300 1.00 31.70 365 ILE B CA 1
ATOM 6386 C C . ILE B 1 365 ? 67.069 22.146 33.781 1.00 32.59 365 ILE B C 1
ATOM 6387 O O . ILE B 1 365 ? 65.909 22.335 34.162 1.00 32.80 365 ILE B O 1
ATOM 6392 N N . MET B 1 366 ? 67.681 22.927 32.904 1.00 33.03 366 MET B N 1
ATOM 6393 C CA . MET B 1 366 ? 67.024 24.108 32.377 1.00 33.68 366 MET B CA 1
ATOM 6394 C C . MET B 1 366 ? 66.105 23.754 31.212 1.00 31.68 366 MET B C 1
ATOM 6395 O O . MET B 1 366 ? 64.977 24.228 31.148 1.00 32.93 366 MET B O 1
ATOM 6400 N N . ALA B 1 367 ? 66.579 22.909 30.304 1.00 30.66 367 ALA B N 1
ATOM 6401 C CA . ALA B 1 367 ? 65.764 22.481 29.168 1.00 29.26 367 ALA B CA 1
ATOM 6402 C C . ALA B 1 367 ? 65.730 20.962 29.066 1.00 28.70 367 ALA B C 1
ATOM 6403 O O . ALA B 1 367 ? 66.761 20.298 29.208 1.00 29.18 367 ALA B O 1
ATOM 6405 N N . TYR B 1 368 ? 64.545 20.413 28.818 1.00 27.67 368 TYR B N 1
ATOM 6406 C CA . TYR B 1 368 ? 64.389 18.972 28.684 1.00 25.83 368 TYR B CA 1
ATOM 6407 C C . TYR B 1 368 ? 63.281 18.628 27.701 1.00 24.89 368 TYR B C 1
ATOM 6408 O O . TYR B 1 368 ? 62.124 18.997 27.903 1.00 25.49 368 TYR B O 1
ATOM 6417 N N . ARG B 1 369 ? 63.638 17.916 26.638 1.00 23.09 369 ARG B N 1
ATOM 6418 C CA . ARG B 1 369 ? 62.650 17.381 25.708 1.00 23.30 369 ARG B CA 1
ATOM 6419 C C . ARG B 1 369 ? 63.064 15.984 25.242 1.00 22.43 369 ARG B C 1
ATOM 6420 O O . ARG B 1 369 ? 64.235 15.751 24.922 1.00 20.80 369 ARG B O 1
ATOM 6428 N N . SER B 1 370 ? 62.109 15.056 25.201 1.00 20.84 370 SER B N 1
ATOM 6429 C CA . SER B 1 370 ? 62.393 13.716 24.701 1.00 19.05 370 SER B CA 1
ATOM 6430 C C . SER B 1 370 ? 61.524 13.325 23.521 1.00 17.70 370 SER B C 1
ATOM 6431 O O . SER B 1 370 ? 60.549 13.999 23.201 1.00 19.17 370 SER B O 1
ATOM 6434 N N . GLY B 1 371 ? 61.893 12.234 22.865 1.00 17.55 371 GLY B N 1
ATOM 6435 C CA . GLY B 1 371 ? 61.080 11.715 21.780 1.00 19.66 371 GLY B CA 1
ATOM 6436 C C . GLY B 1 371 ? 59.823 11.008 22.260 1.00 21.27 371 GLY B C 1
ATOM 6437 O O . GLY B 1 371 ? 58.904 11.660 22.771 1.00 21.80 371 GLY B O 1
ATOM 6438 N N . GLY B 1 372 ? 59.772 9.686 22.093 1.00 20.17 372 GLY B N 1
ATOM 6439 C CA . GLY B 1 372 ? 58.587 8.932 22.484 1.00 20.84 372 GLY B CA 1
ATOM 6440 C C . GLY B 1 372 ? 57.805 8.351 21.315 1.00 21.72 372 GLY B C 1
ATOM 6441 O O . GLY B 1 372 ? 58.117 8.631 20.158 1.00 22.77 372 GLY B O 1
ATOM 6442 N N . GLY B 1 373 ? 56.787 7.539 21.605 1.00 20.84 373 GLY B N 1
ATOM 6443 C CA . GLY B 1 373 ? 55.979 6.969 20.540 1.00 16.75 373 GLY B CA 1
ATOM 6444 C C . GLY B 1 373 ? 55.772 5.468 20.621 1.00 17.67 373 GLY B C 1
ATOM 6445 O O . GLY B 1 373 ? 56.039 4.844 21.654 1.00 18.70 373 GLY B O 1
ATOM 6446 N N . PHE B 1 374 ? 55.296 4.879 19.527 1.00 15.14 374 PHE B N 1
ATOM 6447 C CA . PHE B 1 374 ? 54.920 3.474 19.522 1.00 14.84 374 PHE B CA 1
ATOM 6448 C C . PHE B 1 374 ? 56.101 2.539 19.736 1.00 14.84 374 PHE B C 1
ATOM 6449 O O . PHE B 1 374 ? 57.085 2.583 19.006 1.00 14.84 374 PHE B O 1
ATOM 6457 N N . GLY B 1 375 ? 55.976 1.671 20.731 1.00 14.84 375 GLY B N 1
ATOM 6458 C CA . GLY B 1 375 ? 57.011 0.697 20.995 1.00 14.84 375 GLY B CA 1
ATOM 6459 C C . GLY B 1 375 ? 58.071 1.262 21.909 1.00 14.98 375 GLY B C 1
ATOM 6460 O O . GLY B 1 375 ? 59.093 0.616 22.141 1.00 14.84 375 GLY B O 1
ATOM 6461 N N . VAL B 1 376 ? 57.815 2.463 22.429 1.00 14.84 376 VAL B N 1
ATOM 6462 C CA . VAL B 1 376 ? 58.760 3.177 23.286 1.00 15.14 376 VAL B CA 1
ATOM 6463 C C . VAL B 1 376 ? 58.251 3.361 24.710 1.00 14.84 376 VAL B C 1
ATOM 6464 O O . VAL B 1 376 ? 57.254 4.044 24.936 1.00 14.84 376 VAL B O 1
ATOM 6468 N N . ARG B 1 377 ? 58.949 2.787 25.681 1.00 15.15 377 ARG B N 1
ATOM 6469 C CA . ARG B 1 377 ? 58.592 3.055 27.055 1.00 16.72 377 ARG B CA 1
ATOM 6470 C C . ARG B 1 377 ? 59.566 3.994 27.731 1.00 16.19 377 ARG B C 1
ATOM 6471 O O . ARG B 1 377 ? 60.782 3.799 27.684 1.00 16.00 377 ARG B O 1
ATOM 6479 N N . LEU B 1 378 ? 59.004 5.022 28.357 1.00 15.12 378 LEU B N 1
ATOM 6480 C CA . LEU B 1 378 ? 59.776 6.011 29.082 1.00 15.59 378 LEU B CA 1
ATOM 6481 C C . LEU B 1 378 ? 59.468 5.857 30.554 1.00 15.73 378 LEU B C 1
ATOM 6482 O O . LEU B 1 378 ? 58.408 6.267 31.018 1.00 17.77 378 LEU B O 1
ATOM 6487 N N . ASP B 1 379 ? 60.389 5.277 31.299 1.00 14.85 379 ASP B N 1
ATOM 6488 C CA . ASP B 1 379 ? 60.212 5.209 32.735 1.00 15.81 379 ASP B CA 1
ATOM 6489 C C . ASP B 1 379 ? 61.002 6.325 33.425 1.00 15.93 379 ASP B C 1
ATOM 6490 O O . ASP B 1 379 ? 62.157 6.149 33.817 1.00 14.84 379 ASP B O 1
ATOM 6495 N N . ALA B 1 380 ? 60.364 7.485 33.555 1.00 17.70 380 ALA B N 1
ATOM 6496 C CA . ALA B 1 380 ? 61.034 8.678 34.065 1.00 19.69 380 ALA B CA 1
ATOM 6497 C C . ALA B 1 380 ? 61.606 8.428 35.440 1.00 19.12 380 ALA B C 1
ATOM 6498 O O . ALA B 1 380 ? 60.980 7.768 36.259 1.00 23.47 380 ALA B O 1
ATOM 6500 N N . GLY B 1 381 ? 62.804 8.948 35.684 1.00 21.22 381 GLY B N 1
ATOM 6501 C CA . GLY B 1 381 ? 63.336 9.004 37.034 1.00 22.99 381 GLY B CA 1
ATOM 6502 C C . GLY B 1 381 ? 63.215 10.423 37.550 1.00 25.33 381 GLY B C 1
ATOM 6503 O O . GLY B 1 381 ? 62.202 10.773 38.150 1.00 26.58 381 GLY B O 1
ATOM 6504 N N . ASN B 1 382 ? 64.233 11.248 37.312 1.00 24.53 382 ASN B N 1
ATOM 6505 C CA . ASN B 1 382 ? 64.099 12.681 37.545 1.00 26.23 382 ASN B CA 1
ATOM 6506 C C . ASN B 1 382 ? 64.506 13.512 36.325 1.00 26.09 382 ASN B C 1
ATOM 6507 O O . ASN B 1 382 ? 64.975 14.642 36.449 1.00 26.13 382 ASN B O 1
ATOM 6512 N N . GLY B 1 383 ? 64.313 12.939 35.143 1.00 26.27 383 GLY B N 1
ATOM 6513 C CA . GLY B 1 383 ? 64.592 13.662 33.920 1.00 26.10 383 GLY B CA 1
ATOM 6514 C C . GLY B 1 383 ? 63.406 14.512 33.520 1.00 27.09 383 GLY B C 1
ATOM 6515 O O . GLY B 1 383 ? 62.597 14.110 32.685 1.00 26.69 383 GLY B O 1
ATOM 6516 N N . PHE B 1 384 ? 63.286 15.687 34.132 1.00 27.19 384 PHE B N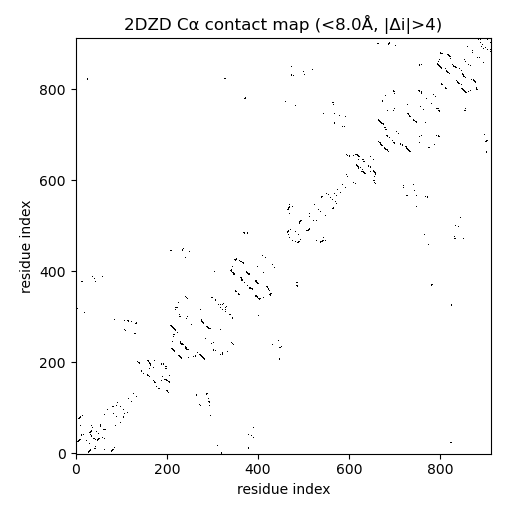 1
ATOM 6517 C CA . PHE B 1 384 ? 62.273 16.641 33.716 1.00 26.86 384 PHE B CA 1
ATOM 6518 C C . PHE B 1 384 ? 62.742 18.092 33.816 1.00 27.53 384 PHE B C 1
ATOM 6519 O O . PHE B 1 384 ? 63.549 18.446 34.672 1.00 28.28 384 PHE B O 1
ATOM 6527 N N . GLN B 1 385 ? 62.243 18.921 32.908 1.00 28.90 385 GLN B N 1
ATOM 6528 C CA . GLN B 1 385 ? 62.579 20.341 32.873 1.00 30.91 385 GLN B CA 1
ATOM 6529 C C . GLN B 1 385 ? 62.358 20.942 34.260 1.00 29.85 385 GLN B C 1
ATOM 6530 O O . GLN B 1 385 ? 61.350 20.667 34.901 1.00 30.78 385 GLN B O 1
ATOM 6536 N N . GLY B 1 386 ? 63.302 21.747 34.731 1.00 30.03 386 GLY B N 1
ATOM 6537 C CA . GLY B 1 386 ? 63.152 22.348 36.048 1.00 30.58 386 GLY B CA 1
ATOM 6538 C C . GLY B 1 386 ? 63.477 21.433 37.223 1.00 31.32 386 GLY B C 1
ATOM 6539 O O . GLY B 1 386 ? 63.225 21.789 38.373 1.00 32.11 386 GLY B O 1
ATOM 6540 N N . ALA B 1 387 ? 64.037 20.257 36.950 1.00 30.58 387 ALA B N 1
ATOM 6541 C CA . ALA B 1 387 ? 64.402 19.328 38.019 1.00 29.38 387 ALA B CA 1
ATOM 6542 C C . ALA B 1 387 ? 65.767 19.682 38.610 1.00 29.27 387 ALA B C 1
ATOM 6543 O O . ALA B 1 387 ? 66.572 20.361 37.974 1.00 28.85 387 ALA B O 1
ATOM 6545 N N . VAL B 1 388 ? 66.019 19.226 39.833 1.00 28.44 388 VAL B N 1
ATOM 6546 C CA . VAL B 1 388 ? 67.290 19.492 40.500 1.00 28.44 388 VAL B CA 1
ATOM 6547 C C . VAL B 1 388 ? 67.950 18.183 40.901 1.00 28.88 388 VAL B C 1
ATOM 6548 O O . VAL B 1 388 ? 67.493 17.504 41.820 1.00 30.72 388 VAL B O 1
ATOM 6552 N N . ILE B 1 389 ? 69.032 17.838 40.212 1.00 28.05 389 ILE B N 1
ATOM 6553 C CA . ILE B 1 389 ? 69.649 16.531 40.378 1.00 27.88 389 ILE B CA 1
ATOM 6554 C C . ILE B 1 389 ? 70.736 16.532 41.443 1.00 28.82 389 ILE B C 1
ATOM 6555 O O . ILE B 1 389 ? 71.795 17.143 41.277 1.00 27.40 389 ILE B O 1
ATOM 6560 N N . THR B 1 390 ? 70.456 15.833 42.539 1.00 29.79 390 THR B N 1
ATOM 6561 C CA . THR B 1 390 ? 71.353 15.780 43.681 1.00 29.85 390 THR B CA 1
ATOM 6562 C C . THR B 1 390 ? 72.303 14.610 43.491 1.00 32.11 390 THR B C 1
ATOM 6563 O O . THR B 1 390 ? 71.997 13.666 42.761 1.00 32.16 390 THR B O 1
ATOM 6567 N N . PRO B 1 391 ? 73.480 14.667 44.134 1.00 33.53 391 PRO B N 1
ATOM 6568 C CA . PRO B 1 391 ? 74.519 13.629 44.065 1.00 34.26 391 PRO B CA 1
ATOM 6569 C C . PRO B 1 391 ? 74.283 12.387 44.945 1.00 34.29 391 PRO B C 1
ATOM 6570 O O . PRO B 1 391 ? 75.164 11.532 45.073 1.00 35.16 391 PRO B O 1
ATOM 6574 N N . TYR B 1 392 ? 73.111 12.278 45.557 1.00 33.37 392 TYR B N 1
ATOM 6575 C CA . TYR B 1 392 ? 72.929 11.266 46.595 1.00 32.52 392 TYR B CA 1
ATOM 6576 C C . TYR B 1 392 ? 72.442 9.897 46.113 1.00 31.12 392 TYR B C 1
ATOM 6577 O O . TYR B 1 392 ? 72.799 8.869 46.697 1.00 30.85 392 TYR B O 1
ATOM 6586 N N . TYR B 1 393 ? 71.638 9.866 45.053 1.00 29.24 393 TYR B N 1
ATOM 6587 C CA . TYR B 1 393 ? 71.027 8.613 44.633 1.00 28.50 393 TYR B CA 1
ATOM 6588 C C . TYR B 1 393 ? 71.535 8.082 43.294 1.00 28.97 393 TYR B C 1
ATOM 6589 O O . TYR B 1 393 ? 72.716 8.209 42.980 1.00 29.93 393 TYR B O 1
ATOM 6598 N N . ASP B 1 394 ? 70.648 7.468 42.515 1.00 29.38 394 ASP B N 1
ATOM 6599 C CA . ASP B 1 394 ? 71.045 6.779 41.288 1.00 28.93 394 ASP B CA 1
ATOM 6600 C C . ASP B 1 394 ? 71.354 7.711 40.110 1.00 27.21 394 ASP B C 1
ATOM 6601 O O . ASP B 1 394 ? 71.880 7.270 39.089 1.00 27.77 394 ASP B O 1
ATOM 6606 N N . SER B 1 395 ? 71.018 8.989 40.261 1.00 25.06 395 SER B N 1
ATOM 6607 C CA . SER B 1 395 ? 71.174 10.011 39.214 1.00 25.12 395 SER B CA 1
ATOM 6608 C C . SER B 1 395 ? 70.582 9.650 37.848 1.00 23.94 395 SER B C 1
ATOM 6609 O O . SER B 1 395 ? 71.194 9.902 36.808 1.00 23.18 395 SER B O 1
ATOM 6612 N N . LEU B 1 396 ? 69.380 9.080 37.856 1.00 22.37 396 LEU B N 1
ATOM 6613 C CA . LEU B 1 396 ? 68.749 8.610 36.626 1.00 21.62 396 LEU B CA 1
ATOM 6614 C C . LEU B 1 396 ? 67.720 9.581 36.060 1.00 18.99 396 LEU B C 1
ATOM 6615 O O . LEU B 1 396 ? 66.785 9.992 36.746 1.00 19.15 396 LEU B O 1
ATOM 6620 N N . LEU B 1 397 ? 67.883 9.916 34.788 1.00 16.46 397 LEU B N 1
ATOM 6621 C CA . LEU B 1 397 ? 66.937 10.766 34.075 1.00 16.53 397 LEU B CA 1
ATOM 6622 C C . LEU B 1 397 ? 65.714 9.976 33.576 1.00 15.41 397 LEU B C 1
ATOM 6623 O O . LEU B 1 397 ? 64.568 10.377 33.782 1.00 15.12 397 LEU B O 1
ATOM 6628 N N . VAL B 1 398 ? 65.959 8.854 32.911 1.00 15.77 398 VAL B N 1
ATOM 6629 C CA . VAL B 1 398 ? 64.880 8.086 32.295 1.00 15.09 398 VAL B CA 1
ATOM 6630 C C . VAL B 1 398 ? 65.370 6.719 31.803 1.00 15.70 398 VAL B C 1
ATOM 6631 O O . VAL B 1 398 ? 66.427 6.596 31.175 1.00 14.84 398 VAL B O 1
ATOM 6635 N N . LYS B 1 399 ? 64.594 5.687 32.108 1.00 14.84 399 LYS B N 1
ATOM 6636 C CA . LYS B 1 399 ? 64.938 4.343 31.672 1.00 15.74 399 LYS B CA 1
ATOM 6637 C C . LYS B 1 399 ? 64.215 4.135 30.350 1.00 14.84 399 LYS B C 1
ATOM 6638 O O . LYS B 1 399 ? 62.995 4.272 30.279 1.00 14.87 399 LYS B O 1
ATOM 6644 N N . LEU B 1 400 ? 64.970 3.839 29.300 1.00 14.84 400 LEU B N 1
ATOM 6645 C CA . LEU B 1 400 ? 64.414 3.828 27.944 1.00 15.38 400 LEU B CA 1
ATOM 6646 C C . LEU B 1 400 ? 64.331 2.409 27.415 1.00 14.84 400 LEU B C 1
ATOM 6647 O O . LEU B 1 400 ? 65.332 1.708 27.361 1.00 14.84 400 LEU B O 1
ATOM 6652 N N . SER B 1 401 ? 63.134 1.988 27.026 1.00 14.84 401 SER B N 1
ATOM 6653 C CA . SER B 1 401 ? 62.952 0.659 26.450 1.00 15.23 401 SER B CA 1
ATOM 6654 C C . SER B 1 401 ? 62.224 0.700 25.106 1.00 15.59 401 SER B C 1
ATOM 6655 O O . SER B 1 401 ? 61.174 1.349 24.967 1.00 14.84 401 SER B O 1
ATOM 6658 N N . THR B 1 402 ? 62.795 0.018 24.111 1.00 15.15 402 THR B N 1
ATOM 6659 C CA . THR B 1 402 ? 62.185 -0.022 22.793 1.00 14.84 402 THR B CA 1
ATOM 6660 C C . THR B 1 402 ? 61.920 -1.426 22.266 1.00 15.07 402 THR B C 1
ATOM 6661 O O . THR B 1 402 ? 62.748 -2.333 22.406 1.00 14.92 402 THR B O 1
ATOM 6665 N N . TRP B 1 403 ? 60.752 -1.583 21.647 1.00 15.80 403 TRP B N 1
ATOM 6666 C CA . TRP B 1 403 ? 60.333 -2.843 21.049 1.00 14.84 403 TRP B CA 1
ATOM 6667 C C . TRP B 1 403 ? 60.081 -2.714 19.539 1.00 14.84 403 TRP B C 1
ATOM 6668 O O . TRP B 1 403 ? 59.694 -1.659 19.047 1.00 14.84 403 TRP B O 1
ATOM 6679 N N . ALA B 1 404 ? 60.300 -3.806 18.814 1.00 15.71 404 ALA B N 1
ATOM 6680 C CA . ALA B 1 404 ? 60.054 -3.858 17.372 1.00 16.03 404 ALA B CA 1
ATOM 6681 C C . ALA B 1 404 ? 59.987 -5.321 16.937 1.00 15.72 404 ALA B C 1
ATOM 6682 O O . ALA B 1 404 ? 60.453 -6.211 17.660 1.00 15.30 404 ALA B O 1
ATOM 6684 N N . LEU B 1 405 ? 59.428 -5.577 15.760 1.00 14.84 405 LEU B N 1
ATOM 6685 C CA . LEU B 1 405 ? 59.277 -6.951 15.304 1.00 15.15 405 LEU B CA 1
ATOM 6686 C C . LEU B 1 405 ? 60.615 -7.646 15.066 1.00 15.57 405 LEU B C 1
ATOM 6687 O O . LEU B 1 405 ? 60.745 -8.850 15.315 1.00 16.50 405 LEU B O 1
ATOM 6692 N N . THR B 1 406 ? 61.610 -6.902 14.594 1.00 14.84 406 THR B N 1
ATOM 6693 C CA . THR B 1 406 ? 62.946 -7.468 14.422 1.00 15.19 406 THR B CA 1
ATOM 6694 C C . THR B 1 406 ? 63.965 -6.748 15.285 1.00 15.84 406 THR B C 1
ATOM 6695 O O . THR B 1 406 ? 63.749 -5.617 15.719 1.00 17.19 406 THR B O 1
ATOM 6699 N N . PHE B 1 407 ? 65.096 -7.396 15.523 1.00 16.34 407 PHE B N 1
ATOM 6700 C CA . PHE B 1 407 ? 66.111 -6.789 16.359 1.00 17.58 407 PHE B CA 1
ATOM 6701 C C . PHE B 1 407 ? 66.676 -5.521 15.722 1.00 18.96 407 PHE B C 1
ATOM 6702 O O . PHE B 1 407 ? 66.872 -4.507 16.397 1.00 19.05 407 PHE B O 1
ATOM 6710 N N . GLU B 1 408 ? 66.945 -5.579 14.424 1.00 20.18 408 GLU B N 1
ATOM 6711 C CA . GLU B 1 408 ? 67.469 -4.419 13.709 1.00 21.94 408 GLU B CA 1
ATOM 6712 C C . GLU B 1 408 ? 66.579 -3.203 13.921 1.00 21.29 408 GLU B C 1
ATOM 6713 O O . GLU B 1 408 ? 67.070 -2.112 14.191 1.00 21.97 408 GLU B O 1
ATOM 6719 N N . GLN B 1 409 ? 65.270 -3.401 13.800 1.00 20.06 409 GLN B N 1
ATOM 6720 C CA . GLN B 1 409 ? 64.297 -2.328 14.001 1.00 21.41 409 GLN B CA 1
ATOM 6721 C C . GLN B 1 409 ? 64.323 -1.773 15.421 1.00 18.53 409 GLN B C 1
ATOM 6722 O O . GLN B 1 409 ? 64.339 -0.564 15.622 1.00 16.33 409 GLN B O 1
ATOM 6728 N N . ALA B 1 410 ? 64.324 -2.679 16.394 1.00 17.77 410 ALA B N 1
ATOM 6729 C CA . ALA B 1 410 ? 64.357 -2.331 17.803 1.00 16.23 410 ALA B CA 1
ATOM 6730 C C . ALA B 1 410 ? 65.645 -1.605 18.168 1.00 16.67 410 ALA B C 1
ATOM 6731 O O . ALA B 1 410 ? 65.630 -0.686 18.992 1.00 17.74 410 ALA B O 1
ATOM 6733 N N . ALA B 1 411 ? 66.759 -2.003 17.556 1.00 14.84 411 ALA B N 1
ATOM 6734 C CA . ALA B 1 411 ? 68.014 -1.275 17.743 1.00 14.84 411 ALA B CA 1
ATOM 6735 C C . ALA B 1 411 ? 67.947 0.129 17.146 1.00 14.98 411 ALA B C 1
ATOM 6736 O O . ALA B 1 411 ? 68.427 1.088 17.748 1.00 15.21 411 ALA B O 1
ATOM 6738 N N . ARG B 1 412 ? 67.342 0.258 15.969 1.00 15.99 412 ARG B N 1
ATOM 6739 C CA . ARG B 1 412 ? 67.238 1.563 15.316 1.00 16.85 412 ARG B CA 1
ATOM 6740 C C . ARG B 1 412 ? 66.340 2.518 16.092 1.00 16.60 412 ARG B C 1
ATOM 6741 O O . ARG B 1 412 ? 66.578 3.722 16.119 1.00 17.08 412 ARG B O 1
ATOM 6749 N N . LYS B 1 413 ? 65.304 1.978 16.726 1.00 17.00 413 LYS B N 1
ATOM 6750 C CA . LYS B 1 413 ? 64.383 2.802 17.491 1.00 16.55 413 LYS B CA 1
ATOM 6751 C C . LYS B 1 413 ? 65.104 3.324 18.723 1.00 16.58 413 LYS B C 1
ATOM 6752 O O . LYS B 1 413 ? 65.042 4.511 19.049 1.00 14.84 413 LYS B O 1
ATOM 6758 N N . MET B 1 414 ? 65.806 2.425 19.401 1.00 18.66 414 MET B N 1
ATOM 6759 C CA . MET B 1 414 ? 66.599 2.800 20.568 1.00 18.67 414 MET B CA 1
ATOM 6760 C C . MET B 1 414 ? 67.613 3.886 20.193 1.00 18.78 414 MET B C 1
ATOM 6761 O O . MET B 1 414 ? 67.750 4.885 20.901 1.00 18.33 414 MET B O 1
ATOM 6766 N N . LEU B 1 415 ? 68.313 3.691 19.074 1.00 18.38 415 LEU B N 1
ATOM 6767 C CA . LEU B 1 415 ? 69.278 4.681 18.602 1.00 19.18 415 LEU B CA 1
ATOM 6768 C C . LEU B 1 415 ? 68.569 5.971 18.199 1.00 19.91 415 LEU B C 1
ATOM 6769 O O . LEU B 1 415 ? 68.988 7.068 18.587 1.00 21.32 415 LEU B O 1
ATOM 6774 N N . ARG B 1 416 ? 67.483 5.842 17.445 1.00 19.74 416 ARG B N 1
ATOM 6775 C CA . ARG B 1 416 ? 66.719 7.012 17.032 1.00 21.91 416 ARG B CA 1
ATOM 6776 C C . ARG B 1 416 ? 66.177 7.809 18.224 1.00 22.59 416 ARG B C 1
ATOM 6777 O O . ARG B 1 416 ? 66.250 9.035 18.231 1.00 25.65 416 ARG B O 1
ATOM 6785 N N . ASN B 1 417 ? 65.648 7.134 19.241 1.00 22.28 417 ASN B N 1
ATOM 6786 C CA . ASN B 1 417 ? 65.132 7.852 20.408 1.00 21.71 417 ASN B CA 1
ATOM 6787 C C . ASN B 1 417 ? 66.209 8.509 21.275 1.00 21.68 417 ASN B C 1
ATOM 6788 O O . ASN B 1 417 ? 66.001 9.602 21.808 1.00 20.87 417 ASN B O 1
ATOM 6793 N N . LEU B 1 418 ? 67.355 7.856 21.422 1.00 22.38 418 LEU B N 1
ATOM 6794 C CA . LEU B 1 418 ? 68.457 8.471 22.161 1.00 23.46 418 LEU B CA 1
ATOM 6795 C C . LEU B 1 418 ? 68.804 9.845 21.580 1.00 25.29 418 LEU B C 1
ATOM 6796 O O . LEU B 1 418 ? 69.024 10.804 22.318 1.00 27.13 418 LEU B O 1
ATOM 6801 N N . ARG B 1 419 ? 68.827 9.929 20.254 1.00 27.03 419 ARG B N 1
ATOM 6802 C CA . ARG B 1 419 ? 69.243 11.134 19.537 1.00 25.22 419 ARG B CA 1
ATOM 6803 C C . ARG B 1 419 ? 68.273 12.313 19.656 1.00 21.87 419 ARG B C 1
ATOM 6804 O O . ARG B 1 419 ? 68.629 13.454 19.376 1.00 23.27 419 ARG B O 1
ATOM 6812 N N . GLU B 1 420 ? 67.043 12.028 20.063 1.00 26.30 420 GLU B N 1
ATOM 6813 C CA . GLU B 1 420 ? 66.011 13.050 20.183 1.00 21.33 420 GLU B CA 1
ATOM 6814 C C . GLU B 1 420 ? 66.000 13.761 21.531 1.00 23.37 420 GLU B C 1
ATOM 6815 O O . GLU B 1 420 ? 65.372 14.806 21.667 1.00 23.01 420 GLU B O 1
ATOM 6821 N N . PHE B 1 421 ? 66.678 13.199 22.530 1.00 21.35 421 PHE B N 1
ATOM 6822 C CA . PHE B 1 421 ? 66.757 13.856 23.839 1.00 24.14 421 PHE B CA 1
ATOM 6823 C C . PHE B 1 421 ? 67.464 15.213 23.728 1.00 26.67 421 PHE B C 1
ATOM 6824 O O . PHE B 1 421 ? 68.610 15.292 23.282 1.00 27.16 421 PHE B O 1
ATOM 6832 N N . ARG B 1 422 ? 66.776 16.284 24.115 1.00 27.09 422 ARG B N 1
ATOM 6833 C CA . ARG B 1 422 ? 67.430 17.585 24.263 1.00 28.88 422 ARG B CA 1
ATOM 6834 C C . ARG B 1 422 ? 67.504 17.886 25.750 1.00 28.63 422 ARG B C 1
ATOM 6835 O O . ARG B 1 422 ? 66.484 18.103 26.404 1.00 27.37 422 ARG B O 1
ATOM 6843 N N . ILE B 1 423 ? 68.714 17.892 26.285 1.00 28.56 423 ILE B N 1
ATOM 6844 C CA . ILE B 1 423 ? 68.888 18.211 27.684 1.00 30.29 423 ILE B CA 1
ATOM 6845 C C . ILE B 1 423 ? 69.915 19.318 27.829 1.00 31.79 423 ILE B C 1
ATOM 6846 O O . ILE B 1 423 ? 71.053 19.189 27.371 1.00 32.56 423 ILE B O 1
ATOM 6851 N N . ARG B 1 424 ? 69.502 20.414 28.458 1.00 32.81 424 ARG B N 1
ATOM 6852 C CA . ARG B 1 424 ? 70.381 21.556 28.667 1.00 32.44 424 ARG B CA 1
ATOM 6853 C C . ARG B 1 424 ? 70.375 21.918 30.140 1.00 32.55 424 ARG B C 1
ATOM 6854 O O . ARG B 1 424 ? 69.312 21.979 30.774 1.00 31.83 424 ARG B O 1
ATOM 6862 N N . GLY B 1 425 ? 71.568 22.158 30.680 1.00 32.14 425 GLY B N 1
ATOM 6863 C CA . GLY B 1 425 ? 71.701 22.404 32.106 1.00 29.07 425 GLY B CA 1
ATOM 6864 C C . GLY B 1 425 ? 72.447 21.307 32.840 1.00 27.35 425 GLY B C 1
ATOM 6865 O O . GLY B 1 425 ? 72.706 21.432 34.034 1.00 28.23 425 GLY B O 1
ATOM 6866 N N . ILE B 1 426 ? 72.802 20.231 32.145 1.00 26.37 426 ILE B N 1
ATOM 6867 C CA . ILE B 1 426 ? 73.538 19.141 32.788 1.00 26.87 426 ILE B CA 1
ATOM 6868 C C . ILE B 1 426 ? 73.999 18.068 31.800 1.00 26.25 426 ILE B C 1
ATOM 6869 O O . ILE B 1 426 ? 73.439 17.925 30.713 1.00 27.49 426 ILE B O 1
ATOM 6874 N N . LYS B 1 427 ? 75.022 17.312 32.186 1.00 25.66 427 LYS B N 1
ATOM 6875 C CA . LYS B 1 427 ? 75.606 16.293 31.315 1.00 23.91 427 LYS B CA 1
ATOM 6876 C C . LYS B 1 427 ? 74.815 14.983 31.377 1.00 21.85 427 LYS B C 1
ATOM 6877 O O . LYS B 1 427 ? 74.057 14.752 32.319 1.00 20.56 427 LYS B O 1
ATOM 6883 N N . THR B 1 428 ? 74.984 14.132 30.366 1.00 18.75 428 THR B N 1
ATOM 6884 C CA . THR B 1 428 ? 74.394 12.800 30.393 1.00 16.99 428 THR B CA 1
ATOM 6885 C C . THR B 1 428 ? 75.375 11.823 29.749 1.00 17.40 428 THR B C 1
ATOM 6886 O O . THR B 1 428 ? 76.457 12.219 29.324 1.00 17.51 428 THR B O 1
ATOM 6890 N N . ASN B 1 429 ? 74.997 10.550 29.685 1.00 16.47 429 ASN B N 1
ATOM 6891 C CA . ASN B 1 429 ? 75.848 9.536 29.077 1.00 15.65 429 ASN B CA 1
ATOM 6892 C C . ASN B 1 429 ? 75.367 9.177 27.685 1.00 14.84 429 ASN B C 1
ATOM 6893 O O . ASN B 1 429 ? 75.848 8.212 27.094 1.00 14.84 429 ASN B O 1
ATOM 6898 N N . ILE B 1 430 ? 74.412 9.940 27.160 1.00 15.06 430 ILE B N 1
ATOM 6899 C CA . ILE B 1 430 ? 73.867 9.623 25.851 1.00 14.84 430 ILE B CA 1
ATOM 6900 C C . ILE B 1 430 ? 74.992 9.421 24.844 1.00 14.84 430 ILE B C 1
ATOM 6901 O O . ILE B 1 430 ? 74.964 8.478 24.056 1.00 14.84 430 ILE B O 1
ATOM 6906 N N . PRO B 1 431 ? 76.024 10.281 24.884 1.00 15.81 431 PRO B N 1
ATOM 6907 C CA . PRO B 1 431 ? 77.198 10.068 24.030 1.00 15.43 431 PRO B CA 1
ATOM 6908 C C . PRO B 1 431 ? 77.760 8.646 24.071 1.00 14.84 431 PRO B C 1
ATOM 6909 O O . PRO B 1 431 ? 78.078 8.074 23.032 1.00 14.95 431 PRO B O 1
ATOM 6913 N N . PHE B 1 432 ? 77.861 8.063 25.262 1.00 17.83 432 PHE B N 1
ATOM 6914 C CA . PHE B 1 432 ? 78.279 6.663 25.374 1.00 17.76 432 PHE B CA 1
ATOM 6915 C C . PHE B 1 432 ? 77.188 5.704 24.920 1.00 18.33 432 PHE B C 1
ATOM 6916 O O . PHE B 1 432 ? 77.440 4.769 24.149 1.00 17.58 432 PHE B O 1
ATOM 6924 N N . LEU B 1 433 ? 75.974 5.931 25.400 1.00 19.06 433 LEU B N 1
ATOM 6925 C CA . LEU B 1 433 ? 74.863 5.069 25.025 1.00 18.00 433 LEU B CA 1
ATOM 6926 C C . LEU B 1 433 ? 74.720 4.981 23.509 1.00 18.65 433 LEU B C 1
ATOM 6927 O O . LEU B 1 433 ? 74.452 3.902 22.982 1.00 18.67 433 LEU B O 1
ATOM 6932 N N . GLU B 1 434 ? 74.900 6.107 22.809 1.00 18.86 434 GLU B N 1
ATOM 6933 C CA . GLU B 1 434 ? 74.753 6.119 21.355 1.00 19.30 434 GLU B CA 1
ATOM 6934 C C . GLU B 1 434 ? 75.872 5.335 20.672 1.00 18.90 434 GLU B C 1
ATOM 6935 O O . GLU B 1 434 ? 75.601 4.437 19.879 1.00 19.97 434 GLU B O 1
ATOM 6941 N N . ASN B 1 435 ? 77.125 5.668 20.978 1.00 19.15 435 ASN B N 1
ATOM 6942 C CA . ASN B 1 435 ? 78.264 4.885 20.481 1.00 19.58 435 ASN B CA 1
ATOM 6943 C C . ASN B 1 435 ? 78.034 3.376 20.636 1.00 18.20 435 ASN B C 1
ATOM 6944 O O . ASN B 1 435 ? 78.275 2.608 19.714 1.00 17.12 435 ASN B O 1
ATOM 6949 N N . VAL B 1 436 ? 77.571 2.954 21.810 1.00 18.08 436 VAL B N 1
ATOM 6950 C CA . VAL B 1 436 ? 77.317 1.537 22.061 1.00 17.56 436 VAL B CA 1
ATOM 6951 C C . VAL B 1 436 ? 76.259 0.941 21.137 1.00 18.44 436 VAL B C 1
ATOM 6952 O O . VAL B 1 436 ? 76.465 -0.130 20.560 1.00 17.69 436 VAL B O 1
ATOM 6956 N N . VAL B 1 437 ? 75.130 1.632 20.988 1.00 19.77 437 VAL B N 1
ATOM 6957 C CA . VAL B 1 437 ? 73.992 1.066 20.256 1.00 21.76 437 VAL B CA 1
ATOM 6958 C C . VAL B 1 437 ? 74.148 1.166 18.737 1.00 21.97 437 VAL B C 1
ATOM 6959 O O . VAL B 1 437 ? 73.486 0.443 17.995 1.00 22.05 437 VAL B O 1
ATOM 6963 N N . GLN B 1 438 ? 75.030 2.052 18.279 1.00 21.58 438 GLN B N 1
ATOM 6964 C CA . GLN B 1 438 ? 75.280 2.218 16.845 1.00 21.14 438 GLN B CA 1
ATOM 6965 C C . GLN B 1 438 ? 76.348 1.245 16.334 1.00 22.08 438 GLN B C 1
ATOM 6966 O O . GLN B 1 438 ? 76.457 1.019 15.120 1.00 24.28 438 GLN B O 1
ATOM 6972 N N . HIS B 1 439 ? 77.137 0.678 17.247 1.00 19.07 439 HIS B N 1
ATOM 6973 C CA . HIS B 1 439 ? 78.270 -0.145 16.843 1.00 19.26 439 HIS B CA 1
ATOM 6974 C C . HIS B 1 439 ? 77.781 -1.392 16.138 1.00 19.56 439 HIS B C 1
ATOM 6975 O O . HIS B 1 439 ? 76.812 -2.025 16.566 1.00 21.55 439 HIS B O 1
ATOM 6982 N N . PRO B 1 440 ? 78.456 -1.766 15.046 1.00 18.42 440 PRO B N 1
ATOM 6983 C CA . PRO B 1 440 ? 78.063 -2.907 14.219 1.00 18.57 440 PRO B CA 1
ATOM 6984 C C . PRO B 1 440 ? 78.144 -4.230 14.955 1.00 19.78 440 PRO B C 1
ATOM 6985 O O . PRO B 1 440 ? 77.389 -5.159 14.667 1.00 20.84 440 PRO B O 1
ATOM 6989 N N . LYS B 1 441 ? 79.054 -4.321 15.912 1.00 20.47 441 LYS B N 1
ATOM 6990 C CA . LYS B 1 441 ? 79.218 -5.566 16.647 1.00 22.44 441 LYS B CA 1
ATOM 6991 C C . LYS B 1 441 ? 77.938 -5.874 17.429 1.00 21.71 441 LYS B C 1
ATOM 6992 O O . LYS B 1 441 ? 77.517 -7.027 17.526 1.00 21.32 441 LYS B O 1
ATOM 6998 N N . PHE B 1 442 ? 77.319 -4.835 17.982 1.00 20.62 442 PHE B N 1
ATOM 6999 C CA . PHE B 1 442 ? 76.085 -5.010 18.742 1.00 21.08 442 PHE B CA 1
ATOM 7000 C C . PHE B 1 442 ? 74.938 -5.235 17.774 1.00 20.58 442 PHE B C 1
ATOM 7001 O O . PHE B 1 442 ? 74.149 -6.156 17.952 1.00 21.25 442 PHE B O 1
ATOM 7009 N N . LEU B 1 443 ? 74.866 -4.405 16.738 1.00 19.79 443 LEU B N 1
ATOM 7010 C CA . LEU B 1 443 ? 73.881 -4.589 15.681 1.00 19.47 443 LEU B CA 1
ATOM 7011 C C . LEU B 1 443 ? 73.931 -5.988 15.065 1.00 19.04 443 LEU B C 1
ATOM 7012 O O . LEU B 1 443 ? 72.923 -6.488 14.578 1.00 19.10 443 LEU B O 1
ATOM 7017 N N . SER B 1 444 ? 75.092 -6.633 15.101 1.00 20.48 444 SER B N 1
ATOM 7018 C CA . SER B 1 444 ? 75.213 -7.960 14.498 1.00 21.97 444 SER B CA 1
ATOM 7019 C C . SER B 1 444 ? 74.401 -8.997 15.287 1.00 23.53 444 SER B C 1
ATOM 7020 O O . SER B 1 444 ? 73.956 -10.007 14.733 1.00 23.94 444 SER B O 1
ATOM 7023 N N . GLY B 1 445 ? 74.201 -8.732 16.576 1.00 22.77 445 GLY B N 1
ATOM 7024 C CA . GLY B 1 445 ? 73.414 -9.624 17.402 1.00 20.27 445 GLY B CA 1
ATOM 7025 C C . GLY B 1 445 ? 74.288 -10.678 18.051 1.00 21.50 445 GLY B C 1
ATOM 7026 O O . GLY B 1 445 ? 73.816 -11.507 18.834 1.00 20.63 445 GLY B O 1
ATOM 7027 N N . GLU B 1 446 ? 75.573 -10.646 17.723 1.00 21.04 446 GLU B N 1
ATOM 7028 C CA . GLU B 1 446 ? 76.485 -11.710 18.116 1.00 21.86 446 GLU B CA 1
ATOM 7029 C C . GLU B 1 446 ? 77.664 -11.165 18.925 1.00 22.21 446 GLU B C 1
ATOM 7030 O O . GLU B 1 446 ? 78.714 -10.850 18.366 1.00 22.17 446 GLU B O 1
ATOM 7036 N N . TYR B 1 447 ? 77.481 -11.065 20.240 1.00 20.69 447 TYR B N 1
ATOM 7037 C CA . TYR B 1 447 ? 78.483 -10.476 21.124 1.00 19.48 447 TYR B CA 1
ATOM 7038 C C . TYR B 1 447 ? 78.485 -11.191 22.476 1.00 21.24 447 TYR B C 1
ATOM 7039 O O . TYR B 1 447 ? 77.572 -11.963 22.773 1.00 22.74 447 TYR B O 1
ATOM 7048 N N . ASP B 1 448 ? 79.497 -10.928 23.301 1.00 20.21 448 ASP B N 1
ATOM 7049 C CA . ASP B 1 448 ? 79.527 -11.479 24.653 1.00 20.23 448 ASP B CA 1
ATOM 7050 C C . ASP B 1 448 ? 79.959 -10.426 25.671 1.00 19.98 448 ASP B C 1
ATOM 7051 O O . ASP B 1 448 ? 79.873 -9.230 25.393 1.00 20.79 448 ASP B O 1
ATOM 7056 N N . THR B 1 449 ? 80.420 -10.865 26.844 1.00 18.25 449 THR B N 1
ATOM 7057 C CA . THR B 1 449 ? 80.782 -9.939 27.921 1.00 19.12 449 THR B CA 1
ATOM 7058 C C . THR B 1 449 ? 82.106 -9.213 27.673 1.00 19.62 449 THR B C 1
ATOM 7059 O O . THR B 1 449 ? 82.496 -8.336 28.449 1.00 20.83 449 THR B O 1
ATOM 7063 N N . SER B 1 450 ? 82.800 -9.573 26.600 1.00 17.77 450 SER B N 1
ATOM 7064 C CA . SER B 1 450 ? 84.059 -8.915 26.274 1.00 17.55 450 SER B CA 1
ATOM 7065 C C . SER B 1 450 ? 83.852 -7.728 25.324 1.00 17.27 450 SER B C 1
ATOM 7066 O O . SER B 1 450 ? 84.764 -6.936 25.110 1.00 16.99 450 SER B O 1
ATOM 7069 N N . PHE B 1 451 ? 82.645 -7.603 24.772 1.00 18.36 451 PHE B N 1
ATOM 7070 C CA . PHE B 1 451 ? 82.350 -6.582 23.762 1.00 16.11 451 PHE B CA 1
ATOM 7071 C C . PHE B 1 451 ? 82.859 -5.194 24.118 1.00 16.24 451 PHE B C 1
ATOM 7072 O O . PHE B 1 451 ? 83.718 -4.651 23.424 1.00 17.69 451 PHE B O 1
ATOM 7080 N N . ILE B 1 452 ? 82.333 -4.610 25.185 1.00 17.64 452 ILE B N 1
ATOM 7081 C CA . ILE B 1 452 ? 82.687 -3.238 25.526 1.00 19.69 452 ILE B CA 1
ATOM 7082 C C . ILE B 1 452 ? 84.166 -3.067 25.863 1.00 24.02 452 ILE B C 1
ATOM 7083 O O . ILE B 1 452 ? 84.804 -2.102 25.422 1.00 26.22 452 ILE B O 1
ATOM 7088 N N . ASP B 1 453 ? 84.716 -4.003 26.630 1.00 27.20 453 ASP B N 1
ATOM 7089 C CA . ASP B 1 453 ? 86.074 -3.851 27.153 1.00 29.84 453 ASP B CA 1
ATOM 7090 C C . ASP B 1 453 ? 87.167 -4.174 26.132 1.00 30.39 453 ASP B C 1
ATOM 7091 O O . ASP B 1 453 ? 88.359 -4.014 26.406 1.00 32.27 453 ASP B O 1
ATOM 7096 N N . THR B 1 454 ? 86.759 -4.612 24.948 1.00 29.41 454 THR B N 1
ATOM 7097 C CA . THR B 1 454 ? 87.700 -4.888 23.871 1.00 25.84 454 THR B CA 1
ATOM 7098 C C . THR B 1 454 ? 87.358 -4.115 22.591 1.00 25.45 454 THR B C 1
ATOM 7099 O O . THR B 1 454 ? 87.627 -4.577 21.482 1.00 23.61 454 THR B O 1
ATOM 7103 N N . THR B 1 455 ? 86.754 -2.945 22.751 1.00 24.13 455 THR B N 1
ATOM 7104 C CA . THR B 1 455 ? 86.378 -2.124 21.611 1.00 23.51 455 THR B CA 1
ATOM 7105 C C . THR B 1 455 ? 86.564 -0.684 22.049 1.00 24.03 455 THR B C 1
ATOM 7106 O O . THR B 1 455 ? 85.611 -0.034 22.481 1.00 25.16 455 THR B O 1
ATOM 7110 N N . PRO B 1 456 ? 87.805 -0.168 21.954 1.00 23.79 456 PRO B N 1
ATOM 7111 C CA . PRO B 1 456 ? 88.188 1.171 22.427 1.00 23.66 456 PRO B CA 1
ATOM 7112 C C . PRO B 1 456 ? 87.395 2.339 21.846 1.00 25.01 456 PRO B C 1
ATOM 7113 O O . PRO B 1 456 ? 87.095 3.308 22.551 1.00 25.52 456 PRO B O 1
ATOM 7117 N N . GLU B 1 457 ? 87.050 2.254 20.566 1.00 25.74 457 GLU B N 1
ATOM 7118 C CA . GLU B 1 457 ? 86.372 3.367 19.904 1.00 26.89 457 GLU B CA 1
ATOM 7119 C C . GLU B 1 457 ? 85.162 3.849 20.690 1.00 25.81 457 GLU B C 1
ATOM 7120 O O . GLU B 1 457 ? 84.755 5.000 20.549 1.00 26.36 457 GLU B O 1
ATOM 7126 N N . LEU B 1 458 ? 84.581 2.961 21.496 1.00 24.05 458 LEU B N 1
ATOM 7127 C CA . LEU B 1 458 ? 83.329 3.260 22.183 1.00 23.16 458 LEU B CA 1
ATOM 7128 C C . LEU B 1 458 ? 83.500 4.433 23.126 1.00 23.31 458 LEU B C 1
ATOM 7129 O O . LEU B 1 458 ? 82.521 4.984 23.618 1.00 22.68 458 LEU B O 1
ATOM 7134 N N . PHE B 1 459 ? 84.747 4.818 23.373 1.00 24.70 459 PHE B N 1
ATOM 7135 C CA . PHE B 1 459 ? 85.039 5.843 24.369 1.00 27.21 459 PHE B CA 1
ATOM 7136 C C . PHE B 1 459 ? 85.606 7.129 23.767 1.00 30.01 459 PHE B C 1
ATOM 7137 O O . PHE B 1 459 ? 85.910 8.085 24.496 1.00 28.67 459 PHE B O 1
ATOM 7145 N N . VAL B 1 460 ? 85.752 7.142 22.443 1.00 30.15 460 VAL B N 1
ATOM 7146 C CA . VAL B 1 460 ? 86.044 8.372 21.713 1.00 30.64 460 VAL B CA 1
ATOM 7147 C C . VAL B 1 460 ? 84.742 9.108 21.429 1.00 32.24 460 VAL B C 1
ATOM 7148 O O . VAL B 1 460 ? 83.709 8.488 21.171 1.00 32.12 460 VAL B O 1
ATOM 7152 N N . PHE B 1 461 ? 84.789 10.432 21.477 1.00 33.98 461 PHE B N 1
ATOM 7153 C CA . PHE B 1 461 ? 83.581 11.216 21.301 1.00 36.42 461 PHE B CA 1
ATOM 7154 C C . PHE B 1 461 ? 83.756 12.294 20.232 1.00 38.57 461 PHE B C 1
ATOM 7155 O O . PHE B 1 461 ? 83.027 12.214 19.218 1.00 39.85 461 PHE B O 1
#

Solvent-accessible surface area: 37102 Å² total; per-residue (Å²): 163,53,142,7,39,16,0,0,0,2,2,17,2,4,3,0,7,14,0,4,57,0,0,31,50,2,38,7,49,1,0,0,0,25,0,103,54,6,79,55,6,25,0,65,129,54,12,41,51,16,55,55,4,7,109,77,100,134,28,78,73,1,1,64,22,24,97,14,0,3,112,19,0,112,66,54,85,7,32,0,0,0,5,1,33,54,59,6,2,76,52,65,92,0,5,74,42,0,149,105,52,52,12,21,21,2,6,4,67,27,89,4,4,52,34,16,65,50,176,94,90,6,88,121,15,0,89,118,13,58,8,60,24,30,31,23,34,145,20,51,26,143,21,47,118,56,2,12,44,26,3,126,73,79,33,60,31,1,19,0,50,5,30,104,0,47,70,64,144,41,88,66,70,1,125,51,123,120,69,6,132,118,9,22,112,132,10,64,67,101,3,122,86,75,49,53,16,55,82,2,72,1,54,32,33,16,60,76,13,36,20,0,0,0,0,0,0,0,6,122,130,46,47,15,2,8,0,41,1,0,4,0,0,1,13,50,180,151,113,65,18,0,0,0,0,6,2,40,50,10,60,97,108,9,19,76,84,0,1,86,9,0,20,83,1,0,133,55,32,41,1,4,2,0,0,0,0,11,1,28,3,54,62,98,96,16,36,8,61,75,4,8,6,48,1,5,31,6,0,5,0,0,26,50,1,22,57,16,48,0,0,24,4,4,0,3,0,6,10,50,13,18,0,74,26,123,37,7,23,3,52,122,56,117,69,7,167,50,94,13,54,0,0,0,0,41,1,13,0,48,19,14,100,69,138,21,124,61,49,56,28,106,0,115,40,20,96,20,4,4,3,84,17,18,85,16,2,26,2,16,6,37,68,28,3,105,10,38,95,107,38,75,14,12,0,4,0,0,0,0,50,5,117,55,15,91,85,0,1,105,16,0,4,74,7,1,103,62,14,149,32,163,42,17,89,16,9,20,48,4,5,40,21,0,0,70,26,98,87,0,50,62,5,74,6,38,24,35,4,1,88,86,19,101,94,2,84,102,111,164,33,135,9,39,22,0,0,1,1,2,12,1,2,2,0,3,14,0,6,44,0,0,40,43,3,36,6,66,2,0,0,0,21,0,124,57,8,74,51,7,20,0,55,135,54,16,43,46,32,66,58,2,10,136,89,88,129,24,74,75,1,1,66,27,23,86,11,0,4,122,20,0,120,81,45,82,12,31,0,0,1,5,2,38,54,57,6,4,79,54,79,92,0,4,80,35,0,170,93,62,45,8,27,20,2,6,7,67,32,83,3,5,63,34,12,62,50,133,113,103,3,102,121,16,0,79,120,13,61,10,57,29,34,28,32,32,159,16,60,26,140,25,55,125,59,2,14,43,20,2,119,80,70,28,65,31,2,7,2,41,16,53,183,18,29,76,42,205,32,85,100,78,1,118,53,120,88,69,3,136,110,8,21,109,115,10,78,61,96,48,214,125,1,84,1,63,52,41,18,64,80,12,40,16,0,0,0,1,0,0,0,5,122,133,48,47,16,2,6,0,36,2,0,5,0,0,0,11,45,181,152,110,59,16,2,0,0,0,8,2,41,45,10,60,105,103,8,36,86,88,1,0,88,5,0,17,84,0,0,131,70,32,44,2,3,0,1,0,1,0,14,0,29,4,42,72,74,94,15,23,4,43,57,2,9,2,49,2,5,35,5,1,3,0,0,26,46,5,22,58,20,49,0,0,24,4,4,0,3,0,7,11,54,11,28,0,80,27,120,49,8,22,5,53,127,50,113,72,4,134,43,96,11,54,0,0,0,2,38,0,14,0,51,22,14,116,78,136,30,129,62,45,58,28,109,0,124,40,22,92,22,5,3,4,80,17,17,70,13,1,24,3,26,7,38,60,38,4,96,10,38,89,103,30,76,14,16,0,4,0,0,0,0,55,5,116,61,15,84,89,0,2,113,17,1,29,56,2,1,146,58,17,146,32,174,34,14,100,17,9,23,52,4,4,34,24,0,2,85,33,92,81,0,35,69,5,87,7,28,23,32,4,2,92,95,16,102,94,3,80,111,116

InterPro domains:
  IPR005479 Carbamoyl phosphate synthase, ATP-binding domain [PF02786] (120-326)
  IPR005479 Carbamoyl phosphate synthase, ATP-binding domain [PS00866] (158-172)
  IPR005479 Carbamoyl phosphate synthase, ATP-binding domain [PS00867] (290-297)
  IPR005481 Biotin carboxylase-like, N-terminal domain [PF00289] (6-114)
  IPR005482 Biotin carboxylase, C-terminal [PF02785] (346-453)
  IPR005482 Biotin carboxylase, C-terminal [SM00878] (346-453)
  IPR011054 Rudiment single hybrid motif [SSF51246] (341-459)
  IPR011761 ATP-grasp fold [PS50975] (125-321)
  IPR011764 Biotin carboxylation domain [PS50979] (5-457)
  IPR016185 Pre-ATP-grasp domain superfamily [SSF52440] (3-117)
  IPR055268 Pyruvate carboxylase-like [PTHR43778] (2-460)

Secondary structure (DSSP, 8-state):
----SEEEE-S-HHHHHHHHHHHHHHT-EEEEEE-GGGTT-THHHHSSSEEE-STTS-TTGGGT-HHHHHHHHHHTT--EEE--SSSSTT-HHHHHHHHHTT-EESS--HHHHHHTTSHHHHHHHHHHTT--B--B-SS--SSHHHHHHHHHHH-S-EEEEESTT-SSSSEEEE--GGGHHHHHHHHHHHHHHHTS---EEEEE---S-EEEEEEEEE-TT--EEEEEEEEEEEEETTEEEEEEES-TTS-HHHHHHHHHHHHHHHHHTT--EEEEEEEEEETTEEEEEEEESS--GGGHHHHHHH---HHHHHHHHHTT--TTSTTT----GGG----SEEEEEEEESEEGGGTTEEP-EE-SEEE----TTEEEEESS-STT-EE-SSS--EEEEEEEEESSHHHHHHHHHHHHHT-EEESS--SHHHHHHHHHSHHHHTS---TTHHHH-GGGG--/----SEEEE---HHHHHHHHHHHHHTT-EEEEEE-GGGGG-GGGGGSSEEEE-STTS-HHHHTT-HHHHHHHHHHTT--EEE--SSSSTT-HHHHHHHHHTT-EESS--HHHHHHHTSHHHHHHHHHTTT--B--B-SS--SSHHHHHHHHHHH-S-EEEEETTT-SSTTEEEE-SHHHHHHHHHHHHHHH--EEEEE---S-EEEEEEEEE-TTS-EEEEEEEEEEEEETTEEEEEEES-TT--HHHHHHHHHHHHHHHHHHT--EEEEEEEEEETTEEEEEEEE-S--TTHHHHHHHHT--HHHHHHHHHTT--TTSTTT----TTT----SEEEEEEEESEETTTTTEEP-EE--EEE----TTEEEEESS-STT-EE-SSS--EEEEEEEEESSHHHHHHHHHHHHHH-EEESS--SHHHHHHHHH-HHHHTT---TTTGGG-GGGG--

Sequence (912 aa):
TRRIRKVLVANRGEIAIRVFRACTELGIRTVAIYSKEDVGSYHRYKADEAYLVGEGKKPIEAYLDIEGIIEIAKAHDVDAIHPGYGFLSENIQFAKRCREEGIIFIGPNENHLDMFGDKVKARHAAVNAGIPVIPGSDGPVDGLEDVVAFAEAHGYPIIIKAALGGGGRGMRIVRSKSEVKEAFERAKSEAKAAFGSDEVYVEKLIENPKHIEVQILGDYEGNIVHLYERDCSVQRRHQKVVEVAPSVSLSDELRQRICEAAVQLMRSVGYVNAGTVEFLVSGDEFYFIEVNPRIQVEHTITEMITGIDIVQSQILIADGCSLHSHEVGIPKQEDIRINGYAIQSRVTTEDPLNNFMPDTGKIMAYRSGGGFGVRLDAGNGFQGAVITPYYDSLLVKLSTWALTFEQAARKMLRNLREFRIRGIKTNIPFLENVVQHPKFLSGEYDTSFIDTTPELFVFTRRIRKVLVANRGEIAIRVFRACTELGIRTVAIYSKEDVGSYHRYKADEAYLVGEGKKPIEAYLDIEGIIEIAKAHDVDAIHPGYGFLSENIQFAKRCREEGIIFIGPNENHLDMFGDKVKARHAAVNAGIPVIPGSDGPVDGLEDVVAFAEAHGYPIIIKAALGGGGRGMRIVRSKSEVKEAFERAKSEAKEVYVEKLIENPKHIEVQILGDYEGNIVHLYERDCSVQRRHQKVVEVAPSVSLSDELRQRICEAAVQLMRSVGYVNAGTVEFLVSGDEFYFIEVNPRIQVEHTITEMITGIDIVQSQILIADGCSLHSHEVGIPKQEDIRINGYAIQSRVTTEDPLNNFMPDTGKIMAYRSGGGFGVRLDAGNGFQGAVITPYYDSLLVKLSTWALTFEQAARKMLRNLREFRIRGIKTNIPFLENVVQHPKFLSGEYDTSFIDTTPELFVF

CATH classification: 3.40.50.20 (+2 more: 3.30.1490.20, 3.30.470.20)

Organism: Geobacillus thermodenitrificans (NCBI:txid33940)

B-factor: mean 24.87, std 9.56, range [14.84, 74.5]

Nearest PDB structures (foldseek):
  2dzd-assembly1_B  TM=1.002E+00  e=5.804E-101  Geobacillus thermodenitrificans
  2dzd-assembly1_A  TM=9.984E-01  e=1.397E-91  Geobacillus thermodenitrificans
  4qsh-assembly1_D  TM=9.956E-01  e=4.125E-69  Listeria monocytogenes
  4qsl-assembly1_G  TM=8.976E-01  e=2.344E-74  Listeria monocytogenes
  4qsh-assembly1_C  TM=9.868E-01  e=6.434E-70  Listeria monocytogenes